Protein 2VTW (pdb70)

Nearest PDB structures (foldseek):
  2vtw-assembly2_C  TM=1.003E+00  e=3.063E-42  Fowl aviadenovirus 1
  7w83-assembly1_A  TM=9.741E-01  e=3.332E-25  Fowl aviadenovirus 4
  7x5t-assembly1_A  TM=8.272E-01  e=8.763E-12  Fowl adenovirus
  2iun-assembly2_F  TM=8.214E-01  e=9.778E-12  Fowl aviadenovirus 1
  6itx-assembly2_D  TM=7.440E-01  e=9.749E-10  Duck adenovirus 1

InterPro domains:
  IPR010537 Avian adenovirus fibre, N-terminal [PF06536] (99-158)
  IPR010537 Avian adenovirus fibre, N-terminal [PF06536] (168-201)
  IPR031822 Fiber protein 1, C-terminal [PF16812] (208-397)
  IPR038486 Fiber protein, C-terminal domain superfamily [G3DSA:2.60.90.30] (206-410)

Sequence (1230 aa):
TSSVAAFTSGTIGLSSPTGNNFVSSSNNPFNGSYFLQQINTMGMLTTSLYVKVDTTTMGTRPTGAVNENARYFTVWVSSFLTQCNPSNIGQGTLEPSNISMTSFEPARNPISPPVFNMNQNIPYYASRFGVLESYRPIFTGSLNTGSIDVRMQVTPVLATNNTTYNLIAFTFQCASAGLFNPTVNGTVAIGPVVHTCPAARAPVTVTSSVAAFTSGTIGLSSPTGNFVSSSNNPFNGSYFLQQINTMGMLTTSLYVKVDTTTMGTRPTGAVNENARYFTVWVSSFLTQCNPSNIGQGTLEPSNISMTSFEPARNPISPPVVFNMNQNIPYYASRFGVLESYRPIFTGSLNTGSIDVRMQVTPVLATNNTTYNLIAFTFQCASAGLFNPTVNGTVAIGPVVHTCPAARAPVTVTSSVAAFTSGTIGLSSPTGNFVSSSNNPFNGSYFLQQINTMGMLTTSLYVKVDTTTMGTRPTGAVNENARYFTVWVSSFLTQCNPSNIGQGTLEPSNISMTSFEPARNPISPPVFNMNQNIPYYASRFGVLESYRPIFTGSLNTGSIDVRMQVTPVLATNNTTYNLIAFTFQCASAGLFNPTVNGTVAIGPVVHTCPAARAPVTVTSSVAAFTSGTIGLSSPTGNFVSSSNNPFNGSYFLQQINTMGMLTTSLYVKVDTTTMGTRPTGAVNENARYFTVWVSSFLTQCNPSNNIGQGTLEPSNISMTSFEPARNPISPPVVFNMNQNIPYYASRFGVLESYRPIFTGSLNTGSIDVRMQVTPVLATNNTTYNLIAFTFQCASAGLFNPTVNGTVAIGPVVHTCPAARAPVTVTSSVAAFTSGTIGLSSSSPTGNFVSSSNNPFNGSYFLQQINTMGMLTTSLYVKVDTTTMGTRPTGAVNENARYFTVWVSSFLTQCNPSNIGQGTLEPSNISMTSFEPARNPISPPVFNMNQNIPYYASRFGVLESYRPIFTGSLNTGSIDVRMQVTPVLATNNTTYNLIAFTFQCASAGLFNPTVNGTVAIGPVVHTCPAARAPVTVTSSVAAFTSGTIGLSSPTGNFVSSSNNPFNGSYFLQQINTMGMLTTSLYVKVDTTTMGTRPTGAVNENARYFTVWVSSFLTQCNPSNIGQGTLEPSNISMTSFEPARNPISPPVFNMNQNIPYYASRFGVLESYRPIFTGSLNTGSIDVRMQVTPVLATNNTTYNLIAFTFQCASAGLFNPTVNGTVAIGPVVHTCPAARAPVTV

Solvent-accessible surface area: 42924 Å² total; per-residue (Å²): 125,40,33,4,0,12,2,42,3,37,37,140,35,8,84,46,44,77,0,60,0,16,0,40,28,59,31,84,9,49,1,7,3,16,0,34,4,14,0,4,31,15,5,0,19,0,1,0,6,2,59,0,42,11,110,69,1,47,122,30,47,102,33,73,115,29,36,90,8,102,70,3,4,0,7,4,2,10,33,24,127,116,3,27,35,1,67,3,28,138,39,96,43,81,44,104,78,1,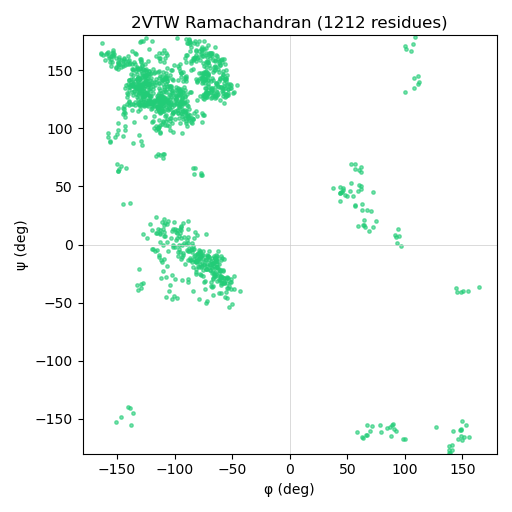16,38,54,0,3,25,3,22,123,6,9,7,76,8,74,76,13,42,60,61,105,136,86,53,33,22,36,1,106,32,1,20,39,21,43,3,57,1,26,61,76,69,84,2,91,0,20,46,2,43,0,10,2,2,6,0,29,0,42,5,106,89,118,67,70,17,21,0,1,0,0,0,0,29,3,67,50,50,5,3,8,34,45,117,33,70,13,16,4,3,3,1,14,0,29,9,28,1,3,6,44,89,48,8,63,57,152,130,41,35,4,0,14,2,42,3,34,50,74,51,4,65,10,5,30,0,55,0,10,0,43,25,55,38,74,10,42,0,4,4,22,0,34,4,12,0,10,32,15,8,0,20,0,1,0,6,1,57,1,42,11,106,29,1,40,133,21,54,101,34,70,116,28,34,92,9,104,81,3,4,0,6,4,2,9,43,25,115,96,2,27,21,1,75,3,26,140,40,80,40,86,44,97,79,3,14,38,57,0,3,29,3,24,141,3,17,8,66,6,74,86,10,40,57,70,91,149,82,50,29,25,38,1,107,28,2,19,39,20,41,4,56,2,27,58,77,65,89,2,89,0,21,51,1,46,0,10,2,3,4,0,23,0,42,0,105,72,111,65,75,28,21,0,1,0,0,0,0,27,3,66,49,46,5,3,10,29,46,112,32,81,14,21,5,4,3,2,9,0,30,9,25,0,3,7,41,90,47,10,56,56,155,123,37,36,5,0,9,2,43,3,34,42,139,38,7,90,39,46,74,0,49,0,10,0,43,23,63,40,72,11,59,0,8,5,16,0,34,4,7,0,14,19,15,7,1,25,0,0,0,6,2,61,0,43,10,112,69,1,46,139,19,55,101,35,82,112,29,34,96,6,100,68,2,2,0,6,4,2,8,38,24,121,111,1,26,23,2,81,3,28,134,42,81,38,94,49,99,80,1,15,38,54,0,3,27,3,21,120,6,14,9,74,7,77,78,9,35,53,62,111,132,86,50,29,28,35,2,106,34,1,19,40,19,44,4,56,0,26,57,84,69,88,3,89,0,22,46,1,44,0,9,2,2,6,0,27,0,45,0,100,80,109,66,72,20,23,0,1,0,0,0,0,28,2,67,53,45,7,3,10,37,43,116,33,73,11,18,4,4,4,1,13,0,32,7,29,1,4,7,41,90,41,10,54,59,154,122,44,36,3,0,12,3,43,3,34,54,69,42,7,87,41,46,84,0,45,0,13,0,42,32,64,31,81,10,58,1,6,6,20,0,31,3,8,0,9,30,14,4,0,23,0,0,0,6,2,58,0,42,11,117,67,2,39,133,23,55,104,34,67,120,26,36,94,8,100,68,2,4,0,8,4,2,11,40,43,124,94,2,22,19,1,86,5,29,172,38,91,42,82,36,104,74,1,15,37,53,0,3,24,3,24,124,4,13,9,71,5,76,76,15,27,56,66,70,143,104,50,33,24,35,2,108,35,1,18,39,18,41,3,56,0,28,61,73,70,83,2,92,0,22,51,2,45,0,9,1,2,4,0,23,0,4,1,98,63,28,39,43,26,24,0,1,0,0,0,0,27,2,69,50,48,7,3,10,37,44,110,27,83,12,19,5,6,3,2,12,0,30,4,29,0,3,7,40,90,44,8,61,57,150,153,34,36,2,0,13,2,43,3,33,54,75,51,4,65,11,4,31,0,54,0,10,0,42,26,58,35,80,11,45,0,6,6,24,0,34,3,13,0,4,16,16,5,0,18,0,0,0,6,2,58,1,46,10,107,29,2,41,137,26,55,99,36,73,107,27,34,96,9,106,80,4,3,0,7,3,3,9,41,26,112,98,1,25,24,1,75,3,26,145,37,82,37,86,45,100,78,1,12,40,56,0,3,26,3,25,133,2,14,6,65,5,76,82,13,38,47,60,112,130,90,50,31,26,36,2,109,30,1,18,39,18,39,3,59,1,30,61,76,68,87,2,89,0,21,49,2,43,0,10,3,2,4,0,20,0,44,0,95,74,98,68,80,26,24,0,2,0,0,0,0,28,4,64,46,47,5,3,8,30,45,111,31,82,12,19,5,5,3,1,14,0,31,8,28,1,4,6,41,89,33,11,58,59,155,138,40,32,4,0,11,2,42,2,34,56,66,45,4,94,44,45,74,0,64,0,23,0,42,31,63,30,93,10,49,1,5,7,22,0,34,4,12,0,5,35,16,5,0,17,0,1,0,8,1,57,0,40,12,117,64,1,42,126,25,50,103,34,66,125,27,30,94,9,99,69,3,4,0,9,4,3,8,37,23,121,99,1,27,35,1,65,2,29,136,40,80,40,91,44,101,77,1,14,39,54,0,2,25,3,23,124,5,13,6,73,6,73,77,16,25,55,67,74,146,105,53,37,23,36,2,107,32,0,20,40,19,41,4,58,1,27,56,73,68,84,2,88,0,20,50,2,45,0,9,3,2,4,0,24,0,4,0,95,64,28,39,39,23,24,0,1,0,0,0,0,29,2,64,52,45,6,3,10,37,42,111,28,78,12,20,5,4,3,1,13,0,30,8,30,0,4,7,41,91,47,9,60,49,154

B-factor: mean 21.28, std 9.48, range [5.05, 76.99]

CATH classification: 2.60.90.30

Radius of gyration: 36.06 Å; Cα contacts (8 Å, |Δi|>4): 3775; chains: 6; bounding box: 101×102×74 Å

Structure (mmCIF, N/CA/C/O backbone):
data_2VTW
#
_entry.id   2VTW
#
_cell.length_a   235.750
_cell.length_b   235.750
_cell.length_c   61.750
_cell.angle_alpha   90.00
_cell.angle_beta   90.00
_cell.angle_gamma   90.00
#
_symmetry.space_group_name_H-M   'P 41 21 2'
#
loop_
_entity.id
_entity.type
_entity.pdbx_description
1 polymer 'FIBER PROTEIN 2'
2 non-polymer 'SULFATE ION'
3 non-polymer GLYCEROL
4 water water
#
loop_
_atom_site.group_PDB
_atom_site.id
_atom_site.type_symbol
_atom_site.label_atom_id
_atom_site.label_alt_id
_atom_site.label_comp_id
_atom_site.label_asym_id
_atom_site.label_entity_id
_atom_site.label_seq_id
_atom_site.pdbx_PDB_ins_code
_atom_site.Cartn_x
_atom_site.Cartn_y
_atom_site.Cartn_z
_atom_site.occupancy
_atom_site.B_iso_or_equiv
_atom_site.auth_seq_id
_atom_site.auth_comp_id
_atom_site.auth_asym_id
_atom_site.auth_atom_id
_atom_site.pdbx_PDB_model_num
ATOM 1 N N . THR A 1 1 ? 4.912 76.262 2.199 1.00 20.00 206 THR A N 1
ATOM 2 C CA . THR A 1 1 ? 5.150 74.941 2.767 1.00 20.00 206 THR A CA 1
ATOM 3 C C . THR A 1 1 ? 6.643 74.644 2.865 1.00 20.00 206 THR A C 1
ATOM 4 O O . THR A 1 1 ? 7.406 74.744 1.889 1.00 37.12 206 THR A O 1
ATOM 8 N N . SER A 1 2 ? 6.757 74.225 3.911 1.00 36.22 207 SER A N 1
ATOM 9 C CA . SER A 1 2 ? 8.084 73.731 4.301 1.00 35.23 207 SER A CA 1
ATOM 10 C C . SER A 1 2 ? 8.609 72.644 3.363 1.00 33.67 207 SER A C 1
ATOM 11 O O . SER A 1 2 ? 7.887 71.713 2.984 1.00 33.24 207 SER A O 1
ATOM 14 N N . SER A 1 3 ? 9.885 72.764 3.011 1.00 32.29 208 SER A N 1
ATOM 15 C CA . SER A 1 3 ? 10.573 71.692 2.305 1.00 31.01 208 SER A CA 1
ATOM 16 C C . SER A 1 3 ? 11.125 70.658 3.281 1.00 29.65 208 SER A C 1
ATOM 17 O O . SER A 1 3 ? 11.739 69.679 2.859 1.00 29.34 208 SER A O 1
ATOM 20 N N . VAL A 1 4 ? 10.893 70.855 4.582 1.00 27.53 209 VAL A N 1
ATOM 21 C CA . VAL A 1 4 ? 11.292 69.886 5.614 1.00 26.61 209 VAL A CA 1
ATOM 22 C C . VAL A 1 4 ? 10.113 69.570 6.550 1.00 25.42 209 VAL A C 1
ATOM 23 O O . VAL A 1 4 ? 9.413 70.485 6.983 1.00 26.18 209 VAL A O 1
ATOM 27 N N . ALA A 1 5 ? 9.876 68.288 6.828 1.00 24.10 210 ALA A N 1
ATOM 28 C CA . ALA A 1 5 ? 8.821 67.827 7.730 1.00 23.55 210 ALA A CA 1
ATOM 29 C C . ALA A 1 5 ? 9.324 66.639 8.563 1.00 23.15 210 ALA A C 1
ATOM 30 O O . ALA A 1 5 ? 10.229 65.940 8.136 1.00 21.85 210 ALA A O 1
ATOM 32 N N . ALA A 1 6 ? 8.719 66.442 9.741 1.00 22.24 211 ALA A N 1
ATOM 33 C CA . ALA A 1 6 ? 9.064 65.395 10.717 1.00 22.20 211 ALA A CA 1
ATOM 34 C C . ALA A 1 6 ? 7.835 64.619 11.166 1.00 22.07 211 ALA A C 1
ATOM 35 O O . ALA A 1 6 ? 6.769 65.214 11.347 1.00 21.92 211 ALA A O 1
ATOM 37 N N . PHE A 1 7 ? 7.984 63.309 11.363 1.00 21.63 212 PHE A N 1
ATOM 38 C CA . PHE A 1 7 ? 6.982 62.454 12.016 1.00 22.11 212 PHE A CA 1
ATOM 39 C C . PHE A 1 7 ? 7.646 61.651 13.171 1.00 22.49 212 PHE A C 1
ATOM 40 O O . PHE A 1 7 ? 8.778 61.156 13.021 1.00 21.91 212 PHE A O 1
ATOM 48 N N . THR A 1 8 ? 6.951 61.543 14.308 1.00 22.65 213 THR A N 1
ATOM 49 C CA . THR A 1 8 ? 7.405 60.796 15.486 1.00 23.16 213 THR A CA 1
ATOM 50 C C . THR A 1 8 ? 6.282 59.894 15.959 1.00 23.97 213 THR A C 1
ATOM 51 O O . THR A 1 8 ? 5.130 60.321 16.058 1.00 23.28 213 THR A O 1
ATOM 55 N N . SER A 1 9 ? 6.612 58.648 16.256 1.00 24.16 214 SER A N 1
ATOM 56 C CA . SER A 1 9 ? 5.638 57.705 16.779 1.00 25.15 214 SER A CA 1
ATOM 57 C C . SER A 1 9 ? 6.326 56.727 17.720 1.00 26.03 214 SER A C 1
ATOM 58 O O . SER A 1 9 ? 7.518 56.478 17.604 1.00 25.18 214 SER A O 1
ATOM 61 N N . GLY A 1 10 ? 5.554 56.164 18.640 1.00 27.63 215 GLY A N 1
ATOM 62 C CA . GLY A 1 10 ? 6.064 55.141 19.571 1.00 27.96 215 GLY A CA 1
ATOM 63 C C . GLY A 1 10 ? 6.358 55.787 20.893 1.00 28.85 215 GLY A C 1
ATOM 64 O O . GLY A 1 10 ? 5.958 56.925 21.104 1.00 28.60 215 GLY A O 1
ATOM 65 N N . THR A 1 11 ? 7.073 55.069 21.768 1.00 29.80 216 THR A N 1
ATOM 66 C CA . THR A 1 11 ? 7.434 55.578 23.111 1.00 30.67 216 THR A CA 1
ATOM 67 C C . THR A 1 11 ? 8.905 55.929 23.236 1.00 31.17 216 THR A C 1
ATOM 68 O O . THR A 1 11 ? 9.781 55.089 23.015 1.00 30.85 216 THR A O 1
ATOM 72 N N . ILE A 1 12 ? 9.142 57.168 23.641 1.00 32.41 217 ILE A N 1
ATOM 73 C CA . ILE A 1 12 ? 10.471 57.720 23.865 1.00 33.35 217 ILE A CA 1
ATOM 74 C C . ILE A 1 12 ? 11.355 56.848 24.768 1.00 33.85 217 ILE A C 1
ATOM 75 O O . ILE A 1 12 ? 12.572 56.832 24.596 1.00 34.41 217 ILE A O 1
ATOM 80 N N . GLY A 1 13 ? 10.735 56.112 25.692 1.00 33.74 218 GLY A N 1
ATOM 81 C CA . GLY A 1 13 ? 11.446 55.177 26.558 1.00 33.80 218 GLY A CA 1
ATOM 82 C C . GLY A 1 13 ? 11.201 53.700 26.296 1.00 33.74 218 GLY A C 1
ATOM 83 O O . GLY A 1 13 ? 11.497 52.871 27.147 1.00 33.69 218 GLY A O 1
ATOM 84 N N . LEU A 1 14 ? 10.657 53.358 25.132 1.00 33.42 219 LEU A N 1
ATOM 85 C CA . LEU A 1 14 ? 10.566 51.965 24.712 1.00 33.66 219 LEU A CA 1
ATOM 86 C C . LEU A 1 14 ? 9.893 51.125 25.793 1.00 34.13 219 LEU A C 1
ATOM 87 O O . LEU A 1 14 ? 10.378 50.060 26.201 1.00 33.54 219 LEU A O 1
ATOM 92 N N . SER A 1 15 ? 8.722 51.624 26.186 1.00 35.13 220 SER A N 1
ATOM 93 C CA . SER A 1 15 ? 7.978 51.171 27.357 1.00 35.35 220 SER A CA 1
ATOM 94 C C . SER A 1 15 ? 6.664 50.443 27.018 1.00 35.91 220 SER A C 1
ATOM 95 O O . SER A 1 15 ? 6.249 49.568 27.782 1.00 36.00 220 SER A O 1
ATOM 98 N N . SER A 1 16 ? 6.034 50.786 25.881 1.00 35.88 221 SER A N 1
ATOM 99 C CA . SER A 1 16 ? 4.712 50.232 25.475 1.00 35.57 221 SER A CA 1
ATOM 100 C C . SER A 1 16 ? 4.790 49.287 24.279 1.00 34.69 221 SER A C 1
ATOM 101 O O . SER A 1 16 ? 4.962 49.736 23.145 1.00 34.75 221 SER A O 1
ATOM 104 N N . PRO A 1 17 ? 4.647 47.979 24.514 1.00 34.29 222 PRO A N 1
ATOM 105 C CA . PRO A 1 17 ? 4.769 47.008 23.422 1.00 34.05 222 PRO A CA 1
ATOM 106 C C . PRO A 1 17 ? 3.549 46.916 22.481 1.00 33.79 222 PRO A C 1
ATOM 107 O O . PRO A 1 17 ? 2.967 45.831 22.306 1.00 33.30 222 PRO A O 1
ATOM 111 N N . THR A 1 18 ? 3.219 48.040 21.838 1.00 33.62 223 THR A N 1
ATOM 112 C CA . THR A 1 18 ? 2.088 48.112 20.885 1.00 33.36 223 THR A CA 1
ATOM 113 C C . THR A 1 18 ? 2.439 47.685 19.445 1.00 33.16 223 THR A C 1
ATOM 114 O O . THR A 1 18 ? 1.552 47.583 18.609 1.00 33.24 223 THR A O 1
ATOM 118 N N . GLY A 1 19 ? 3.723 47.417 19.158 1.00 31.96 224 GLY A N 1
ATOM 119 C CA . GLY A 1 19 ? 4.138 47.004 17.830 1.00 30.95 224 GLY A CA 1
ATOM 120 C C . GLY A 1 19 ? 3.892 45.530 17.597 1.00 30.24 224 GLY A C 1
ATOM 121 O O . GLY A 1 19 ? 4.073 44.726 18.508 1.00 29.54 224 GLY A O 1
ATOM 122 N N . ASN A 1 20 ? 3.451 45.190 16.384 1.00 29.67 225 ASN A N 1
ATOM 123 C CA A ASN A 1 20 ? 3.199 43.806 15.987 0.50 29.96 225 ASN A CA 1
ATOM 124 C CA B ASN A 1 20 ? 3.199 43.803 16.002 0.50 29.90 225 ASN A CA 1
ATOM 125 C C . ASN A 1 20 ? 4.304 43.352 15.050 1.00 30.01 225 ASN A C 1
ATOM 126 O O . ASN A 1 20 ? 4.276 43.656 13.848 1.00 30.27 225 ASN A O 1
ATOM 135 N N . PHE A 1 21 ? 5.280 42.624 15.588 1.00 29.22 226 PHE A N 1
ATOM 136 C CA . PHE A 1 21 ? 6.421 42.182 14.811 1.00 29.12 226 PHE A CA 1
ATOM 137 C C . PHE A 1 21 ? 6.294 40.690 14.587 1.00 29.02 226 PHE A C 1
ATOM 138 O O . PHE A 1 21 ? 5.566 40.012 15.306 1.00 29.42 226 PHE A O 1
ATOM 146 N N . VAL A 1 22 ? 6.989 40.163 13.597 1.00 28.93 227 VAL A N 1
ATOM 147 C CA . VAL A 1 22 ? 6.861 38.756 13.296 1.00 29.35 227 VAL A CA 1
ATOM 148 C C . VAL A 1 22 ? 8.223 38.095 13.097 1.00 30.04 227 VAL A C 1
ATOM 149 O O . VAL A 1 22 ? 9.091 38.658 12.424 1.00 29.79 227 VAL A O 1
ATOM 153 N N . SER A 1 23 ? 8.382 36.900 13.675 1.00 30.24 228 SER A N 1
ATOM 154 C CA . SER A 1 23 ? 9.605 36.115 13.587 1.00 30.97 228 SER A CA 1
ATOM 155 C C . SER A 1 23 ? 9.660 35.362 12.265 1.00 31.51 228 SER A C 1
ATOM 156 O O . SER A 1 23 ? 8.625 35.126 11.637 1.00 31.61 228 SER A O 1
ATOM 159 N N . SER A 1 24 ? 10.853 34.933 11.868 1.00 32.16 229 SER A N 1
ATOM 160 C CA . SER A 1 24 ? 11.024 34.201 10.608 1.00 33.55 229 SER A CA 1
ATOM 161 C C . SER A 1 24 ? 10.291 32.857 10.557 1.00 34.41 229 SER A C 1
ATOM 162 O O . SER A 1 24 ? 10.212 32.230 9.489 1.00 34.34 229 SER A O 1
ATOM 165 N N . SER A 1 25 ? 9.767 32.417 11.705 1.00 35.71 230 SER A N 1
ATOM 166 C CA . SER A 1 25 ? 8.956 31.177 11.784 1.00 36.43 230 SER A CA 1
ATOM 167 C C . SER A 1 25 ? 7.446 31.450 11.795 1.00 36.72 230 SER A C 1
ATOM 168 O O . SER A 1 25 ? 6.652 30.546 12.047 1.00 37.45 230 SER A O 1
ATOM 171 N N . ASN A 1 26 ? 7.085 32.698 11.502 1.00 36.99 231 ASN A N 1
ATOM 172 C CA . ASN A 1 26 ? 5.702 33.167 11.355 1.00 37.16 231 ASN A CA 1
ATOM 173 C C . ASN A 1 26 ? 4.937 33.334 12.659 1.00 37.57 231 ASN A C 1
ATOM 174 O O . ASN A 1 26 ? 3.706 33.412 12.666 1.00 37.97 231 ASN A O 1
ATOM 179 N N . ASN A 1 27 ? 5.666 33.460 13.760 1.00 37.49 232 ASN A N 1
ATOM 180 C CA . ASN A 1 27 ? 5.042 33.730 15.053 1.00 37.12 232 ASN A CA 1
ATOM 181 C C . ASN A 1 27 ? 5.101 35.216 15.311 1.00 36.73 232 ASN A C 1
ATOM 182 O O . ASN A 1 27 ? 6.190 35.789 15.303 1.00 36.31 232 ASN A O 1
ATOM 187 N N . PRO A 1 28 ? 3.934 35.867 15.471 1.00 36.39 233 PRO A N 1
ATOM 188 C CA . PRO A 1 28 ? 3.952 37.264 15.877 1.00 36.11 233 PRO A CA 1
ATOM 189 C C . PRO A 1 28 ? 4.342 37.441 17.324 1.00 35.81 233 PRO A C 1
ATOM 190 O O . PRO A 1 28 ? 4.311 36.485 18.100 1.00 36.48 233 PRO A O 1
ATOM 194 N N . PHE A 1 29 ? 4.683 38.671 17.676 1.00 34.72 234 PHE A N 1
ATOM 195 C CA . PHE A 1 29 ? 5.006 39.015 19.039 1.00 34.29 234 PHE A CA 1
ATOM 196 C C . PHE A 1 29 ? 4.933 40.513 19.140 1.00 33.24 234 PHE A C 1
ATOM 197 O O . PHE A 1 29 ? 4.764 41.198 18.140 1.00 33.20 234 PHE A O 1
ATOM 205 N N . ASN A 1 30 ? 5.061 41.021 20.352 1.00 32.76 235 ASN A N 1
ATOM 206 C CA . ASN A 1 30 ? 4.932 42.435 20.585 1.00 32.58 235 ASN A CA 1
ATOM 207 C C . ASN A 1 30 ? 6.234 43.087 21.090 1.00 32.42 235 ASN A C 1
ATOM 208 O O . ASN A 1 30 ? 6.948 42.524 21.909 1.00 33.22 235 ASN A O 1
ATOM 213 N N . GLY A 1 31 ? 6.517 44.283 20.596 1.00 31.07 236 GLY A N 1
ATOM 214 C CA . GLY A 1 31 ? 7.712 45.019 20.988 1.00 29.79 236 GLY A CA 1
ATOM 215 C C . GLY A 1 31 ? 7.393 46.485 21.035 1.00 28.51 236 GLY A C 1
ATOM 216 O O . GLY A 1 31 ? 6.401 46.909 20.454 1.00 28.41 236 GLY A O 1
ATOM 217 N N . SER A 1 32 ? 8.212 47.250 21.757 1.00 27.19 237 SER A N 1
ATOM 218 C CA . SER A 1 32 ? 8.112 48.702 21.763 1.00 26.68 237 SER A CA 1
ATOM 219 C C . SER A 1 32 ? 9.001 49.270 20.658 1.00 25.71 237 SER A C 1
ATOM 220 O O . SER A 1 32 ? 9.876 48.575 20.136 1.00 25.59 237 SER A O 1
ATOM 223 N N . TYR A 1 33 ? 8.777 50.523 20.300 1.00 24.87 238 TYR A N 1
ATOM 224 C CA . TYR A 1 33 ? 9.566 51.141 19.242 1.00 24.83 238 TYR A CA 1
ATOM 225 C C . TYR A 1 33 ? 9.541 52.637 19.434 1.00 23.72 238 TYR A C 1
ATOM 226 O O . TYR A 1 33 ? 8.638 53.187 20.081 1.00 23.44 238 TYR A O 1
ATOM 235 N N . PHE A 1 34 ? 10.552 53.302 18.889 1.00 22.17 239 PHE A N 1
ATOM 236 C CA . PHE A 1 34 ? 10.499 54.721 18.728 1.00 20.37 239 PHE A CA 1
ATOM 237 C C . PHE A 1 34 ? 10.977 55.048 17.313 1.00 20.47 239 PHE A C 1
ATOM 238 O O . PHE A 1 34 ? 12.094 54.678 16.918 1.00 20.23 239 PHE A O 1
ATOM 246 N N . LEU A 1 35 ? 10.106 55.729 16.567 1.00 19.85 240 LEU A N 1
ATOM 247 C CA . LEU A 1 35 ? 10.261 56.017 15.133 1.00 19.35 240 LEU A CA 1
ATOM 248 C C . LEU A 1 35 ? 10.287 57.523 14.943 1.00 18.88 240 LEU A C 1
ATOM 249 O O . LEU A 1 35 ? 9.363 58.223 15.367 1.00 19.77 240 LEU A O 1
ATOM 254 N N . GLN A 1 36 ? 11.361 58.045 14.361 1.00 18.14 241 GLN A N 1
ATOM 255 C CA . GLN A 1 36 ? 11.493 59.475 14.100 1.00 18.28 241 GLN A CA 1
ATOM 256 C C . GLN A 1 36 ? 11.948 59.596 12.660 1.00 19.40 241 GLN A C 1
ATOM 257 O O . GLN A 1 36 ? 13.030 59.095 12.314 1.00 19.41 241 GLN A O 1
ATOM 263 N N . GLN A 1 37 ? 11.103 60.186 11.814 1.00 18.69 242 GLN A N 1
ATOM 264 C CA . GLN A 1 37 ? 11.399 60.387 10.376 1.00 18.71 242 GLN A CA 1
ATOM 265 C C . GLN A 1 37 ? 11.431 61.865 10.009 1.00 18.66 242 GLN A C 1
ATOM 266 O O . GLN A 1 37 ? 10.720 62.682 10.615 1.00 17.87 242 GLN A O 1
ATOM 272 N N . ILE A 1 38 ? 12.274 62.216 9.042 1.00 18.72 243 ILE A N 1
ATOM 273 C CA . ILE A 1 38 ? 12.265 63.544 8.446 1.00 19.38 243 ILE A CA 1
ATOM 274 C C . ILE A 1 38 ? 12.202 63.395 6.915 1.00 19.34 243 ILE A C 1
ATOM 275 O O . ILE A 1 38 ? 12.735 62.419 6.352 1.00 18.78 243 ILE A O 1
ATOM 280 N N . ASN A 1 39 ? 11.484 64.310 6.264 1.00 18.32 244 ASN A N 1
ATOM 281 C CA . ASN A 1 39 ? 11.465 64.412 4.801 1.00 18.41 244 ASN A CA 1
ATOM 282 C C . ASN A 1 39 ? 12.124 65.736 4.527 1.00 18.86 244 ASN A C 1
ATOM 283 O O . ASN A 1 39 ? 11.631 66.767 4.979 1.00 17.38 244 ASN A O 1
ATOM 288 N N . THR A 1 40 ? 13.275 65.685 3.842 1.00 18.49 245 THR A N 1
ATOM 289 C CA . THR A 1 40 ? 13.981 66.870 3.399 1.00 19.26 245 THR A CA 1
ATOM 290 C C . THR A 1 40 ? 13.914 66.862 1.889 1.00 19.88 245 THR A C 1
ATOM 291 O O . THR A 1 40 ? 14.643 66.118 1.226 1.00 18.77 245 THR A O 1
ATOM 295 N N . MET A 1 41 ? 13.007 67.670 1.357 1.00 20.58 246 MET A N 1
ATOM 296 C CA . MET A 1 41 ? 12.887 67.946 -0.067 1.00 21.37 246 MET A CA 1
ATOM 297 C C . MET A 1 41 ? 12.859 66.681 -0.917 1.00 20.24 246 MET A C 1
ATOM 298 O O . MET A 1 41 ? 13.465 66.615 -2.002 1.00 19.39 246 MET A O 1
ATOM 303 N N . GLY A 1 42 ? 12.120 65.683 -0.426 1.00 19.47 247 GLY A N 1
ATOM 304 C CA . GLY A 1 42 ? 11.923 64.432 -1.157 1.00 19.14 247 GLY A CA 1
ATOM 305 C C . GLY A 1 42 ? 12.856 63.279 -0.827 1.00 18.38 247 GLY A C 1
ATOM 306 O O . GLY A 1 42 ? 12.792 62.259 -1.489 1.00 16.68 247 GLY A O 1
ATOM 307 N N . MET A 1 43 ? 13.692 63.438 0.205 1.00 18.48 248 MET A N 1
ATOM 308 C CA . MET A 1 43 ? 14.551 62.368 0.732 1.00 18.14 248 MET A CA 1
ATOM 309 C C . MET A 1 43 ? 14.117 62.035 2.145 1.00 17.71 248 MET A C 1
ATOM 310 O O . MET A 1 43 ? 14.077 62.909 3.011 1.00 16.96 248 MET A O 1
ATOM 315 N N . LEU A 1 44 ? 13.819 60.763 2.373 1.00 17.60 249 LEU A N 1
ATOM 316 C CA . LEU A 1 44 ? 13.305 60.271 3.628 1.00 17.88 249 LEU A CA 1
ATOM 317 C C . LEU A 1 44 ? 14.405 59.653 4.489 1.00 17.71 249 LEU A C 1
ATOM 318 O O . LEU A 1 44 ? 15.043 58.685 4.084 1.00 17.50 249 LEU A O 1
ATOM 323 N N . THR A 1 45 ? 14.583 60.196 5.689 1.00 18.04 250 THR A N 1
ATOM 324 C CA . THR A 1 45 ? 15.491 59.628 6.703 1.00 18.01 250 THR A CA 1
ATOM 325 C C . THR A 1 45 ? 14.628 59.138 7.861 1.00 17.93 250 THR A C 1
ATOM 326 O O . THR A 1 45 ? 13.838 59.905 8.394 1.00 17.21 250 THR A O 1
ATOM 330 N N . THR A 1 46 ? 14.786 57.862 8.194 1.00 17.18 251 THR A N 1
ATOM 331 C CA . THR A 1 46 ? 14.043 57.160 9.201 1.00 17.76 251 THR A CA 1
ATOM 332 C C . THR A 1 46 ? 14.990 56.674 10.308 1.00 17.56 251 THR A C 1
ATOM 333 O O . THR A 1 46 ? 15.905 55.892 10.044 1.00 18.17 251 THR A O 1
ATOM 337 N N . SER A 1 47 ? 14.765 57.126 11.536 1.00 17.91 252 SER A N 1
ATOM 338 C CA . SER A 1 47 ? 15.469 56.612 12.724 1.00 18.19 252 SER A CA 1
ATOM 339 C C . SER A 1 47 ? 14.517 55.760 13.548 1.00 18.63 252 SER A C 1
ATOM 340 O O . SER A 1 47 ? 13.431 56.214 13.929 1.00 17.92 252 SER A O 1
ATOM 343 N N . LEU A 1 48 ? 14.929 54.522 13.805 1.00 18.59 253 LEU A N 1
ATOM 344 C CA . LEU A 1 48 ? 14.107 53.522 14.472 1.00 18.81 253 LEU A CA 1
ATOM 345 C C . LEU A 1 48 ? 14.825 52.811 15.652 1.00 19.20 253 LEU A C 1
ATOM 346 O O . LEU A 1 48 ? 15.853 52.178 15.450 1.00 19.28 253 LEU A O 1
ATOM 351 N N . TYR A 1 49 ? 14.283 52.907 16.864 1.00 18.92 254 TYR A N 1
ATOM 352 C CA . TYR A 1 49 ? 14.680 52.019 17.962 1.00 19.72 254 TYR A CA 1
ATOM 353 C C . TYR A 1 49 ? 13.625 50.917 18.163 1.00 20.31 254 TYR A C 1
ATOM 354 O O . TYR A 1 49 ? 12.419 51.172 18.026 1.00 19.51 254 TYR A O 1
ATOM 363 N N . VAL A 1 50 ? 14.069 49.702 18.483 1.00 21.48 255 VAL A N 1
ATOM 364 C CA . VAL A 1 50 ? 13.179 48.568 18.792 1.00 22.94 255 VAL A CA 1
ATOM 365 C C . VAL A 1 50 ? 13.627 47.934 20.120 1.00 24.04 255 VAL A C 1
ATOM 366 O O . VAL A 1 50 ? 14.833 47.730 20.341 1.00 23.76 255 VAL A O 1
ATOM 370 N N . LYS A 1 51 ? 12.674 47.626 21.005 1.00 24.88 256 LYS A N 1
ATOM 371 C CA . LYS A 1 51 ? 12.975 46.827 22.230 1.00 25.86 256 LYS A CA 1
ATOM 372 C C . LYS A 1 51 ? 11.950 45.688 22.411 1.00 26.92 256 LYS A C 1
ATOM 373 O O . LYS A 1 51 ? 10.752 45.899 22.238 1.00 27.18 256 LYS A O 1
ATOM 379 N N . VAL A 1 52 ? 12.440 44.477 22.697 1.00 27.86 257 VAL A N 1
ATOM 380 C CA . VAL A 1 52 ? 11.603 43.314 22.943 1.00 28.79 257 VAL A CA 1
ATOM 381 C C . VAL A 1 52 ? 11.916 42.768 24.355 1.00 30.43 257 VAL A C 1
ATOM 382 O O . VAL A 1 52 ? 13.075 42.490 24.673 1.00 31.55 257 VAL A O 1
ATOM 386 N N . ASP A 1 53 ? 10.882 42.671 25.194 1.00 31.35 258 ASP A N 1
ATOM 387 C CA . ASP A 1 53 ? 10.962 42.201 26.594 1.00 31.49 258 ASP A CA 1
ATOM 388 C C . ASP A 1 53 ? 10.229 40.854 26.594 1.00 32.29 258 ASP A C 1
ATOM 389 O O . ASP A 1 53 ? 9.075 40.777 26.160 1.00 32.50 258 ASP A O 1
ATOM 394 N N . THR A 1 54 ? 10.906 39.787 27.011 1.00 33.15 259 THR A N 1
ATOM 395 C CA . THR A 1 54 ? 10.323 38.450 26.977 1.00 33.88 259 THR A CA 1
ATOM 396 C C . THR A 1 54 ? 9.072 38.345 27.862 1.00 34.73 259 THR A C 1
ATOM 397 O O . THR A 1 54 ? 8.204 37.497 27.614 1.00 34.76 259 THR A O 1
ATOM 401 N N . THR A 1 55 ? 8.974 39.217 28.863 1.00 36.15 260 THR A N 1
ATOM 402 C CA . THR A 1 55 ? 7.808 39.238 29.745 1.00 37.54 260 THR A CA 1
ATOM 403 C C . THR A 1 55 ? 6.610 40.024 29.183 1.00 38.88 260 THR A C 1
ATOM 404 O O . THR A 1 55 ? 5.519 39.957 29.758 1.00 39.66 260 THR A O 1
ATOM 408 N N . THR A 1 56 ? 6.786 40.770 28.092 1.00 39.48 261 THR A N 1
ATOM 409 C CA . THR A 1 56 ? 5.649 41.495 27.488 1.00 39.92 261 THR A CA 1
ATOM 410 C C . THR A 1 56 ? 5.453 41.234 25.980 1.00 40.64 261 THR A C 1
ATOM 411 O O . THR A 1 56 ? 4.615 41.862 25.347 1.00 40.28 261 THR A O 1
ATOM 415 N N . MET A 1 57 ? 6.191 40.270 25.423 1.00 41.79 262 MET A N 1
ATOM 416 C CA . MET A 1 57 ? 6.169 40.007 23.979 1.00 42.29 262 MET A CA 1
ATOM 417 C C . MET A 1 57 ? 5.121 38.956 23.582 1.00 43.25 262 MET A C 1
ATOM 418 O O . MET A 1 57 ? 4.775 38.833 22.403 1.00 43.24 262 MET A O 1
ATOM 423 N N . GLY A 1 58 ? 4.631 38.193 24.563 1.00 44.33 263 GLY A N 1
ATOM 424 C CA . GLY A 1 58 ? 3.622 37.175 24.324 1.00 44.87 263 GLY A CA 1
ATOM 425 C C . GLY A 1 58 ? 4.173 35.776 24.187 1.00 45.66 263 GLY A C 1
ATOM 426 O O . GLY A 1 58 ? 5.333 35.527 24.480 1.00 45.52 263 GLY A O 1
ATOM 427 N N . THR A 1 59 ? 3.320 34.876 23.705 1.00 46.83 264 THR A N 1
ATOM 428 C CA . THR A 1 59 ? 3.547 33.432 23.753 1.00 47.58 264 THR A CA 1
ATOM 429 C C . THR A 1 59 ? 4.582 32.966 22.746 1.00 48.24 264 THR A C 1
ATOM 430 O O . THR A 1 59 ? 4.458 33.213 21.539 1.00 48.21 264 THR A O 1
ATOM 434 N N . ARG A 1 60 ? 5.599 32.270 23.240 1.00 48.72 265 ARG A N 1
ATOM 435 C CA . ARG A 1 60 ? 6.595 31.688 22.359 1.00 49.26 265 ARG A CA 1
ATOM 436 C C . ARG A 1 60 ? 6.342 30.196 22.250 1.00 50.07 265 ARG A C 1
ATOM 437 O O . ARG A 1 60 ? 6.708 29.432 23.146 1.00 50.07 265 ARG A O 1
ATOM 445 N N . PRO A 1 61 ? 5.667 29.779 21.164 1.00 51.18 266 PRO A N 1
ATOM 446 C CA . PRO A 1 61 ? 5.551 28.347 20.904 1.00 51.76 266 PRO A CA 1
ATOM 447 C C . PRO A 1 61 ? 6.876 27.616 21.066 1.00 52.33 266 PRO A C 1
ATOM 448 O O . PRO A 1 61 ? 7.914 28.102 20.610 1.00 52.52 266 PRO A O 1
ATOM 452 N N . THR A 1 62 ? 6.820 26.450 21.700 1.00 52.97 267 THR A N 1
ATOM 453 C CA . THR A 1 62 ? 7.948 25.533 21.737 1.00 53.36 267 THR A CA 1
ATOM 454 C C . THR A 1 62 ? 8.081 24.864 20.368 1.00 53.69 267 THR A C 1
ATOM 455 O O . THR A 1 62 ? 7.233 25.063 19.483 1.00 53.66 267 THR A O 1
ATOM 459 N N . GLY A 1 63 ? 9.133 24.059 20.212 1.00 53.87 268 GLY A N 1
ATOM 460 C CA . GLY A 1 63 ? 9.451 23.405 18.946 1.00 54.20 268 GLY A CA 1
ATOM 461 C C . GLY A 1 63 ? 10.732 24.005 18.390 1.00 54.64 268 GLY A C 1
ATOM 462 O O . GLY A 1 63 ? 10.925 25.226 18.444 1.00 54.78 268 GLY A O 1
ATOM 463 N N . ALA A 1 64 ? 11.609 23.150 17.861 1.00 54.78 269 ALA A N 1
ATOM 464 C CA . ALA A 1 64 ? 12.893 23.589 17.317 1.00 54.68 269 ALA A CA 1
ATOM 465 C C . ALA A 1 64 ? 12.713 24.712 16.292 1.00 54.74 269 ALA A C 1
ATOM 466 O O . ALA A 1 64 ? 13.302 25.780 16.427 1.00 54.75 269 ALA A O 1
ATOM 468 N N . VAL A 1 65 ? 11.875 24.479 15.287 1.00 54.77 270 VAL A N 1
ATOM 469 C CA . VAL A 1 65 ? 11.668 25.469 14.217 1.00 54.34 270 VAL A CA 1
ATOM 470 C C . VAL A 1 65 ? 11.206 26.841 14.740 1.00 53.95 270 VAL A C 1
ATOM 471 O O . VAL A 1 65 ? 11.564 27.863 14.158 1.00 54.56 270 VAL A O 1
ATOM 475 N N . ASN A 1 66 ? 10.447 26.869 15.836 1.00 52.95 271 ASN A N 1
ATOM 476 C CA . ASN A 1 66 ? 9.955 28.131 16.404 1.00 52.31 271 ASN A CA 1
ATOM 477 C C . ASN A 1 66 ? 10.938 28.848 17.335 1.00 51.55 271 ASN A C 1
ATOM 478 O O . ASN A 1 66 ? 11.029 30.083 17.318 1.00 51.18 271 ASN A O 1
ATOM 483 N N . GLU A 1 67 ? 11.641 28.063 18.154 1.00 50.50 272 GLU A N 1
ATOM 484 C CA . GLU A 1 67 ? 12.579 28.583 19.159 1.00 49.43 272 GLU A CA 1
ATOM 485 C C . GLU A 1 67 ? 13.909 29.036 18.560 1.00 47.76 272 GLU A C 1
ATOM 486 O O . GLU A 1 67 ? 14.594 29.875 19.137 1.00 48.09 272 GLU A O 1
ATOM 492 N N . ASN A 1 68 ? 14.275 28.459 17.422 1.00 45.73 273 ASN A N 1
ATOM 493 C CA . ASN A 1 68 ? 15.566 28.718 16.784 1.00 44.52 273 ASN A CA 1
ATOM 494 C C . ASN A 1 68 ? 15.538 29.804 15.698 1.00 42.59 273 ASN A C 1
ATOM 495 O O . ASN A 1 68 ? 16.519 29.963 14.968 1.00 42.46 273 ASN A O 1
ATOM 500 N N . ALA A 1 69 ? 14.421 30.525 15.588 1.00 40.49 274 ALA A N 1
ATOM 501 C CA . ALA A 1 69 ? 14.287 31.618 14.625 1.00 38.46 274 ALA A CA 1
ATOM 502 C C . ALA A 1 69 ? 15.220 32.750 15.072 1.00 36.37 274 ALA A C 1
ATOM 503 O O . ALA A 1 69 ? 15.233 33.099 16.249 1.00 35.40 274 ALA A O 1
ATOM 505 N N . ARG A 1 70 ? 16.025 33.275 14.143 1.00 34.44 275 ARG A N 1
ATOM 506 C CA . ARG A 1 70 ? 16.931 34.394 14.437 1.00 33.09 275 ARG A CA 1
ATOM 507 C C . ARG A 1 70 ? 16.488 35.751 13.833 1.00 31.63 275 ARG A C 1
ATOM 508 O O . ARG A 1 70 ? 16.951 36.809 14.288 1.00 31.24 275 ARG A O 1
ATOM 516 N N . TYR A 1 71 ? 15.601 35.727 12.831 1.00 29.66 276 TYR A N 1
ATOM 517 C CA . TYR A 1 71 ? 15.188 36.964 12.129 1.00 28.86 276 TYR A CA 1
ATOM 518 C C . TYR A 1 71 ? 13.829 37.434 12.580 1.00 27.65 276 TYR A C 1
ATOM 519 O O . TYR A 1 71 ? 12.996 36.640 12.973 1.00 27.49 276 TYR A O 1
ATOM 528 N N . PHE A 1 72 ? 13.613 38.741 12.537 1.00 26.91 277 PHE A N 1
ATOM 529 C CA . PHE A 1 72 ? 12.276 39.289 12.689 1.00 25.63 277 PHE A CA 1
ATOM 530 C C . PHE A 1 72 ? 12.118 40.602 11.940 1.00 25.12 277 PHE A C 1
ATOM 531 O O . PHE A 1 72 ? 13.099 41.349 11.755 1.00 24.75 277 PHE A O 1
ATOM 539 N N . THR A 1 73 ? 10.884 40.887 11.519 1.00 23.65 278 THR A N 1
ATOM 540 C CA . THR A 1 73 ? 10.607 42.030 10.642 1.00 22.74 278 THR A CA 1
ATOM 541 C C . THR A 1 73 ? 9.713 43.036 11.329 1.00 22.32 278 THR A C 1
ATOM 542 O O . THR A 1 73 ? 8.743 42.673 12.018 1.00 22.19 278 THR A O 1
ATOM 546 N N . VAL A 1 74 ? 10.063 44.299 11.148 1.00 21.46 279 VAL A N 1
ATOM 547 C CA . VAL A 1 74 ? 9.249 45.433 11.526 1.00 21.01 279 VAL A CA 1
ATOM 548 C C . VAL A 1 74 ? 8.932 46.236 10.233 1.00 21.17 279 VAL A C 1
ATOM 549 O O . VAL A 1 74 ? 9.823 46.515 9.418 1.00 20.13 279 VAL A O 1
ATOM 553 N N . TRP A 1 75 ? 7.651 46.551 10.039 1.00 20.57 280 TRP A N 1
ATOM 554 C CA . TRP A 1 75 ? 7.178 47.372 8.925 1.00 19.99 280 TRP A CA 1
ATOM 555 C C . TRP A 1 75 ? 6.988 48.805 9.359 1.00 19.83 280 TRP A C 1
ATOM 556 O O . TRP A 1 75 ? 6.246 49.064 10.295 1.00 19.78 280 TRP A O 1
ATOM 567 N N . VAL A 1 76 ? 7.672 49.749 8.716 1.00 19.74 281 VAL A N 1
ATOM 568 C CA . VAL A 1 76 ? 7.360 51.173 8.931 1.00 20.23 281 VAL A CA 1
ATOM 569 C C . VAL A 1 76 ? 6.415 51.629 7.821 1.00 20.97 281 VAL A C 1
ATOM 570 O O . VAL A 1 76 ? 6.687 51.404 6.618 1.00 21.15 281 VAL A O 1
ATOM 574 N N . SER A 1 77 ? 5.317 52.267 8.238 1.00 21.39 282 SER A N 1
ATOM 575 C CA . SER A 1 77 ? 4.209 52.615 7.344 1.00 21.25 282 SER A CA 1
ATOM 576 C C . SER A 1 77 ? 3.852 54.052 7.537 1.00 20.99 282 SER A C 1
ATOM 577 O O . SER A 1 77 ? 3.972 54.564 8.641 1.00 19.86 282 SER A O 1
ATOM 580 N N . SER A 1 78 ? 3.508 54.705 6.420 1.00 20.44 283 SER A N 1
ATOM 581 C CA . SER A 1 78 ? 2.894 56.011 6.395 1.00 21.18 283 SER A CA 1
ATOM 582 C C . SER A 1 78 ? 1.347 55.915 6.176 1.00 21.36 283 SER A C 1
ATOM 583 O O . SER A 1 78 ? 0.690 56.936 6.150 1.00 21.21 283 SER A O 1
ATOM 586 N N . PHE A 1 79 ? 0.820 54.702 5.996 1.00 22.18 284 PHE A N 1
ATOM 587 C CA . PHE A 1 79 ? -0.618 54.445 5.773 1.00 23.03 284 PHE A CA 1
ATOM 588 C C . PHE A 1 79 ? -1.152 53.746 7.026 1.00 23.31 284 PHE A C 1
ATOM 589 O O . PHE A 1 79 ? -1.314 52.513 7.059 1.00 22.28 284 PHE A O 1
ATOM 597 N N . LEU A 1 80 ? -1.372 54.537 8.065 1.00 24.11 285 LEU A N 1
ATOM 598 C CA . LEU A 1 80 ? -1.581 53.995 9.395 1.00 25.52 285 LEU A CA 1
ATOM 599 C C . LEU A 1 80 ? -2.920 53.304 9.552 1.00 26.74 285 LEU A C 1
ATOM 600 O O . LEU A 1 80 ? -3.073 52.537 10.492 1.00 26.75 285 LEU A O 1
ATOM 605 N N . THR A 1 81 ? -3.872 53.547 8.641 1.00 27.31 286 THR A N 1
ATOM 606 C CA . THR A 1 81 ? -5.128 52.773 8.632 1.00 28.26 286 THR A CA 1
ATOM 607 C C . THR A 1 81 ? -5.225 51.787 7.468 1.00 28.24 286 THR A C 1
ATOM 608 O O . THR A 1 81 ? -5.551 50.618 7.686 1.00 28.69 286 THR A O 1
ATOM 612 N N . GLN A 1 82 ? -4.879 52.214 6.253 1.00 28.11 287 GLN A N 1
ATOM 613 C CA . GLN A 1 82 ? -5.016 51.346 5.068 1.00 27.91 287 GLN A CA 1
ATOM 614 C C . GLN A 1 82 ? -3.989 50.214 4.938 1.00 27.54 287 GLN A C 1
ATOM 615 O O . GLN A 1 82 ? -4.292 49.163 4.357 1.00 27.04 287 GLN A O 1
ATOM 621 N N . CYS A 1 83 ? -2.761 50.423 5.421 1.00 26.77 288 CYS A N 1
ATOM 622 C CA . CYS A 1 83 ? -1.714 49.381 5.290 1.00 26.70 288 CYS A CA 1
ATOM 623 C C . CYS A 1 83 ? -0.596 49.568 6.340 1.00 26.77 288 CYS A C 1
ATOM 624 O O . CYS A 1 83 ? 0.325 50.355 6.155 1.00 27.00 288 CYS A O 1
ATOM 627 N N . ASN A 1 84 ? -0.719 48.835 7.445 1.00 27.15 289 ASN A N 1
ATOM 628 C CA . ASN A 1 84 ? 0.061 49.044 8.659 1.00 26.71 289 ASN A CA 1
ATOM 629 C C . ASN A 1 84 ? 0.271 47.713 9.399 1.00 26.46 289 ASN A C 1
ATOM 630 O O . ASN A 1 84 ? -0.173 47.554 10.522 1.00 26.72 289 ASN A O 1
ATOM 635 N N . PRO A 1 85 ? 0.975 46.761 8.772 1.00 26.80 290 PRO A N 1
ATOM 636 C CA . PRO A 1 85 ? 1.123 45.392 9.293 1.00 26.92 290 PRO A CA 1
ATOM 637 C C . PRO A 1 85 ? 1.660 45.279 10.727 1.00 27.15 290 PRO A C 1
ATOM 638 O O . PRO A 1 85 ? 1.330 44.311 11.419 1.00 28.33 290 PRO A O 1
ATOM 642 N N . SER A 1 86 ? 2.452 46.267 11.148 1.00 26.59 291 SER A N 1
ATOM 643 C CA . SER A 1 86 ? 3.156 46.278 12.440 1.00 26.42 291 SER A CA 1
ATOM 644 C C . SER A 1 86 ? 2.531 47.215 13.453 1.00 26.44 291 SER A C 1
ATOM 645 O O . SER A 1 86 ? 2.977 47.270 14.579 1.00 26.40 291 SER A O 1
ATOM 648 N N . ASN A 1 87 ? 1.521 47.973 13.039 1.00 27.29 292 ASN A N 1
ATOM 649 C CA . ASN A 1 87 ? 0.691 48.751 13.947 1.00 26.92 292 ASN A CA 1
ATOM 650 C C . ASN A 1 87 ? 1.473 49.925 14.469 1.00 26.84 292 ASN A C 1
ATOM 651 O O . ASN A 1 87 ? 1.445 50.229 15.659 1.00 26.44 292 ASN A O 1
ATOM 656 N N . ILE A 1 88 ? 2.165 50.608 13.556 1.00 26.25 293 ILE A N 1
ATOM 657 C CA . ILE A 1 88 ? 2.727 51.910 13.879 1.00 26.65 293 ILE A CA 1
ATOM 658 C C . ILE A 1 88 ? 1.572 52.802 14.299 1.00 27.23 293 ILE A C 1
ATOM 659 O O . ILE A 1 88 ? 0.593 52.905 13.584 1.00 27.31 293 ILE A O 1
ATOM 664 N N . GLY A 1 89 ? 1.706 53.433 15.465 1.00 28.02 294 GLY A N 1
ATOM 665 C CA . GLY A 1 89 ? 0.683 54.287 16.025 1.00 28.36 294 GLY A CA 1
ATOM 666 C C . GLY A 1 89 ? 0.691 55.688 15.447 1.00 28.98 294 GLY A C 1
ATOM 667 O O . GLY A 1 89 ? 1.672 56.131 14.826 1.00 28.38 294 GLY A O 1
ATOM 668 N N . GLN A 1 90 ? -0.418 56.391 15.662 1.00 29.67 295 GLN A N 1
ATOM 669 C CA . GLN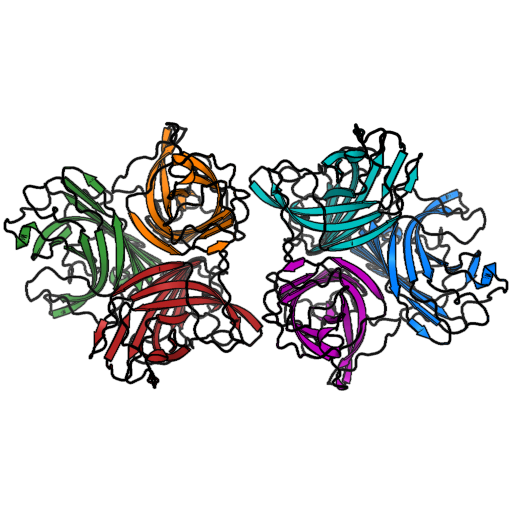 A 1 90 ? -0.565 57.780 15.236 1.00 30.48 295 GLN A CA 1
ATOM 670 C C . GLN A 1 90 ? 0.469 58.489 16.035 1.00 31.02 295 GLN A C 1
ATOM 671 O O . GLN A 1 90 ? 0.806 58.044 17.129 1.00 31.55 295 GLN A O 1
ATOM 677 N N . GLY A 1 91 ? 0.974 59.601 15.538 1.00 31.30 296 GLY A N 1
ATOM 678 C CA . GLY A 1 91 ? 2.097 60.207 16.203 1.00 30.98 296 GLY A CA 1
ATOM 679 C C . GLY A 1 91 ? 1.967 61.690 16.218 1.00 31.41 296 GLY A C 1
ATOM 680 O O . GLY A 1 91 ? 0.882 62.220 16.400 1.00 32.30 296 GLY A O 1
ATOM 681 N N . THR A 1 92 ? 3.077 62.367 15.993 1.00 30.90 297 THR A N 1
ATOM 682 C CA . THR A 1 92 ? 3.141 63.807 16.066 1.00 30.66 297 THR A CA 1
ATOM 683 C C . THR A 1 92 ? 3.781 64.263 14.758 1.00 30.61 297 THR A C 1
ATOM 684 O O . THR A 1 92 ? 4.841 63.739 14.361 1.00 29.04 297 THR A O 1
ATOM 688 N N . LEU A 1 93 ? 3.109 65.199 14.083 1.00 30.16 298 LEU A N 1
ATOM 689 C CA . LEU A 1 93 ? 3.554 65.725 12.795 1.00 30.55 298 LEU A CA 1
ATOM 690 C C . LEU A 1 93 ? 4.056 67.127 13.034 1.00 30.47 298 LEU A C 1
ATOM 691 O O . LEU A 1 93 ? 3.534 67.815 13.901 1.00 30.07 298 LEU A O 1
ATOM 696 N N . GLU A 1 94 ? 5.111 67.517 12.317 1.00 31.39 299 GLU A N 1
ATOM 697 C CA . GLU A 1 94 ? 5.663 68.878 12.348 1.00 32.10 299 GLU A CA 1
ATOM 698 C C . GLU A 1 94 ? 6.100 69.283 10.929 1.00 31.55 299 GLU A C 1
ATOM 699 O O . GLU A 1 94 ? 6.892 68.580 10.324 1.00 31.36 299 GLU A O 1
ATOM 705 N N . PRO A 1 95 ? 5.533 70.373 10.367 1.00 31.10 300 PRO A N 1
ATOM 706 C CA . PRO A 1 95 ? 4.422 71.187 10.899 1.00 30.90 300 PRO A CA 1
ATOM 707 C C . PRO A 1 95 ? 3.197 70.300 11.157 1.00 30.59 300 PRO A C 1
ATOM 708 O O . PRO A 1 95 ? 3.070 69.247 10.544 1.00 29.25 300 PRO A O 1
ATOM 712 N N . SER A 1 96 ? 2.321 70.715 12.073 1.00 30.69 301 SER A N 1
ATOM 713 C CA . SER A 1 96 ? 1.174 69.898 12.481 1.00 30.72 301 SER A CA 1
ATOM 714 C C . SER A 1 96 ? 0.125 69.686 11.386 1.00 30.59 301 SER A C 1
ATOM 715 O O . SER A 1 96 ? -0.619 68.702 11.432 1.00 30.79 301 SER A O 1
ATOM 718 N N . ASN A 1 97 ? 0.078 70.592 10.401 1.00 30.72 302 ASN A N 1
ATOM 719 C CA . ASN A 1 97 ? -0.794 70.432 9.227 1.00 30.65 302 ASN A CA 1
ATOM 720 C C . ASN A 1 97 ? -0.176 69.652 8.053 1.00 30.53 302 ASN A C 1
ATOM 721 O O . ASN A 1 97 ? -0.725 69.659 6.944 1.00 30.57 302 ASN A O 1
ATOM 726 N N . ILE A 1 98 ? 0.946 68.961 8.294 1.00 29.55 303 ILE A N 1
ATOM 727 C CA . ILE A 1 98 ? 1.609 68.212 7.227 1.00 28.43 303 ILE A CA 1
ATOM 728 C C . ILE A 1 98 ? 0.905 66.860 7.027 1.00 27.29 303 ILE A C 1
ATOM 729 O O . ILE A 1 98 ? 0.467 66.221 7.992 1.00 27.09 303 ILE A O 1
ATOM 734 N N . SER A 1 99 ? 0.763 66.461 5.764 1.00 26.36 304 SER A N 1
ATOM 735 C CA . SER A 1 99 ? 0.189 65.181 5.400 1.00 26.11 304 SER A CA 1
ATOM 736 C C . SER A 1 99 ? 1.146 64.023 5.692 1.00 26.14 304 SER A C 1
ATOM 737 O O . SER A 1 99 ? 2.360 64.143 5.472 1.00 26.60 304 SER A O 1
ATOM 740 N N . MET A 1 100 ? 0.583 62.902 6.157 1.00 25.75 305 MET A N 1
ATOM 741 C CA . MET A 1 100 ? 1.332 61.667 6.351 1.00 25.81 305 MET A CA 1
ATOM 742 C C . MET A 1 100 ? 1.918 61.155 5.039 1.00 25.60 305 MET A C 1
ATOM 743 O O . MET A 1 100 ? 2.867 60.363 5.056 1.00 25.32 305 MET A O 1
ATOM 748 N N . THR A 1 101 ? 1.349 61.598 3.911 1.00 24.74 306 THR A N 1
ATOM 749 C CA . THR A 1 101 ? 1.873 61.255 2.591 1.00 23.82 306 THR A CA 1
ATOM 750 C C . THR A 1 101 ? 3.275 61.831 2.382 1.00 23.30 306 THR A C 1
ATOM 751 O O . THR A 1 101 ? 3.988 61.437 1.454 1.00 23.36 306 THR A O 1
ATOM 755 N N . SER A 1 102 ? 3.685 62.746 3.247 1.00 22.54 307 SER A N 1
ATOM 756 C CA . SER A 1 102 ? 5.035 63.266 3.200 1.00 21.81 307 SER A CA 1
ATOM 757 C C . SER A 1 102 ? 6.082 62.218 3.661 1.00 21.21 307 SER A C 1
ATOM 758 O O . SER A 1 102 ? 7.294 62.430 3.473 1.00 21.54 307 SER A O 1
ATOM 761 N N . PHE A 1 103 ? 5.629 61.096 4.222 1.00 20.01 308 PHE A N 1
ATOM 762 C CA . PHE A 1 103 ? 6.532 60.062 4.717 1.00 19.74 308 PHE A CA 1
ATOM 763 C C . PHE A 1 103 ? 6.423 58.736 3.985 1.00 19.76 308 PHE A C 1
ATOM 764 O O . PHE A 1 103 ? 7.031 57.738 4.387 1.00 19.33 308 PHE A O 1
ATOM 772 N N . GLU A 1 104 ? 5.684 58.749 2.875 1.00 19.67 309 GLU A N 1
ATOM 773 C CA . GLU A 1 104 ? 5.604 57.614 1.998 1.00 19.25 309 GLU A CA 1
ATOM 774 C C . GLU A 1 104 ? 6.909 57.526 1.217 1.00 18.70 309 GLU A C 1
ATOM 775 O O . GLU A 1 104 ? 7.319 58.497 0.591 1.00 17.66 309 GLU A O 1
ATOM 781 N N . PRO A 1 105 ? 7.544 56.348 1.241 1.00 17.85 310 PRO A N 1
ATOM 782 C CA . PRO A 1 105 ? 8.741 56.163 0.421 1.00 17.88 310 PRO A CA 1
ATOM 783 C C . PRO A 1 105 ? 8.387 56.003 -1.055 1.00 17.94 310 PRO A C 1
ATOM 784 O O . PRO A 1 105 ? 7.313 55.470 -1.389 1.00 17.45 310 PRO A O 1
ATOM 788 N N . ALA A 1 106 ? 9.270 56.467 -1.936 1.00 17.47 311 ALA A N 1
ATOM 789 C CA . ALA A 1 106 ? 9.072 56.285 -3.370 1.00 16.99 311 ALA A CA 1
ATOM 790 C C . ALA A 1 106 ? 9.011 54.822 -3.735 1.00 16.55 311 ALA A C 1
ATOM 791 O O . ALA A 1 106 ? 9.545 53.963 -3.038 1.00 17.66 311 ALA A O 1
ATOM 793 N N . ARG A 1 107 ? 8.340 54.521 -4.837 1.00 17.23 312 ARG A N 1
ATOM 794 C CA . ARG A 1 107 ? 8.308 53.177 -5.390 1.00 17.53 312 ARG A CA 1
ATOM 795 C C . ARG A 1 107 ? 9.755 52.760 -5.550 1.00 16.20 312 ARG A C 1
ATOM 796 O O . ARG A 1 107 ? 10.561 53.559 -5.998 1.00 15.27 312 ARG A O 1
ATOM 804 N N . ASN A 1 108 ? 10.045 51.522 -5.200 1.00 15.67 313 ASN A N 1
ATOM 805 C CA . ASN A 1 108 ? 11.374 50.941 -5.322 1.00 15.96 313 ASN A CA 1
ATOM 806 C C . ASN A 1 108 ? 11.573 50.337 -6.725 1.00 15.56 313 ASN A C 1
ATOM 807 O O . ASN A 1 108 ? 11.024 49.277 -7.045 1.00 15.67 313 ASN A O 1
ATOM 812 N N . PRO A 1 109 ? 12.377 50.989 -7.558 1.00 15.85 314 PRO A N 1
ATOM 813 C CA . PRO A 1 109 ? 12.509 50.525 -8.933 1.00 16.34 314 PRO A CA 1
ATOM 814 C C . PRO A 1 109 ? 13.288 49.215 -9.164 1.00 16.92 314 PRO A C 1
ATOM 815 O O . PRO A 1 109 ? 13.246 48.672 -10.261 1.00 16.74 314 PRO A O 1
ATOM 819 N N . ILE A 1 110 ? 13.949 48.673 -8.146 1.00 16.57 315 ILE A N 1
ATOM 820 C CA . ILE A 1 110 ? 14.559 47.366 -8.306 1.00 17.16 315 ILE A CA 1
ATOM 821 C C . ILE A 1 110 ? 13.493 46.263 -8.219 1.00 17.75 315 ILE A C 1
ATOM 822 O O . ILE A 1 110 ? 13.769 45.123 -8.563 1.00 17.63 315 ILE A O 1
ATOM 827 N N . SER A 1 111 ? 12.266 46.625 -7.815 1.00 19.02 316 SER A N 1
ATOM 828 C CA . SER A 1 111 ? 11.071 45.733 -7.919 1.00 18.57 316 SER A CA 1
ATOM 829 C C . SER A 1 111 ? 11.220 44.470 -7.105 1.00 18.56 316 SER A C 1
ATOM 830 O O . SER A 1 111 ? 11.210 43.369 -7.651 1.00 18.85 316 SER A O 1
ATOM 833 N N . PRO A 1 112 ? 11.352 44.627 -5.786 1.00 19.10 317 PRO A N 1
ATOM 834 C CA . PRO A 1 112 ? 11.460 43.465 -4.896 1.00 20.33 317 PRO A CA 1
ATOM 835 C C . PRO A 1 112 ? 10.139 42.672 -4.848 1.00 21.30 317 PRO A C 1
ATOM 836 O O . PRO A 1 112 ? 9.126 43.178 -5.296 1.00 21.45 317 PRO A O 1
ATOM 840 N N . PRO A 1 113 ? 10.164 41.432 -4.335 1.00 22.43 318 PRO A N 1
ATOM 841 C CA . PRO A 1 113 ? 8.896 40.677 -4.176 1.00 22.75 318 PRO A CA 1
ATOM 842 C C . PRO A 1 113 ? 7.796 41.394 -3.366 1.00 22.72 318 PRO A C 1
ATOM 843 O O . PRO A 1 113 ? 8.077 42.055 -2.365 1.00 22.38 318 PRO A O 1
ATOM 847 N N . VAL A 1 114 ? 6.558 41.313 -3.853 1.00 23.04 319 VAL A N 1
ATOM 848 C CA . VAL A 1 114 ? 5.421 41.912 -3.157 1.00 23.93 319 VAL A CA 1
ATOM 849 C C . VAL A 1 114 ? 5.194 41.172 -1.843 1.00 24.05 319 VAL A C 1
ATOM 850 O O . VAL A 1 114 ? 5.337 39.944 -1.781 1.00 24.82 319 VAL A O 1
ATOM 854 N N . PHE A 1 115 ? 4.841 41.915 -0.805 1.00 24.75 320 PHE A N 1
ATOM 855 C CA . PHE A 1 115 ? 4.347 41.318 0.431 1.00 26.14 320 PHE A CA 1
ATOM 856 C C . PHE A 1 115 ? 2.815 41.204 0.311 1.00 26.96 320 PHE A C 1
ATOM 857 O O . PHE A 1 115 ? 2.099 42.199 0.399 1.00 26.31 320 PHE A O 1
ATOM 865 N N . ASN A 1 116 ? 2.336 39.985 0.081 1.00 29.01 321 ASN A N 1
ATOM 866 C CA . ASN A 1 116 ? 0.902 39.757 -0.128 1.00 30.36 321 ASN A CA 1
ATOM 867 C C . ASN A 1 116 ? 0.198 39.485 1.194 1.00 31.55 321 ASN A C 1
ATOM 868 O O . ASN A 1 116 ? 0.278 38.388 1.746 1.00 31.90 321 ASN A O 1
ATOM 873 N N . MET A 1 117 ? -0.485 40.505 1.698 1.00 33.15 322 MET A N 1
ATOM 874 C CA . MET A 1 117 ? -1.258 40.390 2.931 1.00 34.97 322 MET A CA 1
ATOM 875 C C . MET A 1 117 ? -2.527 39.524 2.801 1.00 36.54 322 MET A C 1
ATOM 876 O O . MET A 1 117 ? -3.156 39.206 3.808 1.00 36.56 322 MET A O 1
ATOM 881 N N . ASN A 1 118 ? -2.895 39.161 1.571 1.00 38.12 323 ASN A N 1
ATOM 882 C CA . ASN A 1 118 ? -4.051 38.310 1.314 1.00 39.17 323 ASN A CA 1
ATOM 883 C C . ASN A 1 118 ? -3.792 36.826 1.523 1.00 40.38 323 ASN A C 1
ATOM 884 O O . ASN A 1 118 ? -4.727 36.039 1.435 1.00 41.41 323 ASN A O 1
ATOM 889 N N . GLN A 1 119 ? -2.551 36.410 1.749 1.00 41.01 324 GLN A N 1
ATOM 890 C CA . GLN A 1 119 ? -2.301 34.979 1.888 1.00 41.68 324 GLN A CA 1
ATOM 891 C C . GLN A 1 119 ? -1.967 34.612 3.317 1.00 41.57 324 GLN A C 1
ATOM 892 O O . GLN A 1 119 ? -1.570 33.477 3.586 1.00 42.17 324 GLN A O 1
ATOM 898 N N . ASN A 1 120 ? -2.166 35.564 4.230 1.00 41.97 325 ASN A N 1
ATOM 899 C CA . ASN A 1 120 ? -1.921 35.374 5.678 1.00 41.86 325 ASN A CA 1
ATOM 900 C C . ASN A 1 120 ? -0.683 34.495 6.040 1.00 41.40 325 ASN A C 1
ATOM 901 O O . ASN A 1 120 ? -0.775 33.537 6.834 1.00 42.01 325 ASN A O 1
ATOM 906 N N . ILE A 1 121 ? 0.449 34.819 5.411 1.00 39.80 326 ILE A N 1
ATOM 907 C CA . ILE A 1 121 ? 1.787 34.462 5.884 1.00 38.62 326 ILE A CA 1
ATOM 908 C C . ILE A 1 121 ? 2.269 35.796 6.455 1.00 37.27 326 ILE A C 1
ATOM 909 O O . ILE A 1 121 ? 2.497 36.740 5.705 1.00 37.91 326 ILE A O 1
ATOM 914 N N . PRO A 1 122 ? 2.329 35.928 7.792 1.00 35.26 327 PRO A N 1
ATOM 915 C CA . PRO A 1 122 ? 2.585 37.260 8.333 1.00 33.81 327 PRO A CA 1
ATOM 916 C C . PRO A 1 122 ? 4.065 37.704 8.337 1.00 31.92 327 PRO A C 1
ATOM 917 O O . PRO A 1 122 ? 4.324 38.874 8.582 1.00 30.77 327 PRO A O 1
ATOM 921 N N . TYR A 1 123 ? 5.002 36.784 8.090 1.00 30.00 328 TYR A N 1
ATOM 922 C CA . TYR A 1 123 ? 6.424 37.139 7.991 1.00 29.51 328 TYR A CA 1
ATOM 923 C C . TYR A 1 123 ? 6.896 37.404 6.548 1.00 28.25 328 TYR A C 1
ATOM 924 O O . TYR A 1 123 ? 6.776 36.549 5.650 1.00 27.77 328 TYR A O 1
ATOM 933 N N . TYR A 1 124 ? 7.453 38.598 6.356 1.00 26.70 329 TYR A N 1
ATOM 934 C CA . TYR A 1 124 ? 8.155 38.932 5.129 1.00 25.85 329 TYR A CA 1
ATOM 935 C C . TYR A 1 124 ? 9.650 39.188 5.444 1.00 24.64 329 TYR A C 1
ATOM 936 O O . TYR A 1 124 ? 9.963 39.993 6.322 1.00 25.01 329 TYR A O 1
ATOM 945 N N . ALA A 1 125 ? 10.540 38.501 4.720 1.00 24.09 330 ALA A N 1
ATOM 946 C CA . ALA A 1 125 ? 12.005 38.686 4.817 1.00 23.54 330 ALA A CA 1
ATOM 947 C C . ALA A 1 125 ? 12.473 39.822 3.906 1.00 23.03 330 ALA A C 1
ATOM 948 O O . ALA A 1 125 ? 12.514 39.660 2.687 1.00 22.46 330 ALA A O 1
ATOM 950 N N . SER A 1 126 ? 12.794 40.965 4.509 1.00 23.19 331 SER A N 1
ATOM 951 C CA . SER A 1 126 ? 13.524 42.055 3.839 1.00 22.97 331 SER A CA 1
ATOM 952 C C . SER A 1 126 ? 14.853 41.513 3.317 1.00 22.61 331 SER A C 1
ATOM 953 O O . SER A 1 126 ? 15.647 40.983 4.088 1.00 22.22 331 SER A O 1
ATOM 956 N N . ARG A 1 127 ? 15.095 41.618 2.011 1.00 22.61 332 ARG A N 1
ATOM 957 C CA . ARG A 1 127 ? 16.311 41.027 1.412 1.00 23.04 332 ARG A CA 1
ATOM 958 C C . ARG A 1 127 ? 17.169 41.913 0.475 1.00 22.55 332 ARG A C 1
ATOM 959 O O . ARG A 1 127 ? 18.344 41.608 0.256 1.00 20.99 332 ARG A O 1
ATOM 967 N N . PHE A 1 128 ? 16.595 42.981 -0.090 1.00 21.83 333 PHE A N 1
ATOM 968 C CA . PHE A 1 128 ? 17.234 43.694 -1.204 1.00 20.91 333 PHE A CA 1
ATOM 969 C C . PHE A 1 128 ? 17.350 45.164 -0.853 1.00 21.05 333 PHE A C 1
ATOM 970 O O . PHE A 1 128 ? 16.360 45.898 -0.824 1.00 21.81 333 PHE A O 1
ATOM 978 N N . GLY A 1 129 ? 18.583 45.590 -0.613 1.00 19.27 334 GLY A N 1
ATOM 979 C CA . GLY A 1 129 ? 18.864 46.896 -0.081 1.00 17.79 334 GLY A CA 1
ATOM 980 C C . GLY A 1 129 ? 20.088 46.799 0.824 1.00 16.82 334 GLY A C 1
ATOM 981 O O . GLY A 1 129 ? 20.823 45.801 0.799 1.00 15.21 334 GLY A O 1
ATOM 982 N N . VAL A 1 130 ? 20.325 47.849 1.593 1.00 15.69 335 VAL A N 1
ATOM 983 C CA . VAL A 1 130 ? 21.514 47.939 2.410 1.00 15.58 335 VAL A CA 1
ATOM 984 C C . VAL A 1 130 ? 21.363 47.016 3.628 1.00 15.63 335 VAL A C 1
ATOM 985 O O . VAL A 1 130 ? 20.261 46.862 4.153 1.00 14.68 335 VAL A O 1
ATOM 989 N N . LEU A 1 131 ? 22.484 46.445 4.066 1.00 14.93 336 LEU A N 1
ATOM 990 C CA . LEU A 1 131 ? 22.574 45.688 5.318 1.00 15.42 336 LEU A CA 1
ATOM 991 C C . LEU A 1 131 ? 23.491 46.436 6.269 1.00 16.09 336 LEU A C 1
ATOM 992 O O . LEU A 1 131 ? 24.669 46.640 5.944 1.00 16.04 336 LEU A O 1
ATOM 997 N N . GLU A 1 132 ? 22.961 46.880 7.405 1.00 15.19 337 GLU A N 1
ATOM 998 C CA . GLU A 1 132 ? 23.734 47.602 8.403 1.00 15.79 337 GLU A CA 1
ATOM 999 C C . GLU A 1 132 ? 23.962 46.735 9.645 1.00 15.64 337 GLU A C 1
ATOM 1000 O O . GLU A 1 132 ? 23.085 45.987 10.041 1.00 14.86 337 GLU A O 1
ATOM 1006 N N . SER A 1 133 ? 25.124 46.862 10.276 1.00 16.37 338 SER A N 1
ATOM 1007 C CA . SER A 1 133 ? 25.483 46.017 11.422 1.00 16.33 338 SER A CA 1
ATOM 1008 C C . SER A 1 133 ? 25.353 46.764 12.728 1.00 15.94 338 SER A C 1
ATOM 1009 O O . SER A 1 133 ? 25.864 47.852 12.861 1.00 16.02 338 SER A O 1
ATOM 1012 N N . TYR A 1 134 ? 24.632 46.181 13.690 1.00 16.74 339 TYR A N 1
ATOM 1013 C CA . TYR A 1 134 ? 24.461 46.798 15.015 1.00 17.17 339 TYR A CA 1
ATOM 1014 C C . TYR A 1 134 ? 24.807 45.822 16.120 1.00 16.96 339 TYR A C 1
ATOM 1015 O O . TYR A 1 134 ? 24.717 44.605 15.965 1.00 15.70 339 TYR A O 1
ATOM 1024 N N . ARG A 1 135 ? 25.203 46.382 17.242 1.00 17.51 340 ARG A N 1
ATOM 1025 C CA . ARG A 1 135 ? 25.230 45.612 18.466 1.00 18.30 340 ARG A CA 1
ATOM 1026 C C . ARG A 1 135 ? 24.163 46.169 19.401 1.00 17.33 340 ARG A C 1
ATOM 1027 O O . ARG A 1 135 ? 24.197 47.343 19.750 1.00 15.16 340 ARG A O 1
ATOM 1035 N N . PRO A 1 136 ? 23.231 45.306 19.827 1.00 18.64 341 PRO A N 1
ATOM 1036 C CA . PRO A 1 136 ? 22.215 45.719 20.782 1.00 19.83 341 PRO A CA 1
ATOM 1037 C C . PRO A 1 136 ? 22.662 45.578 22.243 1.00 20.97 341 PRO A C 1
ATOM 1038 O O . PRO A 1 136 ? 23.715 44.999 22.531 1.00 20.43 341 PRO A O 1
ATOM 1042 N N . ILE A 1 137 ? 21.807 46.062 23.135 1.00 22.97 342 ILE A N 1
ATOM 1043 C CA . ILE A 1 137 ? 21.979 45.980 24.583 1.00 24.62 342 ILE A CA 1
ATOM 1044 C C . ILE A 1 137 ? 21.036 44.886 25.151 1.00 25.84 342 ILE A C 1
ATOM 1045 O O . ILE A 1 137 ? 19.852 44.827 24.778 1.00 25.13 342 ILE A O 1
ATOM 1050 N N . PHE A 1 138 ? 21.544 44.052 26.060 1.00 26.80 343 PHE A N 1
ATOM 1051 C CA . PHE A 1 138 ? 20.721 43.051 26.743 1.00 27.75 343 PHE A CA 1
ATOM 1052 C C . PHE A 1 138 ? 20.562 43.316 28.228 1.00 28.45 343 PHE A C 1
ATOM 1053 O O . PHE A 1 138 ? 21.338 44.051 28.843 1.00 28.87 343 PHE A O 1
ATOM 1061 N N . THR A 1 139 ? 19.525 42.682 28.777 1.00 29.15 344 THR A N 1
ATOM 1062 C CA . THR A 1 139 ? 19.398 42.379 30.202 1.00 28.85 344 THR A CA 1
ATOM 1063 C C . THR A 1 139 ? 18.930 40.911 30.315 1.00 28.92 344 THR A C 1
ATOM 1064 O O . THR A 1 139 ? 18.494 40.297 29.332 1.00 28.36 344 THR A O 1
ATOM 1068 N N . GLY A 1 140 ? 19.054 40.336 31.507 1.00 28.95 345 GLY A N 1
ATOM 1069 C CA . GLY A 1 140 ? 18.686 38.936 31.726 1.00 28.76 345 GLY A CA 1
ATOM 1070 C C . GLY A 1 140 ? 19.667 37.990 31.066 1.00 29.04 345 GLY A C 1
ATOM 1071 O O . GLY A 1 140 ? 20.812 38.345 30.831 1.00 29.24 345 GLY A O 1
ATOM 1072 N N . SER A 1 141 ? 19.212 36.782 30.768 1.00 29.10 346 SER A N 1
ATOM 1073 C CA . SER A 1 141 ? 20.030 35.790 30.081 1.00 29.21 346 SER A CA 1
ATOM 1074 C C . SER A 1 141 ? 19.934 35.863 28.556 1.00 28.71 346 SER A C 1
ATOM 1075 O O . SER A 1 141 ? 20.639 35.129 27.872 1.00 28.64 346 SER A O 1
ATOM 1078 N N . LEU A 1 142 ? 19.068 36.723 28.020 1.00 28.09 347 LEU A N 1
ATOM 1079 C CA . LEU A 1 142 ? 18.941 36.875 26.546 1.00 28.07 347 LEU A CA 1
ATOM 1080 C C . LEU A 1 142 ? 20.249 37.394 25.961 1.00 27.40 347 LEU A C 1
ATOM 1081 O O . LEU A 1 142 ? 20.792 38.374 26.459 1.00 27.69 347 LEU A O 1
ATOM 1086 N N . ASN A 1 143 ? 20.751 36.697 24.932 1.00 27.36 348 ASN A N 1
ATOM 1087 C CA . ASN A 1 143 ? 21.963 37.091 24.192 1.00 26.86 348 ASN A CA 1
ATOM 1088 C C . ASN A 1 143 ? 21.810 36.737 22.715 1.00 26.11 348 ASN A C 1
ATOM 1089 O O . ASN A 1 143 ? 22.107 35.624 22.276 1.00 26.13 348 ASN A O 1
ATOM 1094 N N . THR A 1 144 ? 21.342 37.713 21.946 1.00 26.09 349 THR A N 1
ATOM 1095 C CA . THR A 1 144 ? 21.185 37.577 20.487 1.00 25.48 349 THR A CA 1
ATOM 1096 C C . THR A 1 144 ? 22.498 37.707 19.702 1.00 24.43 349 THR A C 1
ATOM 1097 O O . THR A 1 144 ? 22.542 37.419 18.494 1.00 23.85 349 THR A O 1
ATOM 1101 N N . GLY A 1 145 ? 23.560 38.145 20.371 1.00 23.46 350 GLY A N 1
ATOM 1102 C CA . GLY A 1 145 ? 24.763 38.592 19.660 1.00 23.03 350 GLY A CA 1
ATOM 1103 C C . GLY A 1 145 ? 24.483 39.907 18.914 1.00 22.31 350 GLY A C 1
ATOM 1104 O O . GLY A 1 145 ? 23.546 40.633 19.239 1.00 21.61 350 GLY A O 1
ATOM 1105 N N . SER A 1 146 ? 25.323 40.223 17.931 1.00 21.54 351 SER A N 1
ATOM 1106 C CA . SER A 1 146 ? 25.083 41.371 17.042 1.00 21.72 351 SER A CA 1
ATOM 1107 C C . SER A 1 146 ? 23.904 41.071 16.098 1.00 21.08 351 SER A C 1
ATOM 1108 O O . SER A 1 146 ? 23.582 39.925 15.832 1.00 20.54 351 SER A O 1
ATOM 1111 N N . ILE A 1 147 ? 23.290 42.138 15.603 1.00 20.87 352 ILE A N 1
ATOM 1112 C CA . ILE A 1 147 ? 22.092 42.071 14.764 1.00 20.37 352 ILE A CA 1
ATOM 1113 C C . ILE A 1 147 ? 22.362 42.949 13.538 1.00 19.80 352 ILE A C 1
ATOM 1114 O O . ILE A 1 147 ? 22.635 44.127 13.666 1.00 19.02 352 ILE A O 1
ATOM 1119 N N . ASP A 1 148 ? 22.325 42.353 12.357 1.00 19.34 353 ASP A N 1
ATOM 1120 C CA . ASP A 1 148 ? 22.344 43.116 11.124 1.00 19.00 353 ASP A CA 1
ATOM 1121 C C . ASP A 1 148 ? 20.900 43.412 10.763 1.00 19.11 353 ASP A C 1
ATOM 1122 O O . ASP A 1 148 ? 20.015 42.577 11.016 1.00 18.30 353 ASP A O 1
ATOM 1127 N N . VAL A 1 149 ? 20.660 44.591 10.189 1.00 18.13 354 VAL A N 1
ATOM 1128 C CA . VAL A 1 149 ? 19.337 44.952 9.698 1.00 17.70 354 VAL A CA 1
ATOM 1129 C C . VAL A 1 149 ? 19.355 45.186 8.180 1.00 17.26 354 VAL A C 1
ATOM 1130 O O . VAL A 1 149 ? 20.093 46.059 7.687 1.00 15.70 354 VAL A O 1
ATOM 1134 N N . ARG A 1 150 ? 18.571 44.390 7.452 1.00 17.60 355 ARG A N 1
ATOM 1135 C CA . ARG A 1 150 ? 18.285 44.630 6.031 1.00 18.05 355 ARG A CA 1
ATOM 1136 C C . ARG A 1 150 ? 17.107 45.590 5.880 1.00 18.52 355 ARG A C 1
ATOM 1137 O O . ARG A 1 150 ? 16.077 45.414 6.510 1.00 18.87 355 ARG A O 1
ATOM 1145 N N . MET A 1 151 ? 17.262 46.618 5.045 1.00 19.21 356 MET A N 1
ATOM 1146 C CA . MET A 1 151 ? 16.226 47.625 4.877 1.00 19.85 356 MET A CA 1
ATOM 1147 C C . MET A 1 151 ? 15.801 47.711 3.393 1.00 19.18 356 MET A C 1
ATOM 1148 O O . MET A 1 151 ? 16.642 47.901 2.500 1.00 18.18 356 MET A O 1
ATOM 1153 N N . GLN A 1 152 ? 14.492 47.535 3.151 1.00 18.50 357 GLN A N 1
ATOM 1154 C CA . GLN A 1 152 ? 13.966 47.357 1.814 1.00 17.94 357 GLN A CA 1
ATOM 1155 C C . GLN A 1 152 ? 12.592 48.020 1.684 1.00 18.21 357 GLN A C 1
ATOM 1156 O O . GLN A 1 152 ? 11.611 47.590 2.313 1.00 17.88 357 GLN A O 1
ATOM 1162 N N . VAL A 1 153 ? 12.524 49.083 0.886 1.00 17.60 358 VAL A N 1
ATOM 1163 C CA . VAL A 1 153 ? 11.216 49.629 0.496 1.00 17.30 358 VAL A CA 1
ATOM 1164 C C . VAL A 1 153 ? 10.518 48.575 -0.387 1.00 17.85 358 VAL A C 1
ATOM 1165 O O . VAL A 1 153 ? 11.093 48.065 -1.350 1.00 17.80 358 VAL A O 1
ATOM 1169 N N . THR A 1 154 ? 9.286 48.242 -0.034 1.00 18.62 359 THR A N 1
ATOM 1170 C CA . THR A 1 154 ? 8.607 47.065 -0.574 1.00 19.21 359 THR A CA 1
ATOM 1171 C C . THR A 1 154 ? 7.145 47.396 -0.882 1.00 19.36 359 THR A C 1
ATOM 1172 O O . THR A 1 154 ? 6.492 48.070 -0.089 1.00 20.37 359 THR A O 1
ATOM 1176 N N . PRO A 1 155 ? 6.633 46.944 -2.029 1.00 19.44 360 PRO A N 1
ATOM 1177 C CA . PRO A 1 155 ? 5.177 47.070 -2.293 1.00 20.06 360 PRO A CA 1
ATOM 1178 C C . PRO A 1 155 ? 4.365 46.043 -1.501 1.00 19.72 360 PRO A C 1
ATOM 1179 O O . PRO A 1 155 ? 4.644 44.866 -1.596 1.00 19.35 360 PRO A O 1
ATOM 1183 N N . VAL A 1 156 ? 3.380 46.498 -0.733 1.00 20.51 361 VAL A N 1
ATOM 1184 C CA . VAL A 1 156 ? 2.573 45.585 0.095 1.00 20.93 361 VAL A CA 1
ATOM 1185 C C . VAL A 1 156 ? 1.138 45.470 -0.471 1.00 21.15 361 VAL A C 1
ATOM 1186 O O . VAL A 1 156 ? 0.441 46.470 -0.576 1.00 19.86 361 VAL A O 1
ATOM 1190 N N . LEU A 1 157 ? 0.729 44.261 -0.860 1.00 21.61 362 LEU A N 1
ATOM 1191 C CA . LEU A 1 157 ? -0.607 44.070 -1.427 1.00 22.88 362 LEU A CA 1
ATOM 1192 C C . LEU A 1 157 ? -1.606 43.884 -0.279 1.00 23.28 362 LEU A C 1
ATOM 1193 O O . LEU A 1 157 ? -1.626 42.844 0.385 1.00 23.52 362 LEU A O 1
ATOM 1198 N N . ALA A 1 158 ? -2.374 44.943 -0.030 1.00 24.12 363 ALA A N 1
ATOM 1199 C CA . ALA A 1 158 ? -3.410 44.968 0.987 1.00 25.04 363 ALA A CA 1
ATOM 1200 C C . ALA A 1 158 ? -4.606 44.090 0.568 1.00 26.27 363 ALA A C 1
ATOM 1201 O O . ALA A 1 158 ? -4.676 43.606 -0.583 1.00 26.89 363 ALA A O 1
ATOM 1203 N N . THR A 1 159 ? -5.553 43.889 1.492 1.00 27.37 364 THR A N 1
ATOM 1204 C CA . THR A 1 159 ? -6.738 43.076 1.191 1.00 27.57 364 THR A CA 1
ATOM 1205 C C . THR A 1 159 ? -7.658 43.732 0.167 1.00 27.69 364 THR A C 1
ATOM 1206 O O . THR A 1 159 ? -8.364 43.025 -0.545 1.00 29.73 364 THR A O 1
ATOM 1210 N N . ASN A 1 160 ? -7.597 45.057 0.055 1.00 27.41 365 ASN A N 1
ATOM 1211 C CA . ASN A 1 160 ? -8.285 45.814 -1.007 1.00 26.61 365 ASN A CA 1
ATOM 1212 C C . ASN A 1 160 ? -7.698 45.701 -2.432 1.00 26.34 365 ASN A C 1
ATOM 1213 O O . ASN A 1 160 ? -8.082 46.469 -3.332 1.00 26.00 365 ASN A O 1
ATOM 1218 N N . ASN A 1 161 ? -6.744 44.782 -2.620 1.00 25.91 366 ASN A N 1
ATOM 1219 C CA . ASN A 1 161 ? -6.109 44.514 -3.920 1.00 25.51 366 ASN A CA 1
ATOM 1220 C C . ASN A 1 161 ? -5.268 45.651 -4.508 1.00 24.35 366 ASN A C 1
ATOM 1221 O O . ASN A 1 161 ? -4.898 45.627 -5.683 1.00 24.82 366 ASN A O 1
ATOM 1226 N N . THR A 1 162 ? -4.943 46.620 -3.673 1.00 23.61 367 THR A N 1
ATOM 1227 C CA . THR A 1 162 ? -4.032 47.678 -4.035 1.00 23.26 367 THR A CA 1
ATOM 1228 C C . THR A 1 162 ? -2.694 47.516 -3.259 1.00 22.58 367 THR A C 1
ATOM 1229 O O . THR A 1 162 ? -2.626 47.025 -2.138 1.00 20.13 367 THR A O 1
ATOM 1233 N N . THR A 1 163 ? -1.633 47.937 -3.922 1.00 22.66 368 THR A N 1
ATOM 1234 C CA . THR A 1 163 ? -0.270 47.847 -3.409 1.00 22.20 368 THR A CA 1
ATOM 1235 C C . THR A 1 163 ? 0.074 49.198 -2.780 1.00 21.19 368 THR A C 1
ATOM 1236 O O . THR A 1 163 ? -0.267 50.241 -3.311 1.00 21.29 368 THR A O 1
ATOM 1240 N N . TYR A 1 164 ? 0.656 49.163 -1.578 1.00 20.87 369 TYR A N 1
ATOM 1241 C CA . TYR A 1 164 ? 1.190 50.345 -0.903 1.00 20.56 369 TYR A CA 1
ATOM 1242 C C . TYR A 1 164 ? 2.706 50.139 -0.619 1.00 19.84 369 TYR A C 1
ATOM 1243 O O . TYR A 1 164 ? 3.150 49.047 -0.246 1.00 18.61 369 TYR A O 1
ATOM 1252 N N . ASN A 1 165 ? 3.478 51.210 -0.766 1.00 19.59 370 ASN A N 1
ATOM 1253 C CA . ASN A 1 165 ? 4.934 51.152 -0.537 1.00 18.89 370 ASN A CA 1
ATOM 1254 C C . ASN A 1 165 ? 5.286 51.493 0.916 1.00 18.05 370 ASN A C 1
ATOM 1255 O O . ASN A 1 165 ? 5.034 52.593 1.394 1.00 19.42 370 ASN A O 1
ATOM 1260 N N . LEU A 1 166 ? 5.833 50.495 1.606 1.00 18.36 371 LEU A N 1
ATOM 1261 C CA . LEU A 1 166 ? 6.293 50.585 2.991 1.00 17.86 371 LEU A CA 1
ATOM 1262 C C . LEU A 1 166 ? 7.785 50.206 3.068 1.00 17.97 371 LEU A C 1
ATOM 1263 O O . LEU A 1 166 ? 8.321 49.656 2.108 1.00 17.34 371 LEU A O 1
ATOM 1268 N N . ILE A 1 167 ? 8.414 50.469 4.221 1.00 17.41 372 ILE A N 1
ATOM 1269 C CA . ILE A 1 167 ? 9.787 50.017 4.501 1.00 17.05 372 ILE A CA 1
ATOM 1270 C C . ILE A 1 167 ? 9.807 48.783 5.425 1.00 16.85 372 ILE A C 1
ATOM 1271 O O . ILE A 1 167 ? 9.360 48.862 6.547 1.00 17.07 372 ILE A O 1
ATOM 1276 N N . ALA A 1 168 ? 10.337 47.665 4.941 1.00 16.67 373 ALA A N 1
ATOM 1277 C CA . ALA A 1 168 ? 10.565 46.477 5.753 1.00 17.79 373 ALA A CA 1
ATOM 1278 C C . ALA A 1 168 ? 11.981 46.529 6.357 1.00 18.35 373 ALA A C 1
ATOM 1279 O O . ALA A 1 168 ? 12.961 46.759 5.631 1.00 19.17 373 ALA A O 1
ATOM 1281 N N . PHE A 1 169 ? 12.057 46.361 7.678 1.00 18.64 374 PHE A N 1
ATOM 1282 C CA . PHE A 1 169 ? 13.316 46.234 8.423 1.00 18.84 374 PHE A CA 1
ATOM 1283 C C . PHE A 1 169 ? 13.372 44.823 8.951 1.00 18.91 374 PHE A C 1
ATOM 1284 O O . PHE A 1 169 ? 12.549 44.465 9.783 1.00 19.48 374 PHE A O 1
ATOM 1292 N N . THR A 1 170 ? 14.301 44.004 8.470 1.00 19.15 375 THR A N 1
ATOM 1293 C CA . THR A 1 170 ? 14.462 42.657 9.018 1.00 19.26 375 THR A CA 1
ATOM 1294 C C . THR A 1 170 ? 15.734 42.594 9.857 1.00 20.10 375 THR A C 1
ATOM 1295 O O . THR A 1 170 ? 16.849 42.819 9.353 1.00 20.34 375 THR A O 1
ATOM 1299 N N . PHE A 1 171 ? 15.533 42.304 11.140 1.00 19.45 376 PHE A N 1
ATOM 1300 C CA . PHE A 1 171 ? 16.595 42.218 12.139 1.00 19.68 376 PHE A CA 1
ATOM 1301 C C . PHE A 1 171 ? 17.117 40.807 12.154 1.00 20.41 376 PHE A C 1
ATOM 1302 O O . PHE A 1 171 ? 16.367 39.876 12.411 1.00 21.29 376 PHE A O 1
ATOM 1310 N N . GLN A 1 172 ? 18.404 40.649 11.868 1.00 20.17 377 GLN A N 1
ATOM 1311 C CA . GLN A 1 172 ? 19.005 39.349 11.704 1.00 20.86 377 GLN A CA 1
ATOM 1312 C C . GLN A 1 172 ? 19.997 39.093 12.849 1.00 22.02 377 GLN A C 1
ATOM 1313 O O . GLN A 1 172 ? 21.154 39.557 12.803 1.00 21.20 377 GLN A O 1
ATOM 1319 N N . CYS A 1 173 ? 19.514 38.380 13.876 1.00 22.53 378 CYS A N 1
ATOM 1320 C CA . CYS A 1 173 ? 20.310 38.043 15.076 1.00 23.74 378 CYS A CA 1
ATOM 1321 C C . CYS A 1 173 ? 21.383 37.012 14.774 1.00 24.36 378 CYS A C 1
ATOM 1322 O O . CYS A 1 173 ? 21.134 36.029 14.051 1.00 24.62 378 CYS A O 1
ATOM 1325 N N . ALA A 1 174 ? 22.575 37.218 15.333 1.00 25.77 379 ALA A N 1
ATOM 1326 C CA . ALA A 1 174 ? 23.687 36.258 15.142 1.00 26.67 379 ALA A CA 1
ATOM 1327 C C . ALA A 1 174 ? 23.409 34.929 15.851 1.00 27.51 379 ALA A C 1
ATOM 1328 O O . ALA A 1 174 ? 23.824 33.868 15.355 1.00 27.31 379 ALA A O 1
ATOM 1330 N N . SER A 1 175 ? 22.698 35.009 16.987 1.00 28.74 380 SER A N 1
ATOM 1331 C CA . SER A 1 175 ? 22.382 33.857 17.855 1.00 29.93 380 SER A CA 1
ATOM 1332 C C . SER A 1 175 ? 20.899 33.731 18.144 1.00 30.57 380 SER A C 1
ATOM 1333 O O . SER A 1 175 ? 20.197 34.734 18.311 1.00 30.44 380 SER A O 1
ATOM 1336 N N . ALA A 1 176 ? 20.449 32.485 18.264 1.00 31.72 381 ALA A N 1
ATOM 1337 C CA . ALA A 1 176 ? 19.068 32.175 18.663 1.00 32.09 381 ALA A CA 1
ATOM 1338 C C . ALA A 1 176 ? 18.846 32.509 20.147 1.00 32.69 381 ALA A C 1
ATOM 1339 O O . ALA A 1 176 ? 19.769 32.431 20.960 1.00 32.99 381 ALA A O 1
ATOM 1341 N N . GLY A 1 177 ? 17.639 32.934 20.499 1.00 32.67 382 GLY A N 1
ATOM 1342 C CA . GLY A 1 177 ? 17.323 33.140 21.906 1.00 32.78 382 GLY A CA 1
ATOM 1343 C C . GLY A 1 177 ? 16.075 33.954 22.210 1.00 33.05 382 GLY A C 1
ATOM 1344 O O . GLY A 1 177 ? 15.366 33.671 23.187 1.00 32.46 382 GLY A O 1
ATOM 1345 N N . LEU A 1 178 ? 15.821 34.977 21.393 1.00 32.86 383 LEU A N 1
ATOM 1346 C CA . LEU A 1 178 ? 14.669 35.852 21.581 1.00 33.20 383 LEU A CA 1
ATOM 1347 C C . LEU A 1 178 ? 13.343 35.083 21.574 1.00 33.65 383 LEU A C 1
ATOM 1348 O O . LEU A 1 178 ? 12.396 35.513 22.216 1.00 33.67 383 LEU A O 1
ATOM 1353 N N . PHE A 1 179 ? 13.299 33.963 20.852 1.00 34.25 384 PHE A N 1
ATOM 1354 C CA . PHE A 1 179 ? 12.064 33.195 20.638 1.00 35.15 384 PHE A CA 1
ATOM 1355 C C . PHE A 1 179 ? 12.057 31.818 21.318 1.00 36.06 384 PHE A C 1
ATOM 1356 O O . PHE A 1 179 ? 11.160 31.012 21.089 1.00 36.16 384 PHE A O 1
ATOM 1364 N N . ASN A 1 180 ? 13.065 31.571 22.153 1.00 37.15 385 ASN A N 1
ATOM 1365 C CA . ASN A 1 180 ? 13.142 30.373 22.975 1.00 37.69 385 ASN A CA 1
ATOM 1366 C C . ASN A 1 180 ? 12.536 30.702 24.341 1.00 38.51 385 ASN A C 1
ATOM 1367 O O . ASN A 1 180 ? 13.059 31.560 25.057 1.00 38.36 385 ASN A O 1
ATOM 1372 N N . PRO A 1 181 ? 11.423 30.016 24.706 1.00 39.37 386 PRO A N 1
ATOM 1373 C CA . PRO A 1 181 ? 10.653 30.366 25.921 1.00 39.38 386 PRO A CA 1
ATOM 1374 C C . PRO A 1 181 ? 11.399 30.167 27.253 1.00 39.60 386 PRO A C 1
ATOM 1375 O O . PRO A 1 181 ? 10.955 30.691 28.287 1.00 40.07 386 PRO A O 1
ATOM 1379 N N . THR A 1 182 ? 12.518 29.450 27.236 1.00 39.66 387 THR A N 1
ATOM 1380 C CA . THR A 1 182 ? 13.311 29.264 28.460 1.00 39.97 387 THR A CA 1
ATOM 1381 C C . THR A 1 182 ? 14.309 30.408 28.688 1.00 40.08 387 THR A C 1
ATOM 1382 O O . THR A 1 182 ? 14.845 30.547 29.791 1.00 40.82 387 THR A O 1
ATOM 1386 N N . VAL A 1 183 ? 14.520 31.243 27.658 1.00 39.66 388 VAL A N 1
ATOM 1387 C CA . VAL A 1 183 ? 15.430 32.400 27.729 1.00 38.72 388 VAL A CA 1
ATOM 1388 C C . VAL A 1 183 ? 14.661 33.665 28.043 1.00 38.08 388 VAL A C 1
ATOM 1389 O O . VAL A 1 183 ? 13.659 33.945 27.407 1.00 38.39 388 VAL A O 1
ATOM 1393 N N . ASN A 1 184 ? 15.142 34.439 29.008 1.00 37.02 389 ASN A N 1
ATOM 1394 C CA . ASN A 1 184 ? 14.423 35.622 29.465 1.00 36.61 389 ASN A CA 1
ATOM 1395 C C . ASN A 1 184 ? 15.284 36.871 29.524 1.00 35.69 389 ASN A C 1
ATOM 1396 O O . ASN A 1 184 ? 16.511 36.790 29.594 1.00 35.17 389 ASN A O 1
ATOM 1401 N N . GLY A 1 185 ? 14.624 38.024 29.524 1.00 34.20 390 GLY A N 1
ATOM 1402 C CA . GLY A 1 185 ? 15.301 39.302 29.589 1.00 33.12 390 GLY A CA 1
ATOM 1403 C C . GLY A 1 185 ? 14.841 40.190 28.458 1.00 32.07 390 GLY A C 1
ATOM 1404 O O . GLY A 1 185 ? 13.756 40.002 27.923 1.00 32.15 390 GLY A O 1
ATOM 1405 N N . THR A 1 186 ? 15.680 41.162 28.103 1.00 31.17 391 THR A N 1
ATOM 1406 C CA . THR A 1 186 ? 15.359 42.177 27.093 1.00 29.73 391 THR A CA 1
ATOM 1407 C C . THR A 1 186 ? 16.517 42.388 26.097 1.00 29.09 391 THR A C 1
ATOM 1408 O O . THR A 1 186 ? 17.678 42.097 26.403 1.00 27.97 391 THR A O 1
ATOM 1412 N N . VAL A 1 187 ? 16.153 42.870 24.901 1.00 27.84 392 VAL A N 1
ATOM 1413 C CA . VAL A 1 187 ? 17.096 43.265 23.851 1.00 26.52 392 VAL A CA 1
ATOM 1414 C C . VAL A 1 187 ? 16.571 44.577 23.285 1.00 25.67 392 VAL A C 1
ATOM 1415 O O . VAL A 1 187 ? 15.375 44.723 23.060 1.00 25.62 392 VAL A O 1
ATOM 1419 N N . ALA A 1 188 ? 17.455 45.557 23.166 1.00 23.98 393 ALA A N 1
ATOM 1420 C CA . ALA A 1 188 ? 17.122 46.878 22.683 1.00 23.54 393 ALA A CA 1
ATOM 1421 C C . ALA A 1 188 ? 18.178 47.280 21.643 1.00 23.09 393 ALA A C 1
ATOM 1422 O O . ALA A 1 188 ? 19.396 47.070 21.843 1.00 22.54 393 ALA A O 1
ATOM 1424 N N . ILE A 1 189 ? 17.704 47.835 20.532 1.00 22.53 394 ILE A N 1
ATOM 1425 C CA . ILE A 1 189 ? 18.540 48.063 19.357 1.00 22.29 394 ILE A CA 1
ATOM 1426 C C . ILE A 1 189 ? 18.224 49.414 18.784 1.00 21.36 394 ILE A C 1
ATOM 1427 O O . ILE A 1 189 ? 17.061 49.823 18.748 1.00 20.53 394 ILE A O 1
ATOM 1432 N N . GLY A 1 190 ? 19.281 50.101 18.349 1.00 21.24 395 GLY A N 1
ATOM 1433 C CA . GLY A 1 190 ? 19.168 51.355 17.616 1.00 20.44 395 GLY A CA 1
ATOM 1434 C C . GLY A 1 190 ? 20.179 52.389 18.056 1.00 19.61 395 GLY A C 1
ATOM 1435 O O . GLY A 1 190 ? 21.008 52.120 18.933 1.00 19.80 395 GLY A O 1
ATOM 1436 N N . PRO A 1 191 ? 20.100 53.594 17.471 1.00 18.10 396 PRO A N 1
ATOM 1437 C CA . PRO A 1 191 ? 19.143 53.949 16.404 1.00 18.23 396 PRO A CA 1
ATOM 1438 C C . PRO A 1 191 ? 19.512 53.302 15.072 1.00 18.26 396 PRO A C 1
ATOM 1439 O O . PRO A 1 191 ? 20.682 53.315 14.677 1.00 19.26 396 PRO A O 1
ATOM 1443 N N . VAL A 1 192 ? 18.533 52.668 14.432 1.00 18.16 397 VAL A N 1
ATOM 1444 C CA . VAL A 1 192 ? 18.719 52.096 13.111 1.00 17.40 397 VAL A CA 1
ATOM 1445 C C . VAL A 1 192 ? 18.288 53.164 12.128 1.00 17.70 397 VAL A C 1
ATOM 1446 O O . VAL A 1 192 ? 17.111 53.541 12.134 1.00 16.24 397 VAL A O 1
ATOM 1450 N N . VAL A 1 193 ? 19.218 53.682 11.312 1.00 17.09 398 VAL A N 1
ATOM 1451 C CA . VAL A 1 193 ? 18.908 54.827 10.461 1.00 16.96 398 VAL A CA 1
ATOM 1452 C C . VAL A 1 193 ? 18.915 54.366 9.017 1.00 17.48 398 VAL A C 1
ATOM 1453 O O . VAL A 1 193 ? 19.857 53.693 8.559 1.00 17.56 398 VAL A O 1
ATOM 1457 N N . HIS A 1 194 ? 17.816 54.672 8.322 1.00 17.04 399 HIS A N 1
ATOM 1458 C CA . HIS A 1 194 ? 17.622 54.318 6.922 1.00 16.15 399 HIS A CA 1
ATOM 1459 C C . HIS A 1 194 ? 17.379 55.574 6.141 1.00 16.69 399 HIS A C 1
ATOM 1460 O O . HIS A 1 194 ? 16.655 56.439 6.604 1.00 15.53 399 HIS A O 1
ATOM 1467 N N . THR A 1 195 ? 17.980 55.679 4.951 1.00 16.65 400 THR A N 1
ATOM 1468 C CA . THR A 1 195 ? 17.685 56.769 4.033 1.00 16.46 400 THR A CA 1
ATOM 1469 C C . THR A 1 195 ? 17.197 56.209 2.689 1.00 16.26 400 THR A C 1
ATOM 1470 O O . THR A 1 195 ? 17.703 55.207 2.165 1.00 15.32 400 THR A O 1
ATOM 1474 N N . CYS A 1 196 ? 16.169 56.855 2.148 1.00 16.12 401 CYS A N 1
ATOM 1475 C CA . CYS A 1 196 ? 15.647 56.492 0.832 1.00 15.86 401 CYS A CA 1
ATOM 1476 C C . CYS A 1 196 ? 14.905 57.687 0.249 1.00 15.53 401 CYS A C 1
ATOM 1477 O O . CYS A 1 196 ? 14.573 58.632 0.978 1.00 13.46 401 CYS A O 1
ATOM 1480 N N . PRO A 1 197 ? 14.715 57.684 -1.081 1.00 15.56 402 PRO A N 1
ATOM 1481 C CA . PRO A 1 197 ? 13.842 58.643 -1.703 1.00 16.33 402 PRO A CA 1
ATOM 1482 C C . PRO A 1 197 ? 12.404 58.515 -1.222 1.00 15.73 402 PRO A C 1
ATOM 1483 O O . PRO A 1 197 ? 11.872 57.421 -1.107 1.00 15.63 402 PRO A O 1
ATOM 1487 N N . ALA A 1 198 ? 11.816 59.669 -0.946 1.00 16.72 403 ALA A N 1
ATOM 1488 C CA . ALA A 1 198 ? 10.402 59.826 -0.653 1.00 17.07 403 ALA A CA 1
ATOM 1489 C C . ALA A 1 198 ? 9.633 59.964 -1.961 1.00 17.25 403 ALA A C 1
ATOM 1490 O O . ALA A 1 198 ? 10.164 60.493 -2.921 1.00 17.73 403 ALA A O 1
ATOM 1492 N N . ALA A 1 199 ? 8.373 59.520 -1.970 1.00 18.47 404 ALA A N 1
ATOM 1493 C CA . ALA A 1 199 ? 7.436 59.725 -3.108 1.00 18.53 404 ALA A CA 1
ATOM 1494 C C . ALA A 1 199 ? 7.296 61.190 -3.490 1.00 18.88 404 ALA A C 1
ATOM 1495 O O . ALA A 1 199 ? 7.148 61.511 -4.653 1.00 19.74 404 ALA A O 1
ATOM 1497 N N . ARG A 1 200 ? 7.377 62.095 -2.532 1.00 19.10 405 ARG A N 1
ATOM 1498 C CA . ARG A 1 200 ? 7.211 63.520 -2.841 1.00 19.73 405 ARG A CA 1
ATOM 1499 C C . ARG A 1 200 ? 7.870 64.386 -1.786 1.00 19.60 405 ARG A C 1
ATOM 1500 O O . ARG A 1 200 ? 8.123 63.912 -0.691 1.00 19.68 405 ARG A O 1
ATOM 1508 N N . ALA A 1 201 ? 8.121 65.657 -2.103 1.00 20.21 406 ALA A N 1
ATOM 1509 C CA . ALA A 1 201 ? 8.497 66.647 -1.103 1.00 21.40 406 ALA A CA 1
ATOM 1510 C C . ALA A 1 201 ? 7.310 66.825 -0.127 1.00 22.10 406 ALA A C 1
ATOM 1511 O O . ALA A 1 201 ? 6.204 66.357 -0.404 1.00 22.34 406 ALA A O 1
ATOM 1513 N N . PRO A 1 202 ? 7.547 67.411 1.052 1.00 23.10 407 PRO A N 1
ATOM 1514 C CA . PRO A 1 202 ? 6.429 67.513 2.013 1.00 24.83 407 PRO A CA 1
ATOM 1515 C C . PRO A 1 202 ? 5.202 68.318 1.493 1.00 25.94 407 PRO A C 1
ATOM 1516 O O . PRO A 1 202 ? 5.385 69.357 0.881 1.00 24.85 407 PRO A O 1
ATOM 1520 N N . VAL A 1 203 ? 3.996 67.789 1.731 1.00 28.06 408 VAL A N 1
ATOM 1521 C CA . VAL A 1 203 ? 2.720 68.456 1.372 1.00 29.73 408 VAL A CA 1
ATOM 1522 C C . VAL A 1 203 ? 1.797 68.569 2.582 1.00 30.52 408 VAL A C 1
ATOM 1523 O O . VAL A 1 203 ? 1.679 67.620 3.377 1.00 30.54 408 VAL A O 1
ATOM 1527 N N . THR A 1 204 ? 1.135 69.720 2.703 1.00 32.51 409 THR A N 1
ATOM 1528 C CA . THR A 1 204 ? 0.105 69.930 3.734 1.00 33.60 409 THR A CA 1
ATOM 1529 C C . THR A 1 204 ? -1.176 69.172 3.417 1.00 34.83 409 THR A C 1
ATOM 1530 O O . THR A 1 204 ? -1.440 68.831 2.258 1.00 34.96 409 THR A O 1
ATOM 1534 N N . VAL A 1 205 ? -1.958 68.900 4.465 1.00 36.01 410 VAL A N 1
ATOM 1535 C CA . VAL A 1 205 ? -3.266 68.259 4.320 1.00 36.68 410 VAL A CA 1
ATOM 1536 C C . VAL A 1 205 ? -4.242 69.246 3.678 1.00 38.01 410 VAL A C 1
ATOM 1537 O O . VAL A 1 205 ? -4.099 70.477 3.849 1.00 38.50 410 VAL A O 1
ATOM 1542 N N . THR B 1 1 ? 35.522 105.501 -7.398 1.00 20.00 206 THR B N 1
ATOM 1543 C CA . THR B 1 1 ? 36.176 104.309 -7.922 1.00 20.00 206 THR B CA 1
ATOM 1544 C C . THR B 1 1 ? 37.436 103.977 -7.127 1.00 20.00 206 THR B C 1
ATOM 1545 O O . THR B 1 1 ? 38.323 104.839 -6.922 1.00 39.88 206 THR B O 1
ATOM 1549 N N . SER B 1 2 ? 37.541 103.018 -6.705 1.00 38.00 207 SER B N 1
ATOM 1550 C CA . SER B 1 2 ? 38.640 102.638 -5.806 1.00 36.23 207 SER B CA 1
ATOM 1551 C C . SER B 1 2 ? 39.979 102.892 -6.508 1.00 34.16 207 SER B C 1
ATOM 1552 O O . SER B 1 2 ? 40.113 102.648 -7.707 1.00 34.03 207 SER B O 1
ATOM 1555 N N . SER B 1 3 ? 40.953 103.415 -5.778 1.00 31.43 208 SER B N 1
ATOM 1556 C CA . SER B 1 3 ? 42.298 103.544 -6.323 1.00 29.92 208 SER B CA 1
ATOM 1557 C C . SER B 1 3 ? 43.145 102.266 -6.099 1.00 27.36 208 SER B C 1
ATOM 1558 O O . SER B 1 3 ? 44.290 102.195 -6.559 1.00 26.40 208 SER B O 1
ATOM 1561 N N . VAL B 1 4 ? 42.567 101.285 -5.405 1.00 25.04 209 VAL B N 1
ATOM 1562 C CA . VAL B 1 4 ? 43.148 99.937 -5.250 1.00 24.18 209 VAL B CA 1
ATOM 1563 C C . VAL B 1 4 ? 42.213 98.883 -5.846 1.00 22.18 209 VAL B C 1
ATOM 1564 O O . VAL B 1 4 ? 41.011 98.890 -5.621 1.00 22.16 209 VAL B O 1
ATOM 1568 N N . ALA B 1 5 ? 42.776 97.971 -6.622 1.00 20.71 210 ALA B N 1
ATOM 1569 C CA . ALA B 1 5 ? 42.029 96.826 -7.165 1.00 19.73 210 ALA B CA 1
ATOM 1570 C C . ALA B 1 5 ? 42.891 95.523 -7.116 1.00 18.47 210 ALA B C 1
ATOM 1571 O O . ALA B 1 5 ? 44.140 95.581 -7.104 1.00 17.40 210 ALA B O 1
ATOM 1573 N N . ALA B 1 6 ? 42.200 94.382 -7.078 1.00 17.91 211 ALA B N 1
ATOM 1574 C CA . ALA B 1 6 ? 42.839 93.049 -7.050 1.00 17.78 211 ALA B CA 1
ATOM 1575 C C . ALA B 1 6 ? 42.298 92.100 -8.134 1.00 17.10 211 ALA B C 1
ATOM 1576 O O . ALA B 1 6 ? 41.135 92.170 -8.554 1.00 16.99 211 ALA B O 1
ATOM 1578 N N . PHE B 1 7 ? 43.185 91.228 -8.609 1.00 16.59 212 PHE B N 1
ATOM 1579 C CA . PHE B 1 7 ? 42.847 90.168 -9.539 1.00 16.20 212 PHE B CA 1
ATOM 1580 C C . PHE B 1 7 ? 43.472 88.869 -9.018 1.00 15.77 212 PHE B C 1
ATOM 1581 O O . PHE B 1 7 ? 44.648 88.857 -8.644 1.00 15.03 212 PHE B O 1
ATOM 1589 N N . THR B 1 8 ? 42.693 87.793 -9.046 1.00 16.13 213 THR B N 1
ATOM 1590 C CA . THR B 1 8 ? 43.156 86.447 -8.619 1.00 16.36 213 THR B CA 1
ATOM 1591 C C . THR B 1 8 ? 42.812 85.425 -9.675 1.00 15.72 213 THR B C 1
ATOM 1592 O O . THR B 1 8 ? 41.684 85.410 -10.154 1.00 15.42 213 THR B O 1
ATOM 1596 N N . SER B 1 9 ? 43.794 84.612 -10.057 1.00 14.80 214 SER B N 1
ATOM 1597 C CA . SER B 1 9 ? 43.586 83.546 -11.021 1.00 14.19 214 SER B CA 1
ATOM 1598 C C . SER B 1 9 ? 44.428 82.300 -10.647 1.00 13.87 214 SER B C 1
ATOM 1599 O O . SER B 1 9 ? 45.417 82.388 -9.925 1.00 13.07 214 SER B O 1
ATOM 1602 N N . GLY B 1 10 ? 43.997 81.148 -11.156 1.00 13.97 215 GLY B N 1
ATOM 1603 C CA . GLY B 1 10 ? 44.619 79.856 -10.861 1.00 13.17 215 GLY B CA 1
ATOM 1604 C C . GLY B 1 10 ? 43.994 79.228 -9.633 1.00 12.88 215 GLY B C 1
ATOM 1605 O O . GLY B 1 10 ? 42.860 79.525 -9.288 1.00 12.62 215 GLY B O 1
ATOM 1606 N N . THR B 1 11 ? 44.738 78.360 -8.953 1.00 12.74 216 THR B N 1
ATOM 1607 C CA . THR B 1 11 ? 44.213 77.639 -7.790 1.00 13.51 216 THR B CA 1
ATOM 1608 C C . THR B 1 11 ? 45.258 77.622 -6.701 1.00 13.63 216 THR B C 1
ATOM 1609 O O . THR B 1 11 ? 46.426 77.400 -6.982 1.00 12.87 216 THR B O 1
ATOM 1613 N N . ILE B 1 12 ? 44.838 77.833 -5.460 1.00 13.69 217 ILE B N 1
ATOM 1614 C CA . ILE B 1 12 ? 45.745 77.775 -4.307 1.00 14.70 217 ILE B CA 1
ATOM 1615 C C . ILE B 1 12 ? 46.281 76.350 -4.123 1.00 14.04 217 ILE B C 1
ATOM 1616 O O . ILE B 1 12 ? 47.373 76.130 -3.599 1.00 15.64 217 ILE B O 1
ATOM 1621 N N . GLY B 1 13 ? 45.542 75.384 -4.627 1.00 13.73 218 GLY B N 1
ATOM 1622 C CA . GLY B 1 13 ? 45.952 73.976 -4.577 1.00 14.55 218 GLY B CA 1
ATOM 1623 C C . GLY B 1 13 ? 47.159 73.600 -5.452 1.00 14.22 218 GLY B C 1
ATOM 1624 O O . GLY B 1 13 ? 47.748 72.562 -5.241 1.00 13.65 218 GLY B O 1
ATOM 1625 N N . LEU B 1 14 ? 47.476 74.430 -6.447 1.00 13.99 219 LEU B N 1
ATOM 1626 C CA . LEU B 1 14 ? 48.533 74.163 -7.398 1.00 14.39 219 LEU B CA 1
ATOM 1627 C C . LEU B 1 14 ? 48.437 72.737 -7.959 1.00 14.66 219 LEU B C 1
ATOM 1628 O O . LEU B 1 14 ? 49.438 72.031 -8.088 1.00 13.97 219 LEU B O 1
ATOM 1633 N N . SER B 1 15 ? 47.216 72.298 -8.276 1.00 16.06 220 SER B N 1
ATOM 1634 C CA . SER B 1 15 ? 47.045 70.957 -8.891 1.00 17.13 220 SER B CA 1
ATOM 1635 C C . SER B 1 15 ? 46.003 70.965 -10.014 1.00 17.11 220 SER B C 1
ATOM 1636 O O . SER B 1 15 ? 45.279 70.019 -10.176 1.00 18.19 220 SER B O 1
ATOM 1639 N N . SER B 1 16 ? 45.955 72.075 -10.768 1.00 16.53 221 SER B N 1
ATOM 1640 C CA . SER B 1 16 ? 45.204 72.227 -12.011 1.00 15.02 221 SER B CA 1
ATOM 1641 C C . SER B 1 16 ? 46.130 72.784 -13.092 1.00 13.86 221 SER B C 1
ATOM 1642 O O . SER B 1 16 ? 46.262 74.002 -13.237 1.00 13.62 221 SER B O 1
ATOM 1645 N N . PRO B 1 17 ? 46.815 71.896 -13.819 1.00 13.61 222 PRO B N 1
ATOM 1646 C CA . PRO B 1 17 ? 47.861 72.361 -14.734 1.00 13.22 222 PRO B CA 1
ATOM 1647 C C . PRO B 1 17 ? 47.355 72.968 -16.073 1.00 13.05 222 PRO B C 1
ATOM 1648 O O . PRO B 1 17 ? 47.700 72.476 -17.177 1.00 11.28 222 PRO B O 1
ATOM 1652 N N . THR B 1 18 ? 46.592 74.059 -15.959 1.00 12.32 223 THR B N 1
ATOM 1653 C CA . THR B 1 18 ? 46.025 74.752 -17.122 1.00 13.45 223 THR B CA 1
ATOM 1654 C C . THR B 1 18 ? 46.982 75.752 -17.799 1.00 13.88 223 THR B C 1
ATOM 1655 O O . THR B 1 18 ? 46.704 76.265 -18.914 1.00 14.74 223 THR B O 1
ATOM 1659 N N . GLY B 1 19 ? 48.080 76.064 -17.124 1.00 14.18 224 GLY B N 1
ATOM 1660 C CA . GLY B 1 19 ? 49.107 76.912 -17.689 1.00 14.29 224 GLY B CA 1
ATOM 1661 C C . GLY B 1 19 ? 49.860 76.251 -18.847 1.00 14.78 224 GLY B C 1
ATOM 1662 O O . GLY B 1 19 ? 50.242 75.074 -18.757 1.00 12.97 224 GLY B O 1
ATOM 1663 N N . ASN B 1 20 ? 50.033 77.013 -19.938 1.00 15.10 225 ASN B N 1
ATOM 1664 C CA . ASN B 1 20 ? 50.841 76.594 -21.088 1.00 14.79 225 ASN B CA 1
ATOM 1665 C C . ASN B 1 20 ? 52.195 77.308 -21.001 1.00 14.53 225 ASN B C 1
ATOM 1666 O O . ASN B 1 20 ? 52.340 78.483 -21.367 1.00 14.96 225 ASN B O 1
ATOM 1671 N N . PHE B 1 21 ? 53.175 76.596 -20.454 1.00 13.19 226 PHE B N 1
ATOM 1672 C CA . PHE B 1 21 ? 54.499 77.124 -20.254 1.00 12.65 226 PHE B CA 1
ATOM 1673 C C . PHE B 1 21 ? 55.369 76.429 -21.288 1.00 12.22 226 PHE B C 1
ATOM 1674 O O . PHE B 1 21 ? 54.935 75.473 -21.919 1.00 10.40 226 PHE B O 1
ATOM 1682 N N . VAL B 1 22 ? 56.559 76.980 -21.514 1.00 12.28 227 VAL B N 1
ATOM 1683 C CA . VAL B 1 22 ? 57.435 76.527 -22.575 1.00 12.36 227 VAL B CA 1
ATOM 1684 C C . VAL B 1 22 ? 58.891 76.545 -22.124 1.00 12.07 227 VAL B C 1
ATOM 1685 O O . VAL B 1 22 ? 59.389 77.549 -21.579 1.00 12.54 227 VAL B O 1
ATOM 1689 N N . SER B 1 23 ? 59.571 75.423 -22.363 1.00 12.06 228 SER B N 1
ATOM 1690 C CA . SER B 1 23 ? 60.974 75.317 -22.057 1.00 12.08 228 SER B CA 1
ATOM 1691 C C . SER B 1 23 ? 61.793 76.035 -23.095 1.00 12.58 228 SER B C 1
ATOM 1692 O O . SER B 1 23 ? 61.319 76.270 -24.195 1.00 13.17 228 SER B O 1
ATOM 1695 N N . SER B 1 24 ? 63.052 76.305 -22.769 1.00 12.60 229 SER B N 1
ATOM 1696 C CA . SER B 1 24 ? 63.978 76.963 -23.688 1.00 13.56 229 SER B CA 1
ATOM 1697 C C . SER B 1 24 ? 64.307 76.147 -24.943 1.00 13.99 229 SER B C 1
ATOM 1698 O O . SER B 1 24 ? 64.891 76.666 -25.905 1.00 14.64 229 SER B O 1
ATOM 1701 N N . SER B 1 25 ? 63.930 74.872 -24.954 1.00 14.17 230 SER B N 1
ATOM 1702 C CA . SER B 1 25 ? 64.002 74.069 -26.174 1.00 14.28 230 SER B CA 1
ATOM 1703 C C . SER B 1 25 ? 62.688 74.072 -26.969 1.00 13.95 230 SER B C 1
ATOM 1704 O O . SER B 1 25 ? 62.505 73.224 -27.843 1.00 12.57 230 SER B O 1
ATOM 1707 N N . ASN B 1 26 ? 61.817 75.055 -26.701 1.00 13.53 231 ASN B N 1
ATOM 1708 C CA . ASN B 1 26 ? 60.552 75.243 -27.440 1.00 14.16 231 ASN B CA 1
ATOM 1709 C C . ASN B 1 26 ? 59.582 74.092 -27.300 1.00 14.35 231 ASN B C 1
ATOM 1710 O O . ASN B 1 26 ? 58.717 73.853 -28.175 1.00 16.12 231 ASN B O 1
ATOM 1715 N N . ASN B 1 27 ? 59.654 73.405 -26.156 1.00 13.83 232 ASN B N 1
ATOM 1716 C CA . ASN B 1 27 ? 58.647 72.376 -25.820 1.00 13.57 232 ASN B CA 1
ATOM 1717 C C . ASN B 1 27 ? 57.623 72.910 -24.827 1.00 13.31 232 ASN B C 1
ATOM 1718 O O . ASN B 1 27 ? 57.974 73.240 -23.697 1.00 12.64 232 ASN B O 1
ATOM 1723 N N . PRO B 1 28 ? 56.362 73.042 -25.263 1.00 13.62 233 PRO B N 1
ATOM 1724 C CA . PRO B 1 28 ? 55.261 73.388 -24.378 1.00 13.53 233 PRO B CA 1
ATOM 1725 C C . PRO B 1 28 ? 54.984 72.306 -23.362 1.00 13.76 233 PRO B C 1
ATOM 1726 O O . PRO B 1 28 ? 55.231 71.123 -23.630 1.00 13.94 233 PRO B O 1
ATOM 1730 N N . PHE B 1 29 ? 54.490 72.713 -22.197 1.00 12.90 234 PHE B N 1
ATOM 1731 C CA . PHE B 1 29 ? 54.131 71.767 -21.151 1.00 12.23 234 PHE B CA 1
ATOM 1732 C C . PHE B 1 29 ? 53.083 72.394 -20.260 1.00 11.86 234 PHE B C 1
ATOM 1733 O O . PHE B 1 29 ? 52.863 73.619 -20.275 1.00 12.98 234 PHE B O 1
ATOM 1741 N N . ASN B 1 30 ? 52.393 71.552 -19.505 1.00 11.67 235 ASN B N 1
ATOM 1742 C CA . ASN B 1 30 ? 51.337 72.016 -18.609 1.00 10.92 235 ASN B CA 1
ATOM 1743 C C . ASN B 1 30 ? 51.848 72.225 -17.191 1.00 10.29 235 ASN B C 1
ATOM 1744 O O . ASN B 1 30 ? 52.481 71.326 -16.585 1.00 8.18 235 ASN B O 1
ATOM 1749 N N . GLY B 1 31 ? 51.488 73.391 -16.634 1.00 9.81 236 GLY B N 1
ATOM 1750 C CA . GLY B 1 31 ? 51.858 73.742 -15.259 1.00 10.19 236 GLY B CA 1
ATOM 1751 C C . GLY B 1 31 ? 50.747 74.424 -14.494 1.00 10.36 236 GLY B C 1
ATOM 1752 O O . GLY B 1 31 ? 49.813 74.997 -15.077 1.00 10.04 236 GLY B O 1
ATOM 1753 N N . SER B 1 32 ? 50.824 74.322 -13.173 1.00 10.84 237 SER B N 1
ATOM 1754 C CA . SER B 1 32 ? 49.847 74.946 -12.300 1.00 10.77 237 SER B CA 1
ATOM 1755 C C . SER B 1 32 ? 50.402 76.277 -11.820 1.00 11.42 237 SER B C 1
ATOM 1756 O O . SER B 1 32 ? 51.631 76.488 -11.761 1.00 10.20 237 SER B O 1
ATOM 1759 N N . TYR B 1 33 ? 49.485 77.187 -11.493 1.00 11.51 238 TYR B N 1
ATOM 1760 C CA . TYR B 1 33 ? 49.875 78.500 -11.013 1.00 11.13 238 TYR B CA 1
ATOM 1761 C C . TYR B 1 33 ? 48.809 79.096 -10.066 1.00 10.34 238 TYR B C 1
ATOM 1762 O O . TYR B 1 33 ? 47.666 78.689 -10.039 1.00 10.75 238 TYR B O 1
ATOM 1771 N N . PHE B 1 34 ? 49.236 80.073 -9.289 1.00 10.50 239 PHE B N 1
ATOM 1772 C CA . PHE B 1 34 ? 48.310 80.889 -8.518 1.00 10.57 239 PHE B CA 1
ATOM 1773 C C . PHE B 1 34 ? 48.841 82.283 -8.614 1.00 9.85 239 PHE B C 1
ATOM 1774 O O . PHE B 1 34 ? 49.965 82.556 -8.249 1.00 9.60 239 PHE B O 1
ATOM 1782 N N . LEU B 1 35 ? 47.974 83.157 -9.121 1.00 10.93 240 LEU B N 1
ATOM 1783 C CA . LEU B 1 35 ? 48.310 84.519 -9.534 1.00 10.58 240 LEU B CA 1
ATOM 1784 C C . LEU B 1 35 ? 47.470 85.453 -8.696 1.00 10.85 240 LEU B C 1
ATOM 1785 O O . LEU B 1 35 ? 46.234 85.386 -8.714 1.00 11.50 240 LEU B O 1
ATOM 1790 N N . GLN B 1 36 ? 48.143 86.293 -7.924 1.00 11.44 241 GLN B N 1
ATOM 1791 C CA . GLN B 1 36 ? 47.466 87.358 -7.183 1.00 12.13 241 GLN B CA 1
ATOM 1792 C C . GLN B 1 36 ? 48.093 88.722 -7.515 1.00 12.35 241 GLN B C 1
ATOM 1793 O O . GLN B 1 36 ? 49.283 88.943 -7.302 1.00 11.99 241 GLN B O 1
ATOM 1799 N N . GLN B 1 37 ? 47.280 89.638 -8.054 1.00 12.67 242 GLN B N 1
ATOM 1800 C CA . GLN B 1 37 ? 47.770 90.965 -8.395 1.00 13.33 242 GLN B CA 1
ATOM 1801 C C . GLN B 1 37 ? 46.956 92.052 -7.733 1.00 13.62 242 GLN B C 1
ATOM 1802 O O . GLN B 1 37 ? 45.787 91.893 -7.522 1.00 13.23 242 GLN B O 1
ATOM 1808 N N . ILE B 1 38 ? 47.608 93.177 -7.440 1.00 15.23 243 ILE B N 1
ATOM 1809 C CA . ILE B 1 38 ? 46.946 94.358 -6.939 1.00 15.73 243 ILE B CA 1
ATOM 1810 C C . ILE B 1 38 ? 47.458 95.539 -7.777 1.00 16.03 243 ILE B C 1
ATOM 1811 O O . ILE B 1 38 ? 48.619 95.567 -8.187 1.00 15.32 243 ILE B O 1
ATOM 1816 N N . ASN B 1 39 ? 46.554 96.461 -8.095 1.00 16.46 244 ASN B N 1
ATOM 1817 C CA . ASN B 1 39 ? 46.912 97.761 -8.680 1.00 17.13 244 ASN B CA 1
ATOM 1818 C C . ASN B 1 39 ? 46.660 98.787 -7.591 1.00 17.17 244 ASN B C 1
ATOM 1819 O O . ASN B 1 39 ? 45.538 98.933 -7.146 1.00 15.90 244 ASN B O 1
ATOM 1824 N N . THR B 1 40 ? 47.729 99.425 -7.132 1.00 18.64 245 THR B N 1
ATOM 1825 C CA . THR B 1 40 ? 47.645 100.548 -6.198 1.00 20.15 245 THR B CA 1
ATOM 1826 C C . THR B 1 40 ? 48.001 101.837 -6.943 1.00 20.24 245 THR B C 1
ATOM 1827 O O . THR B 1 40 ? 49.169 102.081 -7.211 1.00 19.50 245 THR B O 1
ATOM 1831 N N . MET B 1 41 ? 46.976 102.615 -7.278 1.00 22.03 246 MET B N 1
ATOM 1832 C CA . MET B 1 41 ? 47.110 103.919 -7.956 1.00 22.93 246 MET B CA 1
ATOM 1833 C C . MET B 1 41 ? 48.116 103.930 -9.117 1.00 22.39 246 MET B C 1
ATOM 1834 O O . MET B 1 41 ? 48.938 104.854 -9.253 1.00 23.02 246 MET B O 1
ATOM 1839 N N . GLY B 1 42 ? 48.054 102.891 -9.952 1.00 21.92 247 GLY B N 1
ATOM 1840 C CA . GLY B 1 42 ? 48.953 102.767 -11.117 1.00 21.10 247 GLY B CA 1
ATOM 1841 C C . GLY B 1 42 ? 50.268 102.023 -10.943 1.00 20.50 247 GLY B C 1
ATOM 1842 O O . GLY B 1 42 ? 51.122 102.048 -11.852 1.00 20.01 247 GLY B O 1
ATOM 1843 N N . MET B 1 43 ? 50.456 101.381 -9.790 1.00 19.58 248 MET B N 1
ATOM 1844 C CA . MET B 1 43 ? 51.606 100.512 -9.573 1.00 19.40 248 MET B CA 1
ATOM 1845 C C . MET B 1 43 ? 51.105 99.061 -9.472 1.00 18.64 248 MET B C 1
ATOM 1846 O O . MET B 1 43 ? 50.196 98.766 -8.693 1.00 16.46 248 MET B O 1
ATOM 1851 N N . LEU B 1 44 ? 51.694 98.167 -10.270 1.00 18.38 249 LEU B N 1
ATOM 1852 C CA . LEU B 1 44 ? 51.227 96.771 -10.325 1.00 17.42 249 LEU B CA 1
ATOM 1853 C C . LEU B 1 44 ? 52.161 95.855 -9.538 1.00 16.29 249 LEU B C 1
ATOM 1854 O O . LEU B 1 44 ? 53.370 95.794 -9.771 1.00 15.13 249 LEU B O 1
ATOM 1859 N N . THR B 1 45 ? 51.583 95.179 -8.559 1.00 16.37 250 THR B N 1
ATOM 1860 C CA . THR B 1 45 ? 52.307 94.197 -7.790 1.00 15.75 250 THR B CA 1
ATOM 1861 C C . THR B 1 45 ? 51.697 92.841 -8.144 1.00 14.99 250 THR B C 1
ATOM 1862 O O . THR B 1 45 ? 50.491 92.648 -8.060 1.00 15.54 250 THR B O 1
ATOM 1866 N N . THR B 1 46 ? 52.553 91.922 -8.557 1.00 13.76 251 THR B N 1
ATOM 1867 C CA . THR B 1 46 ? 52.131 90.567 -8.985 1.00 13.81 251 THR B CA 1
ATOM 1868 C C . THR B 1 46 ? 52.817 89.542 -8.110 1.00 12.67 251 THR B C 1
ATOM 1869 O O . THR B 1 46 ? 54.036 89.538 -8.045 1.00 13.01 251 THR B O 1
ATOM 1873 N N . SER B 1 47 ? 52.025 88.693 -7.453 1.00 12.53 252 SER B N 1
ATOM 1874 C CA . SER B 1 47 ? 52.499 87.520 -6.721 1.00 12.36 252 SER B CA 1
ATOM 1875 C C . SER B 1 47 ? 52.158 86.249 -7.516 1.00 11.74 252 SER B C 1
ATOM 1876 O O . SER B 1 47 ? 50.983 86.005 -7.824 1.00 11.18 252 SER B O 1
ATOM 1879 N N . LEU B 1 48 ? 53.181 85.468 -7.852 1.00 11.42 253 LEU B N 1
ATOM 1880 C CA . LEU B 1 48 ? 53.016 84.258 -8.666 1.00 11.16 253 LEU B CA 1
ATOM 1881 C C . LEU B 1 48 ? 53.635 83.011 -8.020 1.00 10.71 253 LEU B C 1
ATOM 1882 O O . LEU B 1 48 ? 54.805 82.997 -7.637 1.00 10.97 253 LEU B O 1
ATOM 1887 N N . TYR B 1 49 ? 52.821 81.975 -7.871 1.00 10.45 254 TYR B N 1
ATOM 1888 C CA . TYR B 1 49 ? 53.302 80.654 -7.561 1.00 10.55 254 TYR B CA 1
ATOM 1889 C C . TYR B 1 49 ? 53.176 79.799 -8.802 1.00 10.38 254 TYR B C 1
ATOM 1890 O O . TYR B 1 49 ? 52.206 79.904 -9.539 1.00 9.22 254 TYR B O 1
ATOM 1899 N N . VAL B 1 50 ? 54.178 78.967 -9.022 1.00 11.10 255 VAL B N 1
ATOM 1900 C CA . VAL B 1 50 ? 54.177 77.991 -10.132 1.00 11.36 255 VAL B CA 1
ATOM 1901 C C . VAL B 1 50 ? 54.503 76.632 -9.552 1.00 11.12 255 VAL B C 1
ATOM 1902 O O . VAL B 1 50 ? 55.358 76.519 -8.658 1.00 10.93 255 VAL B O 1
ATOM 1906 N N . LYS B 1 51 ? 53.797 75.606 -10.034 1.00 10.83 256 LYS B N 1
ATOM 1907 C CA . LYS B 1 51 ? 54.109 74.221 -9.681 1.00 10.65 256 LYS B CA 1
ATOM 1908 C C . LYS B 1 51 ? 54.052 73.354 -10.947 1.00 10.87 256 LYS B C 1
ATOM 1909 O O . LYS B 1 51 ? 53.134 73.514 -11.755 1.00 9.69 256 LYS B O 1
ATOM 1915 N N . VAL B 1 52 ? 55.036 72.459 -11.106 1.00 10.43 257 VAL B N 1
ATOM 1916 C CA . VAL B 1 52 ? 55.049 71.524 -12.238 1.00 10.73 257 VAL B CA 1
ATOM 1917 C C . VAL B 1 52 ? 55.160 70.100 -11.656 1.00 10.95 257 VAL B C 1
ATOM 1918 O O . VAL B 1 52 ? 55.998 69.828 -10.772 1.00 10.67 257 VAL B O 1
ATOM 1922 N N . ASP B 1 53 ? 54.271 69.227 -12.127 1.00 11.12 258 ASP B N 1
ATOM 1923 C CA . ASP B 1 53 ? 54.222 67.808 -11.771 1.00 11.06 258 ASP B CA 1
ATOM 1924 C C . ASP B 1 53 ? 54.557 67.014 -13.027 1.00 11.15 258 ASP B C 1
ATOM 1925 O O . ASP B 1 53 ? 53.812 67.044 -14.011 1.00 9.43 258 ASP B O 1
ATOM 1930 N N . THR B 1 54 ? 55.628 66.225 -12.967 1.00 11.46 259 THR B N 1
ATOM 1931 C CA . THR B 1 54 ? 56.068 65.506 -14.171 1.00 11.15 259 THR B CA 1
ATOM 1932 C C . THR B 1 54 ? 54.988 64.613 -14.751 1.00 11.59 259 THR B C 1
ATOM 1933 O O . THR B 1 54 ? 54.956 64.385 -15.960 1.00 12.31 259 THR B O 1
ATOM 1937 N N . THR B 1 55 ? 54.087 64.123 -13.896 1.00 12.42 260 THR B N 1
ATOM 1938 C CA . THR B 1 55 ? 53.072 63.190 -14.327 1.00 12.64 260 THR B CA 1
ATOM 1939 C C . THR B 1 55 ? 51.902 63.859 -15.029 1.00 13.34 260 THR B C 1
ATOM 1940 O O . THR B 1 55 ? 51.102 63.153 -15.665 1.00 14.33 260 THR B O 1
ATOM 1944 N N . THR B 1 56 ? 51.785 65.188 -14.924 1.00 12.85 261 THR B N 1
ATOM 1945 C CA . THR B 1 56 ? 50.701 65.892 -15.604 1.00 12.22 261 THR B CA 1
ATOM 1946 C C . THR B 1 56 ? 51.154 66.916 -16.618 1.00 12.10 261 THR B C 1
ATOM 1947 O O . THR B 1 56 ? 50.303 67.484 -17.289 1.00 10.79 261 THR B O 1
ATOM 1951 N N . MET B 1 57 ? 52.474 67.134 -16.733 1.00 11.14 262 MET B N 1
ATOM 1952 C CA . MET B 1 57 ? 53.041 68.215 -17.540 1.00 10.48 262 MET B CA 1
ATOM 1953 C C . MET B 1 57 ? 53.002 67.914 -19.043 1.00 10.50 262 MET B C 1
ATOM 1954 O O . MET B 1 57 ? 53.130 68.834 -19.900 1.00 9.80 262 MET B O 1
ATOM 1959 N N . GLY B 1 58 ? 52.786 66.642 -19.353 1.00 9.92 263 GLY B N 1
ATOM 1960 C CA . GLY B 1 58 ? 52.882 66.157 -20.712 1.00 10.34 263 GLY B CA 1
ATOM 1961 C C . GLY B 1 58 ? 54.161 65.460 -21.079 1.00 10.42 263 GLY B C 1
ATOM 1962 O O . GLY B 1 58 ? 55.187 65.452 -20.335 1.00 10.50 263 GLY B O 1
ATOM 1963 N N . THR B 1 59 ? 54.118 64.865 -22.266 1.00 11.80 264 THR B N 1
ATOM 1964 C CA . THR B 1 59 ? 55.217 64.052 -22.740 1.00 11.65 264 THR B CA 1
ATOM 1965 C C . THR B 1 59 ? 56.418 64.950 -22.854 1.00 12.54 264 THR B C 1
ATOM 1966 O O . THR B 1 59 ? 56.307 66.094 -23.315 1.00 13.70 264 THR B O 1
ATOM 1970 N N . ARG B 1 60 ? 57.558 64.449 -22.386 1.00 12.71 265 ARG B N 1
ATOM 1971 C CA . ARG B 1 60 ? 58.817 65.135 -22.515 1.00 12.67 265 ARG B CA 1
ATOM 1972 C C . ARG B 1 60 ? 59.682 64.397 -23.540 1.00 13.90 265 ARG B C 1
ATOM 1973 O O . ARG B 1 60 ? 60.143 63.297 -23.257 1.00 13.37 265 ARG B O 1
ATOM 1981 N N . PRO B 1 61 ? 59.917 65.003 -24.733 1.00 14.94 266 PRO B N 1
ATOM 1982 C CA . PRO B 1 61 ? 60.727 64.245 -25.735 1.00 15.33 266 PRO B CA 1
ATOM 1983 C C . PRO B 1 61 ? 62.149 63.982 -25.314 1.00 16.35 266 PRO B C 1
ATOM 1984 O O . PRO B 1 61 ? 62.732 64.710 -24.472 1.00 14.88 266 PRO B O 1
ATOM 1988 N N . THR B 1 62 ? 62.744 62.961 -25.922 1.00 16.58 267 THR B N 1
ATOM 1989 C CA . THR B 1 62 ? 64.128 62.639 -25.628 1.00 17.80 267 THR B CA 1
ATOM 1990 C C . THR B 1 62 ? 65.107 63.462 -26.506 1.00 17.94 267 THR B C 1
ATOM 1991 O O . THR B 1 62 ? 64.688 64.158 -27.432 1.00 17.75 267 THR B O 1
ATOM 1995 N N . GLY B 1 63 ? 66.395 63.348 -26.197 1.00 17.83 268 GLY B N 1
ATOM 1996 C CA . GLY B 1 63 ? 67.456 64.075 -26.915 1.00 18.86 268 GLY B CA 1
ATOM 1997 C C . GLY B 1 63 ? 68.085 65.107 -25.996 1.00 18.74 268 GLY B C 1
ATOM 1998 O O . GLY B 1 63 ? 67.380 65.747 -25.211 1.00 18.36 268 GLY B O 1
ATOM 1999 N N . ALA B 1 64 ? 69.405 65.241 -26.086 1.00 19.00 269 ALA B N 1
ATOM 2000 C CA . ALA B 1 64 ? 70.162 66.136 -25.229 1.00 19.85 269 ALA B CA 1
ATOM 2001 C C . ALA B 1 64 ? 69.630 67.554 -25.322 1.00 20.66 269 ALA B C 1
ATOM 2002 O O . ALA B 1 64 ? 69.481 68.222 -24.295 1.00 21.88 269 ALA B O 1
ATOM 2004 N N . VAL B 1 65 ? 69.285 68.001 -26.525 1.00 20.26 270 VAL B N 1
ATOM 2005 C CA . VAL B 1 65 ? 68.810 69.360 -26.652 1.00 20.82 270 VAL B CA 1
ATOM 2006 C C . VAL B 1 65 ? 67.519 69.582 -25.843 1.00 20.42 270 VAL B C 1
ATOM 2007 O O . VAL B 1 65 ? 67.391 70.614 -25.154 1.00 20.98 270 VAL B O 1
ATOM 2011 N N . ASN B 1 66 ? 66.609 68.609 -25.889 1.00 18.92 271 ASN B N 1
ATOM 2012 C CA . ASN B 1 66 ? 65.339 68.700 -25.152 1.00 18.95 271 ASN B CA 1
ATOM 2013 C C . ASN B 1 66 ? 65.469 68.544 -23.624 1.00 18.31 271 ASN B C 1
ATOM 2014 O O . ASN B 1 66 ? 64.961 69.356 -22.869 1.00 17.62 271 ASN B O 1
ATOM 2019 N N . GLU B 1 67 ? 66.191 67.512 -23.208 1.00 18.63 272 GLU B N 1
ATOM 2020 C CA . GLU B 1 67 ? 66.273 67.068 -21.825 1.00 19.67 272 GLU B CA 1
ATOM 2021 C C . GLU B 1 67 ? 67.179 67.893 -20.955 1.00 19.40 272 GLU B C 1
ATOM 2022 O O . GLU B 1 67 ? 67.023 67.888 -19.731 1.00 20.41 272 GLU B O 1
ATOM 2028 N N . ASN B 1 68 ? 68.165 68.545 -21.561 1.00 18.93 273 ASN B N 1
ATOM 2029 C CA . ASN B 1 68 ? 69.138 69.361 -20.823 1.00 19.04 273 ASN B CA 1
ATOM 2030 C C . ASN B 1 68 ? 68.666 70.802 -20.567 1.00 17.75 273 ASN B C 1
ATOM 2031 O O . ASN B 1 68 ? 69.340 71.541 -19.868 1.00 17.42 273 ASN B O 1
ATOM 2036 N N . ALA B 1 69 ? 67.505 71.177 -21.120 1.00 17.20 274 ALA B N 1
ATOM 2037 C CA . ALA B 1 69 ? 66.883 72.523 -20.901 1.00 16.66 274 ALA B CA 1
ATOM 2038 C C . ALA B 1 69 ? 66.732 72.825 -19.413 1.00 16.11 274 ALA B C 1
ATOM 2039 O O . ALA B 1 69 ? 66.236 71.985 -18.667 1.00 14.51 274 ALA B O 1
ATOM 2041 N N . ARG B 1 70 ? 67.194 74.014 -19.001 1.00 15.37 275 ARG B N 1
ATOM 2042 C CA . ARG B 1 70 ? 67.064 74.463 -17.618 1.00 15.23 275 ARG B CA 1
ATOM 2043 C C . ARG B 1 70 ? 66.171 75.649 -17.408 1.00 13.95 275 ARG B C 1
ATOM 2044 O O . ARG B 1 70 ? 65.939 76.033 -16.271 1.00 13.58 275 ARG B O 1
ATOM 2052 N N . TYR B 1 71 ? 65.737 76.290 -18.482 1.00 13.76 276 TYR B N 1
ATOM 2053 C CA . TYR B 1 71 ? 64.971 77.521 -18.383 1.00 12.89 276 TYR B CA 1
ATOM 2054 C C . TYR B 1 71 ? 63.553 77.249 -18.921 1.00 13.05 276 TYR B C 1
ATOM 2055 O O . TYR B 1 71 ? 63.343 76.385 -19.798 1.00 14.66 276 TYR B O 1
ATOM 2064 N N . PHE B 1 72 ? 62.567 77.951 -18.372 1.00 11.50 277 PHE B N 1
ATOM 2065 C CA . PHE B 1 72 ? 61.212 77.963 -18.918 1.00 11.50 277 PHE B CA 1
ATOM 2066 C C . PHE B 1 72 ? 60.510 79.295 -18.656 1.00 10.93 277 PHE B C 1
ATOM 2067 O O . PHE B 1 72 ? 60.838 79.981 -17.714 1.00 9.71 277 PHE B O 1
ATOM 2075 N N . THR B 1 73 ? 59.516 79.615 -19.483 1.00 10.65 278 THR B N 1
ATOM 2076 C CA . THR B 1 73 ? 58.856 80.902 -19.430 1.00 11.36 278 THR B CA 1
ATOM 2077 C C . THR B 1 73 ? 57.393 80.761 -19.161 1.00 11.70 278 THR B C 1
ATOM 2078 O O . THR B 1 73 ? 56.730 79.868 -19.717 1.00 12.98 278 THR B O 1
ATOM 2082 N N . VAL B 1 74 ? 56.915 81.648 -18.286 1.00 11.67 279 VAL B N 1
ATOM 2083 C CA . VAL B 1 74 ? 55.515 81.839 -17.974 1.00 11.37 279 VAL B CA 1
ATOM 2084 C C . VAL B 1 74 ? 55.146 83.279 -18.289 1.00 11.99 279 VAL B C 1
ATOM 2085 O O . VAL B 1 74 ? 55.865 84.210 -17.866 1.00 12.14 279 VAL B O 1
ATOM 2089 N N . TRP B 1 75 ? 54.038 83.454 -19.005 1.00 12.25 280 TRP B N 1
ATOM 2090 C CA . TRP B 1 75 ? 53.501 84.766 -19.414 1.00 12.52 280 TRP B CA 1
ATOM 2091 C C . TRP B 1 75 ? 52.274 85.113 -18.587 1.00 12.88 280 TRP B C 1
ATOM 2092 O O . TRP B 1 75 ? 51.287 84.382 -18.598 1.00 13.43 280 TRP B O 1
ATOM 2103 N N . VAL B 1 76 ? 52.326 86.248 -17.898 1.00 12.30 281 VAL B N 1
ATOM 2104 C CA . VAL B 1 76 ? 51.179 86.784 -17.202 1.00 12.14 281 VAL B CA 1
ATOM 2105 C C . VAL B 1 76 ? 50.545 87.850 -18.089 1.00 12.45 281 VAL B C 1
ATOM 2106 O O . VAL B 1 76 ? 51.217 88.805 -18.544 1.00 12.87 281 VAL B O 1
ATOM 2110 N N . SER B 1 77 ? 49.256 87.675 -18.315 1.00 13.20 282 SER B N 1
ATOM 2111 C CA . SER B 1 77 ? 48.475 88.486 -19.267 1.00 14.39 282 SER B CA 1
ATOM 2112 C C . SER B 1 77 ? 47.235 89.083 -18.611 1.00 14.42 282 SER B C 1
ATOM 2113 O O . SER B 1 77 ? 46.638 88.454 -17.749 1.00 14.39 282 SER B O 1
ATOM 2116 N N . SER B 1 78 ? 46.885 90.311 -19.011 1.00 15.84 283 SER B N 1
ATOM 2117 C CA . SER B 1 78 ? 45.584 90.940 -18.667 1.00 15.94 283 SER B CA 1
ATOM 2118 C C . SER B 1 78 ? 44.620 90.864 -19.842 1.00 16.44 283 SER B C 1
ATOM 2119 O O . SER B 1 78 ? 43.482 91.272 -19.722 1.00 17.25 283 SER B O 1
ATOM 2122 N N . PHE B 1 79 ? 45.060 90.279 -20.958 1.00 16.60 284 PHE B N 1
ATOM 2123 C CA . PHE B 1 79 ? 44.264 90.209 -22.187 1.00 16.92 284 PHE B CA 1
ATOM 2124 C C . PHE B 1 79 ? 43.861 88.750 -22.385 1.00 17.22 284 PHE B C 1
ATOM 2125 O O . PHE B 1 79 ? 44.419 88.053 -23.227 1.00 18.25 284 PHE B O 1
ATOM 2133 N N . LEU B 1 80 ? 42.912 88.283 -21.596 1.00 17.72 285 LEU B N 1
ATOM 2134 C CA . LEU B 1 80 ? 42.714 86.856 -21.435 1.00 18.15 285 LEU B CA 1
ATOM 2135 C C . LEU B 1 80 ? 42.247 86.123 -22.702 1.00 18.33 285 LEU B C 1
ATOM 2136 O O . LEU B 1 80 ? 42.462 84.916 -22.828 1.00 17.00 285 LEU B O 1
ATOM 2141 N N . THR B 1 81 ? 41.589 86.833 -23.614 1.00 19.00 286 THR B N 1
ATOM 2142 C CA . THR B 1 81 ? 41.136 86.215 -24.859 1.00 19.36 286 THR B CA 1
ATOM 2143 C C . THR B 1 81 ? 42.008 86.589 -26.061 1.00 19.74 286 THR B C 1
ATOM 2144 O O . THR B 1 81 ? 42.237 85.728 -26.909 1.00 21.15 286 THR B O 1
ATOM 2148 N N . GLN B 1 82 ? 42.540 87.818 -26.117 1.00 19.12 287 GLN B N 1
ATOM 2149 C CA . GLN B 1 82 ? 43.290 88.296 -27.310 1.00 19.04 287 GLN B CA 1
ATOM 2150 C C . GLN B 1 82 ? 44.790 88.027 -27.364 1.00 18.37 287 GLN B C 1
ATOM 2151 O O . GLN B 1 82 ? 45.366 87.934 -28.456 1.00 17.16 287 GLN B O 1
ATOM 2157 N N . CYS B 1 83 ? 45.433 87.962 -26.197 1.00 16.76 288 CYS B N 1
ATOM 2158 C CA . CYS B 1 83 ? 46.874 87.726 -26.135 1.00 16.11 288 CYS B CA 1
ATOM 2159 C C . CYS B 1 83 ? 47.228 87.123 -24.775 1.00 15.18 288 CYS B C 1
ATOM 2160 O O . CYS B 1 83 ? 47.505 87.840 -23.801 1.00 14.34 288 CYS B O 1
ATOM 2163 N N . ASN B 1 84 ? 47.178 85.795 -24.741 1.00 14.18 289 ASN B N 1
ATOM 2164 C CA . ASN B 1 84 ? 47.304 85.020 -23.517 1.00 13.56 289 ASN B CA 1
ATOM 2165 C C . ASN B 1 84 ? 48.112 83.715 -23.760 1.00 12.69 289 ASN B C 1
ATOM 2166 O O . ASN B 1 84 ? 47.566 82.621 -23.675 1.00 12.60 289 ASN B O 1
ATOM 2171 N N . PRO B 1 85 ? 49.402 83.845 -24.088 1.00 12.63 290 PRO B N 1
ATOM 2172 C CA . PRO B 1 85 ? 50.290 82.719 -24.441 1.00 13.46 290 PRO B CA 1
ATOM 2173 C C . PRO B 1 85 ? 50.287 81.555 -23.430 1.00 13.94 290 PRO B C 1
ATOM 2174 O O . PRO B 1 85 ? 50.321 80.410 -23.838 1.00 14.01 290 PRO B O 1
ATOM 2178 N N . SER B 1 86 ? 50.222 81.860 -22.126 1.00 13.42 291 SER B N 1
ATOM 2179 C CA . SER B 1 86 ? 50.305 80.846 -21.077 1.00 12.97 291 SER B CA 1
ATOM 2180 C C . SER B 1 86 ? 48.940 80.402 -20.536 1.00 13.52 291 SER B C 1
ATOM 2181 O O . SER B 1 86 ? 48.861 79.606 -19.617 1.00 12.00 291 SER B O 1
ATOM 2184 N N . ASN B 1 87 ? 47.861 80.880 -21.147 1.00 14.24 292 ASN B N 1
ATOM 2185 C CA . ASN B 1 87 ? 46.515 80.449 -20.771 1.00 14.60 292 ASN B CA 1
ATOM 2186 C C . ASN B 1 87 ? 46.165 80.794 -19.303 1.00 15.14 292 ASN B C 1
ATOM 2187 O O . ASN B 1 87 ? 45.662 79.958 -18.543 1.00 16.14 292 ASN B O 1
ATOM 2192 N N . ILE B 1 88 ? 46.438 82.031 -18.901 1.00 15.40 293 ILE B N 1
ATOM 2193 C CA . ILE B 1 88 ? 45.961 82.520 -17.597 1.00 15.15 293 ILE B CA 1
ATOM 2194 C C . ILE B 1 88 ? 44.430 82.491 -17.648 1.00 15.56 293 ILE B C 1
ATOM 2195 O O . ILE B 1 88 ? 43.822 82.960 -18.622 1.00 15.46 293 ILE B O 1
ATOM 2200 N N . GLY B 1 89 ? 43.801 81.888 -16.644 1.00 15.47 294 GLY B N 1
ATOM 2201 C CA . GLY B 1 89 ? 42.355 81.715 -16.652 1.00 16.25 294 GLY B CA 1
ATOM 2202 C C . GLY B 1 89 ? 41.572 82.916 -16.172 1.00 16.86 294 GLY B C 1
ATOM 2203 O O . GLY B 1 89 ? 42.102 83.787 -15.481 1.00 16.59 294 GLY B O 1
ATOM 2204 N N . GLN B 1 90 ? 40.293 82.965 -16.520 1.00 18.43 295 GLN B N 1
ATOM 2205 C CA . GLN B 1 90 ? 39.408 83.956 -15.922 1.00 20.27 295 GLN B CA 1
ATOM 2206 C C . GLN B 1 90 ? 39.505 83.757 -14.422 1.00 20.95 295 GLN B C 1
ATOM 2207 O O . GLN B 1 90 ? 39.597 82.624 -13.938 1.00 20.90 295 GLN B O 1
ATOM 2213 N N . GLY B 1 91 ? 39.482 84.842 -13.668 1.00 20.92 296 GLY B N 1
ATOM 2214 C CA . GLY B 1 91 ? 39.599 84.716 -12.215 1.00 20.87 296 GLY B CA 1
ATOM 2215 C C . GLY B 1 91 ? 38.621 85.597 -11.473 1.00 21.22 296 GLY B C 1
ATOM 2216 O O . GLY B 1 91 ? 37.514 85.803 -11.934 1.00 20.25 296 GLY B O 1
ATOM 2217 N N . THR B 1 92 ? 39.043 86.117 -10.327 1.00 21.21 297 THR B N 1
ATOM 2218 C CA . THR B 1 92 ? 38.209 86.959 -9.491 1.00 22.05 297 THR B CA 1
ATOM 2219 C C . THR B 1 92 ? 38.722 88.387 -9.438 1.00 22.13 297 THR B C 1
ATOM 2220 O O . THR B 1 92 ? 39.918 88.635 -9.235 1.00 21.55 297 THR B O 1
ATOM 2224 N N . LEU B 1 93 ? 37.797 89.329 -9.620 1.00 22.39 298 LEU B N 1
ATOM 2225 C CA . LEU B 1 93 ? 38.123 90.751 -9.623 1.00 22.96 298 LEU B CA 1
ATOM 2226 C C . LEU B 1 93 ? 37.542 91.410 -8.387 1.00 23.00 298 LEU B C 1
ATOM 2227 O O . LEU B 1 93 ? 36.422 91.093 -7.988 1.00 21.74 298 LEU B O 1
ATOM 2232 N N . GLU B 1 94 ? 38.304 92.345 -7.816 1.00 24.14 299 GLU B N 1
ATOM 2233 C CA . GLU B 1 94 ? 37.847 93.138 -6.664 1.00 25.37 299 GLU B CA 1
ATOM 2234 C C . GLU B 1 94 ? 38.269 94.595 -6.783 1.00 25.25 299 GLU B C 1
ATOM 2235 O O . GLU B 1 94 ? 39.443 94.870 -6.961 1.00 24.93 299 GLU B O 1
ATOM 2241 N N . PRO B 1 95 ? 37.302 95.539 -6.727 1.00 26.11 300 PRO B N 1
ATOM 2242 C CA . PRO B 1 95 ? 35.850 95.338 -6.717 1.00 26.00 300 PRO B CA 1
ATOM 2243 C C . PRO B 1 95 ? 35.410 94.563 -7.935 1.00 25.72 300 PRO B C 1
ATOM 2244 O O . PRO B 1 95 ? 36.140 94.507 -8.929 1.00 25.52 300 PRO B O 1
ATOM 2248 N N . SER B 1 96 ? 34.231 93.956 -7.861 1.00 25.88 301 SER B N 1
ATOM 2249 C CA . SER B 1 96 ? 33.788 93.061 -8.917 1.00 26.74 301 SER B CA 1
ATOM 2250 C C . SER B 1 96 ? 33.502 93.738 -10.264 1.00 26.89 301 SER B C 1
ATOM 2251 O O . SER B 1 96 ? 33.430 93.050 -11.273 1.00 26.66 301 SER B O 1
ATOM 2254 N N . ASN B 1 97 ? 33.365 95.072 -10.286 1.00 27.14 302 ASN B N 1
ATOM 2255 C CA . ASN B 1 97 ? 33.113 95.793 -11.541 1.00 27.19 302 ASN B CA 1
ATOM 2256 C C . ASN B 1 97 ? 34.351 96.480 -12.092 1.00 27.12 302 ASN B C 1
ATOM 2257 O O . ASN B 1 97 ? 34.266 97.302 -13.020 1.00 27.69 302 ASN B O 1
ATOM 2262 N N . ILE B 1 98 ? 35.504 96.141 -11.525 1.00 26.17 303 ILE B N 1
ATOM 2263 C CA . ILE B 1 98 ? 36.751 96.633 -12.025 1.00 25.54 303 ILE B CA 1
ATOM 2264 C C . ILE B 1 98 ? 37.075 95.930 -13.353 1.00 24.73 303 ILE B C 1
ATOM 2265 O O . ILE B 1 98 ? 36.681 94.778 -13.581 1.00 24.84 303 ILE B O 1
ATOM 2270 N N . SER B 1 99 ? 37.771 96.647 -14.220 1.00 23.36 304 SER B N 1
ATOM 2271 C CA . SER B 1 99 ? 38.138 96.160 -15.530 1.00 23.13 304 SER B CA 1
ATOM 2272 C C . SER B 1 99 ? 39.485 95.480 -15.502 1.00 22.26 304 SER B C 1
ATOM 2273 O O . SER B 1 99 ? 40.413 95.947 -14.824 1.00 23.59 304 SER B O 1
ATOM 2276 N N . MET B 1 100 ? 39.620 94.426 -16.301 1.00 21.34 305 MET B N 1
ATOM 2277 C CA . MET B 1 100 ? 40.908 93.744 -16.475 1.00 21.05 305 MET B CA 1
ATOM 2278 C C . MET B 1 100 ? 41.999 94.654 -16.966 1.00 19.75 305 MET B C 1
ATOM 2279 O O . MET B 1 100 ? 43.186 94.367 -16.788 1.00 19.13 305 MET B O 1
ATOM 2284 N N . THR B 1 101 ? 41.620 95.761 -17.615 1.00 19.77 306 THR B N 1
ATOM 2285 C CA . THR B 1 101 ? 42.604 96.703 -18.123 1.00 19.49 306 THR B CA 1
ATOM 2286 C C . THR B 1 101 ? 43.335 97.395 -16.964 1.00 18.43 306 THR B C 1
ATOM 2287 O O . THR B 1 101 ? 44.406 97.957 -17.158 1.00 19.67 306 THR B O 1
ATOM 2291 N N . SER B 1 102 ? 42.776 97.326 -15.761 1.00 18.17 307 SER B N 1
ATOM 2292 C CA . SER B 1 102 ? 43.462 97.752 -14.530 1.00 18.31 307 SER B CA 1
ATOM 2293 C C . SER B 1 102 ? 44.706 96.953 -14.188 1.00 18.53 307 SER B C 1
ATOM 2294 O O . SER B 1 102 ? 45.461 97.393 -13.318 1.00 19.80 307 SER B O 1
ATOM 2297 N N . PHE B 1 103 ? 44.912 95.794 -14.835 1.00 18.22 308 PHE B N 1
ATOM 2298 C CA . PHE B 1 103 ? 46.102 94.937 -14.598 1.00 17.83 308 PHE B CA 1
ATOM 2299 C C . PHE B 1 103 ? 47.067 94.845 -15.770 1.00 17.13 308 PHE B C 1
ATOM 2300 O O . PHE B 1 103 ? 48.001 94.064 -15.758 1.00 16.66 308 PHE B O 1
ATOM 2308 N N . GLU B 1 104 ? 46.850 95.685 -16.779 1.00 18.43 309 GLU B N 1
ATOM 2309 C CA . GLU B 1 104 ? 47.776 95.806 -17.906 1.00 18.01 309 GLU B CA 1
ATOM 2310 C C . GLU B 1 104 ? 49.014 96.541 -17.451 1.00 17.60 309 GLU B C 1
ATOM 2311 O O . GLU B 1 104 ? 48.898 97.589 -16.836 1.00 18.06 309 GLU B O 1
ATOM 2317 N N . PRO B 1 105 ? 50.208 95.978 -17.706 1.00 16.89 310 PRO B N 1
ATOM 2318 C CA . PRO B 1 105 ? 51.399 96.726 -17.346 1.00 17.36 310 PRO B CA 1
ATOM 2319 C C . PRO B 1 105 ? 51.632 97.878 -18.331 1.00 17.40 310 PRO B C 1
ATOM 2320 O O . PRO B 1 105 ? 51.206 97.796 -19.487 1.00 17.99 310 PRO B O 1
ATOM 2324 N N . ALA B 1 106 ? 52.305 98.926 -17.877 1.00 18.08 311 ALA B N 1
ATOM 2325 C CA . ALA B 1 106 ? 52.663 100.038 -18.766 1.00 18.20 311 ALA B CA 1
ATOM 2326 C C . ALA B 1 106 ? 53.665 99.535 -19.784 1.00 19.16 311 ALA B C 1
ATOM 2327 O O . ALA B 1 106 ? 54.487 98.652 -19.487 1.00 18.72 311 ALA B O 1
ATOM 2329 N N . ARG B 1 107 ? 53.614 100.110 -20.983 1.00 19.86 312 ARG B N 1
ATOM 2330 C CA . ARG B 1 107 ? 54.632 99.869 -21.969 1.00 20.15 312 ARG B CA 1
ATOM 2331 C C . ARG B 1 107 ? 56.018 100.034 -21.342 1.00 19.42 312 ARG B C 1
ATOM 2332 O O . ARG B 1 107 ? 56.301 101.026 -20.666 1.00 20.11 312 ARG B O 1
ATOM 2340 N N . ASN B 1 108 ? 56.896 99.067 -21.574 1.00 18.69 313 ASN B N 1
ATOM 2341 C CA . ASN B 1 108 ? 58.261 99.123 -21.058 1.00 18.89 313 ASN B CA 1
ATOM 2342 C C . ASN B 1 108 ? 59.122 100.104 -21.898 1.00 19.20 313 ASN B C 1
ATOM 2343 O O . ASN B 1 108 ? 59.426 99.845 -23.094 1.00 19.10 313 ASN B O 1
ATOM 2348 N N . PRO B 1 109 ? 59.545 101.219 -21.287 1.00 19.19 314 PRO B N 1
ATOM 2349 C CA . PRO B 1 109 ? 60.278 102.209 -22.073 1.00 19.18 314 PRO B CA 1
ATOM 2350 C C . PRO B 1 109 ? 61.704 101.806 -22.452 1.00 19.58 314 PRO B C 1
ATOM 2351 O O . PRO B 1 109 ? 62.288 102.44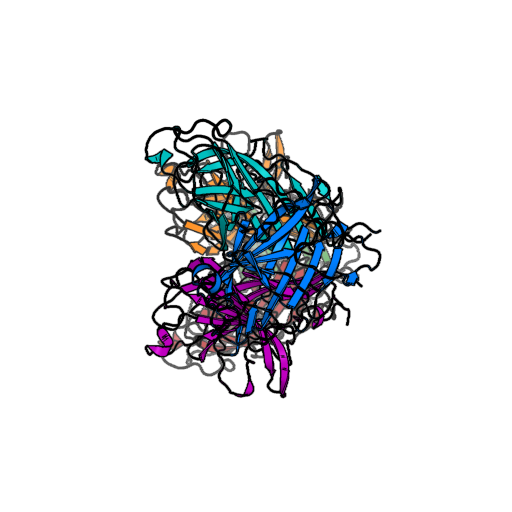0 -23.315 1.00 20.07 314 PRO B O 1
ATOM 2355 N N . ILE B 1 110 ? 62.276 100.755 -21.856 1.00 19.08 315 ILE B N 1
ATOM 2356 C CA . ILE B 1 110 ? 63.598 100.330 -22.265 1.00 18.67 315 ILE B CA 1
ATOM 2357 C C . ILE B 1 110 ? 63.515 99.530 -23.602 1.00 19.34 315 ILE B C 1
ATOM 2358 O O . ILE B 1 110 ? 64.555 99.210 -24.188 1.00 18.83 315 ILE B O 1
ATOM 2363 N N . SER B 1 111 ? 62.289 99.226 -24.058 1.00 19.04 316 SER B N 1
ATOM 2364 C CA . SER B 1 111 ? 62.012 98.644 -25.393 1.00 20.43 316 SER B CA 1
ATOM 2365 C C . SER B 1 111 ? 62.756 97.324 -25.668 1.00 20.14 316 SER B C 1
ATOM 2366 O O . SER B 1 111 ? 63.624 97.268 -26.536 1.00 20.50 316 SER B O 1
ATOM 2369 N N . PRO B 1 112 ? 62.368 96.235 -24.961 1.00 19.98 317 PRO B N 1
ATOM 2370 C CA . PRO B 1 112 ? 63.048 94.937 -25.174 1.00 18.76 317 PRO B CA 1
ATOM 2371 C C . PRO B 1 112 ? 62.472 94.264 -26.394 1.00 17.53 317 PRO B C 1
ATOM 2372 O O . PRO B 1 112 ? 61.439 94.709 -26.885 1.00 16.38 317 PRO B O 1
ATOM 2376 N N . PRO B 1 113 ? 63.123 93.207 -26.894 1.00 17.09 318 PRO B N 1
ATOM 2377 C CA . PRO B 1 113 ? 62.584 92.540 -28.090 1.00 17.11 318 PRO B CA 1
ATOM 2378 C C . PRO B 1 113 ? 61.139 92.057 -27.993 1.00 16.73 318 PRO B C 1
ATOM 2379 O O . PRO B 1 113 ? 60.695 91.516 -26.965 1.00 16.73 318 PRO B O 1
ATOM 2383 N N . VAL B 1 114 ? 60.412 92.225 -29.085 1.00 16.04 319 VAL B N 1
ATOM 2384 C CA A VAL B 1 114 ? 59.035 91.748 -29.143 0.50 16.10 319 VAL B CA 1
ATOM 2385 C CA B VAL B 1 114 ? 59.039 91.757 -29.190 0.50 15.88 319 VAL B CA 1
ATOM 2386 C C . VAL B 1 114 ? 58.972 90.226 -29.140 1.00 15.79 319 VAL B C 1
ATOM 2387 O O . VAL B 1 114 ? 59.851 89.534 -29.695 1.00 15.73 319 VAL B O 1
ATOM 2394 N N . PHE B 1 115 ? 57.936 89.704 -28.481 1.00 15.44 320 PHE B N 1
ATOM 2395 C CA . PHE B 1 115 ? 57.674 88.281 -28.505 1.00 14.59 320 PHE B CA 1
ATOM 2396 C C . PHE B 1 115 ? 56.665 88.094 -29.614 1.00 13.91 320 PHE B C 1
ATOM 2397 O O . PHE B 1 115 ? 55.518 88.458 -29.472 1.00 13.39 320 PHE B O 1
ATOM 2405 N N . ASN B 1 116 ? 57.145 87.569 -30.745 1.00 14.04 321 ASN B N 1
ATOM 2406 C CA . ASN B 1 116 ? 56.316 87.266 -31.892 1.00 14.31 321 ASN B CA 1
ATOM 2407 C C . ASN B 1 116 ? 55.643 85.894 -31.728 1.00 14.00 321 ASN B C 1
ATOM 2408 O O . ASN B 1 116 ? 56.317 84.842 -31.693 1.00 14.76 321 ASN B O 1
ATOM 2413 N N . MET B 1 117 ? 54.328 85.902 -31.597 1.00 13.71 322 MET B N 1
ATOM 2414 C CA . MET B 1 117 ? 53.563 84.660 -31.450 1.00 14.80 322 MET B CA 1
ATOM 2415 C C . MET B 1 117 ? 53.219 83.978 -32.782 1.00 15.49 322 MET B C 1
ATOM 2416 O O . MET B 1 117 ? 52.582 82.916 -32.780 1.00 15.64 322 MET B O 1
ATOM 2421 N N . ASN B 1 118 ? 53.622 84.590 -33.902 1.00 15.55 323 ASN B N 1
ATOM 2422 C CA . ASN B 1 118 ? 53.279 84.062 -35.224 1.00 16.10 323 ASN B CA 1
ATOM 2423 C C . ASN B 1 118 ? 54.444 83.451 -36.027 1.00 16.30 323 ASN B C 1
ATOM 2424 O O . ASN B 1 118 ? 54.341 83.360 -37.245 1.00 17.12 323 ASN B O 1
ATOM 2429 N N . GLN B 1 119 ? 55.523 83.041 -35.358 1.00 16.22 324 GLN B N 1
ATOM 2430 C CA . GLN B 1 119 ? 56.713 82.524 -36.035 1.00 16.49 324 GLN B CA 1
ATOM 2431 C C . GLN B 1 119 ? 57.096 81.105 -35.626 1.00 16.06 324 GLN B C 1
ATOM 2432 O O . GLN B 1 119 ? 58.210 80.686 -35.895 1.00 15.62 324 GLN B O 1
ATOM 2438 N N . ASN B 1 120 ? 56.171 80.359 -35.020 1.00 15.63 325 ASN B N 1
ATOM 2439 C CA . ASN B 1 120 ? 56.428 78.955 -34.605 1.00 15.66 325 ASN B CA 1
ATOM 2440 C C . ASN B 1 120 ? 57.623 78.768 -33.656 1.00 15.23 325 ASN B C 1
ATOM 2441 O O . ASN B 1 120 ? 58.328 77.743 -33.705 1.00 14.84 325 ASN B O 1
ATOM 2446 N N . ILE B 1 121 ? 57.835 79.763 -32.801 1.00 13.71 326 ILE B N 1
ATOM 2447 C CA . ILE B 1 121 ? 58.878 79.737 -31.790 1.00 13.66 326 ILE B CA 1
ATOM 2448 C C . ILE B 1 121 ? 58.173 80.087 -30.469 1.00 13.38 326 ILE B C 1
ATOM 2449 O O . ILE B 1 121 ? 58.064 81.254 -30.110 1.00 13.77 326 ILE B O 1
ATOM 2454 N N . PRO B 1 122 ? 57.601 79.083 -29.808 1.00 13.10 327 PRO B N 1
ATOM 2455 C CA . PRO B 1 122 ? 56.802 79.375 -28.593 1.00 12.72 327 PRO B CA 1
ATOM 2456 C C . PRO B 1 122 ? 57.582 79.907 -27.364 1.00 11.75 327 PRO B C 1
ATOM 2457 O O . PRO B 1 122 ? 56.995 80.543 -26.519 1.00 11.04 327 PRO B O 1
ATOM 2461 N N . TYR B 1 123 ? 58.885 79.688 -27.305 1.00 12.06 328 TYR B N 1
ATOM 2462 C CA . TYR B 1 123 ? 59.723 80.125 -26.174 1.00 12.54 328 TYR B CA 1
ATOM 2463 C C . TYR B 1 123 ? 60.314 81.495 -26.391 1.00 12.86 328 TYR B C 1
ATOM 2464 O O . TYR B 1 123 ? 60.853 81.791 -27.468 1.00 12.44 328 TYR B O 1
ATOM 2473 N N . TYR B 1 124 ? 60.237 82.309 -25.336 1.00 13.26 329 TYR B N 1
ATOM 2474 C CA . TYR B 1 124 ? 60.835 83.642 -25.294 1.00 13.30 329 TYR B CA 1
ATOM 2475 C C . TYR B 1 124 ? 61.618 83.721 -23.995 1.00 13.02 329 TYR B C 1
ATOM 2476 O O . TYR B 1 124 ? 61.068 83.408 -22.933 1.00 13.30 329 TYR B O 1
ATOM 2485 N N . ALA B 1 125 ? 62.868 84.149 -24.074 1.00 12.64 330 ALA B N 1
ATOM 2486 C CA . ALA B 1 125 ? 63.729 84.305 -22.910 1.00 13.92 330 ALA B CA 1
ATOM 2487 C C . ALA B 1 125 ? 63.609 85.719 -22.334 1.00 14.90 330 ALA B C 1
ATOM 2488 O O . ALA B 1 125 ? 63.970 86.695 -22.984 1.00 14.96 330 ALA B O 1
ATOM 2490 N N . SER B 1 126 ? 63.081 85.814 -21.122 1.00 15.59 331 SER B N 1
ATOM 2491 C CA . SER B 1 126 ? 63.044 87.060 -20.379 1.00 16.40 331 SER B CA 1
ATOM 2492 C C . SER B 1 126 ? 64.466 87.429 -19.992 1.00 17.01 331 SER B C 1
ATOM 2493 O O . SER B 1 126 ? 65.175 86.602 -19.441 1.00 18.04 331 SER B O 1
ATOM 2496 N N . ARG B 1 127 ? 64.894 88.652 -20.334 1.00 17.01 332 ARG B N 1
ATOM 2497 C CA . ARG B 1 127 ? 66.294 89.063 -20.173 1.00 17.56 332 ARG B CA 1
ATOM 2498 C C . ARG B 1 127 ? 66.537 90.377 -19.440 1.00 17.36 332 ARG B C 1
ATOM 2499 O O . ARG B 1 127 ? 67.565 90.518 -18.794 1.00 18.18 332 ARG B O 1
ATOM 2507 N N . PHE B 1 128 ? 65.641 91.344 -19.597 1.00 16.99 333 PHE B N 1
ATOM 2508 C CA . PHE B 1 128 ? 65.914 92.744 -19.240 1.00 16.87 333 PHE B CA 1
ATOM 2509 C C . PHE B 1 128 ? 64.941 93.216 -18.169 1.00 16.62 333 PHE B C 1
ATOM 2510 O O . PHE B 1 128 ? 63.768 93.478 -18.430 1.00 18.41 333 PHE B O 1
ATOM 2518 N N . GLY B 1 129 ? 65.450 93.333 -16.965 1.00 16.00 334 GLY B N 1
ATOM 2519 C CA . GLY B 1 129 ? 64.644 93.585 -15.785 1.00 15.81 334 GLY B CA 1
ATOM 2520 C C . GLY B 1 129 ? 65.346 92.975 -14.602 1.00 15.16 334 GLY B C 1
ATOM 2521 O O . GLY B 1 129 ? 66.513 92.625 -14.691 1.00 15.02 334 GLY B O 1
ATOM 2522 N N . VAL B 1 130 ? 64.619 92.838 -13.491 1.00 16.22 335 VAL B N 1
ATOM 2523 C CA . VAL B 1 130 ? 65.197 92.374 -12.243 1.00 15.69 335 VAL B CA 1
ATOM 2524 C C . VAL B 1 130 ? 65.391 90.853 -12.317 1.00 15.73 335 VAL B C 1
ATOM 2525 O O . VAL B 1 130 ? 64.627 90.141 -12.988 1.00 15.91 335 VAL B O 1
ATOM 2529 N N . LEU B 1 131 ? 66.428 90.374 -11.647 1.00 14.68 336 LEU B N 1
ATOM 2530 C CA . LEU B 1 131 ? 66.616 88.932 -11.415 1.00 15.30 336 LEU B CA 1
ATOM 2531 C C . LEU B 1 131 ? 66.475 88.632 -9.917 1.00 15.23 336 LEU B C 1
ATOM 2532 O O . LEU B 1 131 ? 67.273 89.109 -9.119 1.00 14.90 336 LEU B O 1
ATOM 2537 N N . GLU B 1 132 ? 65.449 87.853 -9.550 1.00 15.61 337 GLU B N 1
ATOM 2538 C CA . GLU B 1 132 ? 65.261 87.434 -8.152 1.00 15.36 337 GLU B CA 1
ATOM 2539 C C . GLU B 1 132 ? 65.600 85.964 -7.967 1.00 14.47 337 GLU B C 1
ATOM 2540 O O . GLU B 1 132 ? 65.310 85.134 -8.837 1.00 14.24 337 GLU B O 1
ATOM 2546 N N . SER B 1 133 ? 66.191 85.652 -6.817 1.00 13.63 338 SER B N 1
ATOM 2547 C CA . SER B 1 133 ? 66.666 84.308 -6.511 1.00 14.74 338 SER B CA 1
ATOM 2548 C C . SER B 1 133 ? 65.716 83.559 -5.570 1.00 14.13 338 SER B C 1
ATOM 2549 O O . SER B 1 133 ? 65.339 84.087 -4.528 1.00 12.89 338 SER B O 1
ATOM 2552 N N . TYR B 1 134 ? 65.388 82.313 -5.912 1.00 14.19 339 TYR B N 1
ATOM 2553 C CA . TYR B 1 134 ? 64.476 81.487 -5.109 1.00 13.93 339 TYR B CA 1
ATOM 2554 C C . TYR B 1 134 ? 65.055 80.108 -4.887 1.00 14.36 339 TYR B C 1
ATOM 2555 O O . TYR B 1 134 ? 65.817 79.598 -5.725 1.00 14.96 339 TYR B O 1
ATOM 2564 N N . ARG B 1 135 ? 64.696 79.500 -3.768 1.00 13.96 340 ARG B N 1
ATOM 2565 C CA . ARG B 1 135 ? 64.892 78.072 -3.621 1.00 13.92 340 ARG B CA 1
ATOM 2566 C C . ARG B 1 135 ? 63.513 77.458 -3.660 1.00 12.32 340 ARG B C 1
ATOM 2567 O O . ARG B 1 135 ? 62.672 77.787 -2.825 1.00 11.92 340 ARG B O 1
ATOM 2575 N N . PRO B 1 136 ? 63.273 76.529 -4.615 1.00 12.86 341 PRO B N 1
ATOM 2576 C CA . PRO B 1 136 ? 61.985 75.891 -4.707 1.00 13.17 341 PRO B CA 1
ATOM 2577 C C . PRO B 1 136 ? 61.922 74.646 -3.843 1.00 12.76 341 PRO B C 1
ATOM 2578 O O . PRO B 1 136 ? 62.929 74.257 -3.283 1.00 12.02 341 PRO B O 1
ATOM 2582 N N . ILE B 1 137 ? 60.743 74.033 -3.737 1.00 13.64 342 ILE B N 1
ATOM 2583 C CA . ILE B 1 137 ? 60.576 72.768 -3.032 1.00 14.35 342 ILE B CA 1
ATOM 2584 C C . ILE B 1 137 ? 60.276 71.646 -4.026 1.00 14.06 342 ILE B C 1
ATOM 2585 O O . ILE B 1 137 ? 59.441 71.792 -4.930 1.00 11.76 342 ILE B O 1
ATOM 2590 N N . PHE B 1 138 ? 60.897 70.488 -3.799 1.00 16.31 343 PHE B N 1
ATOM 2591 C CA . PHE B 1 138 ? 60.615 69.302 -4.622 1.00 17.38 343 PHE B CA 1
ATOM 2592 C C . PHE B 1 138 ? 59.988 68.138 -3.887 1.00 20.08 343 PHE B C 1
ATOM 2593 O O . PHE B 1 138 ? 59.994 68.059 -2.626 1.00 19.86 343 PHE B O 1
ATOM 2601 N N . THR B 1 139 ? 59.418 67.248 -4.717 1.00 21.41 344 THR B N 1
ATOM 2602 C CA . THR B 1 139 ? 59.142 65.865 -4.361 1.00 21.67 344 THR B CA 1
ATOM 2603 C C . THR B 1 139 ? 59.725 64.972 -5.483 1.00 21.73 344 THR B C 1
ATOM 2604 O O . THR B 1 139 ? 59.998 65.432 -6.605 1.00 21.22 344 THR B O 1
ATOM 2608 N N . GLY B 1 140 ? 59.981 63.711 -5.149 1.00 21.48 345 GLY B N 1
ATOM 2609 C CA . GLY B 1 140 ? 60.535 62.749 -6.096 1.00 20.75 345 GLY B CA 1
ATOM 2610 C C . GLY B 1 140 ? 62.015 62.895 -6.279 1.00 20.54 345 GLY B C 1
ATOM 2611 O O . GLY B 1 140 ? 62.673 63.499 -5.435 1.00 22.03 345 GLY B O 1
ATOM 2612 N N . SER B 1 141 ? 62.541 62.352 -7.375 1.00 20.03 346 SER B N 1
ATOM 2613 C CA . SER B 1 141 ? 63.979 62.488 -7.728 1.00 20.36 346 SER B CA 1
ATOM 2614 C C . SER B 1 141 ? 64.332 63.827 -8.416 1.00 19.48 346 SER B C 1
ATOM 2615 O O . SER B 1 141 ? 65.513 64.211 -8.515 1.00 20.35 346 SER B O 1
ATOM 2618 N N . LEU B 1 142 ? 63.314 64.548 -8.858 1.00 17.65 347 LEU B N 1
ATOM 2619 C CA . LEU B 1 142 ? 63.492 65.852 -9.475 1.00 16.78 347 LEU B CA 1
ATOM 2620 C C . LEU B 1 142 ? 64.243 66.797 -8.556 1.00 16.43 347 LEU B C 1
ATOM 2621 O O . LEU B 1 142 ? 63.876 66.957 -7.405 1.00 17.16 347 LEU B O 1
ATOM 2626 N N . ASN B 1 143 ? 65.284 67.430 -9.076 1.00 16.29 348 ASN B N 1
ATOM 2627 C CA . ASN B 1 143 ? 66.068 68.386 -8.307 1.00 15.63 348 ASN B CA 1
ATOM 2628 C C . ASN B 1 143 ? 66.624 69.440 -9.276 1.00 15.12 348 ASN B C 1
ATOM 2629 O O . ASN B 1 143 ? 67.588 69.214 -9.971 1.00 14.77 348 ASN B O 1
ATOM 2634 N N . THR B 1 144 ? 65.952 70.581 -9.334 1.00 14.92 349 THR B N 1
ATOM 2635 C CA . THR B 1 144 ? 66.320 71.695 -10.219 1.00 14.03 349 THR B CA 1
ATOM 2636 C C . THR B 1 144 ? 67.404 72.616 -9.618 1.00 13.20 349 THR B C 1
ATOM 2637 O O . THR B 1 144 ? 67.868 73.526 -10.276 1.00 11.77 349 THR B O 1
ATOM 2641 N N . GLY B 1 145 ? 67.802 72.353 -8.379 1.00 13.96 350 GLY B N 1
ATOM 2642 C CA . GLY B 1 145 ? 68.563 73.286 -7.574 1.00 14.18 350 GLY B CA 1
ATOM 2643 C C . GLY B 1 145 ? 67.790 74.593 -7.404 1.00 14.40 350 GLY B C 1
ATOM 2644 O O . GLY B 1 145 ? 66.573 74.648 -7.604 1.00 15.00 350 GLY B O 1
ATOM 2645 N N . SER B 1 146 ? 68.492 75.656 -7.032 1.00 14.41 351 SER B N 1
ATOM 264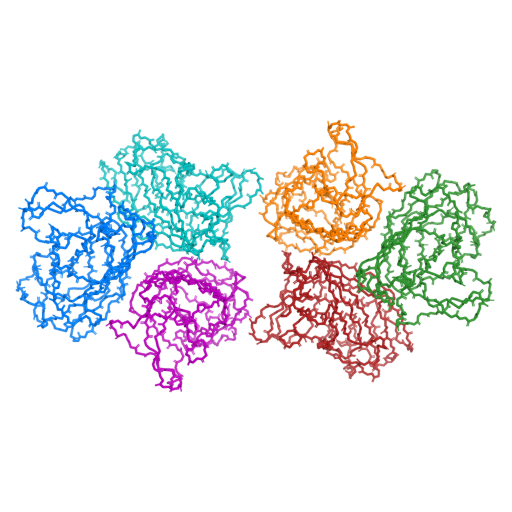6 C CA . SER B 1 146 ? 67.834 76.939 -6.852 1.00 14.53 351 SER B CA 1
ATOM 2647 C C . SER B 1 146 ? 67.397 77.489 -8.223 1.00 14.10 351 SER B C 1
ATOM 2648 O O . SER B 1 146 ? 67.944 77.104 -9.295 1.00 13.24 351 SER B O 1
ATOM 2651 N N . ILE B 1 147 ? 66.370 78.330 -8.206 1.00 13.38 352 ILE B N 1
ATOM 2652 C CA . ILE B 1 147 ? 65.814 78.910 -9.441 1.00 13.55 352 ILE B CA 1
ATOM 2653 C C . ILE B 1 147 ? 65.814 80.437 -9.354 1.00 14.48 352 ILE B C 1
ATOM 2654 O O . ILE B 1 147 ? 65.269 81.008 -8.413 1.00 14.85 352 ILE B O 1
ATOM 2659 N N . ASP B 1 148 ? 66.450 81.092 -10.322 1.00 14.72 353 ASP B N 1
ATOM 2660 C CA . ASP B 1 148 ? 66.386 82.542 -10.455 1.00 14.67 353 ASP B CA 1
ATOM 2661 C C . ASP B 1 148 ? 65.309 82.892 -11.441 1.00 14.28 353 ASP B C 1
ATOM 2662 O O . ASP B 1 148 ? 65.083 82.157 -12.387 1.00 14.64 353 ASP B O 1
ATOM 2667 N N . VAL B 1 149 ? 64.673 84.046 -11.260 1.00 12.54 354 VAL B N 1
ATOM 2668 C CA . VAL B 1 149 ? 63.581 84.416 -12.136 1.00 12.79 354 VAL B CA 1
ATOM 2669 C C . VAL B 1 149 ? 63.836 85.826 -12.660 1.00 13.34 354 VAL B C 1
ATOM 2670 O O . VAL B 1 149 ? 64.021 86.763 -11.881 1.00 12.48 354 VAL B O 1
ATOM 2674 N N . ARG B 1 150 ? 63.844 85.948 -13.985 1.00 13.70 355 ARG B N 1
ATOM 2675 C CA . ARG B 1 150 ? 63.931 87.225 -14.666 1.00 13.78 355 ARG B CA 1
ATOM 2676 C C . ARG B 1 150 ? 62.534 87.656 -15.048 1.00 13.92 355 ARG B C 1
ATOM 2677 O O . ARG B 1 150 ? 61.779 86.879 -15.615 1.00 13.83 355 ARG B O 1
ATOM 2685 N N . MET B 1 151 ? 62.220 88.927 -14.801 1.00 14.17 356 MET B N 1
ATOM 2686 C CA . MET B 1 151 ? 60.906 89.460 -15.021 1.00 14.81 356 MET B CA 1
ATOM 2687 C C . MET B 1 151 ? 61.028 90.679 -15.919 1.00 14.67 356 MET B C 1
ATOM 2688 O O . MET B 1 151 ? 61.824 91.579 -15.623 1.00 13.54 356 MET B O 1
ATOM 2693 N N . GLN B 1 152 ? 60.246 90.695 -17.000 1.00 13.89 357 GLN B N 1
ATOM 2694 C CA . GLN B 1 152 ? 60.346 91.721 -18.033 1.00 14.29 357 GLN B CA 1
ATOM 2695 C C . GLN B 1 152 ? 58.996 91.986 -18.684 1.00 14.09 357 GLN B C 1
ATOM 2696 O O . GLN B 1 152 ? 58.426 91.107 -19.302 1.00 13.95 357 GLN B O 1
ATOM 2702 N N . VAL B 1 153 ? 58.494 93.209 -18.554 1.00 13.83 358 VAL B N 1
ATOM 2703 C CA . VAL B 1 153 ? 57.341 93.651 -19.334 1.00 13.89 358 VAL B CA 1
ATOM 2704 C C . VAL B 1 153 ? 57.814 93.722 -20.791 1.00 13.90 358 VAL B C 1
ATOM 2705 O O . VAL B 1 153 ? 58.895 94.216 -21.079 1.00 14.09 358 VAL B O 1
ATOM 2709 N N . THR B 1 154 ? 57.012 93.154 -21.686 1.00 14.89 359 THR B N 1
ATOM 2710 C CA . THR B 1 154 ? 57.435 92.856 -23.051 1.00 14.83 359 THR B CA 1
ATOM 2711 C C . THR B 1 154 ? 56.284 93.104 -24.014 1.00 14.80 359 THR B C 1
ATOM 2712 O O . THR B 1 154 ? 55.151 92.728 -23.731 1.00 15.17 359 THR B O 1
ATOM 2716 N N . PRO B 1 155 ? 56.562 93.773 -25.146 1.00 14.73 360 PRO B N 1
ATOM 2717 C CA . PRO B 1 155 ? 55.556 93.786 -26.193 1.00 14.77 360 PRO B CA 1
ATOM 2718 C C . PRO B 1 155 ? 55.411 92.414 -26.869 1.00 13.75 360 PRO B C 1
ATOM 2719 O O . PRO B 1 155 ? 56.394 91.740 -27.146 1.00 13.23 360 PRO B O 1
ATOM 2723 N N . VAL B 1 156 ? 54.172 92.009 -27.087 1.00 14.00 361 VAL B N 1
ATOM 2724 C CA . VAL B 1 156 ? 53.864 90.719 -27.675 1.00 13.84 361 VAL B CA 1
ATOM 2725 C C . VAL B 1 156 ? 53.022 90.928 -28.944 1.00 14.65 361 VAL B C 1
ATOM 2726 O O . VAL B 1 156 ? 51.992 91.582 -28.899 1.00 14.63 361 VAL B O 1
ATOM 2730 N N . LEU B 1 157 ? 53.489 90.388 -30.071 1.00 14.11 362 LEU B N 1
ATOM 2731 C CA . LEU B 1 157 ? 52.708 90.418 -31.308 1.00 13.82 362 LEU B CA 1
ATOM 2732 C C . LEU B 1 157 ? 51.832 89.185 -31.335 1.00 13.91 362 LEU B C 1
ATOM 2733 O O . LEU B 1 157 ? 52.320 88.038 -31.516 1.00 12.48 362 LEU B O 1
ATOM 2738 N N . ALA B 1 158 ? 50.537 89.436 -31.155 1.00 13.56 363 ALA B N 1
ATOM 2739 C CA . ALA B 1 158 ? 49.537 88.417 -30.980 1.00 13.99 363 ALA B CA 1
ATOM 2740 C C . ALA B 1 158 ? 49.146 87.849 -32.341 1.00 14.62 363 ALA B C 1
ATOM 2741 O O . ALA B 1 158 ? 49.543 88.372 -33.400 1.00 14.48 363 ALA B O 1
ATOM 2743 N N . THR B 1 159 ? 48.351 86.793 -32.306 1.00 14.50 364 THR B N 1
ATOM 2744 C CA . THR B 1 159 ? 47.954 86.100 -33.509 1.00 15.79 364 THR B CA 1
ATOM 2745 C C . THR B 1 159 ? 46.949 86.896 -34.354 1.00 15.76 364 THR B C 1
ATOM 2746 O O . THR B 1 159 ? 46.670 86.507 -35.482 1.00 15.59 364 THR B O 1
ATOM 2750 N N . ASN B 1 160 ? 46.409 87.986 -33.804 1.00 17.04 365 ASN B N 1
ATOM 2751 C CA . ASN B 1 160 ? 45.619 88.966 -34.561 1.00 16.41 365 ASN B CA 1
ATOM 2752 C C . ASN B 1 160 ? 46.486 90.111 -35.109 1.00 16.42 365 ASN B C 1
ATOM 2753 O O . ASN B 1 160 ? 45.982 91.046 -35.717 1.00 16.27 365 ASN B O 1
ATOM 2758 N N . ASN B 1 161 ? 47.801 90.001 -34.945 1.00 16.68 366 ASN B N 1
ATOM 2759 C CA . ASN B 1 161 ? 48.759 91.030 -35.355 1.00 16.82 366 ASN B CA 1
ATOM 2760 C C . ASN B 1 161 ? 48.624 92.359 -34.593 1.00 17.11 366 ASN B C 1
ATOM 2761 O O . ASN B 1 161 ? 49.176 93.396 -35.004 1.00 16.80 366 ASN B O 1
ATOM 2766 N N . THR B 1 162 ? 47.939 92.325 -33.463 1.00 17.09 367 THR B N 1
ATOM 2767 C CA . THR B 1 162 ? 47.942 93.485 -32.547 1.00 17.49 367 THR B CA 1
ATOM 2768 C C . THR B 1 162 ? 49.025 93.249 -31.510 1.00 17.18 367 THR B C 1
ATOM 2769 O O . THR B 1 162 ? 49.310 92.095 -31.180 1.00 16.51 367 THR B O 1
ATOM 2773 N N . THR B 1 163 ? 49.646 94.339 -31.045 1.00 15.75 368 THR B N 1
ATOM 2774 C CA . THR B 1 163 ? 50.733 94.244 -30.092 1.00 16.62 368 THR B CA 1
ATOM 2775 C C . THR B 1 163 ? 50.199 94.591 -28.706 1.00 16.55 368 THR B C 1
ATOM 2776 O O . THR B 1 163 ? 49.472 95.571 -28.565 1.00 17.30 368 THR B O 1
ATOM 2780 N N . TYR B 1 164 ? 50.535 93.771 -27.711 1.00 15.84 369 TYR B N 1
ATOM 2781 C CA . TYR B 1 164 ? 50.050 93.939 -26.337 1.00 15.49 369 TYR B CA 1
ATOM 2782 C C . TYR B 1 164 ? 51.215 93.893 -25.372 1.00 15.61 369 TYR B C 1
ATOM 2783 O O . TYR B 1 164 ? 52.213 93.240 -25.632 1.00 16.38 369 TYR B O 1
ATOM 2792 N N . ASN B 1 165 ? 51.093 94.561 -24.236 1.00 15.52 370 ASN B N 1
ATOM 2793 C CA . ASN B 1 165 ? 52.132 94.486 -23.232 1.00 15.41 370 ASN B CA 1
ATOM 2794 C C . ASN B 1 165 ? 51.738 93.459 -22.151 1.00 15.43 370 ASN B C 1
ATOM 2795 O O . ASN B 1 165 ? 50.637 93.553 -21.584 1.00 13.47 370 ASN B O 1
ATOM 2800 N N . LEU B 1 166 ? 52.638 92.479 -21.930 1.00 14.25 371 LEU B N 1
ATOM 2801 C CA . LEU B 1 166 ? 52.469 91.373 -20.959 1.00 13.66 371 LEU B CA 1
ATOM 2802 C C . LEU B 1 166 ? 53.717 91.288 -20.108 1.00 13.87 371 LEU B C 1
ATOM 2803 O O . LEU B 1 166 ? 54.681 92.012 -20.373 1.00 15.71 371 LEU B O 1
ATOM 2808 N N . ILE B 1 167 ? 53.729 90.434 -19.081 1.00 13.69 372 ILE B N 1
ATOM 2809 C CA . ILE B 1 167 ? 54.912 90.238 -18.254 1.00 13.09 372 ILE B CA 1
ATOM 2810 C C . ILE B 1 167 ? 55.475 88.848 -18.490 1.00 12.86 372 ILE B C 1
ATOM 2811 O O . ILE B 1 167 ? 54.780 87.907 -18.381 1.00 13.35 372 ILE B O 1
ATOM 2816 N N . ALA B 1 168 ? 56.746 88.744 -18.820 1.00 14.04 373 ALA B N 1
ATOM 2817 C CA . ALA B 1 168 ? 57.403 87.459 -18.997 1.00 13.65 373 ALA B CA 1
ATOM 2818 C C . ALA B 1 168 ? 58.228 87.163 -17.765 1.00 13.53 373 ALA B C 1
ATOM 2819 O O . ALA B 1 168 ? 58.971 88.016 -17.288 1.00 13.78 373 ALA B O 1
ATOM 2821 N N . PHE B 1 169 ? 58.047 85.956 -17.242 1.00 13.13 374 PHE B N 1
ATOM 2822 C CA . PHE B 1 169 ? 58.835 85.430 -16.143 1.00 12.97 374 PHE B CA 1
ATOM 2823 C C . PHE B 1 169 ? 59.580 84.254 -16.696 1.00 12.47 374 PHE B C 1
ATOM 2824 O O . PHE B 1 169 ? 58.953 83.269 -17.069 1.00 12.32 374 PHE B O 1
ATOM 2832 N N . THR B 1 170 ? 60.900 84.338 -16.755 1.00 12.07 375 THR B N 1
ATOM 2833 C CA . THR B 1 170 ? 61.684 83.173 -17.117 1.00 12.13 375 THR B CA 1
ATOM 2834 C C . THR B 1 170 ? 62.358 82.648 -15.858 1.00 12.03 375 THR B C 1
ATOM 2835 O O . THR B 1 170 ? 63.092 83.342 -15.183 1.00 11.19 375 THR B O 1
ATOM 2839 N N . PHE B 1 171 ? 62.054 81.392 -15.599 1.00 11.81 376 PHE B N 1
ATOM 2840 C CA . PHE B 1 171 ? 62.568 80.611 -14.510 1.00 11.80 376 PHE B CA 1
ATOM 2841 C C . PHE B 1 171 ? 63.832 79.878 -14.928 1.00 11.82 376 PHE B C 1
ATOM 2842 O O . PHE B 1 171 ? 63.806 79.109 -15.887 1.00 12.19 376 PHE B O 1
ATOM 2850 N N . GLN B 1 172 ? 64.923 80.110 -14.211 1.00 12.61 377 GLN B N 1
ATOM 2851 C CA . GLN B 1 172 ? 66.229 79.628 -14.584 1.00 12.82 377 GLN B CA 1
ATOM 2852 C C . GLN B 1 172 ? 66.801 78.682 -13.545 1.00 13.54 377 GLN B C 1
ATOM 2853 O O . GLN B 1 172 ? 67.322 79.122 -12.535 1.00 13.44 377 GLN B O 1
ATOM 2859 N N . CYS B 1 173 ? 66.711 77.379 -13.801 1.00 14.00 378 CYS B N 1
ATOM 2860 C CA . CYS B 1 173 ? 67.134 76.347 -12.852 1.00 13.89 378 CYS B CA 1
ATOM 2861 C C . CYS B 1 173 ? 68.649 76.127 -12.827 1.00 14.40 378 CYS B C 1
ATOM 2862 O O . CYS B 1 173 ? 69.277 76.205 -13.863 1.00 13.09 378 CYS B O 1
ATOM 2865 N N . ALA B 1 174 ? 69.217 75.764 -11.673 1.00 14.62 379 ALA B N 1
ATOM 2866 C CA . ALA B 1 174 ? 70.679 75.482 -11.601 1.00 14.53 379 ALA B CA 1
ATOM 2867 C C . ALA B 1 174 ? 71.038 74.138 -12.241 1.00 14.39 379 ALA B C 1
ATOM 2868 O O . ALA B 1 174 ? 72.146 73.980 -12.782 1.00 15.78 379 ALA B O 1
ATOM 2870 N N . SER B 1 175 ? 70.119 73.179 -12.156 1.00 13.91 380 SER B N 1
ATOM 2871 C CA . SER B 1 175 ? 70.313 71.832 -12.679 1.00 14.66 380 SER B CA 1
ATOM 2872 C C . SER B 1 175 ? 69.208 71.481 -13.677 1.00 14.43 380 SER B C 1
ATOM 2873 O O . SER B 1 175 ? 68.047 71.896 -13.500 1.00 14.25 380 SER B O 1
ATOM 2876 N N . ALA B 1 176 ? 69.580 70.720 -14.714 1.00 14.06 381 ALA B N 1
ATOM 2877 C CA . ALA B 1 176 ? 68.614 70.036 -15.600 1.00 13.66 381 ALA B CA 1
ATOM 2878 C C . ALA B 1 176 ? 67.891 68.928 -14.849 1.00 12.96 381 ALA B C 1
ATOM 2879 O O . ALA B 1 176 ? 68.319 68.496 -13.775 1.00 12.58 381 ALA B O 1
ATOM 2881 N N . GLY B 1 177 ? 66.789 68.480 -15.428 1.00 13.16 382 GLY B N 1
ATOM 2882 C CA . GLY B 1 177 ? 65.973 67.413 -14.850 1.00 12.71 382 GLY B CA 1
ATOM 2883 C C . GLY B 1 177 ? 64.511 67.549 -15.166 1.00 12.48 382 GLY B C 1
ATOM 2884 O O . GLY B 1 177 ? 63.824 66.551 -15.425 1.00 12.02 382 GLY B O 1
ATOM 2885 N N . LEU B 1 178 ? 64.013 68.785 -15.104 1.00 12.68 383 LEU B N 1
ATOM 2886 C CA . LEU B 1 178 ? 62.590 69.044 -15.303 1.00 12.57 383 LEU B CA 1
ATOM 2887 C C . LEU B 1 178 ? 62.078 68.581 -16.650 1.00 11.91 383 LEU B C 1
ATOM 2888 O O . LEU B 1 178 ? 60.902 68.224 -16.766 1.00 13.07 383 LEU B O 1
ATOM 2893 N N . PHE B 1 179 ? 62.916 68.650 -17.681 1.00 12.65 384 PHE B N 1
ATOM 2894 C CA . PHE B 1 179 ? 62.507 68.281 -19.037 1.00 11.75 384 PHE B CA 1
ATOM 2895 C C . PHE B 1 179 ? 63.118 66.977 -19.507 1.00 12.62 384 PHE B C 1
ATOM 2896 O O . PHE B 1 179 ? 63.077 66.664 -20.702 1.00 12.03 384 PHE B O 1
ATOM 2904 N N . ASN B 1 180 ? 63.599 66.181 -18.536 1.00 12.71 385 ASN B N 1
ATOM 2905 C CA . ASN B 1 180 ? 64.070 64.833 -18.761 1.00 11.99 385 ASN B CA 1
ATOM 2906 C C . ASN B 1 180 ? 62.982 63.779 -18.440 1.00 12.20 385 ASN B C 1
ATOM 2907 O O . ASN B 1 180 ? 62.647 63.580 -17.277 1.00 11.16 385 ASN B O 1
ATOM 2912 N N . PRO B 1 181 ? 62.519 63.016 -19.455 1.00 11.87 386 PRO B N 1
ATOM 2913 C CA . PRO B 1 181 ? 61.463 62.026 -19.205 1.00 12.45 386 PRO B CA 1
ATOM 2914 C C . PRO B 1 181 ? 61.778 60.928 -18.177 1.00 12.60 386 PRO B C 1
ATOM 2915 O O . PRO B 1 181 ? 60.848 60.230 -17.750 1.00 13.83 386 PRO B O 1
ATOM 2919 N N . THR B 1 182 ? 63.037 60.767 -17.783 1.00 12.70 387 THR B N 1
ATOM 2920 C CA . THR B 1 182 ? 63.399 59.746 -16.799 1.00 12.83 387 THR B CA 1
ATOM 2921 C C . THR B 1 182 ? 63.487 60.314 -15.386 1.00 12.57 387 THR B C 1
ATOM 2922 O O . THR B 1 182 ? 63.805 59.576 -14.445 1.00 13.88 387 THR B O 1
ATOM 2926 N N . VAL B 1 183 ? 63.234 61.618 -15.235 1.00 12.86 388 VAL B N 1
ATOM 2927 C CA . VAL B 1 183 ? 63.357 62.313 -13.934 1.00 12.29 388 VAL B CA 1
ATOM 2928 C C . VAL B 1 183 ? 61.967 62.715 -13.494 1.00 12.47 388 VAL B C 1
ATOM 2929 O O . VAL B 1 183 ? 61.305 63.478 -14.187 1.00 12.59 388 VAL B O 1
ATOM 2933 N N . ASN B 1 184 ? 61.517 62.175 -12.363 1.00 11.85 389 ASN B N 1
ATOM 2934 C CA . ASN B 1 184 ? 60.146 62.332 -11.924 1.00 12.11 389 ASN B CA 1
ATOM 2935 C C . ASN B 1 184 ? 60.010 63.084 -10.610 1.00 11.51 389 ASN B C 1
ATOM 2936 O O . ASN B 1 184 ? 60.863 62.994 -9.728 1.00 11.75 389 ASN B O 1
ATOM 2941 N N . GLY B 1 185 ? 58.910 63.805 -10.493 1.00 10.48 390 GLY B N 1
ATOM 2942 C CA . GLY B 1 185 ? 58.514 64.412 -9.225 1.00 10.73 390 GLY B CA 1
ATOM 2943 C C . GLY B 1 185 ? 57.738 65.699 -9.444 1.00 9.99 390 GLY B C 1
ATOM 2944 O O . GLY B 1 185 ? 57.094 65.870 -10.469 1.00 9.68 390 GLY B O 1
ATOM 2945 N N . THR B 1 186 ? 57.824 66.603 -8.481 1.00 10.14 391 THR B N 1
ATOM 2946 C CA . THR B 1 186 ? 57.186 67.902 -8.561 1.00 10.50 391 THR B CA 1
ATOM 2947 C C . THR B 1 186 ? 58.146 69.019 -8.165 1.00 11.06 391 THR B C 1
ATOM 2948 O O . THR B 1 186 ? 59.083 68.809 -7.392 1.00 10.57 391 THR B O 1
ATOM 2952 N N . VAL B 1 187 ? 57.917 70.205 -8.704 1.00 10.76 392 VAL B N 1
ATOM 2953 C CA . VAL B 1 187 ? 58.661 71.388 -8.239 1.00 10.97 392 VAL B CA 1
ATOM 2954 C C . VAL B 1 187 ? 57.680 72.553 -8.062 1.00 10.70 392 VAL B C 1
ATOM 2955 O O . VAL B 1 187 ? 56.844 72.802 -8.933 1.00 10.58 392 VAL B O 1
ATOM 2959 N N . ALA B 1 188 ? 57.769 73.224 -6.913 1.00 10.85 393 ALA B N 1
ATOM 2960 C CA . ALA B 1 188 ? 56.865 74.329 -6.580 1.00 11.46 393 ALA B CA 1
ATOM 2961 C C . ALA B 1 188 ? 57.720 75.520 -6.150 1.00 12.07 393 ALA B C 1
ATOM 2962 O O . ALA B 1 188 ? 58.702 75.384 -5.385 1.00 12.24 393 ALA B O 1
ATOM 2964 N N . ILE B 1 189 ? 57.367 76.676 -6.676 1.00 11.77 394 ILE B N 1
ATOM 2965 C CA . ILE B 1 189 ? 58.180 77.868 -6.484 1.00 12.48 394 ILE B CA 1
ATOM 2966 C C . ILE B 1 189 ? 57.301 79.072 -6.153 1.00 12.23 394 ILE B C 1
ATOM 2967 O O . ILE B 1 189 ? 56.235 79.264 -6.747 1.00 11.77 394 ILE B O 1
ATOM 2972 N N . GLY B 1 190 ? 57.787 79.877 -5.211 1.00 11.77 395 GLY B N 1
ATOM 2973 C CA . GLY B 1 190 ? 57.199 81.152 -4.915 1.00 11.39 395 GLY B CA 1
ATOM 2974 C C . GLY B 1 190 ? 57.119 81.448 -3.422 1.00 11.40 395 GLY B C 1
ATOM 2975 O O . GLY B 1 190 ? 57.619 80.689 -2.585 1.00 11.26 395 GLY B O 1
ATOM 2976 N N . PRO B 1 191 ? 56.457 82.552 -3.083 1.00 10.27 396 PRO B N 1
ATOM 2977 C CA . PRO B 1 191 ? 55.793 83.487 -4.002 1.00 11.45 396 PRO B CA 1
ATOM 2978 C C . PRO B 1 191 ? 56.837 84.339 -4.735 1.00 11.89 396 PRO B C 1
ATOM 2979 O O . PRO B 1 191 ? 57.780 84.825 -4.107 1.00 12.48 396 PRO B O 1
ATOM 2983 N N . VAL B 1 192 ? 56.714 84.398 -6.058 1.00 12.55 397 VAL B N 1
ATOM 2984 C CA . VAL B 1 192 ? 57.581 85.196 -6.931 1.00 12.34 397 VAL B CA 1
ATOM 2985 C C . VAL B 1 192 ? 56.860 86.539 -7.041 1.00 12.42 397 VAL B C 1
ATOM 2986 O O . VAL B 1 192 ? 55.752 86.605 -7.542 1.00 13.31 397 VAL B O 1
ATOM 2990 N N . VAL B 1 193 ? 57.454 87.594 -6.509 1.00 12.86 398 VAL B N 1
ATOM 2991 C CA . VAL B 1 193 ? 56.763 88.885 -6.463 1.00 14.02 398 VAL B CA 1
ATOM 2992 C C . VAL B 1 193 ? 57.483 89.903 -7.344 1.00 13.92 398 VAL B C 1
ATOM 2993 O O . VAL B 1 193 ? 58.690 90.074 -7.285 1.00 16.24 398 VAL B O 1
ATOM 2997 N N . HIS B 1 194 ? 56.703 90.527 -8.200 1.00 14.80 399 HIS B N 1
ATOM 2998 C CA . HIS B 1 194 ? 57.167 91.508 -9.187 1.00 15.13 399 HIS B CA 1
ATOM 2999 C C . HIS B 1 194 ? 56.374 92.794 -9.037 1.00 14.79 399 HIS B C 1
ATOM 3000 O O . HIS B 1 194 ? 55.162 92.760 -8.855 1.00 15.30 399 HIS B O 1
ATOM 3007 N N . THR B 1 195 ? 57.078 93.919 -9.093 1.00 14.84 400 THR B N 1
ATOM 3008 C CA . THR B 1 195 ? 56.444 95.235 -9.181 1.00 15.54 400 THR B CA 1
ATOM 3009 C C . THR B 1 195 ? 56.861 96.027 -10.437 1.00 14.82 400 THR B C 1
ATOM 3010 O O . THR B 1 195 ? 58.034 96.081 -10.806 1.00 15.33 400 THR B O 1
ATOM 3014 N N . CYS B 1 196 ? 55.882 96.620 -11.091 1.00 15.49 401 CYS B N 1
ATOM 3015 C CA . CYS B 1 196 ? 56.151 97.445 -12.276 1.00 16.21 401 CYS B CA 1
ATOM 3016 C C . CYS B 1 196 ? 55.029 98.443 -12.422 1.00 16.70 401 CYS B C 1
ATOM 3017 O O . CYS B 1 196 ? 53.967 98.291 -11.812 1.00 17.02 401 CYS B O 1
ATOM 3020 N N . PRO B 1 197 ? 55.272 99.536 -13.160 1.00 17.88 402 PRO B N 1
ATOM 3021 C CA . PRO B 1 197 ? 54.147 100.449 -13.387 1.00 17.56 402 PRO B CA 1
ATOM 3022 C C . PRO B 1 197 ? 52.991 99.837 -14.191 1.00 17.88 402 PRO B C 1
ATOM 3023 O O . PRO B 1 197 ? 53.211 99.136 -15.176 1.00 18.43 402 PRO B O 1
ATOM 3027 N N . ALA B 1 198 ? 51.765 100.135 -13.771 1.00 17.56 403 ALA B N 1
ATOM 3028 C CA . ALA B 1 198 ? 50.595 99.758 -14.502 1.00 18.33 403 ALA B CA 1
ATOM 3029 C C . ALA B 1 198 ? 50.388 100.793 -15.615 1.00 19.31 403 ALA B C 1
ATOM 3030 O O . ALA B 1 198 ? 50.913 101.921 -15.530 1.00 19.49 403 ALA B O 1
ATOM 3032 N N . ALA B 1 199 ? 49.654 100.390 -16.659 1.00 20.24 404 ALA B N 1
ATOM 3033 C CA . ALA B 1 199 ? 49.191 101.302 -17.737 1.00 20.69 404 ALA B CA 1
ATOM 3034 C C . ALA B 1 199 ? 48.316 102.434 -17.186 1.00 21.68 404 ALA B C 1
ATOM 3035 O O . ALA B 1 199 ? 48.335 103.548 -17.708 1.00 22.82 404 ALA B O 1
ATOM 3037 N N . ARG B 1 200 ? 47.522 102.138 -16.162 1.00 21.95 405 ARG B N 1
ATOM 3038 C CA . ARG B 1 200 ? 46.552 103.107 -15.624 1.00 21.90 405 ARG B CA 1
ATOM 3039 C C . ARG B 1 200 ? 46.253 102.808 -14.152 1.00 22.10 405 ARG B C 1
ATOM 3040 O O . ARG B 1 200 ? 46.538 101.711 -13.690 1.00 20.52 405 ARG B O 1
ATOM 3048 N N . ALA B 1 201 ? 45.648 103.772 -13.439 1.00 22.36 406 ALA B N 1
ATOM 3049 C CA . ALA B 1 201 ? 45.076 103.512 -12.119 1.00 22.76 406 ALA B CA 1
ATOM 3050 C C . ALA B 1 201 ? 43.838 102.689 -12.378 1.00 23.06 406 ALA B C 1
ATOM 3051 O O . ALA B 1 201 ? 43.369 102.664 -13.492 1.00 22.16 406 ALA B O 1
ATOM 3053 N N . PRO B 1 202 ? 43.310 101.988 -11.358 1.00 24.46 407 PRO B N 1
ATOM 3054 C CA . PRO B 1 202 ? 42.134 101.124 -11.591 1.00 25.07 407 PRO B CA 1
ATOM 3055 C C . PRO B 1 202 ? 40.942 101.866 -12.194 1.00 26.41 407 PRO B C 1
ATOM 3056 O O . PRO B 1 202 ? 40.680 103.028 -11.826 1.00 26.37 407 PRO B O 1
ATOM 3060 N N . VAL B 1 203 ? 40.240 101.190 -13.096 1.00 27.32 408 VAL B N 1
ATOM 3061 C CA . VAL B 1 203 ? 39.041 101.716 -13.754 1.00 28.46 408 VAL B CA 1
ATOM 3062 C C . VAL B 1 203 ? 37.978 100.649 -13.710 1.00 29.30 408 VAL B C 1
ATOM 3063 O O . VAL B 1 203 ? 38.289 99.460 -13.749 1.00 29.27 408 VAL B O 1
ATOM 3067 N N . THR B 1 204 ? 36.719 101.068 -13.656 1.00 30.94 409 THR B N 1
ATOM 3068 C CA . THR B 1 204 ? 35.596 100.146 -13.742 1.00 32.04 409 THR B CA 1
ATOM 3069 C C . THR B 1 204 ? 35.235 99.897 -15.208 1.00 33.60 409 THR B C 1
ATOM 3070 O O . THR B 1 204 ? 35.714 100.613 -16.113 1.00 34.02 409 THR B O 1
ATOM 3074 N N . VAL B 1 205 ? 34.420 98.869 -15.444 1.00 34.88 410 VAL B N 1
ATOM 3075 C CA . VAL B 1 205 ? 33.810 98.640 -16.759 1.00 35.55 410 VAL B CA 1
ATOM 3076 C C . VAL B 1 205 ? 32.628 99.621 -16.926 1.00 37.09 410 VAL B C 1
ATOM 3077 O O . VAL B 1 205 ? 31.748 99.744 -16.034 1.00 37.42 410 VAL B O 1
ATOM 3082 N N . THR C 1 1 ? 41.575 112.470 4.075 1.00 20.00 206 THR C N 1
ATOM 3083 C CA . THR C 1 1 ? 42.550 112.412 2.994 1.00 20.00 206 THR C CA 1
ATOM 3084 C C . THR C 1 1 ? 42.745 110.980 2.503 1.00 20.00 206 THR C C 1
ATOM 3085 O O . THR C 1 1 ? 42.346 109.993 3.122 1.00 40.29 206 THR C O 1
ATOM 3089 N N . SER C 1 2 ? 43.181 110.877 1.439 1.00 39.06 207 SER C N 1
ATOM 3090 C CA . SER C 1 2 ? 43.526 109.599 0.815 1.00 37.92 207 SER C CA 1
ATOM 3091 C C . SER C 1 2 ? 44.681 108.930 1.575 1.00 36.74 207 SER C C 1
ATOM 3092 O O . SER C 1 2 ? 45.673 109.588 1.938 1.00 36.67 207 SER C O 1
ATOM 3095 N N . SER C 1 3 ? 44.553 107.628 1.812 1.00 34.98 208 SER C N 1
ATOM 3096 C CA . SER C 1 3 ? 45.632 106.862 2.426 1.00 33.89 208 SER C CA 1
ATOM 3097 C C . SER C 1 3 ? 46.632 106.364 1.369 1.00 32.29 208 SER C C 1
ATOM 3098 O O . SER C 1 3 ? 47.650 105.787 1.714 1.00 31.67 208 SER C O 1
ATOM 3101 N N . VAL C 1 4 ? 46.336 106.630 0.095 1.00 30.59 209 VAL C N 1
ATOM 3102 C CA . VAL C 1 4 ? 47.208 106.333 -1.033 1.00 29.63 209 VAL C CA 1
ATOM 3103 C C . VAL C 1 4 ? 47.480 107.609 -1.870 1.00 28.64 209 VAL C C 1
ATOM 3104 O O . VAL C 1 4 ? 46.591 108.409 -2.081 1.00 27.94 209 VAL C O 1
ATOM 3108 N N . ALA C 1 5 ? 48.716 107.776 -2.343 1.00 27.55 210 ALA C N 1
ATOM 3109 C CA . ALA C 1 5 ? 49.111 108.939 -3.141 1.00 27.13 210 ALA C CA 1
ATOM 3110 C C . ALA C 1 5 ? 50.197 108.534 -4.123 1.00 25.93 210 ALA C C 1
ATOM 3111 O O . ALA C 1 5 ? 50.893 107.570 -3.868 1.00 25.17 210 ALA C O 1
ATOM 3113 N N . ALA C 1 6 ? 50.352 109.287 -5.216 1.00 25.23 211 ALA C N 1
ATOM 3114 C CA . ALA C 1 6 ? 51.335 109.001 -6.266 1.00 25.40 211 ALA C CA 1
ATOM 3115 C C . ALA C 1 6 ? 52.069 110.257 -6.783 1.00 25.23 211 ALA C C 1
ATOM 3116 O O . ALA C 1 6 ? 51.488 111.346 -6.824 1.00 25.93 211 ALA C O 1
ATOM 3118 N N . PHE C 1 7 ? 53.341 110.097 -7.156 1.00 24.12 212 PHE C N 1
ATOM 3119 C CA . PHE C 1 7 ? 54.182 111.157 -7.717 1.00 25.05 212 PHE C CA 1
ATOM 3120 C C . PHE C 1 7 ? 54.853 110.585 -8.958 1.00 25.06 212 PHE C C 1
ATOM 3121 O O . PHE C 1 7 ? 55.389 109.475 -8.915 1.00 24.44 212 PHE C O 1
ATOM 3129 N N . THR C 1 8 ? 54.848 111.342 -10.048 1.00 25.04 213 THR C N 1
ATOM 3130 C CA . THR C 1 8 ? 55.482 110.908 -11.290 1.00 25.49 213 THR C CA 1
ATOM 3131 C C . THR C 1 8 ? 56.364 112.054 -11.761 1.00 26.03 213 THR C C 1
ATOM 3132 O O . THR C 1 8 ? 55.921 113.183 -11.750 1.00 26.51 213 THR C O 1
ATOM 3136 N N . SER C 1 9 ? 57.597 111.766 -12.156 1.00 26.42 214 SER C N 1
ATOM 3137 C CA . SER C 1 9 ? 58.507 112.778 -12.672 1.00 27.19 214 SER C CA 1
ATOM 3138 C C . SER C 1 9 ? 59.351 112.172 -13.787 1.00 27.76 214 SER C C 1
ATOM 3139 O O . SER C 1 9 ? 59.479 110.945 -13.894 1.00 26.98 214 SER C O 1
ATOM 3142 N N . GLY C 1 10 ? 59.924 113.055 -14.601 1.00 27.99 215 GLY C N 1
ATOM 3143 C CA . GLY C 1 10 ? 60.777 112.688 -15.723 1.00 28.65 215 GLY C CA 1
ATOM 3144 C C . GLY C 1 10 ? 59.957 112.466 -16.971 1.00 29.01 215 GLY C C 1
ATOM 3145 O O . GLY C 1 10 ? 58.785 112.849 -17.027 1.00 28.86 215 GLY C O 1
ATOM 3146 N N . THR C 1 11 ? 60.567 111.828 -17.967 1.00 29.81 216 THR C N 1
ATOM 3147 C CA . THR C 1 11 ? 59.874 111.558 -19.235 1.00 30.95 216 THR C CA 1
ATOM 3148 C C . THR C 1 11 ? 59.523 110.085 -19.477 1.00 31.92 216 THR C C 1
ATOM 3149 O O . THR C 1 11 ? 60.397 109.197 -19.427 1.00 31.89 216 THR C O 1
ATOM 3153 N N . ILE C 1 12 ? 58.242 109.851 -19.774 1.00 33.30 217 ILE C N 1
ATOM 3154 C CA . ILE C 1 12 ? 57.701 108.516 -20.011 1.00 34.34 217 ILE C CA 1
ATOM 3155 C C . ILE C 1 12 ? 58.558 107.685 -20.998 1.00 35.22 217 ILE C C 1
ATOM 3156 O O . ILE C 1 12 ? 58.588 106.457 -20.883 1.00 35.56 217 ILE C O 1
ATOM 3161 N N . GLY C 1 13 ? 59.279 108.360 -21.912 1.00 35.16 218 GLY C N 1
ATOM 3162 C CA . GLY C 1 13 ? 60.102 107.721 -22.933 1.00 35.27 218 GLY C CA 1
ATOM 3163 C C . GLY C 1 13 ? 61.598 107.974 -22.841 1.00 35.75 218 GLY C C 1
ATOM 3164 O O . GLY C 1 13 ? 62.326 107.859 -23.836 1.00 35.59 218 GLY C O 1
ATOM 3165 N N . LEU C 1 14 ? 62.086 108.305 -21.651 1.00 35.78 219 LEU C N 1
ATOM 3166 C CA . LEU C 1 14 ? 63.535 108.400 -21.425 1.00 35.95 219 LEU C CA 1
ATOM 3167 C C . LEU C 1 14 ? 64.262 109.191 -22.533 1.00 36.11 219 LEU C C 1
ATOM 3168 O O . LEU C 1 14 ? 65.320 108.787 -23.036 1.00 35.22 219 LEU C O 1
ATOM 3173 N N . SER C 1 15 ? 63.694 110.366 -22.831 1.00 36.94 220 SER C N 1
ATOM 3174 C CA . SER C 1 15 ? 64.035 111.199 -24.013 1.00 37.54 220 SER C CA 1
ATOM 3175 C C . SER C 1 15 ? 64.806 112.525 -23.761 1.00 38.24 220 SER C C 1
ATOM 3176 O O . SER C 1 15 ? 65.338 113.134 -24.708 1.00 38.26 220 SER C O 1
ATOM 3179 N N . SER C 1 16 ? 64.877 112.954 -22.500 1.00 38.96 221 SER C N 1
ATOM 3180 C CA . SER C 1 16 ? 65.315 114.308 -22.135 1.00 38.90 221 SER C CA 1
ATOM 3181 C C . SER C 1 16 ? 66.297 114.282 -20.947 1.00 38.79 221 SER C C 1
ATOM 3182 O O . SER C 1 16 ? 65.886 114.073 -19.803 1.00 38.90 221 SER C O 1
ATOM 3185 N N . PRO C 1 17 ? 67.596 114.506 -21.206 1.00 38.66 222 PRO C N 1
ATOM 3186 C CA . PRO C 1 17 ? 68.603 114.180 -20.199 1.00 38.43 222 PRO C CA 1
ATOM 3187 C C . PRO C 1 17 ? 68.800 115.273 -19.132 1.00 38.23 222 PRO C C 1
ATOM 3188 O O . PRO C 1 17 ? 69.910 115.788 -18.929 1.00 38.19 222 PRO C O 1
ATOM 3192 N N . THR C 1 18 ? 67.716 115.555 -18.413 1.00 38.02 223 THR C N 1
ATOM 3193 C CA . THR C 1 18 ? 67.670 116.612 -17.405 1.00 37.48 223 THR C CA 1
ATOM 3194 C C . THR C 1 18 ? 68.247 116.164 -16.027 1.00 37.18 223 THR C C 1
ATOM 3195 O O . THR C 1 18 ? 68.540 116.994 -15.149 1.00 37.09 223 THR C O 1
ATOM 3199 N N . GLY C 1 19 ? 68.424 114.861 -15.835 1.00 36.04 224 GLY C N 1
ATOM 3200 C CA . GLY C 1 19 ? 68.945 114.365 -14.568 1.00 35.40 224 GLY C CA 1
ATOM 3201 C C . GLY C 1 19 ? 70.436 114.590 -14.442 1.00 34.64 224 GLY C C 1
ATOM 3202 O O . GLY C 1 19 ? 71.182 114.455 -15.409 1.00 34.45 224 GLY C O 1
ATOM 3203 N N . ASN C 1 20 ? 70.873 114.936 -13.238 1.00 34.22 225 ASN C N 1
ATOM 3204 C CA . ASN C 1 20 ? 72.290 115.152 -12.959 1.00 33.74 225 ASN C CA 1
ATOM 3205 C C . ASN C 1 20 ? 72.830 114.000 -12.134 1.00 32.83 225 ASN C C 1
ATOM 3206 O O . ASN C 1 20 ? 72.604 113.944 -10.940 1.00 32.30 225 ASN C O 1
ATOM 3211 N N . PHE C 1 21 ? 73.551 113.087 -12.771 1.00 32.22 226 PHE C N 1
ATOM 3212 C CA . PHE C 1 21 ? 74.076 111.915 -12.081 1.00 32.25 226 PHE C CA 1
ATOM 3213 C C . PHE C 1 21 ? 75.592 112.000 -12.043 1.00 32.22 226 PHE C C 1
ATOM 3214 O O . PHE C 1 21 ? 76.183 112.777 -12.785 1.00 32.74 226 PHE C O 1
ATOM 3222 N N . VAL C 1 22 ? 76.224 111.189 -11.199 1.00 31.67 227 VAL C N 1
ATOM 3223 C CA . VAL C 1 22 ? 77.649 111.302 -10.960 1.00 31.60 227 VAL C CA 1
ATOM 3224 C C . VAL C 1 22 ? 78.313 109.939 -10.895 1.00 32.26 227 VAL C C 1
ATOM 3225 O O . VAL C 1 22 ? 77.798 109.031 -10.248 1.00 31.28 227 VAL C O 1
ATOM 3229 N N . SER C 1 23 ? 79.480 109.822 -11.525 1.00 33.06 228 SER C N 1
ATOM 3230 C CA . SER C 1 23 ? 80.213 108.567 -11.604 1.00 33.54 228 SER C CA 1
ATOM 3231 C C . SER C 1 23 ? 81.059 108.418 -10.363 1.00 34.10 228 SER C C 1
ATOM 3232 O O . SER C 1 23 ? 81.212 109.369 -9.614 1.00 34.50 228 SER C O 1
ATOM 3235 N N . SER C 1 24 ? 81.645 107.238 -10.167 1.00 34.89 229 SER C N 1
ATOM 3236 C CA . SER C 1 24 ? 82.436 106.960 -8.964 1.00 35.46 229 SER C CA 1
ATOM 3237 C C . SER C 1 24 ? 83.819 107.635 -9.006 1.00 36.19 229 SER C C 1
ATOM 3238 O O . SER C 1 24 ? 84.553 107.638 -8.004 1.00 35.93 229 SER C O 1
ATOM 3241 N N . SER C 1 25 ? 84.152 108.184 -10.179 1.00 37.01 230 SER C N 1
ATOM 3242 C CA . SER C 1 25 ? 85.300 109.085 -10.368 1.00 37.61 230 SER C CA 1
ATOM 3243 C C . SER C 1 25 ? 84.914 110.582 -10.276 1.00 38.32 230 SER C C 1
ATOM 3244 O O . SER C 1 25 ? 85.686 111.456 -10.671 1.00 38.68 230 SER C O 1
ATOM 3247 N N . ASN C 1 26 ? 83.723 110.872 -9.753 1.00 38.49 231 ASN C N 1
ATOM 3248 C CA . ASN C 1 26 ? 83.304 112.247 -9.410 1.00 38.67 231 ASN C CA 1
ATOM 3249 C C . ASN C 1 26 ? 82.996 113.180 -10.580 1.00 39.27 231 ASN C C 1
ATOM 3250 O O . ASN C 1 26 ? 82.870 114.399 -10.387 1.00 39.85 231 ASN C O 1
ATOM 3255 N N . ASN C 1 27 ? 82.824 112.620 -11.774 1.00 38.98 232 ASN C N 1
ATOM 3256 C CA . ASN C 1 27 ? 82.411 113.411 -12.927 1.00 38.95 232 ASN C CA 1
ATOM 3257 C C . ASN C 1 27 ? 80.895 113.346 -13.067 1.00 38.68 232 ASN C C 1
ATOM 3258 O O . ASN C 1 27 ? 80.344 112.251 -13.192 1.00 39.12 232 ASN C O 1
ATOM 3263 N N . PRO C 1 28 ? 80.210 114.503 -13.019 1.00 38.38 233 PRO C N 1
ATOM 3264 C CA . PRO C 1 28 ? 78.784 114.497 -13.319 1.00 37.82 233 PRO C CA 1
ATOM 3265 C C . PRO C 1 28 ? 78.540 114.189 -14.781 1.00 37.67 233 PRO C C 1
ATOM 3266 O O . PRO C 1 28 ? 79.487 114.228 -15.571 1.00 38.04 233 PRO C O 1
ATOM 3270 N N . PHE C 1 29 ? 77.295 113.853 -15.116 1.00 36.48 234 PHE C N 1
ATOM 3271 C CA . PHE C 1 29 ? 76.881 113.609 -16.501 1.00 35.82 234 PHE C CA 1
ATOM 3272 C C . PHE C 1 29 ? 75.370 113.646 -16.533 1.00 34.73 234 PHE C C 1
ATOM 3273 O O . PHE C 1 29 ? 74.723 113.599 -15.483 1.00 34.21 234 PHE C O 1
ATOM 3281 N N . ASN C 1 30 ? 74.806 113.761 -17.725 1.00 33.76 235 ASN C N 1
ATOM 3282 C CA . ASN C 1 30 ? 73.374 113.957 -17.869 1.00 33.79 235 ASN C CA 1
ATOM 3283 C C . ASN C 1 30 ? 72.695 112.656 -18.322 1.00 33.46 235 ASN C C 1
ATOM 3284 O O . ASN C 1 30 ? 73.192 111.977 -19.237 1.00 34.42 235 ASN C O 1
ATOM 3289 N N . GLY C 1 31 ? 71.580 112.315 -17.669 1.00 31.87 236 GLY C N 1
ATOM 3290 C CA . GLY C 1 31 ? 70.831 111.108 -17.970 1.00 30.64 236 GLY C CA 1
ATOM 3291 C C . GLY C 1 31 ? 69.346 111.376 -17.987 1.00 29.82 236 GLY C C 1
ATOM 3292 O O . GLY C 1 31 ? 68.871 112.321 -17.362 1.00 29.03 236 GLY C O 1
ATOM 3293 N N . SER C 1 32 ? 68.591 110.557 -18.720 1.00 29.11 237 SER C N 1
ATOM 3294 C CA . SER C 1 32 ? 67.130 110.661 -18.673 1.00 28.27 237 SER C CA 1
ATOM 3295 C C . SER C 1 32 ? 66.605 109.716 -17.575 1.00 26.99 237 SER C C 1
ATOM 3296 O O . SER C 1 32 ? 67.308 108.794 -17.141 1.00 26.87 237 SER C O 1
ATOM 3299 N N . TYR C 1 33 ? 65.390 109.959 -17.115 1.00 25.82 238 TYR C N 1
ATOM 3300 C CA . TYR C 1 33 ? 64.832 109.156 -16.033 1.00 25.69 238 TYR C CA 1
ATOM 3301 C C . TYR C 1 33 ? 63.304 109.177 -16.085 1.00 24.83 238 TYR C C 1
ATOM 3302 O O . TYR C 1 33 ? 62.701 110.105 -16.631 1.00 23.15 238 TYR C O 1
ATOM 3311 N N . PHE C 1 34 ? 62.683 108.124 -15.552 1.00 23.86 239 PHE C N 1
ATOM 3312 C CA . PHE C 1 34 ? 61.248 108.133 -15.318 1.00 23.41 239 PHE C CA 1
ATOM 3313 C C . PHE C 1 34 ? 60.987 107.538 -13.916 1.00 23.71 239 PHE C C 1
ATOM 3314 O O . PHE C 1 34 ? 61.390 106.405 -13.624 1.00 23.38 239 PHE C O 1
ATOM 3322 N N . LEU C 1 35 ? 60.358 108.355 -13.067 1.00 22.51 240 LEU C N 1
ATOM 3323 C CA . LEU C 1 35 ? 60.215 108.119 -11.642 1.00 21.92 240 LEU C CA 1
ATOM 3324 C C . LEU C 1 35 ? 58.739 108.048 -11.357 1.00 21.50 240 LEU C C 1
ATOM 3325 O O . LEU C 1 35 ? 58.012 108.972 -11.683 1.00 20.14 240 LEU C O 1
ATOM 3330 N N . GLN C 1 36 ? 58.293 106.912 -10.815 1.00 21.09 241 GLN C N 1
ATOM 3331 C CA . GLN C 1 36 ? 56.921 106.774 -10.331 1.00 21.15 241 GLN C CA 1
ATOM 3332 C C . GLN C 1 36 ? 56.951 106.239 -8.890 1.00 22.14 241 GLN C C 1
ATOM 3333 O O . GLN C 1 36 ? 57.614 105.234 -8.607 1.00 21.88 241 GLN C O 1
ATOM 3339 N N . GLN C 1 37 ? 56.265 106.944 -7.993 1.00 22.07 242 GLN C N 1
ATOM 3340 C CA . GLN C 1 37 ? 56.258 106.623 -6.576 1.00 21.75 242 GLN C CA 1
ATOM 3341 C C . GLN C 1 37 ? 54.833 106.555 -6.115 1.00 21.19 242 GLN C C 1
ATOM 3342 O O . GLN C 1 37 ? 53.988 107.253 -6.647 1.00 21.01 242 GLN C O 1
ATOM 3348 N N . ILE C 1 38 ? 54.587 105.706 -5.119 1.00 21.21 243 ILE C N 1
ATOM 3349 C CA . ILE C 1 38 ? 53.326 105.580 -4.429 1.00 21.03 243 ILE C CA 1
ATOM 3350 C C . ILE C 1 38 ? 53.642 105.622 -2.945 1.00 21.20 243 ILE C C 1
ATOM 3351 O O . ILE C 1 38 ? 54.665 105.054 -2.508 1.00 20.54 243 ILE C O 1
ATOM 3356 N N . ASN C 1 39 ? 52.761 106.260 -2.177 1.00 21.19 244 ASN C N 1
ATOM 3357 C CA . ASN C 1 39 ? 52.733 106.126 -0.731 1.00 21.30 244 ASN C CA 1
ATOM 3358 C C . ASN C 1 39 ? 51.458 105.393 -0.403 1.00 21.16 244 ASN C C 1
ATOM 3359 O O . ASN C 1 39 ? 50.399 105.821 -0.789 1.00 22.01 244 ASN C O 1
ATOM 3364 N N . THR C 1 40 ? 51.572 104.234 0.241 1.00 20.86 245 THR C N 1
ATOM 3365 C CA . THR C 1 40 ? 50.410 103.491 0.714 1.00 21.04 245 THR C CA 1
ATOM 3366 C C . THR C 1 40 ? 50.477 103.480 2.233 1.00 21.23 245 THR C C 1
ATOM 3367 O O . THR C 1 40 ? 51.237 102.710 2.835 1.00 20.43 245 THR C O 1
ATOM 3371 N N . MET C 1 41 ? 49.702 104.367 2.841 1.00 21.43 246 MET C N 1
ATOM 3372 C CA . MET C 1 41 ? 49.555 104.433 4.271 1.00 21.54 246 MET C CA 1
ATOM 3373 C C . MET C 1 41 ? 50.903 104.359 4.991 1.00 20.79 246 MET C C 1
ATOM 3374 O O . MET C 1 41 ? 51.053 103.632 5.961 1.00 20.77 246 MET C O 1
ATOM 3379 N N . GLY C 1 42 ? 51.882 105.141 4.528 1.00 19.25 247 GLY C N 1
ATOM 3380 C CA . GLY C 1 42 ? 53.165 105.193 5.182 1.00 19.41 247 GLY C CA 1
ATOM 3381 C C . GLY C 1 42 ? 54.279 104.325 4.638 1.00 18.76 247 GLY C C 1
ATOM 3382 O O . GLY C 1 42 ? 55.397 104.368 5.136 1.00 19.40 247 GLY C O 1
ATOM 3383 N N . MET C 1 43 ? 54.007 103.543 3.606 1.00 18.84 248 MET C N 1
ATOM 3384 C CA . MET C 1 43 ? 55.049 102.763 2.939 1.00 18.50 248 MET C CA 1
ATOM 3385 C C . MET C 1 43 ? 55.261 103.321 1.529 1.00 17.91 248 MET C C 1
ATOM 3386 O O . MET C 1 43 ? 54.299 103.460 0.775 1.00 17.35 248 MET C O 1
ATOM 3391 N N . LEU C 1 44 ? 56.521 103.582 1.179 1.00 17.94 249 LEU C N 1
ATOM 3392 C CA . LEU C 1 44 ? 56.912 104.209 -0.069 1.00 18.25 249 LEU C CA 1
ATOM 3393 C C . LEU C 1 44 ? 57.473 103.185 -1.071 1.00 18.25 249 LEU C C 1
ATOM 3394 O O . LEU C 1 44 ? 58.473 102.503 -0.795 1.00 17.60 249 LEU C O 1
ATOM 3399 N N . THR C 1 45 ? 56.837 103.095 -2.229 1.00 18.00 250 THR C N 1
ATOM 3400 C CA . THR C 1 45 ? 57.343 102.291 -3.322 1.00 18.62 250 THR C CA 1
ATOM 3401 C C . THR C 1 45 ? 57.826 103.210 -4.430 1.00 17.79 250 THR C C 1
ATOM 3402 O O . THR C 1 45 ? 57.076 104.053 -4.876 1.00 18.30 250 THR C O 1
ATOM 3406 N N . THR C 1 46 ? 59.070 103.015 -4.863 1.00 18.11 251 THR C N 1
ATOM 3407 C CA . THR C 1 46 ? 59.716 103.836 -5.887 1.00 18.75 251 THR C CA 1
ATOM 3408 C C . THR C 1 46 ? 60.124 102.952 -7.070 1.00 19.27 251 THR C C 1
ATOM 3409 O O . THR C 1 46 ? 60.980 102.058 -6.922 1.00 19.48 251 THR C O 1
ATOM 3413 N N . SER C 1 47 ? 59.528 103.224 -8.227 1.00 18.86 252 SER C N 1
ATOM 3414 C CA . SER C 1 47 ? 59.902 102.607 -9.515 1.00 19.49 252 SER C CA 1
ATOM 3415 C C . SER C 1 47 ? 60.708 103.621 -10.352 1.00 19.97 252 SER C C 1
ATOM 3416 O O . SER C 1 47 ? 60.196 104.679 -10.698 1.00 21.00 252 SER C O 1
ATOM 3419 N N . LEU C 1 48 ? 61.967 103.304 -10.638 1.00 20.24 253 LEU C N 1
ATOM 3420 C CA . LEU C 1 48 ? 62.853 104.177 -11.381 1.00 20.85 253 LEU C CA 1
ATOM 3421 C C . LEU C 1 48 ? 63.449 103.504 -12.634 1.00 21.75 253 LEU C C 1
ATOM 3422 O O . LEU C 1 48 ? 64.010 102.392 -12.566 1.00 21.94 253 LEU C O 1
ATOM 3427 N N . TYR C 1 49 ? 63.338 104.192 -13.773 1.00 21.87 254 TYR C N 1
ATOM 3428 C CA . TYR C 1 49 ? 64.106 103.840 -14.967 1.00 22.49 254 TYR C CA 1
ATOM 3429 C C . TYR C 1 49 ? 65.146 104.926 -15.207 1.00 23.43 254 TYR C C 1
ATOM 3430 O O . TYR C 1 49 ? 64.852 106.108 -15.041 1.00 22.78 254 TYR C O 1
ATOM 3439 N N . VAL C 1 50 ? 66.341 104.518 -15.634 1.00 24.74 255 VAL C N 1
ATOM 3440 C CA . VAL C 1 50 ? 67.414 105.452 -15.996 1.00 25.51 255 VAL C CA 1
ATOM 3441 C C . VAL C 1 50 ? 67.906 105.106 -17.411 1.00 26.51 255 VAL C C 1
ATOM 3442 O O . VAL C 1 50 ? 68.091 103.924 -17.738 1.00 26.17 255 VAL C O 1
ATOM 3446 N N . LYS C 1 51 ? 68.080 106.125 -18.253 1.00 27.28 256 LYS C N 1
ATOM 3447 C CA . LYS C 1 51 ? 68.720 105.947 -19.564 1.00 28.56 256 LYS C CA 1
ATOM 3448 C C . LYS C 1 51 ? 69.891 106.939 -19.738 1.00 29.72 256 LYS C C 1
ATOM 3449 O O . LYS C 1 51 ? 69.795 108.106 -19.373 1.00 29.49 256 LYS C O 1
ATOM 3455 N N . VAL C 1 52 ? 71.005 106.437 -20.259 1.00 31.12 257 VAL C N 1
ATOM 3456 C CA . VAL C 1 52 ? 72.164 107.278 -20.542 1.00 32.41 257 VAL C CA 1
ATOM 3457 C C . VAL C 1 52 ? 72.563 107.077 -22.008 1.00 34.00 257 VAL C C 1
ATOM 3458 O O . VAL C 1 52 ? 72.873 105.950 -22.431 1.00 33.60 257 VAL C O 1
ATOM 3462 N N . ASP C 1 53 ? 72.550 108.181 -22.763 1.00 35.59 258 ASP C N 1
ATOM 3463 C CA . ASP C 1 53 ? 72.994 108.221 -24.165 1.00 36.07 258 ASP C CA 1
ATOM 3464 C C . ASP C 1 53 ? 74.349 108.924 -24.235 1.00 36.99 258 ASP C C 1
ATOM 3465 O O . ASP C 1 53 ? 74.438 110.088 -23.862 1.00 37.23 258 ASP C O 1
ATOM 3470 N N . THR C 1 54 ? 75.391 108.244 -24.721 1.00 38.09 259 THR C N 1
ATOM 3471 C CA . THR C 1 54 ? 76.730 108.836 -24.761 1.00 39.38 259 THR C CA 1
ATOM 3472 C C . THR C 1 54 ? 76.827 110.104 -25.626 1.00 40.33 259 THR C C 1
ATOM 3473 O O . THR C 1 54 ? 77.750 110.893 -25.440 1.00 40.68 259 THR C O 1
ATOM 3477 N N . THR C 1 55 ? 75.899 110.285 -26.560 1.00 41.19 260 THR C N 1
ATOM 3478 C CA . THR C 1 55 ? 75.894 111.485 -27.386 1.00 42.17 260 THR C CA 1
ATOM 3479 C C . THR C 1 55 ? 75.244 112.687 -26.691 1.00 43.16 260 THR C C 1
ATOM 3480 O O . THR C 1 55 ? 75.514 113.827 -27.092 1.00 43.97 260 THR C O 1
ATOM 3484 N N . THR C 1 56 ? 74.406 112.450 -25.670 1.00 43.71 261 THR C N 1
ATOM 3485 C CA . THR C 1 56 ? 73.740 113.539 -24.920 1.00 43.84 261 THR C CA 1
ATOM 3486 C C . THR C 1 56 ? 74.140 113.664 -23.431 1.00 44.21 261 THR C C 1
ATOM 3487 O O . THR C 1 56 ? 73.516 114.432 -22.686 1.00 44.05 261 THR C O 1
ATOM 3491 N N . MET C 1 57 ? 75.170 112.932 -23.000 1.00 44.70 262 MET C N 1
ATOM 3492 C CA . MET C 1 57 ? 75.522 112.847 -21.574 1.00 45.28 262 MET C CA 1
ATOM 3493 C C . MET C 1 57 ? 76.589 113.852 -21.094 1.00 46.54 262 MET C C 1
ATOM 3494 O O . MET C 1 57 ? 76.819 113.988 -19.886 1.00 46.23 262 MET C O 1
ATOM 3499 N N . GLY C 1 58 ? 77.238 114.543 -22.034 1.00 48.17 263 GLY C N 1
ATOM 3500 C CA . GLY C 1 58 ? 78.337 115.448 -21.723 1.00 49.30 263 GLY C CA 1
ATOM 3501 C C . GLY C 1 58 ? 79.673 114.801 -22.012 1.00 50.54 263 GLY C C 1
ATOM 3502 O O . GLY C 1 58 ? 79.752 113.591 -22.247 1.00 50.48 263 GLY C O 1
ATOM 3503 N N . THR C 1 59 ? 80.728 115.613 -21.997 1.00 52.32 264 THR C N 1
ATOM 3504 C CA . THR C 1 59 ? 82.069 115.122 -22.316 1.00 53.21 264 THR C CA 1
ATOM 3505 C C . THR C 1 59 ? 82.593 114.317 -21.138 1.00 53.90 264 THR C C 1
ATOM 3506 O O . THR C 1 59 ? 82.392 114.678 -19.968 1.00 54.17 264 THR C O 1
ATOM 3510 N N . ARG C 1 60 ? 83.253 113.217 -21.483 1.00 54.57 265 ARG C N 1
ATOM 3511 C CA . ARG C 1 60 ? 83.827 112.302 -20.528 1.00 54.98 265 ARG C CA 1
ATOM 3512 C C . ARG C 1 60 ? 85.330 112.527 -20.560 1.00 55.53 265 ARG C C 1
ATOM 3513 O O . ARG C 1 60 ? 85.960 112.295 -21.591 1.00 55.85 265 ARG C O 1
ATOM 3521 N N . PRO C 1 61 ? 85.913 112.992 -19.445 1.00 56.17 266 PRO C N 1
ATOM 3522 C CA . PRO C 1 61 ? 87.363 113.178 -19.413 1.00 56.57 266 PRO C CA 1
ATOM 3523 C C . PRO C 1 61 ? 88.139 111.880 -19.617 1.00 57.07 266 PRO C C 1
ATOM 3524 O O . PRO C 1 61 ? 87.614 110.797 -19.349 1.00 57.36 266 PRO C O 1
ATOM 3528 N N . THR C 1 62 ? 89.379 112.001 -20.092 1.00 57.45 267 THR C N 1
ATOM 3529 C CA . THR C 1 62 ? 90.256 110.843 -20.326 1.00 57.84 267 THR C CA 1
ATOM 3530 C C . THR C 1 62 ? 91.025 110.491 -19.057 1.00 57.85 267 THR C C 1
ATOM 3531 O O . THR C 1 62 ? 90.913 111.175 -18.039 1.00 57.68 267 THR C O 1
ATOM 3535 N N . GLY C 1 63 ? 91.802 109.414 -19.127 1.00 58.23 268 GLY C N 1
ATOM 3536 C CA . GLY C 1 63 ? 92.600 108.955 -17.992 1.00 58.44 268 GLY C CA 1
ATOM 3537 C C . GLY C 1 63 ? 92.029 107.687 -17.381 1.00 58.63 268 GLY C C 1
ATOM 3538 O O . GLY C 1 63 ? 90.807 107.520 -17.312 1.00 58.57 268 GLY C O 1
ATOM 3539 N N . ALA C 1 64 ? 92.925 106.805 -16.933 1.00 58.83 269 ALA C N 1
ATOM 3540 C CA . ALA C 1 64 ? 92.565 105.503 -16.356 1.00 58.78 269 ALA C CA 1
ATOM 3541 C C . ALA C 1 64 ? 91.494 105.626 -15.260 1.00 58.92 269 ALA C C 1
ATOM 3542 O O . ALA C 1 64 ? 90.468 104.928 -15.290 1.00 58.94 269 ALA C O 1
ATOM 3544 N N . VAL C 1 65 ? 91.739 106.514 -14.298 1.00 58.57 270 VAL C N 1
ATOM 3545 C CA . VAL C 1 65 ? 90.822 106.696 -13.174 1.00 58.10 270 VAL C CA 1
ATOM 3546 C C . VAL C 1 65 ? 89.397 107.039 -13.674 1.00 57.73 270 VAL C C 1
ATOM 3547 O O . VAL C 1 65 ? 88.417 106.434 -13.217 1.00 58.05 270 VAL C O 1
ATOM 3551 N N . ASN C 1 66 ? 89.289 107.956 -14.639 1.00 56.82 271 ASN C N 1
ATOM 3552 C CA . ASN C 1 66 ? 87.982 108.449 -15.099 1.00 56.03 271 ASN C CA 1
ATOM 3553 C C . ASN C 1 66 ? 87.258 107.499 -16.051 1.00 55.15 271 ASN C C 1
ATOM 3554 O O . ASN C 1 66 ? 86.064 107.245 -15.890 1.00 55.16 271 ASN C O 1
ATOM 3559 N N . GLU C 1 67 ? 87.985 106.987 -17.042 1.00 54.05 272 GLU C N 1
ATOM 3560 C CA . GLU C 1 67 ? 87.419 106.096 -18.076 1.00 53.14 272 GLU C CA 1
ATOM 3561 C C . GLU C 1 67 ? 86.938 104.747 -17.554 1.00 51.52 272 GLU C C 1
ATOM 3562 O O . GLU C 1 67 ? 86.076 104.121 -18.166 1.00 51.46 272 GLU C O 1
ATOM 3568 N N . ASN C 1 68 ? 87.537 104.300 -16.453 1.00 49.77 273 ASN C N 1
ATOM 3569 C CA . ASN C 1 68 ? 87.288 102.976 -15.899 1.00 48.51 273 ASN C CA 1
ATOM 3570 C C . ASN C 1 68 ? 86.274 102.929 -14.725 1.00 46.80 273 ASN C C 1
ATOM 3571 O O . ASN C 1 68 ? 86.117 101.881 -14.086 1.00 46.86 273 ASN C O 1
ATOM 3576 N N . ALA C 1 69 ? 85.585 104.046 -14.471 1.00 44.45 274 ALA C N 1
ATOM 3577 C CA . ALA C 1 69 ? 84.523 104.111 -13.457 1.00 42.55 274 ALA C CA 1
ATOM 3578 C C . ALA C 1 69 ? 83.379 103.175 -13.861 1.00 40.72 274 ALA C C 1
ATOM 3579 O O . ALA C 1 69 ? 82.941 103.214 -15.007 1.00 40.37 274 ALA C O 1
ATOM 3581 N N . ARG C 1 70 ? 82.924 102.336 -12.925 1.00 38.43 275 ARG C N 1
ATOM 3582 C CA . ARG C 1 70 ? 81.823 101.382 -13.170 1.00 36.87 275 ARG C CA 1
ATOM 3583 C C . ARG C 1 70 ? 80.526 101.733 -12.422 1.00 34.81 275 ARG C C 1
ATOM 3584 O O . ARG C 1 70 ? 79.450 101.304 -12.826 1.00 34.41 275 ARG C O 1
ATOM 3592 N N . TYR C 1 71 ? 80.621 102.503 -11.338 1.00 33.04 276 TYR C N 1
ATOM 3593 C CA . TYR C 1 71 ? 79.445 102.881 -10.534 1.00 31.48 276 TYR C CA 1
ATOM 3594 C C . TYR C 1 71 ? 79.032 104.303 -10.832 1.00 30.36 276 TYR C C 1
ATOM 3595 O O . TYR C 1 71 ? 79.869 105.131 -11.145 1.00 30.89 276 TYR C O 1
ATOM 3604 N N . PHE C 1 72 ? 77.743 104.583 -10.706 1.00 29.01 277 PHE C N 1
ATOM 3605 C CA . PHE C 1 72 ? 77.237 105.942 -10.662 1.00 28.35 277 PHE C CA 1
ATOM 3606 C C . PHE C 1 72 ? 75.979 105.997 -9.807 1.00 27.48 277 PHE C C 1
ATOM 3607 O O . PHE C 1 72 ? 75.295 104.986 -9.639 1.00 26.26 277 PHE C O 1
ATOM 3615 N N . THR C 1 73 ? 75.708 107.178 -9.245 1.00 26.85 278 THR C N 1
ATOM 3616 C CA . THR C 1 73 ? 74.618 107.390 -8.272 1.00 26.15 278 THR C CA 1
ATOM 3617 C C . THR C 1 73 ? 73.569 108.328 -8.812 1.00 25.16 278 THR C C 1
ATOM 3618 O O . THR C 1 73 ? 73.878 109.277 -9.507 1.00 25.41 278 THR C O 1
ATOM 3622 N N . VAL C 1 74 ? 72.316 108.021 -8.492 1.00 24.62 279 VAL C N 1
ATOM 3623 C CA . VAL C 1 74 ? 71.153 108.828 -8.805 1.00 24.01 279 VAL C CA 1
ATOM 3624 C C . VAL C 1 74 ? 70.412 109.047 -7.496 1.00 24.79 279 VAL C C 1
ATOM 3625 O O . VAL C 1 74 ? 70.116 108.067 -6.760 1.00 23.38 279 VAL C O 1
ATOM 3629 N N . TRP C 1 75 ? 70.110 110.320 -7.203 1.00 24.03 280 TRP C N 1
ATOM 3630 C CA . TRP C 1 75 ? 69.449 110.691 -5.971 1.00 23.53 280 TRP C CA 1
ATOM 3631 C C . TRP C 1 75 ? 67.981 110.921 -6.275 1.00 23.58 280 TRP C C 1
ATOM 3632 O O . TRP C 1 75 ? 67.656 111.770 -7.098 1.00 23.82 280 TRP C O 1
ATOM 3643 N N . VAL C 1 76 ? 67.089 110.159 -5.634 1.00 23.19 281 VAL C N 1
ATOM 3644 C CA . VAL C 1 76 ? 65.659 110.476 -5.678 1.00 23.24 281 VAL C CA 1
ATOM 3645 C C . VAL C 1 76 ? 65.320 111.378 -4.495 1.00 24.12 281 VAL C C 1
ATOM 3646 O O . VAL C 1 76 ? 65.696 111.078 -3.360 1.00 24.34 281 VAL C O 1
ATOM 3650 N N . SER C 1 77 ? 64.585 112.465 -4.763 1.00 24.94 282 SER C N 1
ATOM 3651 C CA . SER C 1 77 ? 64.331 113.523 -3.774 1.00 24.74 282 SER C CA 1
ATOM 3652 C C . SER C 1 77 ? 62.870 113.939 -3.762 1.00 24.55 282 SER C C 1
ATOM 3653 O O . SER C 1 77 ? 62.222 113.974 -4.797 1.00 24.76 282 SER C O 1
ATOM 3656 N N . SER C 1 78 ? 62.351 114.189 -2.566 1.00 24.42 283 SER C N 1
ATOM 3657 C CA . SER C 1 78 ? 61.061 114.827 -2.368 1.00 24.79 283 SER C CA 1
ATOM 3658 C C . SER C 1 78 ? 61.235 116.340 -2.119 1.00 24.64 283 SER C C 1
ATOM 3659 O O . SER C 1 78 ? 60.264 117.061 -2.009 1.00 24.22 283 SER C O 1
ATOM 3662 N N . PHE C 1 79 ? 62.477 116.793 -1.993 1.00 25.76 284 PHE C N 1
ATOM 3663 C CA . PHE C 1 79 ? 62.771 118.193 -1.663 1.00 26.76 284 PHE C CA 1
ATOM 3664 C C . PHE C 1 79 ? 63.368 118.874 -2.912 1.00 27.21 284 PHE C C 1
ATOM 3665 O O . PHE C 1 79 ? 64.586 119.046 -3.046 1.00 27.08 284 PHE C O 1
ATOM 3673 N N . LEU C 1 80 ? 62.485 119.209 -3.841 1.00 28.29 285 LEU C N 1
ATOM 3674 C CA . LEU C 1 80 ? 62.897 119.501 -5.222 1.00 29.72 285 LEU C CA 1
ATOM 3675 C C . LEU C 1 80 ? 63.651 120.849 -5.397 1.00 30.38 285 LEU C C 1
ATOM 3676 O O . LEU C 1 80 ? 64.395 121.034 -6.364 1.00 30.26 285 LEU C O 1
ATOM 3681 N N . THR C 1 81 ? 63.480 121.778 -4.460 1.00 31.76 286 THR C N 1
ATOM 3682 C CA . THR C 1 81 ? 64.288 123.017 -4.461 1.00 32.28 286 THR C CA 1
ATOM 3683 C C . THR C 1 81 ? 65.421 122.968 -3.400 1.00 32.25 286 THR C C 1
ATOM 3684 O O . THR C 1 81 ? 66.580 123.226 -3.713 1.00 32.30 286 THR C O 1
ATOM 3688 N N . GLN C 1 82 ? 65.104 122.555 -2.175 1.00 32.47 287 GLN C N 1
ATOM 3689 C CA . GLN C 1 82 ? 66.056 122.631 -1.045 1.00 32.34 287 GLN C CA 1
ATOM 3690 C C . GLN C 1 82 ? 67.196 121.603 -1.067 1.00 32.03 287 GLN C C 1
ATOM 3691 O O . GLN C 1 82 ? 68.352 121.938 -0.739 1.00 31.68 287 GLN C O 1
ATOM 3697 N N . CYS C 1 83 ? 66.900 120.364 -1.483 1.00 30.49 288 CYS C N 1
ATOM 3698 C CA . CYS C 1 83 ? 67.915 119.307 -1.499 1.00 30.06 288 CYS C CA 1
ATOM 3699 C C . CYS C 1 83 ? 67.627 118.294 -2.631 1.00 29.39 288 CYS C C 1
ATOM 3700 O O . CYS C 1 83 ? 66.851 117.362 -2.443 1.00 29.21 288 CYS C O 1
ATOM 3703 N N . ASN C 1 84 ? 68.259 118.493 -3.783 1.00 28.95 289 ASN C N 1
ATOM 3704 C CA . ASN C 1 84 ? 67.929 117.761 -5.018 1.00 28.68 289 ASN C CA 1
ATOM 3705 C C . ASN C 1 84 ? 69.186 117.599 -5.855 1.00 28.18 289 ASN C C 1
ATOM 3706 O O . ASN C 1 84 ? 69.276 118.147 -6.944 1.00 27.48 289 ASN C O 1
ATOM 3711 N N . PRO C 1 85 ? 70.171 116.837 -5.345 1.00 28.27 290 PRO C N 1
ATOM 3712 C CA . PRO C 1 85 ? 71.457 116.688 -6.042 1.00 28.79 290 PRO C CA 1
ATOM 3713 C C . PRO C 1 85 ? 71.386 116.206 -7.500 1.00 29.40 290 PRO C C 1
ATOM 3714 O O . PRO C 1 85 ? 72.283 116.523 -8.286 1.00 30.96 290 PRO C O 1
ATOM 3718 N N . SER C 1 86 ? 70.364 115.429 -7.852 1.00 29.45 291 SER C N 1
ATOM 3719 C CA . SER C 1 86 ? 70.275 114.838 -9.189 1.00 29.20 291 SER C CA 1
ATOM 3720 C C . SER C 1 86 ? 69.274 115.555 -10.089 1.00 29.69 291 SER C C 1
ATOM 3721 O O . SER C 1 86 ? 69.029 115.123 -11.206 1.00 29.86 291 SER C O 1
ATOM 3724 N N . ASN C 1 87 ? 68.712 116.658 -9.601 1.00 30.20 292 ASN C N 1
ATOM 3725 C CA . ASN C 1 87 ? 67.822 117.506 -10.389 1.00 30.43 292 ASN C CA 1
ATOM 3726 C C . ASN C 1 87 ? 66.603 116.732 -10.853 1.00 30.95 292 ASN C C 1
ATOM 3727 O O . ASN C 1 87 ? 66.261 116.737 -12.036 1.00 31.04 292 ASN C O 1
ATOM 3732 N N . ILE C 1 88 ? 65.937 116.073 -9.912 1.00 31.30 293 ILE C N 1
ATOM 3733 C CA . ILE C 1 88 ? 64.624 115.522 -10.188 1.00 31.75 293 ILE C CA 1
ATOM 3734 C C . ILE C 1 88 ? 63.687 116.715 -10.395 1.00 32.49 293 ILE C C 1
ATOM 3735 O O . ILE C 1 88 ? 63.700 117.674 -9.612 1.00 32.44 293 ILE C O 1
ATOM 3740 N N . GLY C 1 89 ? 62.874 116.636 -11.445 1.00 32.74 294 GLY C N 1
ATOM 3741 C CA . GLY C 1 89 ? 62.030 117.733 -11.861 1.00 33.42 294 GLY C CA 1
ATOM 3742 C C . GLY C 1 89 ? 60.686 117.714 -11.199 1.00 34.08 294 GLY C C 1
ATOM 3743 O O . GLY C 1 89 ? 60.270 116.698 -10.657 1.00 33.88 294 GLY C O 1
ATOM 3744 N N . GLN C 1 90 ? 59.984 118.846 -11.253 1.00 35.03 295 GLN C N 1
ATOM 3745 C CA . GLN C 1 90 ? 58.617 118.904 -10.743 1.00 35.58 295 GLN C CA 1
ATOM 3746 C C . GLN C 1 90 ? 57.842 117.899 -11.591 1.00 35.77 295 GLN C C 1
ATOM 3747 O O . GLN C 1 90 ? 58.255 117.569 -12.702 1.00 36.16 295 GLN C O 1
ATOM 3753 N N . GLY C 1 91 ? 56.726 117.406 -11.088 1.00 35.89 296 GLY C N 1
ATOM 3754 C CA . GLY C 1 91 ? 56.003 116.369 -11.803 1.00 35.62 296 GLY C CA 1
ATOM 3755 C C . GLY C 1 91 ? 54.537 116.450 -11.492 1.00 35.74 296 GLY C C 1
ATOM 3756 O O . GLY C 1 91 ? 54.037 117.523 -11.169 1.00 36.47 296 GLY C O 1
ATOM 3757 N N . THR C 1 92 ? 53.847 115.316 -11.588 1.00 35.06 297 THR C N 1
ATOM 3758 C CA . THR C 1 92 ? 52.415 115.263 -11.345 1.00 34.84 297 THR C CA 1
ATOM 3759 C C . THR C 1 92 ? 52.132 114.561 -10.020 1.00 34.87 297 THR C C 1
ATOM 3760 O O . THR C 1 92 ? 52.761 113.556 -9.698 1.00 34.76 297 THR C O 1
ATOM 3764 N N . LEU C 1 93 ? 51.195 115.112 -9.253 1.00 34.49 298 LEU C N 1
ATOM 3765 C CA . LEU C 1 93 ? 50.813 114.571 -7.961 1.00 34.59 298 LEU C CA 1
ATOM 3766 C C . LEU C 1 93 ? 49.390 114.082 -8.087 1.00 34.46 298 LEU C C 1
ATOM 3767 O O . LEU C 1 93 ? 48.604 114.696 -8.797 1.00 33.62 298 LEU C O 1
ATOM 3772 N N . GLU C 1 94 ? 49.068 112.965 -7.432 1.00 34.85 299 GLU C N 1
ATOM 3773 C CA . GLU C 1 94 ? 47.680 112.450 -7.366 1.00 35.49 299 GLU C CA 1
ATOM 3774 C C . GLU C 1 94 ? 47.374 111.923 -5.953 1.00 35.22 299 GLU C C 1
ATOM 3775 O O . GLU C 1 94 ? 48.087 111.041 -5.458 1.00 34.40 299 GLU C O 1
ATOM 3781 N N . PRO C 1 95 ? 46.354 112.499 -5.278 1.00 34.84 300 PRO C N 1
ATOM 3782 C CA . PRO C 1 95 ? 45.588 113.677 -5.725 1.00 34.68 300 PRO C CA 1
ATOM 3783 C C . PRO C 1 95 ? 46.449 114.944 -5.927 1.00 34.51 300 PRO C C 1
ATOM 3784 O O . PRO C 1 95 ? 47.563 115.049 -5.391 1.00 33.90 300 PRO C O 1
ATOM 3788 N N . SER C 1 96 ? 45.937 115.881 -6.727 1.00 34.10 301 SER C N 1
ATOM 3789 C CA . SER C 1 96 ? 46.661 117.112 -7.079 1.00 34.22 301 SER C CA 1
ATOM 3790 C C . SER C 1 96 ? 47.028 117.967 -5.865 1.00 33.54 301 SER C C 1
ATOM 3791 O O . SER C 1 96 ? 48.064 118.624 -5.859 1.00 33.16 301 SER C O 1
ATOM 3794 N N . ASN C 1 97 ? 46.183 117.948 -4.842 1.00 33.50 302 ASN C N 1
ATOM 3795 C CA . ASN C 1 97 ? 46.440 118.730 -3.623 1.00 33.90 302 ASN C CA 1
ATOM 3796 C C . ASN C 1 97 ? 47.272 118.009 -2.552 1.00 33.96 302 ASN C C 1
ATOM 3797 O O . ASN C 1 97 ? 47.244 118.400 -1.386 1.00 34.56 302 ASN C O 1
ATOM 3802 N N . ILE C 1 98 ? 48.019 116.971 -2.932 1.00 33.65 303 ILE C N 1
ATOM 3803 C CA . ILE C 1 98 ? 48.777 116.199 -1.957 1.00 32.63 303 ILE C CA 1
ATOM 3804 C C . ILE C 1 98 ? 50.149 116.857 -1.849 1.00 32.03 303 ILE C C 1
ATOM 3805 O O . ILE C 1 98 ? 50.717 117.332 -2.850 1.00 31.83 303 ILE C O 1
ATOM 3810 N N . SER C 1 99 ? 50.662 116.920 -0.624 1.00 31.03 304 SER C N 1
ATOM 3811 C CA . SER C 1 99 ? 51.966 117.508 -0.374 1.00 30.96 304 SER C CA 1
ATOM 3812 C C . SER C 1 99 ? 53.091 116.578 -0.852 1.00 30.49 304 SER C C 1
ATOM 3813 O O . SER C 1 99 ? 53.004 115.360 -0.712 1.00 31.10 304 SER C O 1
ATOM 3816 N N . MET C 1 100 ? 54.150 117.168 -1.392 1.00 29.70 305 MET C N 1
ATOM 3817 C CA . MET C 1 100 ? 55.361 116.438 -1.713 1.00 29.36 305 MET C CA 1
ATOM 3818 C C . MET C 1 100 ? 56.031 115.748 -0.501 1.00 28.84 305 MET C C 1
ATOM 3819 O O . MET C 1 100 ? 56.828 114.811 -0.672 1.00 27.93 305 MET C O 1
ATOM 3824 N N . THR C 1 101 ? 55.742 116.234 0.703 1.00 27.87 306 THR C N 1
ATOM 3825 C CA . THR C 1 101 ? 56.251 115.617 1.930 1.00 28.03 306 THR C CA 1
ATOM 3826 C C . THR C 1 101 ? 55.710 114.188 2.111 1.00 27.49 306 THR C C 1
ATOM 3827 O O . THR C 1 101 ? 56.249 113.410 2.904 1.00 27.44 306 THR C O 1
ATOM 3831 N N . SER C 1 102 ? 54.647 113.867 1.372 1.00 26.69 307 SER C N 1
ATOM 3832 C CA . SER C 1 102 ? 54.107 112.516 1.291 1.00 26.26 307 SER C CA 1
ATOM 3833 C C . SER C 1 102 ? 55.053 111.467 0.672 1.00 25.35 307 SER C C 1
ATOM 3834 O O . SER C 1 102 ? 54.766 110.269 0.757 1.00 25.33 307 SER C O 1
ATOM 3837 N N . PHE C 1 103 ? 56.160 111.903 0.066 1.00 24.35 308 PHE C N 1
ATOM 3838 C CA . PHE C 1 103 ? 57.117 111.011 -0.615 1.00 24.31 308 PHE C CA 1
ATOM 3839 C C . PHE C 1 103 ? 58.497 111.069 -0.030 1.00 23.91 308 PHE C C 1
ATOM 3840 O O . PHE C 1 103 ? 59.466 110.547 -0.608 1.00 23.93 308 PHE C O 1
ATOM 3848 N N . GLU C 1 104 ? 58.570 111.693 1.141 1.00 23.53 309 GLU C N 1
ATOM 3849 C CA . GLU C 1 104 ? 59.773 111.731 1.937 1.00 23.15 309 GLU C CA 1
ATOM 3850 C C . GLU C 1 104 ? 59.932 110.335 2.554 1.00 21.93 309 GLU C C 1
ATOM 3851 O O . GLU C 1 104 ? 58.994 109.824 3.157 1.00 21.22 309 GLU C O 1
ATOM 3857 N N . PRO C 1 105 ? 61.109 109.725 2.391 1.00 21.74 310 PRO C N 1
ATOM 3858 C CA . PRO C 1 105 ? 61.388 108.484 3.125 1.00 21.54 310 PRO C CA 1
ATOM 3859 C C . PRO C 1 105 ? 61.574 108.796 4.614 1.00 21.26 310 PRO C C 1
ATOM 3860 O O . PRO C 1 105 ? 62.054 109.872 4.951 1.00 20.31 310 PRO C O 1
ATOM 3864 N N . ALA C 1 106 ? 61.176 107.865 5.480 1.00 21.02 311 ALA C N 1
ATOM 3865 C CA . ALA C 1 106 ? 61.421 107.964 6.917 1.00 20.96 311 ALA C CA 1
ATOM 3866 C C . ALA C 1 106 ? 62.908 108.013 7.142 1.00 21.10 311 ALA C C 1
ATOM 3867 O O . ALA C 1 106 ? 63.674 107.493 6.325 1.00 21.82 311 ALA C O 1
ATOM 3869 N N . ARG C 1 107 ? 63.327 108.614 8.253 1.00 20.42 312 ARG C N 1
ATOM 3870 C CA . ARG C 1 107 ? 64.704 108.508 8.690 1.00 20.52 312 ARG C CA 1
ATOM 3871 C C . ARG C 1 107 ? 65.151 107.027 8.733 1.00 19.72 312 ARG C C 1
ATOM 3872 O O . ARG C 1 107 ? 64.420 106.150 9.190 1.00 18.28 312 ARG C O 1
ATOM 3880 N N . ASN C 1 108 ? 66.358 106.789 8.248 1.00 18.72 313 ASN C N 1
ATOM 3881 C CA . ASN C 1 108 ? 66.925 105.483 8.209 1.00 19.07 313 ASN C CA 1
ATOM 3882 C C . ASN C 1 108 ? 67.570 105.203 9.577 1.00 18.54 313 ASN C C 1
ATOM 3883 O O . ASN C 1 108 ? 68.642 105.716 9.875 1.00 17.48 313 ASN C O 1
ATOM 3888 N N . PRO C 1 109 ? 66.946 104.316 10.371 1.00 19.30 314 PRO C N 1
ATOM 3889 C CA . PRO C 1 109 ? 67.427 104.017 11.712 1.00 20.01 314 PRO C CA 1
ATOM 3890 C C . PRO C 1 109 ? 68.792 103.405 11.778 1.00 21.08 314 PRO C C 1
ATOM 3891 O O . PRO C 1 109 ? 69.407 103.436 12.842 1.00 21.26 314 PRO C O 1
ATOM 3895 N N . ILE C 1 110 ? 69.299 102.828 10.689 1.00 21.72 315 ILE C N 1
ATOM 3896 C CA . ILE C 1 110 ? 70.646 102.288 10.769 1.00 22.03 315 ILE C CA 1
ATOM 3897 C C . ILE C 1 110 ? 71.705 103.392 10.647 1.00 22.93 315 ILE C C 1
ATOM 3898 O O . ILE C 1 110 ? 72.886 103.113 10.782 1.00 22.80 315 ILE C O 1
ATOM 3903 N N . SER C 1 111 ? 71.283 104.639 10.391 1.00 23.96 316 SER C N 1
ATOM 3904 C CA . SER C 1 111 ? 72.173 105.819 10.479 1.00 23.59 316 SER C CA 1
ATOM 3905 C C . SER C 1 111 ? 73.420 105.730 9.604 1.00 23.40 316 SER C C 1
ATOM 3906 O O . SER C 1 111 ? 74.540 105.728 10.108 1.00 23.08 316 SER C O 1
ATOM 3909 N N . PRO C 1 112 ? 73.235 105.698 8.278 1.00 23.43 317 PRO C N 1
ATOM 3910 C CA . PRO C 1 112 ? 74.376 105.676 7.389 1.00 24.36 317 PRO C CA 1
ATOM 3911 C C . PRO C 1 112 ? 75.088 107.060 7.347 1.00 25.20 317 PRO C C 1
ATOM 3912 O O . PRO C 1 112 ? 74.543 108.046 7.843 1.00 24.94 317 PRO C O 1
ATOM 3916 N N . PRO C 1 113 ? 76.282 107.1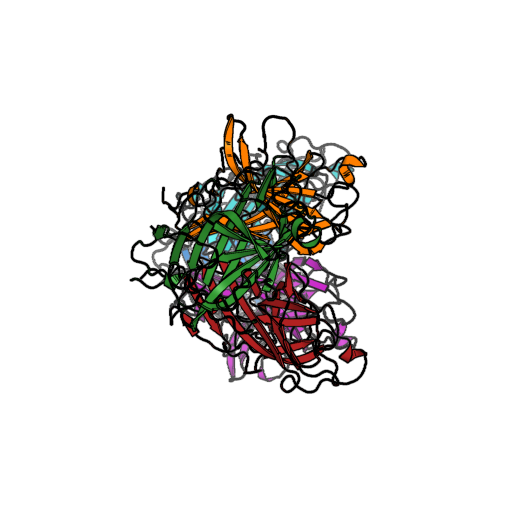23 6.748 1.00 25.88 318 PRO C N 1
ATOM 3917 C CA . PRO C 1 113 ? 77.018 108.380 6.695 1.00 26.12 318 PRO C CA 1
ATOM 3918 C C . PRO C 1 113 ? 76.260 109.452 5.929 1.00 26.45 318 PRO C C 1
ATOM 3919 O O . PRO C 1 113 ? 75.659 109.158 4.882 1.00 25.52 318 PRO C O 1
ATOM 3923 N N . VAL C 1 114 ? 76.311 110.701 6.413 1.00 27.10 319 VAL C N 1
ATOM 3924 C CA . VAL C 1 114 ? 75.560 111.760 5.749 1.00 26.69 319 VAL C CA 1
ATOM 3925 C C . VAL C 1 114 ? 76.304 112.085 4.451 1.00 26.69 319 VAL C C 1
ATOM 3926 O O . VAL C 1 114 ? 77.524 111.901 4.361 1.00 25.56 319 VAL C O 1
ATOM 3930 N N . PHE C 1 115 ? 75.539 112.473 3.437 1.00 26.96 320 PHE C N 1
ATOM 3931 C CA . PHE C 1 115 ? 76.088 113.001 2.203 1.00 28.01 320 PHE C CA 1
ATOM 3932 C C . PHE C 1 115 ? 76.128 114.530 2.360 1.00 28.25 320 PHE C C 1
ATOM 3933 O O . PHE C 1 115 ? 75.102 115.186 2.380 1.00 28.57 320 PHE C O 1
ATOM 3941 N N . ASN C 1 116 ? 77.328 115.065 2.507 1.00 29.96 321 ASN C N 1
ATOM 3942 C CA . ASN C 1 116 ? 77.511 116.487 2.723 1.00 30.77 321 ASN C CA 1
ATOM 3943 C C . ASN C 1 116 ? 77.664 117.195 1.393 1.00 31.53 321 ASN C C 1
ATOM 3944 O O . ASN C 1 116 ? 78.711 117.099 0.753 1.00 31.98 321 ASN C O 1
ATOM 3949 N N . MET C 1 117 ? 76.622 117.912 0.991 1.00 32.59 322 MET C N 1
ATOM 3950 C CA . MET C 1 117 ? 76.682 118.736 -0.212 1.00 34.49 322 MET C CA 1
ATOM 3951 C C . MET C 1 117 ? 77.584 119.997 -0.095 1.00 36.21 322 MET C C 1
ATOM 3952 O O . MET C 1 117 ? 77.807 120.698 -1.090 1.00 37.06 322 MET C O 1
ATOM 3957 N N . ASN C 1 118 ? 78.116 120.266 1.099 1.00 37.92 323 ASN C N 1
ATOM 3958 C CA . ASN C 1 118 ? 79.061 121.376 1.304 1.00 38.85 323 ASN C CA 1
ATOM 3959 C C . ASN C 1 118 ? 80.521 121.084 0.978 1.00 39.98 323 ASN C C 1
ATOM 3960 O O . ASN C 1 118 ? 81.301 122.016 0.803 1.00 40.25 323 ASN C O 1
ATOM 3965 N N . GLN C 1 119 ? 80.928 119.823 0.916 1.00 41.04 324 GLN C N 1
ATOM 3966 C CA . GLN C 1 119 ? 82.340 119.566 0.637 1.00 41.81 324 GLN C CA 1
ATOM 3967 C C . GLN C 1 119 ? 82.654 119.474 -0.866 1.00 41.94 324 GLN C C 1
ATOM 3968 O O . GLN C 1 119 ? 83.781 119.205 -1.254 1.00 42.17 324 GLN C O 1
ATOM 3974 N N . ASN C 1 120 ? 81.662 119.772 -1.695 1.00 42.46 325 ASN C N 1
ATOM 3975 C CA . ASN C 1 120 ? 81.784 119.722 -3.161 1.00 42.92 325 ASN C CA 1
ATOM 3976 C C . ASN C 1 120 ? 82.523 118.497 -3.751 1.00 42.59 325 ASN C C 1
ATOM 3977 O O . ASN C 1 120 ? 83.274 118.620 -4.724 1.00 43.07 325 ASN C O 1
ATOM 3982 N N . ILE C 1 121 ? 82.299 117.330 -3.135 1.00 41.46 326 ILE C N 1
ATOM 3983 C CA . ILE C 1 121 ? 82.543 116.034 -3.765 1.00 40.59 326 ILE C CA 1
ATOM 3984 C C . ILE C 1 121 ? 81.128 115.539 -4.132 1.00 39.22 326 ILE C C 1
ATOM 3985 O O . ILE C 1 121 ? 80.311 115.269 -3.245 1.00 38.98 326 ILE C O 1
ATOM 3990 N N . PRO C 1 122 ? 80.795 115.521 -5.436 1.00 37.50 327 PRO C N 1
ATOM 3991 C CA . PRO C 1 122 ? 79.413 115.254 -5.851 1.00 36.55 327 PRO C CA 1
ATOM 3992 C C . PRO C 1 122 ? 78.967 113.776 -5.871 1.00 35.20 327 PRO C C 1
ATOM 3993 O O . PRO C 1 122 ? 77.765 113.531 -6.010 1.00 34.84 327 PRO C O 1
ATOM 3997 N N . TYR C 1 123 ? 79.912 112.831 -5.763 1.00 33.61 328 TYR C N 1
ATOM 3998 C CA . TYR C 1 123 ? 79.610 111.388 -5.767 1.00 32.89 328 TYR C CA 1
ATOM 3999 C C . TYR C 1 123 ? 79.546 110.825 -4.361 1.00 31.79 328 TYR C C 1
ATOM 4000 O O . TYR C 1 123 ? 80.446 111.045 -3.538 1.00 31.87 328 TYR C O 1
ATOM 4009 N N . TYR C 1 124 ? 78.484 110.067 -4.118 1.00 30.15 329 TYR C N 1
ATOM 4010 C CA . TYR C 1 124 ? 78.280 109.362 -2.858 1.00 28.51 329 TYR C CA 1
ATOM 4011 C C . TYR C 1 124 ? 77.897 107.922 -3.223 1.00 27.14 329 TYR C C 1
ATOM 4012 O O . TYR C 1 124 ? 76.973 107.708 -3.993 1.00 26.44 329 TYR C O 1
ATOM 4021 N N . ALA C 1 125 ? 78.639 106.964 -2.681 1.00 26.03 330 ALA C N 1
ATOM 4022 C CA . ALA C 1 125 ? 78.401 105.542 -2.906 1.00 25.70 330 ALA C CA 1
ATOM 4023 C C . ALA C 1 125 ? 77.374 105.017 -1.899 1.00 24.95 330 ALA C C 1
ATOM 4024 O O . ALA C 1 125 ? 77.641 104.969 -0.703 1.00 24.96 330 ALA C O 1
ATOM 4026 N N . SER C 1 126 ? 76.193 104.663 -2.402 1.00 24.90 331 SER C N 1
ATOM 4027 C CA . SER C 1 126 ? 75.197 103.874 -1.649 1.00 24.54 331 SER C CA 1
ATOM 4028 C C . SER C 1 126 ? 75.793 102.523 -1.211 1.00 24.38 331 SER C C 1
ATOM 4029 O O . SER C 1 126 ? 76.421 101.809 -2.005 1.00 24.07 331 SER C O 1
ATOM 4032 N N . ARG C 1 127 ? 75.647 102.200 0.068 1.00 23.97 332 ARG C N 1
ATOM 4033 C CA . ARG C 1 127 ? 76.361 101.075 0.661 1.00 24.12 332 ARG C CA 1
ATOM 4034 C C . ARG C 1 127 ? 75.490 100.117 1.487 1.00 23.26 332 ARG C C 1
ATOM 4035 O O . ARG C 1 127 ? 75.699 98.908 1.445 1.00 22.67 332 ARG C O 1
ATOM 4043 N N . PHE C 1 128 ? 74.546 100.663 2.241 1.00 22.34 333 PHE C N 1
ATOM 4044 C CA . PHE C 1 128 ? 73.858 99.925 3.295 1.00 22.10 333 PHE C CA 1
ATOM 4045 C C . PHE C 1 128 ? 72.373 99.840 2.998 1.00 22.05 333 PHE C C 1
ATOM 4046 O O . PHE C 1 128 ? 71.650 100.827 3.070 1.00 22.46 333 PHE C O 1
ATOM 4054 N N . GLY C 1 129 ? 71.926 98.630 2.674 1.00 21.00 334 GLY C N 1
ATOM 4055 C CA . GLY C 1 129 ? 70.586 98.379 2.182 1.00 20.45 334 GLY C CA 1
ATOM 4056 C C . GLY C 1 129 ? 70.596 97.189 1.236 1.00 19.99 334 GLY C C 1
ATOM 4057 O O . GLY C 1 129 ? 71.597 96.470 1.131 1.00 19.46 334 GLY C O 1
ATOM 4058 N N . VAL C 1 130 ? 69.485 97.010 0.536 1.00 19.84 335 VAL C N 1
ATOM 4059 C CA . VAL C 1 130 ? 69.319 95.925 -0.406 1.00 19.58 335 VAL C CA 1
ATOM 4060 C C . VAL C 1 130 ? 70.186 96.144 -1.639 1.00 19.55 335 VAL C C 1
ATOM 4061 O O . VAL C 1 130 ? 70.371 97.282 -2.057 1.00 19.44 335 VAL C O 1
ATOM 4065 N N . LEU C 1 131 ? 70.704 95.048 -2.210 1.00 19.63 336 LEU C N 1
ATOM 4066 C CA . LEU C 1 131 ? 71.345 95.036 -3.545 1.00 19.80 336 LEU C CA 1
ATOM 4067 C C . LEU C 1 131 ? 70.467 94.236 -4.527 1.00 19.90 336 LEU C C 1
ATOM 4068 O O . LEU C 1 131 ? 70.287 93.067 -4.312 1.00 19.17 336 LEU C O 1
ATOM 4073 N N . GLU C 1 132 ? 69.891 94.871 -5.548 1.00 20.12 337 GLU C N 1
ATOM 4074 C CA . GLU C 1 132 ? 69.054 94.157 -6.533 1.00 21.08 337 GLU C CA 1
ATOM 4075 C C . GLU C 1 132 ? 69.795 94.042 -7.856 1.00 21.13 337 GLU C C 1
ATOM 4076 O O . GLU C 1 132 ? 70.532 94.949 -8.230 1.00 20.79 337 GLU C O 1
ATOM 4082 N N . SER C 1 133 ? 69.600 92.923 -8.556 1.00 21.47 338 SER C N 1
ATOM 4083 C CA . SER C 1 133 ? 70.379 92.602 -9.751 1.00 21.10 338 SER C CA 1
ATOM 4084 C C . SER C 1 133 ? 69.531 92.848 -11.000 1.00 20.66 338 SER C C 1
ATOM 4085 O O . SER C 1 133 ? 68.460 92.291 -11.115 1.00 19.47 338 SER C O 1
ATOM 4088 N N . TYR C 1 134 ? 70.021 93.666 -11.939 1.00 21.21 339 TYR C N 1
ATOM 4089 C CA . TYR C 1 134 ? 69.329 93.917 -13.219 1.00 21.79 339 TYR C CA 1
ATOM 4090 C C . TYR C 1 134 ? 70.219 93.637 -14.420 1.00 21.95 339 TYR C C 1
ATOM 4091 O O . TYR C 1 134 ? 71.445 93.647 -14.327 1.00 21.93 339 TYR C O 1
ATOM 4100 N N . ARG C 1 135 ? 69.585 93.346 -15.543 1.00 21.64 340 ARG C N 1
ATOM 4101 C CA . ARG C 1 135 ? 70.276 93.374 -16.823 1.00 22.07 340 ARG C CA 1
ATOM 4102 C C . ARG C 1 135 ? 69.669 94.521 -17.620 1.00 21.64 340 ARG C C 1
ATOM 4103 O O . ARG C 1 135 ? 68.448 94.553 -17.841 1.00 21.26 340 ARG C O 1
ATOM 4111 N N . PRO C 1 136 ? 70.515 95.488 -18.031 1.00 21.91 341 PRO C N 1
ATOM 4112 C CA . PRO C 1 136 ? 70.017 96.598 -18.813 1.00 23.00 341 PRO C CA 1
ATOM 4113 C C . PRO C 1 136 ? 70.044 96.250 -20.293 1.00 24.15 341 PRO C C 1
ATOM 4114 O O . PRO C 1 136 ? 70.593 95.194 -20.699 1.00 23.56 341 PRO C O 1
ATOM 4118 N N . ILE C 1 137 ? 69.475 97.141 -21.088 1.00 24.83 342 ILE C N 1
ATOM 4119 C CA . ILE C 1 137 ? 69.451 96.986 -22.537 1.00 26.89 342 ILE C CA 1
ATOM 4120 C C . ILE C 1 137 ? 70.372 98.054 -23.195 1.00 28.03 342 ILE C C 1
ATOM 4121 O O . ILE C 1 137 ? 70.514 99.186 -22.694 1.00 27.75 342 ILE C O 1
ATOM 4126 N N . PHE C 1 138 ? 71.022 97.655 -24.287 1.00 29.91 343 PHE C N 1
ATOM 4127 C CA . PHE C 1 138 ? 72.042 98.468 -24.972 1.00 31.53 343 PHE C CA 1
ATOM 4128 C C . PHE C 1 138 ? 71.676 98.732 -26.430 1.00 32.81 343 PHE C C 1
ATOM 4129 O O . PHE C 1 138 ? 70.993 97.912 -27.068 1.00 32.99 343 PHE C O 1
ATOM 4137 N N . THR C 1 139 ? 72.117 99.894 -26.929 1.00 34.04 344 THR C N 1
ATOM 4138 C CA . THR C 1 139 ? 72.246 100.166 -28.375 1.00 34.42 344 THR C CA 1
ATOM 4139 C C . THR C 1 139 ? 73.673 100.702 -28.585 1.00 35.00 344 THR C C 1
ATOM 4140 O O . THR C 1 139 ? 74.324 101.116 -27.629 1.00 34.88 344 THR C O 1
ATOM 4144 N N . GLY C 1 140 ? 74.186 100.627 -29.813 1.00 36.01 345 GLY C N 1
ATOM 4145 C CA . GLY C 1 140 ? 75.570 101.034 -30.083 1.00 36.31 345 GLY C CA 1
ATOM 4146 C C . GLY C 1 140 ? 76.569 99.978 -29.654 1.00 36.95 345 GLY C C 1
ATOM 4147 O O . GLY C 1 140 ? 76.234 98.793 -29.572 1.00 37.79 345 GLY C O 1
ATOM 4148 N N . SER C 1 141 ? 77.802 100.392 -29.373 1.00 37.42 346 SER C N 1
ATOM 4149 C CA . SER C 1 141 ? 78.847 99.449 -28.959 1.00 37.64 346 SER C CA 1
ATOM 4150 C C . SER C 1 141 ? 78.925 99.326 -27.427 1.00 37.96 346 SER C C 1
ATOM 4151 O O . SER C 1 141 ? 79.617 98.434 -26.906 1.00 38.56 346 SER C O 1
ATOM 4154 N N . LEU C 1 142 ? 78.203 100.206 -26.723 1.00 37.33 347 LEU C N 1
ATOM 4155 C CA . LEU C 1 142 ? 78.201 100.249 -25.244 1.00 36.96 347 LEU C CA 1
ATOM 4156 C C . LEU C 1 142 ? 77.798 98.907 -24.622 1.00 36.27 347 LEU C C 1
ATOM 4157 O O . LEU C 1 142 ? 76.766 98.375 -24.985 1.00 36.18 347 LEU C O 1
ATOM 4162 N N . ASN C 1 143 ? 78.627 98.385 -23.706 1.00 35.65 348 ASN C N 1
ATOM 4163 C CA . ASN C 1 143 ? 78.317 97.170 -22.942 1.00 34.84 348 ASN C CA 1
ATOM 4164 C C . ASN C 1 143 ? 78.790 97.184 -21.476 1.00 33.89 348 ASN C C 1
ATOM 4165 O O . ASN C 1 143 ? 79.970 96.957 -21.178 1.00 33.74 348 ASN C O 1
ATOM 4170 N N . THR C 1 144 ? 77.833 97.424 -20.573 1.00 33.02 349 THR C N 1
ATOM 4171 C CA . THR C 1 144 ? 78.079 97.551 -19.131 1.00 31.76 349 THR C CA 1
ATOM 4172 C C . THR C 1 144 ? 78.063 96.203 -18.396 1.00 31.14 349 THR C C 1
ATOM 4173 O O . THR C 1 144 ? 78.485 96.124 -17.219 1.00 31.24 349 THR C O 1
ATOM 4177 N N . GLY C 1 145 ? 77.598 95.155 -19.082 1.00 29.16 350 GLY C N 1
ATOM 4178 C CA . GLY C 1 145 ? 77.181 93.931 -18.420 1.00 28.40 350 GLY C CA 1
ATOM 4179 C C . GLY C 1 145 ? 75.933 94.156 -17.569 1.00 27.43 350 GLY C C 1
ATOM 4180 O O . GLY C 1 145 ? 75.222 95.162 -17.706 1.00 26.91 350 GLY C O 1
ATOM 4181 N N . SER C 1 146 ? 75.662 93.221 -16.671 1.00 26.03 351 SER C N 1
ATOM 4182 C CA . SER C 1 146 ? 74.567 93.405 -15.715 1.00 25.12 351 SER C CA 1
ATOM 4183 C C . SER C 1 146 ? 74.922 94.507 -14.716 1.00 23.86 351 SER C C 1
ATOM 4184 O O . SER C 1 146 ? 76.086 94.739 -14.433 1.00 22.95 351 SER C O 1
ATOM 4187 N N . ILE C 1 147 ? 73.905 95.177 -14.195 1.00 22.69 352 ILE C N 1
ATOM 4188 C CA . ILE C 1 147 ? 74.083 96.243 -13.222 1.00 22.44 352 ILE C CA 1
ATOM 4189 C C . ILE C 1 147 ? 73.341 95.884 -11.929 1.00 21.78 352 ILE C C 1
ATOM 4190 O O . ILE C 1 147 ? 72.134 95.618 -11.965 1.00 21.80 352 ILE C O 1
ATOM 4195 N N . ASP C 1 148 ? 74.073 95.833 -10.819 1.00 20.87 353 ASP C N 1
ATOM 4196 C CA . ASP C 1 148 ? 73.472 95.697 -9.489 1.00 21.04 353 ASP C CA 1
ATOM 4197 C C . ASP C 1 148 ? 73.221 97.088 -8.958 1.00 20.43 353 ASP C C 1
ATOM 4198 O O . ASP C 1 148 ? 74.041 97.991 -9.176 1.00 22.10 353 ASP C O 1
ATOM 4203 N N . VAL C 1 149 ? 72.119 97.268 -8.248 1.00 19.85 354 VAL C N 1
ATOM 4204 C CA . VAL C 1 149 ? 71.748 98.579 -7.703 1.00 19.87 354 VAL C CA 1
ATOM 4205 C C . VAL C 1 149 ? 71.608 98.473 -6.187 1.00 20.07 354 VAL C C 1
ATOM 4206 O O . VAL C 1 149 ? 70.821 97.669 -5.694 1.00 18.85 354 VAL C O 1
ATOM 4210 N N . ARG C 1 150 ? 72.388 99.271 -5.465 1.00 20.36 355 ARG C N 1
ATOM 4211 C CA . ARG C 1 150 ? 72.276 99.409 -4.012 1.00 20.86 355 ARG C CA 1
ATOM 4212 C C . ARG C 1 150 ? 71.399 100.598 -3.673 1.00 21.22 355 ARG C C 1
ATOM 4213 O O . ARG C 1 150 ? 71.563 101.670 -4.221 1.00 22.43 355 ARG C O 1
ATOM 4221 N N . MET C 1 151 ? 70.474 100.410 -2.758 1.00 21.60 356 MET C N 1
ATOM 4222 C CA . MET C 1 151 ? 69.458 101.407 -2.473 1.00 21.83 356 MET C CA 1
ATOM 4223 C C . MET C 1 151 ? 69.484 101.731 -0.975 1.00 21.67 356 MET C C 1
ATOM 4224 O O . MET C 1 151 ? 69.354 100.829 -0.129 1.00 21.31 356 MET C O 1
ATOM 4229 N N . GLN C 1 152 ? 69.693 103.012 -0.649 1.00 21.10 357 GLN C N 1
ATOM 4230 C CA . GLN C 1 152 ? 69.958 103.448 0.732 1.00 20.55 357 GLN C CA 1
ATOM 4231 C C . GLN C 1 152 ? 69.316 104.794 1.013 1.00 20.35 357 GLN C C 1
ATOM 4232 O O . GLN C 1 152 ? 69.644 105.802 0.372 1.00 20.43 357 GLN C O 1
ATOM 4238 N N . VAL C 1 153 ? 68.366 104.813 1.944 1.00 20.41 358 VAL C N 1
ATOM 4239 C CA . VAL C 1 153 ? 67.850 106.078 2.453 1.00 20.39 358 VAL C CA 1
ATOM 4240 C C . VAL C 1 153 ? 68.969 106.683 3.300 1.00 20.14 358 VAL C C 1
ATOM 4241 O O . VAL C 1 153 ? 69.597 105.994 4.115 1.00 19.80 358 VAL C O 1
ATOM 4245 N N . THR C 1 154 ? 69.253 107.960 3.030 1.00 20.89 359 THR C N 1
ATOM 4246 C CA . THR C 1 154 ? 70.446 108.645 3.523 1.00 20.87 359 THR C CA 1
ATOM 4247 C C . THR C 1 154 ? 70.060 110.079 3.949 1.00 20.78 359 THR C C 1
ATOM 4248 O O . THR C 1 154 ? 69.227 110.697 3.299 1.00 20.46 359 THR C O 1
ATOM 4252 N N . PRO C 1 155 ? 70.651 110.586 5.048 1.00 21.34 360 PRO C N 1
ATOM 4253 C CA . PRO C 1 155 ? 70.567 112.022 5.377 1.00 21.84 360 PRO C CA 1
ATOM 4254 C C . PRO C 1 155 ? 71.579 112.807 4.558 1.00 21.60 360 PRO C C 1
ATOM 4255 O O . PRO C 1 155 ? 72.773 112.507 4.580 1.00 22.40 360 PRO C O 1
ATOM 4259 N N . VAL C 1 156 ? 71.096 113.791 3.824 1.00 21.73 361 VAL C N 1
ATOM 4260 C CA . VAL C 1 156 ? 71.942 114.614 2.976 1.00 21.92 361 VAL C CA 1
ATOM 4261 C C . VAL C 1 156 ? 71.994 116.039 3.572 1.00 21.43 361 VAL C C 1
ATOM 4262 O O . VAL C 1 156 ? 70.958 116.716 3.708 1.00 19.14 361 VAL C O 1
ATOM 4266 N N . LEU C 1 157 ? 73.185 116.448 3.995 1.00 21.80 362 LEU C N 1
ATOM 4267 C CA . LEU C 1 157 ? 73.334 117.811 4.529 1.00 22.79 362 LEU C CA 1
ATOM 4268 C C . LEU C 1 157 ? 73.334 118.781 3.349 1.00 23.16 362 LEU C C 1
ATOM 4269 O O . LEU C 1 157 ? 74.293 118.854 2.605 1.00 23.81 362 LEU C O 1
ATOM 4274 N N . ALA C 1 158 ? 72.222 119.484 3.176 1.00 24.60 363 ALA C N 1
ATOM 4275 C CA . ALA C 1 158 ? 72.089 120.506 2.145 1.00 25.99 363 ALA C CA 1
ATOM 4276 C C . ALA C 1 158 ? 73.050 121.689 2.402 1.00 27.40 363 ALA C C 1
ATOM 4277 O O . ALA C 1 158 ? 73.679 121.791 3.475 1.00 26.92 363 ALA C O 1
ATOM 4279 N N . THR C 1 159 ? 73.154 122.578 1.402 1.00 28.83 364 THR C N 1
ATOM 4280 C CA . THR C 1 159 ? 74.003 123.790 1.495 1.00 28.70 364 THR C CA 1
ATOM 4281 C C . THR C 1 159 ? 73.421 124.801 2.493 1.00 28.96 364 THR C C 1
ATOM 4282 O O . THR C 1 159 ? 74.138 125.699 2.968 1.00 30.20 364 THR C O 1
ATOM 4286 N N . ASN C 1 160 ? 72.137 124.637 2.822 1.00 27.90 365 ASN C N 1
ATOM 4287 C CA . ASN C 1 160 ? 71.484 125.395 3.882 1.00 26.81 365 ASN C CA 1
ATOM 4288 C C . ASN C 1 160 ? 71.735 124.888 5.335 1.00 26.29 365 ASN C C 1
ATOM 4289 O O . ASN C 1 160 ? 71.097 125.356 6.286 1.00 26.51 365 ASN C O 1
ATOM 4294 N N . ASN C 1 161 ? 72.650 123.920 5.469 1.00 25.19 366 ASN C N 1
ATOM 4295 C CA . ASN C 1 161 ? 73.061 123.271 6.739 1.00 24.42 366 ASN C CA 1
ATOM 4296 C C . ASN C 1 161 ? 72.038 122.464 7.518 1.00 23.07 366 ASN C C 1
ATOM 4297 O O . ASN C 1 161 ? 72.246 122.156 8.685 1.00 22.96 366 ASN C O 1
ATOM 4302 N N . THR C 1 162 ? 70.956 122.114 6.850 1.00 22.73 367 THR C N 1
ATOM 4303 C CA . THR C 1 162 ? 69.963 121.182 7.360 1.00 22.44 367 THR C CA 1
ATOM 4304 C C . THR C 1 162 ? 70.101 119.828 6.604 1.00 22.62 367 THR C C 1
ATOM 4305 O O . THR C 1 162 ? 70.510 119.770 5.436 1.00 22.25 367 THR C O 1
ATOM 4309 N N . THR C 1 163 ? 69.719 118.754 7.293 1.00 22.34 368 THR C N 1
ATOM 4310 C CA . THR C 1 163 ? 69.752 117.389 6.781 1.00 21.54 368 THR C CA 1
ATOM 4311 C C . THR C 1 163 ? 68.371 117.012 6.221 1.00 21.20 368 THR C C 1
ATOM 4312 O O . THR C 1 163 ? 67.320 117.287 6.845 1.00 20.86 368 THR C O 1
ATOM 4316 N N . TYR C 1 164 ? 68.385 116.427 5.012 1.00 21.20 369 TYR C N 1
ATOM 4317 C CA . TYR C 1 164 ? 67.183 115.932 4.322 1.00 20.94 369 TYR C CA 1
ATOM 4318 C C . TYR C 1 164 ? 67.342 114.427 3.992 1.00 20.20 369 TYR C C 1
ATOM 4319 O O . TYR C 1 164 ? 68.424 113.972 3.571 1.00 19.83 369 TYR C O 1
ATOM 4328 N N . ASN C 1 165 ? 66.282 113.669 4.219 1.00 19.57 370 ASN C N 1
ATOM 4329 C CA . ASN C 1 165 ? 66.318 112.198 4.011 1.00 19.66 370 ASN C CA 1
ATOM 4330 C C . ASN C 1 165 ? 65.913 111.927 2.576 1.00 18.99 370 ASN C C 1
ATOM 4331 O O . ASN C 1 165 ? 64.792 112.202 2.199 1.00 18.82 370 ASN C O 1
ATOM 4336 N N . LEU C 1 166 ? 66.871 111.460 1.780 1.00 19.91 371 LEU C N 1
ATOM 4337 C CA . LEU C 1 166 ? 66.686 111.138 0.357 1.00 20.63 371 LEU C CA 1
ATOM 4338 C C . LEU C 1 166 ? 67.004 109.645 0.138 1.00 20.75 371 LEU C C 1
ATOM 4339 O O . LEU C 1 166 ? 67.474 108.977 1.062 1.00 21.27 371 LEU C O 1
ATOM 4344 N N . ILE C 1 167 ? 66.786 109.143 -1.079 1.00 20.71 372 ILE C N 1
ATOM 4345 C CA . ILE C 1 167 ? 67.161 107.753 -1.453 1.00 20.62 372 ILE C CA 1
ATOM 4346 C C . ILE C 1 167 ? 68.288 107.755 -2.472 1.00 20.50 372 ILE C C 1
ATOM 4347 O O . ILE C 1 167 ? 68.140 108.279 -3.562 1.00 20.61 372 ILE C O 1
ATOM 4352 N N . ALA C 1 168 ? 69.418 107.160 -2.113 1.00 21.05 373 ALA C N 1
ATOM 4353 C CA . ALA C 1 168 ? 70.523 107.032 -3.007 1.00 21.64 373 ALA C CA 1
ATOM 4354 C C . ALA C 1 168 ? 70.445 105.672 -3.718 1.00 22.45 373 ALA C C 1
ATOM 4355 O O . ALA C 1 168 ? 70.366 104.636 -3.056 1.00 23.48 373 ALA C O 1
ATOM 4357 N N . PHE C 1 169 ? 70.461 105.690 -5.053 1.00 22.28 374 PHE C N 1
ATOM 4358 C CA . PHE C 1 169 ? 70.590 104.489 -5.879 1.00 22.20 374 PHE C CA 1
ATOM 4359 C C . PHE C 1 169 ? 71.949 104.518 -6.527 1.00 22.28 374 PHE C C 1
ATOM 4360 O O . PHE C 1 169 ? 72.206 105.407 -7.324 1.00 22.24 374 PHE C O 1
ATOM 4368 N N . THR C 1 170 ? 72.829 103.573 -6.194 1.00 22.70 375 THR C N 1
ATOM 4369 C CA . THR C 1 170 ? 74.107 103.407 -6.906 1.00 22.55 375 THR C CA 1
ATOM 4370 C C . THR C 1 170 ? 74.094 102.196 -7.832 1.00 23.28 375 THR C C 1
ATOM 4371 O O . THR C 1 170 ? 74.009 101.049 -7.386 1.00 23.49 375 THR C O 1
ATOM 4375 N N . PHE C 1 171 ? 74.254 102.481 -9.119 1.00 23.10 376 PHE C N 1
ATOM 4376 C CA . PHE C 1 171 ? 74.226 101.510 -10.186 1.00 22.78 376 PHE C CA 1
ATOM 4377 C C . PHE C 1 171 ? 75.636 100.990 -10.355 1.00 23.58 376 PHE C C 1
ATOM 4378 O O . PHE C 1 171 ? 76.529 101.779 -10.625 1.00 23.84 376 PHE C O 1
ATOM 4386 N N . GLN C 1 172 ? 75.844 99.682 -10.169 1.00 23.55 377 GLN C N 1
ATOM 4387 C CA . GLN C 1 172 ? 77.180 99.081 -10.149 1.00 24.09 377 GLN C CA 1
ATOM 4388 C C . GLN C 1 172 ? 77.365 98.174 -11.369 1.00 24.85 377 GLN C C 1
ATOM 4389 O O . GLN C 1 172 ? 76.964 97.015 -11.348 1.00 24.95 377 GLN C O 1
ATOM 4395 N N . CYS C 1 173 ? 77.974 98.708 -12.433 1.00 25.95 378 CYS C N 1
ATOM 4396 C CA . CYS C 1 173 ? 78.125 97.990 -13.713 1.00 26.95 378 CYS C CA 1
ATOM 4397 C C . CYS C 1 173 ? 79.174 96.914 -13.591 1.00 27.58 378 CYS C C 1
ATOM 4398 O O . CYS C 1 173 ? 80.187 97.130 -12.932 1.00 26.53 378 CYS C O 1
ATOM 4401 N N . ALA C 1 174 ? 78.943 95.764 -14.234 1.00 28.74 379 ALA C N 1
ATOM 4402 C CA . ALA C 1 174 ? 79.927 94.651 -14.201 1.00 30.50 379 ALA C CA 1
ATOM 4403 C C . ALA C 1 174 ? 81.217 94.978 -14.960 1.00 31.56 379 ALA C C 1
ATOM 4404 O O . ALA C 1 174 ? 82.315 94.550 -14.560 1.00 32.04 379 ALA C O 1
ATOM 4406 N N . SER C 1 175 ? 81.051 95.713 -16.056 1.00 33.13 380 SER C N 1
ATOM 4407 C CA . SER C 1 175 ? 82.116 96.087 -16.972 1.00 34.36 380 SER C CA 1
ATOM 4408 C C . SER C 1 175 ? 82.146 97.597 -17.171 1.00 35.20 380 SER C C 1
ATOM 4409 O O . SER C 1 175 ? 81.087 98.230 -17.317 1.00 34.67 380 SER C O 1
ATOM 4412 N N . ALA C 1 176 ? 83.363 98.159 -17.230 1.00 36.62 381 ALA C N 1
ATOM 4413 C CA . ALA C 1 176 ? 83.558 99.580 -17.599 1.00 37.17 381 ALA C CA 1
ATOM 4414 C C . ALA C 1 176 ? 83.230 99.804 -19.076 1.00 38.13 381 ALA C C 1
ATOM 4415 O O . ALA C 1 176 ? 83.199 98.848 -19.874 1.00 38.35 381 ALA C O 1
ATOM 4417 N N . GLY C 1 177 ? 82.977 101.062 -19.434 1.00 38.81 382 GLY C N 1
ATOM 4418 C CA . GLY C 1 177 ? 82.571 101.403 -20.790 1.00 39.24 382 GLY C CA 1
ATOM 4419 C C . GLY C 1 177 ? 81.766 102.682 -20.881 1.00 39.83 382 GLY C C 1
ATOM 4420 O O . GLY C 1 177 ? 81.935 103.468 -21.819 1.00 39.89 382 GLY C O 1
ATOM 4421 N N . LEU C 1 178 ? 80.874 102.890 -19.917 1.00 40.43 383 LEU C N 1
ATOM 4422 C CA . LEU C 1 178 ? 79.993 104.062 -19.916 1.00 40.80 383 LEU C CA 1
ATOM 4423 C C . LEU C 1 178 ? 80.753 105.393 -19.850 1.00 41.42 383 LEU C C 1
ATOM 4424 O O . LEU C 1 178 ? 80.269 106.408 -20.355 1.00 41.37 383 LEU C O 1
ATOM 4429 N N . PHE C 1 179 ? 81.911 105.392 -19.198 1.00 41.91 384 PHE C N 1
ATOM 4430 C CA . PHE C 1 179 ? 82.670 106.632 -19.002 1.00 43.10 384 PHE C CA 1
ATOM 4431 C C . PHE C 1 179 ? 83.980 106.676 -19.810 1.00 44.01 384 PHE C C 1
ATOM 4432 O O . PHE C 1 179 ? 84.874 107.475 -19.523 1.00 44.66 384 PHE C O 1
ATOM 4440 N N . ASN C 1 180 ? 84.042 105.832 -20.843 1.00 45.34 385 ASN C N 1
ATOM 4441 C CA . ASN C 1 180 ? 85.125 105.816 -21.823 1.00 45.57 385 ASN C CA 1
ATOM 4442 C C . ASN C 1 180 ? 84.648 106.504 -23.108 1.00 46.04 385 ASN C C 1
ATOM 4443 O O . ASN C 1 180 ? 83.759 105.987 -23.783 1.00 46.16 385 ASN C O 1
ATOM 4448 N N . PRO C 1 181 ? 85.228 107.681 -23.446 1.00 46.49 386 PRO C N 1
ATOM 4449 C CA . PRO C 1 181 ? 84.726 108.496 -24.582 1.00 46.22 386 PRO C CA 1
ATOM 4450 C C . PRO C 1 181 ? 84.846 107.860 -25.980 1.00 45.98 386 PRO C C 1
ATOM 4451 O O . PRO C 1 181 ? 84.138 108.271 -26.904 1.00 45.86 386 PRO C O 1
ATOM 4455 N N . THR C 1 182 ? 85.708 106.864 -26.135 1.00 45.82 387 THR C N 1
ATOM 4456 C CA . THR C 1 182 ? 85.764 106.100 -27.388 1.00 45.85 387 THR C CA 1
ATOM 4457 C C . THR C 1 182 ? 84.586 105.103 -27.553 1.00 45.63 387 THR C C 1
ATOM 4458 O O . THR C 1 182 ? 84.273 104.693 -28.680 1.00 45.70 387 THR C O 1
ATOM 4462 N N . VAL C 1 183 ? 83.945 104.710 -26.444 1.00 45.21 388 VAL C N 1
ATOM 4463 C CA . VAL C 1 183 ? 82.739 103.849 -26.486 1.00 44.54 388 VAL C CA 1
ATOM 4464 C C . VAL C 1 183 ? 81.457 104.691 -26.647 1.00 44.00 388 VAL C C 1
ATOM 4465 O O . VAL C 1 183 ? 81.262 105.662 -25.931 1.00 43.75 388 VAL C O 1
ATOM 4469 N N . ASN C 1 184 ? 80.591 104.308 -27.584 1.00 43.49 389 ASN C N 1
ATOM 4470 C CA . ASN C 1 184 ? 79.342 105.025 -27.836 1.00 43.06 389 ASN C CA 1
ATOM 4471 C C . ASN C 1 184 ? 78.141 104.088 -27.848 1.00 42.36 389 ASN C C 1
ATOM 4472 O O . ASN C 1 184 ? 78.271 102.894 -28.097 1.00 42.77 389 ASN C O 1
ATOM 4477 N N . GLY C 1 185 ? 76.970 104.652 -27.587 1.00 40.97 390 GLY C N 1
ATOM 4478 C CA . GLY C 1 185 ? 75.729 103.899 -27.554 1.00 39.72 390 GLY C CA 1
ATOM 4479 C C . GLY C 1 185 ? 74.796 104.372 -26.442 1.00 38.54 390 GLY C C 1
ATOM 4480 O O . GLY C 1 185 ? 74.915 105.496 -25.937 1.00 38.25 390 GLY C O 1
ATOM 4481 N N . THR C 1 186 ? 73.851 103.511 -26.076 1.00 36.80 391 THR C N 1
ATOM 4482 C CA . THR C 1 186 ? 72.936 103.791 -24.972 1.00 35.44 391 THR C CA 1
ATOM 4483 C C . THR C 1 186 ? 72.836 102.583 -24.028 1.00 34.11 391 THR C C 1
ATOM 4484 O O . THR C 1 186 ? 73.034 101.432 -24.443 1.00 33.57 391 THR C O 1
ATOM 4488 N N . VAL C 1 187 ? 72.548 102.884 -22.759 1.00 32.26 392 VAL C N 1
ATOM 4489 C CA . VAL C 1 187 ? 72.182 101.877 -21.755 1.00 30.82 392 VAL C CA 1
ATOM 4490 C C . VAL C 1 187 ? 70.868 102.329 -21.113 1.00 29.24 392 VAL C C 1
ATOM 4491 O O . VAL C 1 187 ? 70.723 103.481 -20.737 1.00 28.49 392 VAL C O 1
ATOM 4495 N N . ALA C 1 188 ? 69.892 101.424 -21.056 1.00 28.06 393 ALA C N 1
ATOM 4496 C CA . ALA C 1 188 ? 68.595 101.679 -20.416 1.00 27.10 393 ALA C CA 1
ATOM 4497 C C . ALA C 1 188 ? 68.346 100.593 -19.353 1.00 26.37 393 ALA C C 1
ATOM 4498 O O . ALA C 1 188 ? 68.483 99.404 -19.635 1.00 25.45 393 ALA C O 1
ATOM 4500 N N . ILE C 1 189 ? 67.981 101.013 -18.139 1.00 25.57 394 ILE C N 1
ATOM 4501 C CA . ILE C 1 189 ? 67.811 100.095 -17.024 1.00 24.85 394 ILE C CA 1
ATOM 4502 C C . ILE C 1 189 ? 66.504 100.367 -16.344 1.00 24.41 394 ILE C C 1
ATOM 4503 O O . ILE C 1 189 ? 66.142 101.526 -16.169 1.00 23.63 394 ILE C O 1
ATOM 4508 N N . GLY C 1 190 ? 65.795 99.291 -15.979 1.00 23.42 395 GLY C N 1
ATOM 4509 C CA . GLY C 1 190 ? 64.613 99.384 -15.128 1.00 23.15 395 GLY C CA 1
ATOM 4510 C C . GLY C 1 190 ? 63.498 98.443 -15.529 1.00 21.97 395 GLY C C 1
ATOM 4511 O O . GLY C 1 190 ? 63.643 97.696 -16.486 1.00 22.22 395 GLY C O 1
ATOM 4512 N N . PRO C 1 191 ? 62.359 98.514 -14.829 1.00 21.27 396 PRO C N 1
ATOM 4513 C CA . PRO C 1 191 ? 62.145 99.377 -13.662 1.00 20.65 396 PRO C CA 1
ATOM 4514 C C . PRO C 1 191 ? 62.877 98.871 -12.424 1.00 20.04 396 PRO C C 1
ATOM 4515 O O . PRO C 1 191 ? 62.877 97.673 -12.168 1.00 20.27 396 PRO C O 1
ATOM 4519 N N . VAL C 1 192 ? 63.542 99.780 -11.724 1.00 19.54 397 VAL C N 1
ATOM 4520 C CA . VAL C 1 192 ? 64.246 99.498 -10.483 1.00 19.62 397 VAL C CA 1
ATOM 4521 C C . VAL C 1 192 ? 63.275 99.891 -9.396 1.00 20.12 397 VAL C C 1
ATOM 4522 O O . VAL C 1 192 ? 62.925 101.069 -9.285 1.00 19.90 397 VAL C O 1
ATOM 4526 N N . VAL C 1 193 ? 62.793 98.902 -8.638 1.00 19.74 398 VAL C N 1
ATOM 4527 C CA . VAL C 1 193 ? 61.755 99.120 -7.627 1.00 19.29 398 VAL C CA 1
ATOM 4528 C C . VAL C 1 193 ? 62.357 99.025 -6.195 1.00 19.46 398 VAL C C 1
ATOM 4529 O O . VAL C 1 193 ? 63.022 98.036 -5.832 1.00 20.40 398 VAL C O 1
ATOM 4533 N N . HIS C 1 194 ? 62.184 100.090 -5.418 1.00 18.62 399 HIS C N 1
ATOM 4534 C CA . HIS C 1 194 ? 62.637 100.136 -4.030 1.00 18.25 399 HIS C CA 1
ATOM 4535 C C . HIS C 1 194 ? 61.431 100.359 -3.132 1.00 18.48 399 HIS C C 1
ATOM 4536 O O . HIS C 1 194 ? 60.519 101.102 -3.506 1.00 17.17 399 HIS C O 1
ATOM 4543 N N . THR C 1 195 ? 61.395 99.665 -1.976 1.00 17.84 400 THR C N 1
ATOM 4544 C CA . THR C 1 195 ? 60.339 99.899 -0.978 1.00 17.45 400 THR C CA 1
ATOM 4545 C C . THR C 1 195 ? 61.034 100.234 0.331 1.00 16.68 400 THR C C 1
ATOM 4546 O O . THR C 1 195 ? 62.065 99.679 0.650 1.00 15.56 400 THR C O 1
ATOM 4550 N N . CYS C 1 196 ? 60.480 101.204 1.039 1.00 16.78 401 CYS C N 1
ATOM 4551 C CA . CYS C 1 196 ? 60.991 101.626 2.350 1.00 16.47 401 CYS C CA 1
ATOM 4552 C C . CYS C 1 196 ? 59.874 102.369 3.060 1.00 16.00 401 CYS C C 1
ATOM 4553 O O . CYS C 1 196 ? 58.895 102.804 2.420 1.00 14.96 401 CYS C O 1
ATOM 4556 N N . PRO C 1 197 ? 59.968 102.460 4.398 1.00 16.20 402 PRO C N 1
ATOM 4557 C CA . PRO C 1 197 ? 58.906 103.191 5.078 1.00 16.59 402 PRO C CA 1
ATOM 4558 C C . PRO C 1 197 ? 58.971 104.698 4.742 1.00 16.81 402 PRO C C 1
ATOM 4559 O O . PRO C 1 197 ? 60.052 105.279 4.643 1.00 16.28 402 PRO C O 1
ATOM 4563 N N . ALA C 1 198 ? 57.807 105.296 4.570 1.00 18.03 403 ALA C N 1
ATOM 4564 C CA . ALA C 1 198 ? 57.671 106.745 4.378 1.00 18.57 403 ALA C CA 1
ATOM 4565 C C . ALA C 1 198 ? 57.691 107.466 5.730 1.00 19.16 403 ALA C C 1
ATOM 4566 O O . ALA C 1 198 ? 57.395 106.869 6.767 1.00 18.43 403 ALA C O 1
ATOM 4568 N N . ALA C 1 199 ? 57.971 108.769 5.683 1.00 19.68 404 ALA C N 1
ATOM 4569 C CA . ALA C 1 199 ? 57.924 109.624 6.875 1.00 20.59 404 ALA C CA 1
ATOM 4570 C C . ALA C 1 199 ? 56.538 109.716 7.464 1.00 20.62 404 ALA C C 1
ATOM 4571 O O . ALA C 1 199 ? 56.412 109.791 8.664 1.00 21.61 404 ALA C O 1
ATOM 4573 N N . ARG C 1 200 ? 55.505 109.625 6.636 1.00 21.26 405 ARG C N 1
ATOM 4574 C CA . ARG C 1 200 ? 54.117 109.760 7.090 1.00 22.03 405 ARG C CA 1
ATOM 4575 C C . ARG C 1 200 ? 53.163 109.130 6.079 1.00 22.10 405 ARG C C 1
ATOM 4576 O O . ARG C 1 200 ? 53.545 108.871 4.939 1.00 22.89 405 ARG C O 1
ATOM 4584 N N . ALA C 1 201 ? 51.931 108.879 6.491 1.00 23.34 406 ALA C N 1
ATOM 4585 C CA . ALA C 1 201 ? 50.855 108.595 5.549 1.00 24.63 406 ALA C CA 1
ATOM 4586 C C . ALA C 1 201 ? 50.652 109.841 4.673 1.00 26.01 406 ALA C C 1
ATOM 4587 O O . ALA C 1 201 ? 51.142 110.930 5.002 1.00 26.61 406 ALA C O 1
ATOM 4589 N N . PRO C 1 202 ? 49.986 109.696 3.521 1.00 27.53 407 PRO C N 1
ATOM 4590 C CA . PRO C 1 202 ? 49.819 110.897 2.683 1.00 28.92 407 PRO C CA 1
ATOM 4591 C C . PRO C 1 202 ? 49.110 112.078 3.392 1.00 29.87 407 PRO C C 1
ATOM 4592 O O . PRO C 1 202 ? 48.196 111.867 4.188 1.00 29.10 407 PRO C O 1
ATOM 4596 N N . VAL C 1 203 ? 49.576 113.291 3.092 1.00 31.59 408 VAL C N 1
ATOM 4597 C CA . VAL C 1 203 ? 49.060 114.543 3.681 1.00 33.18 408 VAL C CA 1
ATOM 4598 C C . VAL C 1 203 ? 48.758 115.568 2.560 1.00 34.25 408 VAL C C 1
ATOM 4599 O O . VAL C 1 203 ? 49.549 115.730 1.621 1.00 33.72 408 VAL C O 1
ATOM 4603 N N . THR C 1 204 ? 47.615 116.252 2.658 1.00 36.09 409 THR C N 1
ATOM 4604 C CA . THR C 1 204 ? 47.295 117.344 1.707 1.00 37.66 409 THR C CA 1
ATOM 4605 C C . THR C 1 204 ? 48.104 118.602 2.007 1.00 38.90 409 THR C C 1
ATOM 4606 O O . THR C 1 204 ? 48.673 118.753 3.098 1.00 39.96 409 THR C O 1
ATOM 4610 N N . VAL C 1 205 ? 48.167 119.497 1.026 1.00 40.61 410 VAL C N 1
ATOM 4611 C CA . VAL C 1 205 ? 48.853 120.786 1.198 1.00 41.18 410 VAL C CA 1
ATOM 4612 C C . VAL C 1 205 ? 48.046 121.709 2.138 1.00 42.54 410 VAL C C 1
ATOM 4613 O O . VAL C 1 205 ? 46.877 121.461 2.517 1.00 42.77 410 VAL C O 1
ATOM 4618 N N . THR D 1 1 ? 34.924 99.427 5.292 1.00 20.00 206 THR D N 1
ATOM 4619 C CA . THR D 1 1 ? 36.258 99.166 5.817 1.00 20.00 206 THR D CA 1
ATOM 4620 C C . THR D 1 1 ? 37.333 99.541 4.802 1.00 20.00 206 THR D C 1
ATOM 4621 O O . THR D 1 1 ? 37.130 99.336 3.591 1.00 38.40 206 THR D O 1
ATOM 4625 N N . SER D 1 2 ? 38.101 100.078 5.233 1.00 36.35 207 SER D N 1
ATOM 4626 C CA . SER D 1 2 ? 39.316 100.404 4.467 1.00 34.98 207 SER D CA 1
ATOM 4627 C C . SER D 1 2 ? 39.926 99.161 3.814 1.00 33.52 207 SER D C 1
ATOM 4628 O O . SER D 1 2 ? 40.010 98.093 4.434 1.00 32.85 207 SER D O 1
ATOM 4631 N N . SER D 1 3 ? 40.359 99.319 2.570 1.00 31.17 208 SER D N 1
ATOM 4632 C CA . SER D 1 3 ? 41.061 98.256 1.873 1.00 30.23 208 SER D CA 1
ATOM 4633 C C . SER D 1 3 ? 42.577 98.292 2.120 1.00 28.61 208 SER D C 1
ATOM 4634 O O . SER D 1 3 ? 43.297 97.476 1.576 1.00 28.54 208 SER D O 1
ATOM 4637 N N . VAL D 1 4 ? 43.052 99.239 2.928 1.00 26.04 209 VAL D N 1
ATOM 4638 C CA . VAL D 1 4 ? 44.463 99.351 3.293 1.00 24.74 209 VAL D CA 1
ATOM 4639 C C . VAL D 1 4 ? 44.568 99.503 4.819 1.00 23.21 209 VAL D C 1
ATOM 4640 O O . VAL D 1 4 ? 43.754 100.197 5.409 1.00 22.81 209 VAL D O 1
ATOM 4644 N N . ALA D 1 5 ? 45.548 98.836 5.442 1.00 21.39 210 ALA D N 1
ATOM 4645 C CA . ALA D 1 5 ? 45.733 98.848 6.908 1.00 20.56 210 ALA D CA 1
ATOM 4646 C C . ALA D 1 5 ? 47.217 98.753 7.200 1.00 19.51 210 ALA D C 1
ATOM 4647 O O . ALA D 1 5 ? 47.953 98.244 6.368 1.00 19.16 210 ALA D O 1
ATOM 4649 N N . ALA D 1 6 ? 47.660 99.283 8.342 1.00 18.44 211 ALA D N 1
ATOM 4650 C CA . ALA D 1 6 ? 49.069 99.283 8.741 1.00 18.17 211 ALA D CA 1
ATOM 4651 C C . ALA D 1 6 ? 49.268 98.772 10.177 1.00 17.74 211 ALA D C 1
ATOM 4652 O O . ALA D 1 6 ? 48.362 98.873 11.014 1.00 16.88 211 ALA D O 1
ATOM 4654 N N . PHE D 1 7 ? 50.443 98.175 10.421 1.00 17.41 212 PHE D N 1
ATOM 4655 C CA . PHE D 1 7 ? 50.866 97.722 11.745 1.00 17.22 212 PHE D CA 1
ATOM 4656 C C . PHE D 1 7 ? 52.324 98.125 11.934 1.00 17.06 212 PHE D C 1
ATOM 4657 O O . PHE D 1 7 ? 53.145 97.967 11.021 1.00 15.84 212 PHE D O 1
ATOM 4665 N N . THR D 1 8 ? 52.627 98.640 13.130 1.00 16.24 213 THR D N 1
ATOM 4666 C CA . THR D 1 8 ? 53.957 99.050 13.508 1.00 17.26 213 THR D CA 1
ATOM 4667 C C . THR D 1 8 ? 54.269 98.471 14.878 1.00 17.29 213 THR D C 1
ATOM 4668 O O . THR D 1 8 ? 53.444 98.569 15.767 1.00 17.53 213 THR D O 1
ATOM 4672 N N . SER D 1 9 ? 55.444 97.855 15.019 1.00 17.90 214 SER D N 1
ATOM 4673 C CA . SER D 1 9 ? 55.922 97.326 16.293 1.00 17.60 214 SER D CA 1
ATOM 4674 C C . SER D 1 9 ? 57.416 97.471 16.424 1.00 17.35 214 SER D C 1
ATOM 4675 O O . SER D 1 9 ? 58.144 97.539 15.446 1.00 16.50 214 SER D O 1
ATOM 4678 N N . GLY D 1 10 ? 57.872 97.509 17.665 1.00 18.06 215 GLY D N 1
ATOM 4679 C CA . GLY D 1 10 ? 59.263 97.718 17.982 1.00 19.13 215 GLY D CA 1
ATOM 4680 C C . GLY D 1 10 ? 59.520 99.198 18.153 1.00 20.35 215 GLY D C 1
ATOM 4681 O O . GLY D 1 10 ? 58.595 99.961 18.373 1.00 21.06 215 GLY D O 1
ATOM 4682 N N . THR D 1 11 ? 60.780 99.606 18.019 1.00 21.83 216 THR D N 1
ATOM 4683 C CA . THR D 1 11 ? 61.169 101.013 18.145 1.00 22.74 216 THR D CA 1
ATOM 4684 C C . THR D 1 11 ? 62.093 101.477 17.000 1.00 22.58 216 THR D C 1
ATOM 4685 O O . THR D 1 11 ? 62.972 100.734 16.563 1.00 21.26 216 THR D O 1
ATOM 4689 N N . ILE D 1 12 ? 61.924 102.718 16.534 1.00 24.12 217 ILE D N 1
ATOM 4690 C CA . ILE D 1 12 ? 62.822 103.294 15.499 1.00 24.64 217 ILE D CA 1
ATOM 4691 C C . ILE D 1 12 ? 64.255 103.479 16.006 1.00 24.92 217 ILE D C 1
ATOM 4692 O O . ILE D 1 12 ? 65.208 103.621 15.236 1.00 26.82 217 ILE D O 1
ATOM 4697 N N . GLY D 1 13 ? 64.433 103.476 17.305 1.00 24.45 218 GLY D N 1
ATOM 4698 C CA . GLY D 1 13 ? 65.749 103.653 17.876 1.00 24.39 218 GLY D CA 1
ATOM 4699 C C . GLY D 1 13 ? 66.591 102.388 17.848 1.00 24.23 218 GLY D C 1
ATOM 4700 O O . GLY D 1 13 ? 67.814 102.469 17.954 1.00 24.12 218 GLY D O 1
ATOM 4701 N N . LEU D 1 14 ? 65.951 101.231 17.674 1.00 23.43 219 LEU D N 1
ATOM 4702 C CA . LEU D 1 14 ? 66.666 99.936 17.618 1.00 23.54 219 LEU D CA 1
ATOM 4703 C C . LEU D 1 14 ? 67.507 99.775 18.878 1.00 24.05 219 LEU D C 1
ATOM 4704 O O . LEU D 1 14 ? 68.642 99.283 18.858 1.00 23.48 219 LEU D O 1
ATOM 4709 N N . SER D 1 15 ? 66.884 100.158 19.989 1.00 24.94 220 SER D N 1
ATOM 4710 C CA . SER D 1 15 ? 67.561 100.354 21.262 1.00 25.57 220 SER D CA 1
ATOM 4711 C C . SER D 1 15 ? 66.958 99.523 22.398 1.00 25.40 220 SER D C 1
ATOM 4712 O O . SER D 1 15 ? 67.337 99.688 23.555 1.00 26.56 220 SER D O 1
ATOM 4715 N N . SER D 1 16 ? 66.006 98.661 22.079 1.00 24.71 221 SER D N 1
ATOM 4716 C CA . SER D 1 16 ? 65.240 97.921 23.081 1.00 24.17 221 SER D CA 1
ATOM 4717 C C . SER D 1 16 ? 65.194 96.423 22.731 1.00 22.94 221 SER D C 1
ATOM 4718 O O . SER D 1 16 ? 64.321 95.991 21.950 1.00 22.25 221 SER D O 1
ATOM 4721 N N . PRO D 1 17 ? 66.128 95.625 23.304 1.00 21.78 222 PRO D N 1
ATOM 4722 C CA . PRO D 1 17 ? 66.383 94.272 22.788 1.00 21.37 222 PRO D CA 1
ATOM 4723 C C . PRO D 1 17 ? 65.422 93.231 23.343 1.00 20.15 222 PRO D C 1
ATOM 4724 O O . PRO D 1 17 ? 65.820 92.327 24.049 1.00 21.05 222 PRO D O 1
ATOM 4728 N N . THR D 1 18 ? 64.161 93.385 22.974 1.00 19.26 223 THR D N 1
ATOM 4729 C CA . THR D 1 18 ? 63.050 92.585 23.452 1.00 19.27 223 THR D CA 1
ATOM 4730 C C . THR D 1 18 ? 62.717 91.388 22.511 1.00 18.26 223 THR D C 1
ATOM 4731 O O . THR D 1 18 ? 61.934 90.522 22.867 1.00 17.29 223 THR D O 1
ATOM 4735 N N . GLY D 1 19 ? 63.270 91.381 21.306 1.00 17.80 224 GLY D N 1
ATOM 4736 C CA . GLY D 1 19 ? 63.053 90.273 20.365 1.00 17.04 224 GLY D CA 1
ATOM 4737 C C . GLY D 1 19 ? 63.845 89.056 20.810 1.00 16.73 224 GLY D C 1
ATOM 4738 O O . GLY D 1 19 ? 64.989 89.199 21.239 1.00 16.97 224 GLY D O 1
ATOM 4739 N N . ASN D 1 20 ? 63.247 87.869 20.712 1.00 15.88 225 ASN D N 1
ATOM 4740 C CA . ASN D 1 20 ? 63.950 86.602 21.008 1.00 15.85 225 ASN D CA 1
ATOM 4741 C C . ASN D 1 20 ? 64.328 85.928 19.688 1.00 15.16 225 ASN D C 1
ATOM 4742 O O . ASN D 1 20 ? 63.464 85.406 18.999 1.00 15.25 225 ASN D O 1
ATOM 4747 N N . PHE D 1 21 ? 65.607 85.994 19.325 1.00 14.40 226 PHE D N 1
ATOM 4748 C CA . PHE D 1 21 ? 66.103 85.405 18.091 1.00 14.30 226 PHE D CA 1
ATOM 4749 C C . PHE D 1 21 ? 66.973 84.182 18.452 1.00 13.94 226 PHE D C 1
ATOM 4750 O O . PHE D 1 21 ? 67.325 84.019 19.615 1.00 13.26 226 PHE D O 1
ATOM 4758 N N . VAL D 1 22 ? 67.310 83.342 17.473 1.00 12.85 227 VAL D N 1
ATOM 4759 C CA . VAL D 1 22 ? 67.993 82.072 17.755 1.00 13.33 227 VAL D CA 1
ATOM 4760 C C . VAL D 1 22 ? 69.019 81.841 16.694 1.00 13.01 227 VAL D C 1
ATOM 4761 O O . VAL D 1 22 ? 68.721 81.949 15.508 1.00 12.92 227 VAL D O 1
ATOM 4765 N N . SER D 1 23 ? 70.245 81.541 17.111 1.00 13.44 228 SER D N 1
ATOM 4766 C CA . SER D 1 23 ? 71.285 81.174 16.161 1.00 13.56 228 SER D CA 1
ATOM 4767 C C . SER D 1 23 ? 71.110 79.745 15.646 1.00 13.58 228 SER D C 1
ATOM 4768 O O . SER D 1 23 ? 70.372 78.922 16.232 1.00 13.73 228 SER D O 1
ATOM 4771 N N . SER D 1 24 ? 71.812 79.451 14.559 1.00 13.27 229 SER D N 1
ATOM 4772 C CA . SER D 1 24 ? 71.816 78.101 13.979 1.00 14.33 229 SER D CA 1
ATOM 4773 C C . SER D 1 24 ? 72.460 77.025 14.853 1.00 14.51 229 SER D C 1
ATOM 4774 O O . SER D 1 24 ? 72.335 75.847 14.542 1.00 15.54 229 SER D O 1
ATOM 4777 N N . SER D 1 25 ? 73.119 77.414 15.941 1.00 14.42 230 SER D N 1
ATOM 4778 C CA . SER D 1 25 ? 73.571 76.463 16.967 1.00 14.81 230 SER D CA 1
ATOM 4779 C C . SER D 1 25 ? 72.601 76.301 18.145 1.00 14.20 230 SER D C 1
ATOM 4780 O O . SER D 1 25 ? 72.994 75.784 19.214 1.00 14.35 230 SER D O 1
ATOM 4783 N N . ASN D 1 26 ? 71.355 76.761 17.957 1.00 14.03 231 ASN D N 1
ATOM 4784 C CA . ASN D 1 26 ? 70.256 76.607 18.916 1.00 14.58 231 ASN D CA 1
ATOM 4785 C C . ASN D 1 26 ? 70.382 77.441 20.200 1.00 14.59 231 ASN D C 1
ATOM 4786 O O . ASN D 1 26 ? 69.863 77.084 21.236 1.00 14.67 231 ASN D O 1
ATOM 4791 N N . ASN D 1 27 ? 71.059 78.572 20.077 1.00 14.45 232 ASN D N 1
ATOM 4792 C CA . ASN D 1 27 ? 71.266 79.498 21.166 1.00 15.26 232 ASN D CA 1
ATOM 4793 C C . ASN D 1 27 ? 70.411 80.734 20.982 1.00 15.41 232 ASN D C 1
ATOM 4794 O O . ASN D 1 27 ? 70.618 81.509 20.039 1.00 15.86 232 ASN D O 1
ATOM 4799 N N . PRO D 1 28 ? 69.480 80.960 21.912 1.00 16.88 233 PRO D N 1
ATOM 4800 C CA . PRO D 1 28 ? 68.670 82.167 21.856 1.00 16.95 233 PRO D CA 1
ATOM 4801 C C . PRO D 1 28 ? 69.486 83.393 22.229 1.00 17.05 233 PRO D C 1
ATOM 4802 O O . PRO D 1 28 ? 70.497 83.289 22.922 1.00 17.11 233 PRO D O 1
ATOM 4806 N N . PHE D 1 29 ? 69.039 84.542 21.771 1.00 17.17 234 PHE D N 1
ATOM 4807 C CA . PHE D 1 29 ? 69.641 85.812 22.112 1.00 17.33 234 PHE D CA 1
ATOM 4808 C C . PHE D 1 29 ? 68.622 86.918 21.870 1.00 17.66 234 PHE D C 1
ATOM 4809 O O . PHE D 1 29 ? 67.579 86.718 21.230 1.00 16.58 234 PHE D O 1
ATOM 4817 N N . ASN D 1 30 ? 68.920 88.081 22.426 1.00 17.90 235 ASN D N 1
ATOM 4818 C CA . ASN D 1 30 ? 68.048 89.214 22.329 1.00 17.97 235 ASN D CA 1
ATOM 4819 C C . ASN D 1 30 ? 68.526 90.233 21.326 1.00 17.04 235 ASN D C 1
ATOM 4820 O O . ASN D 1 30 ? 69.712 90.575 21.259 1.00 17.30 235 ASN D O 1
ATOM 4825 N N . GLY D 1 31 ? 67.570 90.718 20.550 1.00 16.26 236 GLY D N 1
ATOM 4826 C CA . GLY D 1 31 ? 67.827 91.747 19.569 1.00 15.86 236 GLY D CA 1
ATOM 4827 C C . GLY D 1 31 ? 66.708 92.747 19.517 1.00 14.84 236 GLY D C 1
ATOM 4828 O O . GLY D 1 31 ? 65.623 92.481 19.993 1.00 14.32 236 GLY D O 1
ATOM 4829 N N . SER D 1 32 ? 67.011 93.902 18.934 1.00 15.18 237 SER D N 1
ATOM 4830 C CA . SER D 1 32 ? 66.042 94.974 18.688 1.00 15.37 237 SER D CA 1
ATOM 4831 C C . SER D 1 32 ? 65.504 94.888 17.247 1.00 15.17 237 SER D C 1
ATOM 4832 O O . SER D 1 32 ? 66.200 94.443 16.339 1.00 13.75 237 SER D O 1
ATOM 4835 N N . TYR D 1 33 ? 64.284 95.356 17.047 1.00 14.08 238 TYR D N 1
ATOM 4836 C CA . TYR D 1 33 ? 63.693 95.327 15.731 1.00 14.62 238 TYR D CA 1
ATOM 4837 C C . TYR D 1 33 ? 62.758 96.515 15.594 1.00 14.16 238 TYR D C 1
ATOM 4838 O O . TYR D 1 33 ? 62.286 97.070 16.588 1.00 12.81 238 TYR D O 1
ATOM 4847 N N . PHE D 1 34 ? 62.448 96.839 14.339 1.00 14.36 239 PHE D N 1
ATOM 4848 C CA . PHE D 1 34 ? 61.351 97.751 14.009 1.00 14.26 239 PHE D CA 1
ATOM 4849 C C . PHE D 1 34 ? 60.585 97.204 12.809 1.00 13.52 239 PHE D C 1
ATOM 4850 O O . PHE D 1 34 ? 61.152 97.072 11.734 1.00 13.48 239 PHE D O 1
ATOM 4858 N N . LEU D 1 35 ? 59.296 96.967 13.005 1.00 13.18 240 LEU D N 1
ATOM 4859 C CA . LEU D 1 35 ? 58.444 96.251 12.079 1.00 13.10 240 LEU D CA 1
ATOM 4860 C C . LEU D 1 35 ? 57.350 97.171 11.613 1.00 13.63 240 LEU D C 1
ATOM 4861 O O . LEU D 1 35 ? 56.605 97.745 12.433 1.00 12.10 240 LEU D O 1
ATOM 4866 N N . GLN D 1 36 ? 57.256 97.335 10.293 1.00 13.86 241 GLN D N 1
ATOM 4867 C CA . GLN D 1 36 ? 56.216 98.135 9.710 1.00 13.94 241 GLN D CA 1
ATOM 4868 C C . GLN D 1 36 ? 55.567 97.325 8.600 1.00 13.90 241 GLN D C 1
ATOM 4869 O O . GLN D 1 36 ? 56.211 96.965 7.609 1.00 13.59 241 GLN D O 1
ATOM 4875 N N . GLN D 1 37 ? 54.297 97.011 8.767 1.00 13.45 242 GLN D N 1
ATOM 4876 C CA . GLN D 1 37 ? 53.603 96.211 7.768 1.00 14.03 242 GLN D CA 1
ATOM 4877 C C . GLN D 1 37 ? 52.404 96.929 7.217 1.00 14.74 242 GLN D C 1
ATOM 4878 O O . GLN D 1 37 ? 51.731 97.683 7.940 1.00 15.08 242 GLN D O 1
ATOM 4884 N N . ILE D 1 38 ? 52.140 96.671 5.940 1.00 15.43 243 ILE D N 1
ATOM 4885 C CA . ILE D 1 38 ? 50.911 97.107 5.272 1.00 15.84 243 ILE D CA 1
ATOM 4886 C C . ILE D 1 38 ? 50.135 95.936 4.615 1.00 15.18 243 ILE D C 1
ATOM 4887 O O . ILE D 1 38 ? 50.731 95.031 4.031 1.00 14.23 243 ILE D O 1
ATOM 4892 N N . ASN D 1 39 ? 48.806 95.975 4.686 1.00 14.53 244 ASN D N 1
ATOM 4893 C CA . ASN D 1 39 ? 47.960 95.082 3.913 1.00 14.91 244 ASN D CA 1
ATOM 4894 C C . ASN D 1 39 ? 47.220 95.931 2.907 1.00 15.26 244 ASN D C 1
ATOM 4895 O O . ASN D 1 39 ? 46.427 96.758 3.293 1.00 15.22 244 ASN D O 1
ATOM 4900 N N . THR D 1 40 ? 47.495 95.756 1.617 1.00 16.58 245 THR D N 1
ATOM 4901 C CA . THR D 1 40 ? 46.732 96.412 0.554 1.00 16.68 245 THR D CA 1
ATOM 4902 C C . THR D 1 40 ? 45.926 95.360 -0.158 1.00 17.42 245 THR D C 1
ATOM 4903 O O . THR D 1 40 ? 46.478 94.571 -0.914 1.00 16.67 245 THR D O 1
ATOM 4907 N N . MET D 1 41 ? 44.625 95.353 0.114 1.00 18.15 246 MET D N 1
ATOM 4908 C CA . MET D 1 41 ? 43.654 94.479 -0.500 1.00 19.45 246 MET D CA 1
ATOM 4909 C C . MET D 1 41 ? 44.135 93.026 -0.619 1.00 18.66 246 MET D C 1
ATOM 4910 O O . MET D 1 41 ? 43.970 92.398 -1.671 1.00 18.92 246 MET D O 1
ATOM 4915 N N . GLY D 1 42 ? 44.738 92.521 0.467 1.00 17.12 247 GLY D N 1
ATOM 4916 C CA . GLY D 1 42 ? 45.113 91.134 0.571 1.00 16.32 247 GLY D CA 1
ATOM 4917 C C . GLY D 1 42 ? 46.529 90.821 0.160 1.00 14.93 247 GLY D C 1
ATOM 4918 O O . GLY D 1 42 ? 46.879 89.642 0.018 1.00 14.92 247 GLY D O 1
ATOM 4919 N N . MET D 1 43 ? 47.348 91.856 0.007 1.00 14.11 248 MET D N 1
ATOM 4920 C CA . MET D 1 43 ? 48.762 91.702 -0.232 1.00 13.88 248 MET D CA 1
ATOM 4921 C C . MET D 1 43 ? 49.530 92.268 0.951 1.00 14.52 248 MET D C 1
ATOM 4922 O O . MET D 1 43 ? 49.377 93.470 1.299 1.00 12.71 248 MET D O 1
ATOM 4927 N N . LEU D 1 44 ? 50.381 91.420 1.551 1.00 12.97 249 LEU D N 1
ATOM 4928 C CA . LEU D 1 44 ? 51.110 91.786 2.754 1.00 12.67 249 LEU D CA 1
ATOM 4929 C C . LEU D 1 44 ? 52.499 92.281 2.429 1.00 12.98 249 LEU D C 1
ATOM 4930 O O . LEU D 1 44 ? 53.302 91.538 1.864 1.00 13.78 249 LEU D O 1
ATOM 4935 N N . THR D 1 45 ? 52.795 93.539 2.773 1.00 12.43 250 THR D N 1
ATOM 4936 C CA . THR D 1 45 ? 54.137 94.092 2.671 1.00 13.35 250 THR D CA 1
ATOM 4937 C C . THR D 1 45 ? 54.710 94.314 4.063 1.00 13.36 250 THR D C 1
ATOM 4938 O O . THR D 1 45 ? 54.059 94.915 4.916 1.00 14.44 250 THR D O 1
ATOM 4942 N N . THR D 1 46 ? 55.934 93.841 4.273 1.00 12.50 251 THR D N 1
ATOM 4943 C CA . THR D 1 46 ? 56.567 93.810 5.578 1.00 12.77 251 THR D CA 1
ATOM 4944 C C . THR D 1 46 ? 57.892 94.481 5.421 1.00 13.07 251 THR D C 1
ATOM 4945 O O . THR D 1 46 ? 58.701 94.059 4.600 1.00 14.17 251 THR D O 1
ATOM 4949 N N . SER D 1 47 ? 58.123 95.516 6.215 1.00 12.43 252 SER D N 1
ATOM 4950 C CA . SER D 1 47 ? 59.439 96.167 6.347 1.00 12.39 252 SER D CA 1
ATOM 4951 C C . SER D 1 47 ? 60.000 95.886 7.744 1.00 12.54 252 SER D C 1
ATOM 4952 O O . SER D 1 47 ? 59.333 96.124 8.737 1.00 12.40 252 SER D O 1
ATOM 4955 N N . LEU D 1 48 ? 61.211 95.333 7.810 1.00 12.85 253 LEU D N 1
ATOM 4956 C CA . LEU D 1 48 ? 61.820 94.929 9.044 1.00 12.36 253 LEU D CA 1
ATOM 4957 C C . LEU D 1 48 ? 63.261 95.423 9.159 1.00 12.48 253 LEU D C 1
ATOM 4958 O O . LEU D 1 48 ? 64.081 95.182 8.280 1.00 13.09 253 LEU D O 1
ATOM 4963 N N . TYR D 1 49 ? 63.576 96.072 10.270 1.00 12.89 254 TYR D N 1
ATOM 4964 C CA . TYR D 1 49 ? 64.953 96.330 10.671 1.00 13.40 254 TYR D CA 1
ATOM 4965 C C . TYR D 1 49 ? 65.291 95.464 11.872 1.00 13.71 254 TYR D C 1
ATOM 4966 O O . TYR D 1 49 ? 64.459 95.251 12.713 1.00 14.17 254 TYR D O 1
ATOM 4975 N N . VAL D 1 50 ? 66.516 94.962 11.921 1.00 14.29 255 VAL D N 1
ATOM 4976 C CA . VAL D 1 50 ? 67.015 94.217 13.074 1.00 14.80 255 VAL D CA 1
ATOM 4977 C C . VAL D 1 50 ? 68.365 94.799 13.509 1.00 15.57 255 VAL D C 1
ATOM 4978 O O . VAL D 1 50 ? 69.189 95.200 12.677 1.00 15.78 255 VAL D O 1
ATOM 4982 N N . LYS D 1 51 ? 68.541 94.936 14.814 1.00 16.74 256 LYS D N 1
ATOM 4983 C CA . LYS D 1 51 ? 69.821 95.312 15.369 1.00 17.10 256 LYS D CA 1
ATOM 4984 C C . LYS D 1 51 ? 70.216 94.371 16.497 1.00 17.45 256 LYS D C 1
ATOM 4985 O O . LYS D 1 51 ? 69.388 94.032 17.322 1.00 18.04 256 LYS D O 1
ATOM 4991 N N . VAL D 1 52 ? 71.475 93.927 16.503 1.00 17.93 257 VAL D N 1
ATOM 4992 C CA . VAL D 1 52 ? 72.013 93.091 17.585 1.00 18.21 257 VAL D CA 1
ATOM 4993 C C . VAL D 1 52 ? 73.251 93.809 18.114 1.00 18.93 257 VAL D C 1
ATOM 4994 O O . VAL D 1 52 ? 74.071 94.270 17.337 1.00 19.03 257 VAL D O 1
ATOM 4998 N N . ASP D 1 53 ? 73.304 93.947 19.443 1.00 20.31 258 ASP D N 1
ATOM 4999 C CA . ASP D 1 53 ? 74.363 94.593 20.191 1.00 19.90 258 ASP D CA 1
ATOM 5000 C C . ASP D 1 53 ? 74.919 93.550 21.151 1.00 19.81 258 ASP D C 1
ATOM 5001 O O . ASP D 1 53 ? 74.196 93.010 21.958 1.00 18.69 258 ASP D O 1
ATOM 5006 N N . THR D 1 54 ? 76.217 93.284 21.085 1.00 20.73 259 THR D N 1
ATOM 5007 C CA . THR D 1 54 ? 76.790 92.195 21.857 1.00 21.36 259 THR D CA 1
ATOM 5008 C C . THR D 1 54 ? 76.673 92.425 23.366 1.00 22.11 259 THR D C 1
ATOM 5009 O O . THR D 1 54 ? 76.648 91.469 24.125 1.00 21.90 259 THR D O 1
ATOM 5013 N N . THR D 1 55 ? 76.593 93.688 23.789 1.00 22.50 260 THR D N 1
ATOM 5014 C CA . THR D 1 55 ? 76.525 94.013 25.207 1.00 22.69 260 THR D CA 1
ATOM 5015 C C . THR D 1 55 ? 75.138 93.752 25.769 1.00 22.70 260 THR D C 1
ATOM 5016 O O . THR D 1 55 ? 74.987 93.602 26.975 1.00 22.54 260 THR D O 1
ATOM 5020 N N . THR D 1 56 ? 74.116 93.667 24.908 1.00 23.02 261 THR D N 1
ATOM 5021 C CA . THR D 1 56 ? 72.724 93.405 25.371 1.00 22.21 261 THR D CA 1
ATOM 5022 C C . THR D 1 56 ? 72.071 92.085 24.889 1.00 21.43 261 THR D C 1
ATOM 5023 O O . THR D 1 56 ? 70.961 91.777 25.297 1.00 20.92 261 THR D O 1
ATOM 5027 N N . MET D 1 57 ? 72.753 91.355 24.022 1.00 20.78 262 MET D N 1
ATOM 5028 C CA . MET D 1 57 ? 72.206 90.184 23.377 1.00 21.44 262 MET D CA 1
ATOM 5029 C C . MET D 1 57 ? 72.155 88.945 24.278 1.00 21.62 262 MET D C 1
ATOM 5030 O O . MET D 1 57 ? 71.408 88.001 24.012 1.00 22.62 262 MET D O 1
ATOM 5035 N N . GLY D 1 58 ? 72.931 88.954 25.360 1.00 22.34 263 GLY D N 1
ATOM 5036 C CA . GLY D 1 58 ? 72.971 87.842 26.291 1.00 22.03 263 GLY D CA 1
ATOM 5037 C C . GLY D 1 58 ? 74.253 87.069 26.154 1.00 23.01 263 GLY D C 1
ATOM 5038 O O . GLY D 1 58 ? 75.069 87.330 25.258 1.00 21.52 263 GLY D O 1
ATOM 5039 N N . THR D 1 59 ? 74.437 86.129 27.082 1.00 24.90 264 THR D N 1
ATOM 5040 C CA . THR D 1 59 ? 75.669 85.383 27.185 1.00 25.91 264 THR D CA 1
ATOM 5041 C C . THR D 1 59 ? 75.772 84.494 25.964 1.00 25.61 264 THR D C 1
ATOM 5042 O O . THR D 1 59 ? 74.792 83.872 25.556 1.00 25.82 264 THR D O 1
ATOM 5046 N N . ARG D 1 60 ? 76.958 84.484 25.373 1.00 25.00 265 ARG D N 1
ATOM 5047 C CA . ARG D 1 60 ? 77.242 83.679 24.213 1.00 24.28 265 ARG D CA 1
ATOM 5048 C C . ARG D 1 60 ? 78.134 82.530 24.673 1.00 24.25 265 ARG D C 1
ATOM 5049 O O . ARG D 1 60 ? 79.291 82.747 24.986 1.00 25.00 265 ARG D O 1
ATOM 5057 N N . PRO D 1 61 ? 77.594 81.299 24.726 1.00 23.73 266 PRO D N 1
ATOM 5058 C CA . PRO D 1 61 ? 78.426 80.176 25.193 1.00 23.91 266 PRO D CA 1
ATOM 5059 C C . PRO D 1 61 ? 79.708 79.977 24.366 1.00 23.73 266 PRO D C 1
ATOM 5060 O O . PRO D 1 61 ? 79.720 80.231 23.163 1.00 23.51 266 PRO D O 1
ATOM 5064 N N . THR D 1 62 ? 80.780 79.548 25.028 1.00 23.33 267 THR D N 1
ATOM 5065 C CA . THR D 1 62 ? 82.052 79.358 24.346 1.00 23.86 267 THR D CA 1
ATOM 5066 C C . THR D 1 62 ? 82.043 78.030 23.572 1.00 23.63 267 THR D C 1
ATOM 5067 O O . THR D 1 62 ? 81.097 77.251 23.680 1.00 24.66 267 THR D O 1
ATOM 5071 N N . GLY D 1 63 ? 83.100 77.770 22.816 1.00 23.08 268 GLY D N 1
ATOM 5072 C CA . GLY D 1 63 ? 83.219 76.545 22.010 1.00 22.92 268 GLY D CA 1
ATOM 5073 C C . GLY D 1 63 ? 82.866 76.802 20.547 1.00 22.32 268 GLY D C 1
ATOM 5074 O O . GLY D 1 63 ? 81.855 77.431 20.268 1.00 22.08 268 GLY D O 1
ATOM 5075 N N . ALA D 1 64 ? 83.717 76.339 19.620 1.00 22.41 269 ALA D N 1
ATOM 5076 C CA . ALA D 1 64 ? 83.433 76.352 18.156 1.00 22.00 269 ALA D CA 1
ATOM 5077 C C . ALA D 1 64 ? 81.996 75.924 17.773 1.00 21.44 269 ALA D C 1
ATOM 5078 O O . ALA D 1 64 ? 81.383 76.477 16.863 1.00 21.86 269 ALA D O 1
ATOM 5080 N N . VAL D 1 65 ? 81.468 74.918 18.450 1.00 21.22 270 VAL D N 1
ATOM 5081 C CA . VAL D 1 65 ? 80.110 74.446 18.183 1.00 21.02 270 VAL D CA 1
ATOM 5082 C C . VAL D 1 65 ? 79.037 75.574 18.289 1.00 21.40 270 VAL D C 1
ATOM 5083 O O . VAL D 1 65 ? 78.010 75.547 17.585 1.00 21.89 270 VAL D O 1
ATOM 5087 N N . ASN D 1 66 ? 79.302 76.562 19.146 1.00 20.61 271 ASN D N 1
ATOM 5088 C CA . ASN D 1 66 ? 78.428 77.719 19.345 1.00 20.74 271 ASN D CA 1
ATOM 5089 C C . ASN D 1 66 ? 78.930 78.941 18.606 1.00 20.18 271 ASN D C 1
ATOM 5090 O O . ASN D 1 66 ? 78.154 79.654 17.950 1.00 19.90 271 ASN D O 1
ATOM 5095 N N . GLU D 1 67 ? 80.230 79.168 18.716 1.00 19.76 272 GLU D N 1
ATOM 5096 C CA . GLU D 1 67 ? 80.857 80.400 18.219 1.00 21.03 272 GLU D CA 1
ATOM 5097 C C . GLU D 1 67 ? 80.845 80.568 16.722 1.00 20.55 272 GLU D C 1
ATOM 5098 O O . GLU D 1 67 ? 80.845 81.694 16.247 1.00 20.98 272 GLU D O 1
ATOM 5104 N N . ASN D 1 68 ? 80.868 79.456 15.986 1.00 21.00 273 ASN D N 1
ATOM 5105 C CA . ASN D 1 68 ? 80.965 79.495 14.520 1.00 21.37 273 ASN D CA 1
ATOM 5106 C C . ASN D 1 68 ? 79.640 79.713 13.752 1.00 20.43 273 ASN D C 1
ATOM 5107 O O . ASN D 1 68 ? 79.649 79.850 12.524 1.00 20.59 273 ASN D O 1
ATOM 5112 N N . ALA D 1 69 ? 78.514 79.765 14.457 1.00 18.94 274 ALA D N 1
ATOM 5113 C CA . ALA D 1 69 ? 77.215 80.031 13.809 1.00 18.54 274 ALA D CA 1
ATOM 5114 C C . ALA D 1 69 ? 77.248 81.312 12.979 1.00 17.55 274 ALA D C 1
ATOM 5115 O O . ALA D 1 69 ? 77.737 82.331 13.451 1.00 16.69 274 ALA D O 1
ATOM 5117 N N . ARG D 1 70 ? 76.732 81.254 11.753 1.00 16.49 275 ARG D N 1
ATOM 5118 C CA . ARG D 1 70 ? 76.541 82.438 10.925 1.00 17.40 275 ARG D CA 1
ATOM 5119 C C . ARG D 1 70 ? 75.082 82.799 10.624 1.00 16.93 275 ARG D C 1
ATOM 5120 O O . ARG D 1 70 ? 74.826 83.858 10.030 1.00 17.17 275 ARG D O 1
ATOM 5128 N N . TYR D 1 71 ? 74.152 81.895 10.944 1.00 16.18 276 TYR D N 1
ATOM 5129 C CA . TYR D 1 71 ? 72.739 82.103 10.672 1.00 15.71 276 TYR D CA 1
ATOM 5130 C C . TYR D 1 71 ? 71.952 82.382 11.957 1.00 15.41 276 TYR D C 1
ATOM 5131 O O . TYR D 1 71 ? 72.282 81.845 13.040 1.00 15.31 276 TYR D O 1
ATOM 5140 N N . PHE D 1 72 ? 70.903 83.213 11.832 1.00 14.44 277 PHE D N 1
ATOM 5141 C CA . PHE D 1 72 ? 69.925 83.364 12.882 1.00 13.93 277 PHE D CA 1
ATOM 5142 C C . PHE D 1 72 ? 68.542 83.686 12.306 1.00 13.42 277 PHE D C 1
ATOM 5143 O O . PHE D 1 72 ? 68.424 84.243 11.213 1.00 11.23 277 PHE D O 1
ATOM 5151 N N . THR D 1 73 ? 67.508 83.274 13.037 1.00 12.45 278 THR D N 1
ATOM 5152 C CA . THR D 1 73 ? 66.135 83.402 12.582 1.00 12.92 278 THR D CA 1
ATOM 5153 C C . THR D 1 73 ? 65.345 84.379 13.438 1.00 12.54 278 THR D C 1
ATOM 5154 O O . THR D 1 73 ? 65.476 84.418 14.660 1.00 12.01 278 THR D O 1
ATOM 5158 N N . VAL D 1 74 ? 64.543 85.171 12.749 1.00 13.53 279 VAL D N 1
ATOM 5159 C CA . VAL D 1 74 ? 63.572 86.063 13.354 1.00 12.96 279 VAL D CA 1
ATOM 5160 C C . VAL D 1 74 ? 62.205 85.677 12.782 1.00 12.90 279 VAL D C 1
ATOM 5161 O O . VAL D 1 74 ? 62.015 85.597 11.539 1.00 12.02 279 VAL D O 1
ATOM 5165 N N . TRP D 1 75 ? 61.248 85.452 13.674 1.00 12.19 280 TRP D N 1
ATOM 5166 C CA . TRP D 1 75 ? 59.878 85.155 13.275 1.00 12.09 280 TRP D CA 1
ATOM 5167 C C . TRP D 1 75 ? 58.970 86.380 13.388 1.00 11.95 280 TRP D C 1
ATOM 5168 O O . TRP D 1 75 ? 58.885 86.988 14.461 1.00 11.80 280 TRP D O 1
ATOM 5179 N N . VAL D 1 76 ? 58.265 86.720 12.305 1.00 12.00 281 VAL D N 1
ATOM 5180 C CA . VAL D 1 76 ? 57.222 87.737 12.349 1.00 11.15 281 VAL D CA 1
ATOM 5181 C C . VAL D 1 76 ? 55.866 87.073 12.446 1.00 10.95 281 VAL D C 1
ATOM 5182 O O . VAL D 1 76 ? 55.491 86.234 11.622 1.00 10.60 281 VAL D O 1
ATOM 5186 N N . SER D 1 77 ? 55.124 87.463 13.484 1.00 11.03 282 SER D N 1
ATOM 5187 C CA . SER D 1 77 ? 53.861 86.905 13.815 1.00 11.66 282 SER D CA 1
ATOM 5188 C C . SER D 1 77 ? 52.787 87.969 13.924 1.00 11.71 282 SER D C 1
ATOM 5189 O O . SER D 1 77 ? 53.048 89.115 14.342 1.00 12.07 282 SER D O 1
ATOM 5192 N N . SER D 1 78 ? 51.560 87.554 13.607 1.00 12.62 283 SER D N 1
ATOM 5193 C CA . SER D 1 78 ? 50.350 88.358 13.819 1.00 12.34 283 SER D CA 1
ATOM 5194 C C . SER D 1 78 ? 49.544 87.798 14.999 1.00 12.55 283 SER D C 1
ATOM 5195 O O . SER D 1 78 ? 48.458 88.305 15.301 1.00 11.29 283 SER D O 1
ATOM 5198 N N . PHE D 1 79 ? 50.081 86.746 15.630 1.00 12.60 284 PHE D N 1
ATOM 5199 C CA . PHE D 1 79 ? 49.400 86.011 16.710 1.00 12.55 284 PHE D CA 1
ATOM 5200 C C . PHE D 1 79 ? 50.197 86.229 17.981 1.00 13.10 284 PHE D C 1
ATOM 5201 O O . PHE D 1 79 ? 50.967 85.359 18.430 1.00 12.74 284 PHE D O 1
ATOM 5209 N N . LEU D 1 80 ? 50.017 87.407 18.571 1.00 12.43 285 LEU D N 1
ATOM 5210 C CA . LEU D 1 80 ? 51.019 87.912 19.504 1.00 13.28 285 LEU D CA 1
ATOM 5211 C C . LEU D 1 80 ? 51.016 87.176 20.839 1.00 13.30 285 LEU D C 1
ATOM 5212 O O . LEU D 1 80 ? 52.035 87.181 21.541 1.00 14.61 285 LEU D O 1
ATOM 5217 N N . THR D 1 81 ? 49.914 86.514 21.178 1.00 13.65 286 THR D N 1
ATOM 5218 C CA . THR D 1 81 ? 49.856 85.724 22.409 1.00 14.04 286 THR D CA 1
ATOM 5219 C C . THR D 1 81 ? 49.868 84.200 22.155 1.00 14.68 286 THR D C 1
ATOM 5220 O O . THR D 1 81 ? 50.365 83.430 22.992 1.00 15.98 286 THR D O 1
ATOM 5224 N N . GLN D 1 82 ? 49.368 83.757 21.011 1.00 14.02 287 GLN D N 1
ATOM 5225 C CA . GLN D 1 82 ? 49.180 82.327 20.770 1.00 14.97 287 GLN D CA 1
ATOM 5226 C C . GLN D 1 82 ? 50.335 81.628 20.059 1.00 14.71 287 GLN D C 1
ATOM 5227 O O . GLN D 1 82 ? 50.577 80.421 20.295 1.00 14.99 287 GLN D O 1
ATOM 5233 N N . CYS D 1 83 ? 51.049 82.364 19.211 1.00 13.72 288 CYS D N 1
ATOM 5234 C CA . CYS D 1 83 ? 52.145 81.795 18.431 1.00 13.30 288 CYS D CA 1
ATOM 5235 C C . CYS D 1 83 ? 53.092 82.901 18.005 1.00 12.59 288 CYS D C 1
ATOM 5236 O O . CYS D 1 83 ? 52.873 83.546 16.974 1.00 12.10 288 CYS D O 1
ATOM 5239 N N . ASN D 1 84 ? 54.121 83.129 18.819 1.00 12.24 289 ASN D N 1
ATOM 5240 C CA . ASN D 1 84 ? 54.992 84.303 18.694 1.00 12.16 289 ASN D CA 1
ATOM 5241 C C . ASN D 1 84 ? 56.407 83.952 19.193 1.00 11.80 289 ASN D C 1
ATOM 5242 O O . ASN D 1 84 ? 56.878 84.433 20.214 1.00 12.71 289 ASN D O 1
ATOM 5247 N N . PRO D 1 85 ? 57.108 83.111 18.438 1.00 11.53 290 PRO D N 1
ATOM 5248 C CA . PRO D 1 85 ? 58.430 82.617 18.815 1.00 11.37 290 PRO D CA 1
ATOM 5249 C C . PRO D 1 85 ? 59.453 83.723 19.144 1.00 11.02 290 PRO D C 1
ATOM 5250 O O . PRO D 1 85 ? 60.300 83.544 20.021 1.00 11.14 290 PRO D O 1
ATOM 5254 N N . SER D 1 86 ? 59.421 84.847 18.420 1.00 10.41 291 SER D N 1
ATOM 5255 C CA . SER D 1 86 ? 60.398 85.915 18.669 1.00 11.18 291 SER D CA 1
ATOM 5256 C C . SER D 1 86 ? 59.856 87.073 19.523 1.00 11.70 291 SER D C 1
ATOM 5257 O O . SER D 1 86 ? 60.500 88.102 19.627 1.00 11.20 291 SER D O 1
ATOM 5260 N N . ASN D 1 87 ? 58.708 86.875 20.157 1.00 12.65 292 ASN D N 1
ATOM 5261 C CA A ASN D 1 87 ? 58.202 87.883 21.085 0.50 12.44 292 ASN D CA 1
ATOM 5262 C CA B ASN D 1 87 ? 57.979 87.880 21.001 0.50 13.04 292 ASN D CA 1
ATOM 5263 C C . ASN D 1 87 ? 58.022 89.287 20.448 1.00 13.35 292 ASN D C 1
ATOM 5264 O O . ASN D 1 87 ? 58.428 90.259 21.055 1.00 14.49 292 ASN D O 1
ATOM 5273 N N . ILE D 1 88 ? 57.464 89.366 19.243 1.00 13.96 293 ILE D N 1
ATOM 5274 C CA . ILE D 1 88 ? 57.063 90.631 18.628 1.00 14.08 293 ILE D CA 1
ATOM 5275 C C . ILE D 1 88 ? 56.051 91.320 19.576 1.00 14.67 293 ILE D C 1
ATOM 5276 O O . ILE D 1 88 ? 55.121 90.697 20.078 1.00 13.57 293 ILE D O 1
ATOM 5281 N N . GLY D 1 89 ? 56.253 92.613 19.829 1.00 15.37 294 GLY D N 1
ATOM 5282 C CA . GLY D 1 89 ? 55.395 93.334 20.739 1.00 16.14 294 GLY D CA 1
ATOM 5283 C C . GLY D 1 89 ? 54.111 93.865 20.138 1.00 18.04 294 GLY D C 1
ATOM 5284 O O . GLY D 1 89 ? 53.967 94.079 18.915 1.00 17.82 294 GLY D O 1
ATOM 5285 N N . GLN D 1 90 ? 53.175 94.114 21.027 1.00 20.07 295 GLN D N 1
ATOM 5286 C CA . GLN D 1 90 ? 51.960 94.843 20.694 1.00 22.67 295 GLN D CA 1
ATOM 5287 C C . GLN D 1 90 ? 52.399 96.161 20.097 1.00 22.50 295 GLN D C 1
ATOM 5288 O O . GLN D 1 90 ? 53.471 96.674 20.425 1.00 22.76 295 GLN D O 1
ATOM 5294 N N . GLY D 1 91 ? 51.600 96.713 19.202 1.00 23.32 296 GLY D N 1
ATOM 5295 C CA . GLY D 1 91 ? 52.018 97.914 18.508 1.00 24.25 296 GLY D CA 1
ATOM 5296 C C . GLY D 1 91 ? 50.860 98.824 18.194 1.00 25.26 296 GLY D C 1
ATOM 5297 O O . GLY D 1 91 ? 49.894 98.882 18.946 1.00 25.82 296 GLY D O 1
ATOM 5298 N N . THR D 1 92 ? 50.973 99.535 17.080 1.00 25.37 297 THR D N 1
ATOM 5299 C CA . THR D 1 92 ? 50.001 100.508 16.650 1.00 25.97 297 THR D CA 1
ATOM 5300 C C . THR D 1 92 ? 49.316 100.003 15.374 1.00 26.31 297 THR D C 1
ATOM 5301 O O . THR D 1 92 ? 49.989 99.685 14.401 1.00 26.37 297 THR D O 1
ATOM 5305 N N . LEU D 1 93 ? 47.991 99.929 15.402 1.00 25.80 298 LEU D N 1
ATOM 5306 C CA . LEU D 1 93 ? 47.181 99.580 14.247 1.00 26.36 298 LEU D CA 1
ATOM 5307 C C . LEU D 1 93 ? 46.561 100.849 13.609 1.00 26.70 298 LEU D C 1
ATOM 5308 O O . LEU D 1 93 ? 46.186 101.773 14.317 1.00 26.36 298 LEU D O 1
ATOM 5313 N N . GLU D 1 94 ? 46.493 100.875 12.273 1.00 27.32 299 GLU D N 1
ATOM 5314 C CA . GLU D 1 94 ? 45.876 101.947 11.477 1.00 27.93 299 GLU D CA 1
ATOM 5315 C C . GLU D 1 94 ? 45.007 101.321 10.407 1.00 28.30 299 GLU D C 1
ATOM 5316 O O . GLU D 1 94 ? 45.521 100.539 9.598 1.00 27.93 299 GLU D O 1
ATOM 5322 N N . PRO D 1 95 ? 43.692 101.616 10.397 1.00 28.31 300 PRO D N 1
ATOM 5323 C CA . PRO D 1 95 ? 42.931 102.301 11.444 1.00 28.17 300 PRO D CA 1
ATOM 5324 C C . PRO D 1 95 ? 42.984 101.596 12.784 1.00 28.26 300 PRO D C 1
ATOM 5325 O O . PRO D 1 95 ? 43.255 100.380 12.859 1.00 27.84 300 PRO D O 1
ATOM 5329 N N . SER D 1 96 ? 42.691 102.353 13.835 1.00 27.86 301 SER D N 1
ATOM 5330 C CA . SER D 1 96 ? 42.850 101.886 15.211 1.00 27.51 301 SER D CA 1
ATOM 5331 C C . SER D 1 96 ? 41.987 100.658 15.528 1.00 27.10 301 SER D C 1
ATOM 5332 O O . SER D 1 96 ? 42.341 99.857 16.398 1.00 27.52 301 SER D O 1
ATOM 5335 N N . ASN D 1 97 ? 40.860 100.519 14.831 1.00 26.37 302 ASN D N 1
ATOM 5336 C CA . ASN D 1 97 ? 39.956 99.390 15.032 1.00 26.08 302 ASN D CA 1
ATOM 5337 C C . ASN D 1 97 ? 40.162 98.205 14.061 1.00 25.17 302 ASN D C 1
ATOM 5338 O O . ASN D 1 97 ? 39.315 97.304 13.992 1.00 23.98 302 ASN D O 1
ATOM 5343 N N . ILE D 1 98 ? 41.281 98.199 13.331 1.00 24.12 303 ILE D N 1
ATOM 5344 C CA . ILE D 1 98 ? 41.576 97.112 12.388 1.00 23.83 303 ILE D CA 1
ATOM 5345 C C . ILE D 1 98 ? 42.037 95.868 13.189 1.00 23.08 303 ILE D C 1
ATOM 5346 O O . ILE D 1 98 ? 42.724 95.993 14.198 1.00 23.53 303 ILE D O 1
ATOM 5351 N N . SER D 1 99 ? 41.581 94.686 12.781 1.00 22.31 304 SER D N 1
ATOM 5352 C CA . SER D 1 99 ? 42.009 93.405 13.395 1.00 21.45 304 SER D CA 1
ATOM 5353 C C . SER D 1 99 ? 43.471 93.035 13.044 1.00 20.78 304 SER D C 1
ATOM 5354 O O . SER D 1 99 ? 43.943 93.256 11.920 1.00 19.08 304 SER D O 1
ATOM 5357 N N . MET D 1 100 ? 44.186 92.483 14.023 1.00 20.12 305 MET D N 1
ATOM 5358 C CA . MET D 1 100 ? 45.508 91.950 13.789 1.00 19.26 305 MET D CA 1
ATOM 5359 C C . MET D 1 100 ? 45.485 90.847 12.745 1.00 18.51 305 MET D C 1
ATOM 5360 O O . MET D 1 100 ? 46.489 90.639 12.076 1.00 17.45 305 MET D O 1
ATOM 5365 N N . THR D 1 101 ? 44.348 90.157 12.607 1.00 18.28 306 THR D N 1
ATOM 5366 C CA . THR D 1 101 ? 44.194 89.145 11.572 1.00 18.26 306 THR D CA 1
ATOM 5367 C C . THR D 1 101 ? 44.357 89.665 10.141 1.00 18.58 306 THR D C 1
ATOM 5368 O O . THR D 1 101 ? 44.429 88.871 9.211 1.00 18.45 306 THR D O 1
ATOM 5372 N N . SER D 1 102 ? 44.421 90.992 9.981 1.00 17.90 307 SER D N 1
ATOM 5373 C CA . SER D 1 102 ? 44.712 91.641 8.711 1.00 17.59 307 SER D CA 1
ATOM 5374 C C . SER D 1 102 ? 46.184 91.564 8.341 1.00 17.16 307 SER D C 1
ATOM 5375 O O . SER D 1 102 ? 46.535 91.948 7.226 1.00 17.43 307 SER D O 1
ATOM 5378 N N . PHE D 1 103 ? 47.041 91.104 9.267 1.00 15.78 308 PHE D N 1
ATOM 5379 C CA . PHE D 1 103 ? 48.462 90.943 8.972 1.00 15.82 308 PHE D CA 1
ATOM 5380 C C . PHE D 1 103 ? 48.961 89.505 8.978 1.00 14.46 308 PHE D C 1
ATOM 5381 O O . PHE D 1 103 ? 50.158 89.246 8.942 1.00 13.68 308 PHE D O 1
ATOM 5389 N N . GLU D 1 104 ? 48.010 88.602 8.970 1.00 14.28 309 GLU D N 1
ATOM 5390 C CA . GLU D 1 104 ? 48.258 87.206 8.848 1.00 14.65 309 GLU D CA 1
ATOM 5391 C C . GLU D 1 104 ? 48.558 86.878 7.390 1.00 13.67 309 GLU D C 1
ATOM 5392 O O . GLU D 1 104 ? 47.770 87.232 6.510 1.00 13.51 309 GLU D O 1
ATOM 5398 N N . PRO D 1 105 ? 49.693 86.193 7.145 1.00 12.77 310 PRO D N 1
ATOM 5399 C CA . PRO D 1 105 ? 50.006 85.743 5.788 1.00 12.37 310 PRO D CA 1
ATOM 5400 C C . PRO D 1 105 ? 49.160 84.534 5.407 1.00 11.60 310 PRO D C 1
ATOM 5401 O O . PRO D 1 105 ? 48.860 83.675 6.257 1.00 11.18 310 PRO D O 1
ATOM 5405 N N . ALA D 1 106 ? 48.749 84.472 4.147 1.00 11.07 311 ALA D N 1
ATOM 5406 C CA . ALA D 1 106 ? 48.057 83.306 3.625 1.00 11.69 311 ALA D CA 1
ATOM 5407 C C . ALA D 1 106 ? 48.926 82.056 3.796 1.00 11.89 311 ALA D C 1
ATOM 5408 O O . ALA D 1 106 ? 50.151 82.116 3.748 1.00 11.47 311 ALA D O 1
ATOM 5410 N N . ARG D 1 107 ? 48.290 80.919 3.980 1.00 13.23 312 ARG D N 1
ATOM 5411 C CA . ARG D 1 107 ? 49.018 79.660 4.005 1.00 13.70 312 ARG D CA 1
ATOM 5412 C C . ARG D 1 107 ? 49.864 79.549 2.710 1.00 12.40 312 ARG D C 1
ATOM 5413 O O . ARG D 1 107 ? 49.419 79.872 1.621 1.00 12.26 312 ARG D O 1
ATOM 5421 N N . ASN D 1 108 ? 51.118 79.170 2.883 1.00 12.08 313 ASN D N 1
ATOM 5422 C CA . ASN D 1 108 ? 52.057 78.983 1.795 1.00 11.46 313 ASN D CA 1
ATOM 5423 C C . ASN D 1 108 ? 51.739 77.654 1.043 1.00 10.97 313 ASN D C 1
ATOM 5424 O O . ASN D 1 108 ? 51.948 76.562 1.559 1.00 10.80 313 ASN D O 1
ATOM 5429 N N . PRO D 1 109 ? 51.272 77.758 -0.195 1.00 11.59 314 PRO D N 1
ATOM 5430 C CA . PRO D 1 109 ? 50.858 76.609 -0.947 1.00 12.34 314 PRO D CA 1
ATOM 5431 C C . PRO D 1 109 ? 52.005 75.713 -1.377 1.00 12.70 314 PRO D C 1
ATOM 5432 O O . PRO D 1 109 ? 51.737 74.619 -1.779 1.00 13.86 314 PRO D O 1
ATOM 5436 N N . ILE D 1 110 ? 53.263 76.135 -1.291 1.00 13.02 315 ILE D N 1
ATOM 5437 C CA . ILE D 1 110 ? 54.365 75.213 -1.630 1.00 13.41 315 ILE D CA 1
ATOM 5438 C C . ILE D 1 110 ? 54.662 74.239 -0.479 1.00 13.97 315 ILE D C 1
ATOM 5439 O O . ILE D 1 110 ? 55.433 73.297 -0.648 1.00 14.11 315 ILE D O 1
ATOM 5444 N N . SER D 1 111 ? 54.090 74.513 0.694 1.00 14.99 316 SER D N 1
ATOM 5445 C CA . SER D 1 111 ? 54.064 73.586 1.848 1.00 15.11 316 SER D CA 1
ATOM 5446 C C . SER D 1 111 ? 55.438 73.241 2.378 1.00 15.34 316 SER D C 1
ATOM 5447 O O . SER D 1 111 ? 55.858 72.102 2.314 1.00 14.44 316 SER D O 1
ATOM 5450 N N . PRO D 1 112 ? 56.129 74.234 2.943 1.00 14.86 317 PRO D N 1
ATOM 5451 C CA . PRO D 1 112 ? 57.451 73.988 3.479 1.00 14.53 317 PRO D CA 1
ATOM 5452 C C . PRO D 1 112 ? 57.330 73.271 4.853 1.00 13.92 317 PRO D C 1
ATOM 5453 O O . PRO D 1 112 ? 56.239 73.213 5.394 1.00 13.27 317 PRO D O 1
ATOM 5457 N N . PRO D 1 113 ? 58.438 72.745 5.394 1.00 13.73 318 PRO D N 1
ATOM 5458 C CA . PRO D 1 113 ? 58.378 72.010 6.643 1.00 13.88 318 PRO D CA 1
ATOM 5459 C C . PRO D 1 113 ? 57.817 72.807 7.817 1.00 13.56 318 PRO D C 1
ATOM 5460 O O . PRO D 1 113 ? 58.195 73.953 7.997 1.00 14.14 318 PRO D O 1
ATOM 5464 N N . VAL D 1 114 ? 56.920 72.195 8.585 1.00 13.87 319 VAL D N 1
ATOM 5465 C CA A VAL D 1 114 ? 56.365 72.883 9.752 0.50 13.74 319 VAL D CA 1
ATOM 5466 C CA B VAL D 1 114 ? 56.358 72.814 9.789 0.50 13.77 319 VAL D CA 1
ATOM 5467 C C . VAL D 1 114 ? 57.451 73.064 10.833 1.00 14.02 319 VAL D C 1
ATOM 5468 O O . VAL D 1 114 ? 58.411 72.300 10.925 1.00 13.40 319 VAL D O 1
ATOM 5475 N N . PHE D 1 115 ? 57.317 74.137 11.603 1.00 14.01 320 PHE D N 1
ATOM 5476 C CA . PHE D 1 115 ? 58.139 74.358 12.767 1.00 13.80 320 PHE D CA 1
ATOM 5477 C C . PHE D 1 115 ? 57.272 73.972 13.940 1.00 13.41 320 PHE D C 1
ATOM 5478 O O . PHE D 1 115 ? 56.256 74.640 14.207 1.00 12.10 320 PHE D O 1
ATOM 5486 N N . ASN D 1 116 ? 57.646 72.898 14.624 1.00 12.81 321 ASN D N 1
ATOM 5487 C CA . ASN D 1 116 ? 56.888 72.399 15.746 1.00 13.94 321 ASN D CA 1
ATOM 5488 C C . ASN D 1 116 ? 57.443 72.978 17.037 1.00 14.44 321 ASN D C 1
ATOM 5489 O O . ASN D 1 116 ? 58.548 72.667 17.453 1.00 14.56 321 ASN D O 1
ATOM 5494 N N . MET D 1 117 ? 56.685 73.848 17.676 1.00 14.99 322 MET D N 1
ATOM 5495 C CA . MET D 1 117 ? 57.189 74.487 18.889 1.00 15.50 322 MET D CA 1
ATOM 5496 C C . MET D 1 117 ? 57.100 73.575 20.102 1.00 16.48 322 MET D C 1
ATOM 5497 O O . MET D 1 117 ? 57.545 73.949 21.154 1.00 16.63 322 MET D O 1
ATOM 5502 N N . ASN D 1 118 ? 56.499 72.393 19.961 1.00 16.86 323 ASN D N 1
ATOM 5503 C CA . ASN D 1 118 ? 56.365 71.462 21.075 1.00 17.50 323 ASN D CA 1
ATOM 5504 C C . ASN D 1 118 ? 57.586 70.582 21.246 1.00 18.78 323 ASN D C 1
ATOM 5505 O O . ASN D 1 118 ? 57.751 69.906 22.263 1.00 20.54 323 ASN D O 1
ATOM 5510 N N . GLN D 1 119 ? 58.442 70.584 20.258 1.00 18.41 324 GLN D N 1
ATOM 5511 C CA . GLN D 1 119 ? 59.691 69.892 20.424 1.00 19.37 324 GLN D CA 1
ATOM 5512 C C . GLN D 1 119 ? 60.722 70.962 20.805 1.00 19.15 324 GLN D C 1
ATOM 5513 O O . GLN D 1 119 ? 60.394 72.150 20.935 1.00 20.31 324 GLN D O 1
ATOM 5519 N N . ASN D 1 120 ? 61.941 70.544 21.055 1.00 18.26 325 ASN D N 1
ATOM 5520 C CA . ASN D 1 120 ? 62.830 71.338 21.868 1.00 17.36 325 ASN D CA 1
ATOM 5521 C C . ASN D 1 120 ? 63.980 72.003 21.107 1.00 16.49 325 ASN D C 1
ATOM 5522 O O . ASN D 1 120 ? 64.856 72.576 21.712 1.00 15.47 325 ASN D O 1
ATOM 5527 N N . ILE D 1 121 ? 63.951 71.913 19.780 1.00 16.00 326 ILE D N 1
ATOM 5528 C CA . ILE D 1 121 ? 64.930 72.554 18.900 1.00 15.45 326 ILE D CA 1
ATOM 5529 C C . ILE D 1 121 ? 64.385 73.942 18.534 1.00 14.70 326 ILE D C 1
ATOM 5530 O O . ILE D 1 121 ? 63.415 74.036 17.800 1.00 14.87 326 ILE D O 1
ATOM 5535 N N . PRO D 1 122 ? 64.996 75.025 19.062 1.00 13.84 327 PRO D N 1
ATOM 5536 C CA . PRO D 1 122 ? 64.469 76.375 18.825 1.00 13.10 327 PRO D CA 1
ATOM 5537 C C . PRO D 1 122 ? 64.815 77.062 17.516 1.00 12.78 327 PRO D C 1
ATOM 5538 O O . PRO D 1 122 ? 64.157 78.049 17.149 1.00 13.19 327 PRO D O 1
ATOM 5542 N N . TYR D 1 123 ? 65.809 76.558 16.792 1.00 12.03 328 TYR D N 1
ATOM 5543 C CA . TYR D 1 123 ? 66.225 77.166 15.551 1.00 11.65 328 TYR D CA 1
ATOM 5544 C C . TYR D 1 123 ? 65.520 76.476 14.404 1.00 11.28 328 TYR D C 1
ATOM 5545 O O . TYR D 1 123 ? 65.596 75.250 14.257 1.00 11.12 328 TYR D O 1
ATOM 5554 N N . TYR D 1 124 ? 64.908 77.290 13.543 1.00 10.90 329 TYR D N 1
ATOM 5555 C CA . TYR D 1 124 ? 64.330 76.848 12.292 1.00 11.37 329 TYR D CA 1
ATOM 5556 C C . TYR D 1 124 ? 64.994 77.615 11.179 1.00 12.11 329 TYR D C 1
ATOM 5557 O O . TYR D 1 124 ? 65.075 78.833 11.223 1.00 12.16 329 TYR D O 1
ATOM 5566 N N . ALA D 1 125 ? 65.498 76.898 10.189 1.00 12.16 330 ALA D N 1
ATOM 5567 C CA . ALA D 1 125 ? 66.095 77.522 8.996 1.00 12.39 330 ALA D CA 1
ATOM 5568 C C . ALA D 1 125 ? 65.059 77.817 7.919 1.00 12.63 330 ALA D C 1
ATOM 5569 O O . ALA D 1 125 ? 64.460 76.924 7.332 1.00 14.50 330 ALA D O 1
ATOM 5571 N N . SER D 1 126 ? 64.873 79.080 7.617 1.00 12.54 331 SER D N 1
ATOM 5572 C CA . SER D 1 126 ? 64.096 79.441 6.466 1.00 13.09 331 SER D CA 1
ATOM 5573 C C . SER D 1 126 ? 64.888 79.070 5.191 1.00 12.78 331 SER D C 1
ATOM 5574 O O . SER D 1 126 ? 66.076 79.371 5.077 1.00 13.85 331 SER D O 1
ATOM 5577 N N . ARG D 1 127 ? 64.235 78.383 4.262 1.00 13.84 332 ARG D N 1
ATOM 5578 C CA . ARG D 1 127 ? 64.888 77.808 3.080 1.00 14.03 332 ARG D CA 1
ATOM 5579 C C . ARG D 1 127 ? 64.185 78.070 1.751 1.00 13.19 332 ARG D C 1
ATOM 5580 O O . ARG D 1 127 ? 64.844 78.202 0.733 1.00 12.85 332 ARG D O 1
ATOM 5588 N N . PHE D 1 128 ? 62.854 78.111 1.746 1.00 13.77 333 PHE D N 1
ATOM 5589 C CA . PHE D 1 128 ? 62.068 78.044 0.512 1.00 13.34 333 PHE D CA 1
ATOM 5590 C C . PHE D 1 128 ? 61.278 79.314 0.278 1.00 13.96 333 PHE D C 1
ATOM 5591 O O . PHE D 1 128 ? 60.185 79.520 0.841 1.00 15.00 333 PHE D O 1
ATOM 5599 N N . GLY D 1 129 ? 61.809 80.131 -0.613 1.00 13.72 334 GLY D N 1
ATOM 5600 C CA . GLY D 1 129 ? 61.306 81.464 -0.884 1.00 12.89 334 GLY D CA 1
ATOM 5601 C C . GLY D 1 129 ? 62.441 82.285 -1.449 1.00 13.39 334 GLY D C 1
ATOM 5602 O O . GLY D 1 129 ? 63.485 81.747 -1.847 1.00 13.73 334 GLY D O 1
ATOM 5603 N N . VAL D 1 130 ? 62.235 83.602 -1.467 1.00 13.36 335 VAL D N 1
ATOM 5604 C CA . VAL D 1 130 ? 63.189 84.553 -2.042 1.00 12.28 335 VAL D CA 1
ATOM 5605 C C . VAL D 1 130 ? 64.378 84.707 -1.106 1.00 11.28 335 VAL D C 1
ATOM 5606 O O . VAL D 1 130 ? 64.235 84.597 0.136 1.00 10.48 335 VAL D O 1
ATOM 5610 N N . LEU D 1 131 ? 65.539 84.925 -1.713 1.00 11.31 336 LEU D N 1
ATOM 5611 C CA . LEU D 1 131 ? 66.765 85.294 -1.022 1.00 12.73 336 LEU D CA 1
ATOM 5612 C C . LEU D 1 131 ? 67.161 86.694 -1.466 1.00 13.17 336 LEU D C 1
ATOM 5613 O O . LEU D 1 131 ? 67.387 86.961 -2.665 1.00 12.90 336 LEU D O 1
ATOM 5618 N N . GLU D 1 132 ? 67.196 87.612 -0.511 1.00 14.67 337 GLU D N 1
ATOM 5619 C CA . GLU D 1 132 ? 67.547 89.008 -0.797 1.00 15.47 337 GLU D CA 1
ATOM 5620 C C . GLU D 1 132 ? 68.879 89.333 -0.147 1.00 15.94 337 GLU D C 1
ATOM 5621 O O . GLU D 1 132 ? 69.163 88.831 0.947 1.00 16.67 337 GLU D O 1
ATOM 5627 N N . SER D 1 133 ? 69.675 90.180 -0.800 1.00 15.56 338 SER D N 1
ATOM 5628 C CA . SER D 1 133 ? 71.044 90.480 -0.336 1.00 16.30 338 SER D CA 1
ATOM 5629 C C . SER D 1 133 ? 71.142 91.897 0.262 1.00 15.51 338 SER D C 1
ATOM 5630 O O . SER D 1 133 ? 70.640 92.857 -0.344 1.00 14.45 338 SER D O 1
ATOM 5633 N N . TYR D 1 134 ? 71.744 91.988 1.449 1.00 14.85 339 TYR D N 1
ATOM 5634 C CA . TYR D 1 134 ? 71.914 93.240 2.181 1.00 16.23 339 TYR D CA 1
ATOM 5635 C C . TYR D 1 134 ? 73.330 93.388 2.673 1.00 17.21 339 TYR D C 1
ATOM 5636 O O . TYR D 1 134 ? 73.987 92.408 3.031 1.00 17.69 339 TYR D O 1
ATOM 5645 N N . ARG D 1 135 ? 73.772 94.639 2.707 1.00 19.20 340 ARG D N 1
ATOM 5646 C CA . ARG D 1 135 ? 74.922 95.049 3.478 1.00 19.76 340 ARG D CA 1
ATOM 5647 C C . ARG D 1 135 ? 74.435 95.787 4.730 1.00 19.35 340 ARG D C 1
ATOM 5648 O O . ARG D 1 135 ? 73.770 96.815 4.628 1.00 19.76 340 ARG D O 1
ATOM 5656 N N . PRO D 1 136 ? 74.781 95.266 5.921 1.00 19.86 341 PRO D N 1
ATOM 5657 C CA . PRO D 1 136 ? 74.428 95.915 7.168 1.00 20.80 341 PRO D CA 1
ATOM 5658 C C . PRO D 1 136 ? 75.534 96.896 7.590 1.00 21.12 341 PRO D C 1
ATOM 5659 O O . PRO D 1 136 ? 76.604 96.909 6.973 1.00 20.48 341 PRO D O 1
ATOM 5663 N N . ILE D 1 137 ? 75.293 97.612 8.687 1.00 23.19 342 ILE D N 1
ATOM 5664 C CA . ILE D 1 137 ? 76.254 98.517 9.303 1.00 24.51 342 ILE D CA 1
ATOM 5665 C C . ILE D 1 137 ? 76.741 97.945 10.617 1.00 25.37 342 ILE D C 1
ATOM 5666 O O . ILE D 1 137 ? 75.929 97.496 11.411 1.00 25.08 342 ILE D O 1
ATOM 5671 N N . PHE D 1 138 ? 78.056 98.016 10.846 1.00 26.87 343 PHE D N 1
ATOM 5672 C CA . PHE D 1 138 ? 78.686 97.606 12.113 1.00 28.06 343 PHE D CA 1
ATOM 5673 C C . PHE D 1 138 ? 79.268 98.757 12.890 1.00 29.72 343 PHE D C 1
ATOM 5674 O O . PHE D 1 138 ? 79.536 99.844 12.341 1.00 30.77 343 PHE D O 1
ATOM 5682 N N . THR D 1 139 ? 79.458 98.482 14.177 1.00 30.15 344 THR D N 1
ATOM 5683 C CA . THR D 1 139 ? 80.300 99.253 15.044 1.00 30.84 344 THR D CA 1
ATOM 5684 C C . THR D 1 139 ? 81.156 98.252 15.822 1.00 30.97 344 THR D C 1
ATOM 5685 O O . THR D 1 139 ? 80.870 97.032 15.840 1.00 30.71 344 THR D O 1
ATOM 5689 N N . GLY D 1 140 ? 82.226 98.745 16.445 1.00 30.69 345 GLY D N 1
ATOM 5690 C CA . GLY D 1 140 ? 83.136 97.852 17.197 1.00 30.98 345 GLY D CA 1
ATOM 5691 C C . GLY D 1 140 ? 83.874 96.891 16.294 1.00 30.83 345 GLY D C 1
ATOM 5692 O O . GLY D 1 140 ? 84.033 97.174 15.108 1.00 31.97 345 GLY D O 1
ATOM 5693 N N . SER D 1 141 ? 84.313 95.751 16.837 1.00 30.75 346 SER D N 1
ATOM 5694 C CA . SER D 1 141 ? 85.129 94.789 16.073 1.00 30.62 346 SER D CA 1
ATOM 5695 C C . SER D 1 141 ? 84.293 93.749 15.303 1.00 30.90 346 SER D C 1
ATOM 5696 O O . SER D 1 141 ? 84.853 92.935 14.530 1.00 31.43 346 SER D O 1
ATOM 5699 N N . LEU D 1 142 ? 82.970 93.777 15.517 1.00 29.44 347 LEU D N 1
ATOM 5700 C CA . LEU D 1 142 ? 82.047 92.879 14.837 1.00 28.27 347 LEU D CA 1
ATOM 5701 C C . LEU D 1 142 ? 81.975 93.196 13.348 1.00 27.71 347 LEU D C 1
ATOM 5702 O O . LEU D 1 142 ? 81.718 94.324 12.954 1.00 26.77 347 LEU D O 1
ATOM 5707 N N . ASN D 1 143 ? 82.190 92.172 12.532 1.00 27.26 348 ASN D N 1
ATOM 5708 C CA . ASN D 1 143 ? 82.096 92.271 11.082 1.00 26.58 348 ASN D CA 1
ATOM 5709 C C . ASN D 1 143 ? 81.489 90.963 10.549 1.00 25.70 348 ASN D C 1
ATOM 5710 O O . ASN D 1 143 ? 82.180 89.961 10.413 1.00 25.92 348 ASN D O 1
ATOM 5715 N N . THR D 1 144 ? 80.186 90.990 10.288 1.00 24.69 349 THR D N 1
ATOM 5716 C CA . THR D 1 144 ? 79.428 89.845 9.767 1.00 23.92 349 THR D CA 1
ATOM 5717 C C . THR D 1 144 ? 79.613 89.686 8.249 1.00 23.35 349 THR D C 1
ATOM 5718 O O . THR D 1 144 ? 79.157 88.694 7.666 1.00 22.83 349 THR D O 1
ATOM 5722 N N . GLY D 1 145 ? 80.261 90.671 7.614 1.00 22.55 350 GLY D N 1
ATOM 5723 C CA . GLY D 1 145 ? 80.232 90.800 6.154 1.00 22.00 350 GLY D CA 1
ATOM 5724 C C . GLY D 1 145 ? 78.802 91.062 5.722 1.00 21.25 350 GLY D C 1
ATOM 5725 O O . GLY D 1 145 ? 77.954 91.403 6.544 1.00 21.94 350 GLY D O 1
ATOM 5726 N N . SER D 1 146 ? 78.532 90.941 4.433 1.00 20.58 351 SER D N 1
ATOM 5727 C CA . SER D 1 146 ? 77.157 91.060 3.924 1.00 20.24 351 SER D CA 1
ATOM 5728 C C . SER D 1 146 ? 76.240 89.936 4.437 1.00 18.94 351 SER D C 1
ATOM 5729 O O . SER D 1 146 ? 76.700 88.878 4.891 1.00 18.04 351 SER D O 1
ATOM 5732 N N . ILE D 1 147 ? 74.935 90.189 4.402 1.00 18.31 352 ILE D N 1
ATOM 5733 C CA . ILE D 1 147 ? 73.964 89.274 5.001 1.00 17.86 352 ILE D CA 1
ATOM 5734 C C . ILE D 1 147 ? 72.860 89.007 3.999 1.00 17.49 352 ILE D C 1
ATOM 5735 O O . ILE D 1 147 ? 72.246 89.928 3.524 1.00 17.76 352 ILE D O 1
ATOM 5740 N N . ASP D 1 148 ? 72.637 87.743 3.657 1.00 16.20 353 ASP D N 1
ATOM 5741 C CA . ASP D 1 148 ? 71.494 87.360 2.827 1.00 16.22 353 ASP D CA 1
ATOM 5742 C C . ASP D 1 148 ? 70.332 86.952 3.734 1.00 14.54 353 ASP D C 1
ATOM 5743 O O . ASP D 1 148 ? 70.543 86.364 4.795 1.00 16.02 353 ASP D O 1
ATOM 5748 N N . VAL D 1 149 ? 69.126 87.280 3.316 1.00 13.19 354 VAL D N 1
ATOM 5749 C CA . VAL D 1 149 ? 67.902 86.980 4.061 1.00 12.80 354 VAL D CA 1
ATOM 5750 C C . VAL D 1 149 ? 66.943 86.158 3.220 1.00 12.19 354 VAL D C 1
ATOM 5751 O O . VAL D 1 149 ? 66.577 86.549 2.149 1.00 12.17 354 VAL D O 1
ATOM 5755 N N . ARG D 1 150 ? 66.599 84.982 3.739 1.00 12.35 355 ARG D N 1
ATOM 5756 C CA . ARG D 1 150 ? 65.610 84.099 3.163 1.00 12.33 355 ARG D CA 1
ATOM 5757 C C . ARG D 1 150 ? 64.314 84.297 3.902 1.00 11.63 355 ARG D C 1
ATOM 5758 O O . ARG D 1 150 ? 64.282 84.298 5.133 1.00 10.92 355 ARG D O 1
ATOM 5766 N N . MET D 1 151 ? 63.257 84.444 3.127 1.00 12.32 356 MET D N 1
ATOM 5767 C CA . MET D 1 151 ? 61.937 84.789 3.641 1.00 12.82 356 MET D CA 1
ATOM 5768 C C . MET D 1 151 ? 60.926 83.727 3.212 1.00 11.97 356 MET D C 1
ATOM 5769 O O . MET D 1 151 ? 60.700 83.458 2.003 1.00 11.23 356 MET D O 1
ATOM 5774 N N . GLN D 1 152 ? 60.305 83.135 4.217 1.00 10.52 357 GLN D N 1
ATOM 5775 C CA . GLN D 1 152 ? 59.447 81.973 4.013 1.00 10.97 357 GLN D CA 1
ATOM 5776 C C . GLN D 1 152 ? 58.268 81.996 4.948 1.00 10.33 357 GLN D C 1
ATOM 5777 O O . GLN D 1 152 ? 58.424 81.831 6.160 1.00 10.57 357 GLN D O 1
ATOM 5783 N N . VAL D 1 153 ? 57.081 82.147 4.377 1.00 11.12 358 VAL D N 1
ATOM 5784 C CA . VAL D 1 153 ? 55.828 81.899 5.123 1.00 10.83 358 VAL D CA 1
ATOM 5785 C C . VAL D 1 153 ? 55.777 80.407 5.479 1.00 10.96 358 VAL D C 1
ATOM 5786 O O . VAL D 1 153 ? 55.934 79.548 4.595 1.00 12.30 358 VAL D O 1
ATOM 5790 N N . THR D 1 154 ? 55.554 80.125 6.769 1.00 10.22 359 THR D N 1
ATOM 5791 C CA . THR D 1 154 ? 55.705 78.783 7.333 1.00 10.26 359 THR D CA 1
ATOM 5792 C C . THR D 1 154 ? 54.529 78.424 8.290 1.00 10.99 359 THR D C 1
ATOM 5793 O O . THR D 1 154 ? 54.130 79.234 9.106 1.00 10.47 359 THR D O 1
ATOM 5797 N N . PRO D 1 155 ? 54.025 77.185 8.214 1.00 10.55 360 PRO D N 1
ATOM 5798 C CA . PRO D 1 155 ? 53.158 76.675 9.271 1.00 10.34 360 PRO D CA 1
ATOM 5799 C C . PRO D 1 155 ? 53.933 76.345 10.561 1.00 10.90 360 PRO D C 1
ATOM 5800 O O . PRO D 1 155 ? 55.003 75.699 10.527 1.00 10.27 360 PRO D O 1
ATOM 5804 N N . VAL D 1 156 ? 53.425 76.855 11.680 1.00 10.98 361 VAL D N 1
ATOM 5805 C CA . VAL D 1 156 ? 54.073 76.750 12.961 1.00 10.65 361 VAL D CA 1
ATOM 5806 C C . VAL D 1 156 ? 53.035 76.095 13.862 1.00 11.22 361 VAL D C 1
ATOM 5807 O O . VAL D 1 156 ? 51.924 76.629 14.051 1.00 12.38 361 VAL D O 1
ATOM 5811 N N . LEU D 1 157 ? 53.379 74.930 14.407 1.00 11.74 362 LEU D N 1
ATOM 5812 C CA . LEU D 1 157 ? 52.534 74.256 15.381 1.00 11.07 362 LEU D CA 1
ATOM 5813 C C . LEU D 1 157 ? 52.905 74.799 16.740 1.00 11.04 362 LEU D C 1
ATOM 5814 O O . LEU D 1 157 ? 53.983 74.522 17.245 1.00 10.18 362 LEU D O 1
ATOM 5819 N N . ALA D 1 158 ? 52.005 75.591 17.310 1.00 10.82 363 ALA D N 1
ATOM 5820 C CA . ALA D 1 158 ? 52.199 76.191 18.614 1.00 11.63 363 ALA D CA 1
ATOM 5821 C C . ALA D 1 158 ? 51.985 75.175 19.745 1.00 12.30 363 ALA D C 1
ATOM 5822 O O . ALA D 1 158 ? 51.437 74.081 19.540 1.00 11.90 363 ALA D O 1
ATOM 5824 N N . THR D 1 159 ? 52.395 75.550 20.951 1.00 13.42 364 THR D N 1
ATOM 5825 C CA . THR D 1 159 ? 52.219 74.693 22.118 1.00 14.05 364 THR D CA 1
ATOM 5826 C C . THR D 1 159 ? 50.751 74.473 22.483 1.00 15.32 364 THR D C 1
ATOM 5827 O O . THR D 1 159 ? 50.441 73.549 23.250 1.00 17.47 364 THR D O 1
ATOM 5831 N N . ASN D 1 160 ? 49.835 75.287 21.955 1.00 14.55 365 ASN D N 1
ATOM 5832 C CA . ASN D 1 160 ? 48.405 74.987 22.110 1.00 14.84 365 ASN D CA 1
ATOM 5833 C C . ASN D 1 160 ? 47.888 73.959 21.075 1.00 14.54 365 ASN D C 1
ATOM 5834 O O . ASN D 1 160 ? 46.682 73.692 20.973 1.00 13.95 365 ASN D O 1
ATOM 5839 N N . ASN D 1 161 ? 48.822 73.342 20.366 1.00 15.13 366 ASN D N 1
ATOM 5840 C CA . ASN D 1 161 ? 48.535 72.426 19.260 1.00 14.95 366 ASN D CA 1
ATOM 5841 C C . ASN D 1 161 ? 47.735 72.962 18.056 1.00 14.82 366 ASN D C 1
ATOM 5842 O O . ASN D 1 161 ? 47.289 72.190 17.199 1.00 14.74 366 ASN D O 1
ATOM 5847 N N . THR D 1 162 ? 47.636 74.280 17.939 1.00 13.48 367 THR D N 1
ATOM 5848 C CA . THR D 1 162 ? 47.084 74.883 16.730 1.00 13.12 367 THR D CA 1
ATOM 5849 C C . THR D 1 162 ? 48.222 75.286 15.822 1.00 12.42 367 THR D C 1
ATOM 5850 O O . THR D 1 162 ? 49.277 75.735 16.283 1.00 11.87 367 THR D O 1
ATOM 5854 N N . THR D 1 163 ? 48.003 75.081 14.530 1.00 12.07 368 THR D N 1
ATOM 5855 C CA . THR D 1 163 ? 48.944 75.489 13.497 1.00 11.45 368 THR D CA 1
ATOM 5856 C C . THR D 1 163 ? 48.674 76.917 13.018 1.00 10.92 368 THR D C 1
ATOM 5857 O O . THR D 1 163 ? 47.552 77.248 12.664 1.00 11.36 368 THR D O 1
ATOM 5861 N N . TYR D 1 164 ? 49.704 77.751 12.994 1.00 10.09 369 TYR D N 1
ATOM 5862 C CA . TYR D 1 164 ? 49.568 79.171 12.587 1.00 10.81 369 TYR D CA 1
ATOM 5863 C C . TYR D 1 164 ? 50.527 79.472 11.475 1.00 9.47 369 TYR D C 1
ATOM 5864 O O . TYR D 1 164 ? 51.594 78.909 11.435 1.00 9.65 369 TYR D O 1
ATOM 5873 N N . ASN D 1 165 ? 50.153 80.337 10.543 1.00 10.09 370 ASN D N 1
ATOM 5874 C CA . ASN D 1 165 ? 51.061 80.756 9.486 1.00 9.93 370 ASN D CA 1
ATOM 5875 C C . ASN D 1 165 ? 51.779 82.026 9.906 1.00 9.58 370 ASN D C 1
ATOM 5876 O O . ASN D 1 165 ? 51.142 83.039 10.208 1.00 9.17 370 ASN D O 1
ATOM 5881 N N . LEU D 1 166 ? 53.108 81.942 9.956 1.00 8.92 371 LEU D N 1
ATOM 5882 C CA . LEU D 1 166 ? 53.971 83.082 10.300 1.00 9.61 371 LEU D CA 1
ATOM 5883 C C . LEU D 1 166 ? 54.980 83.292 9.183 1.00 10.22 371 LEU D C 1
ATOM 5884 O O . LEU D 1 166 ? 55.019 82.511 8.226 1.00 10.83 371 LEU D O 1
ATOM 5889 N N . ILE D 1 167 ? 55.820 84.318 9.314 1.00 10.30 372 ILE D N 1
ATOM 5890 C CA . ILE D 1 167 ? 56.914 84.548 8.363 1.00 10.37 372 ILE D CA 1
ATOM 5891 C C . ILE D 1 167 ? 58.252 84.367 9.034 1.00 9.86 372 ILE D C 1
ATOM 5892 O O . ILE D 1 167 ? 58.543 85.042 10.018 1.00 9.61 372 ILE D O 1
ATOM 5897 N N . ALA D 1 168 ? 59.049 83.429 8.525 1.00 10.28 373 ALA D N 1
ATOM 5898 C CA . ALA D 1 168 ? 60.391 83.188 9.034 1.00 10.45 373 ALA D CA 1
ATOM 5899 C C . ALA D 1 168 ? 61.367 83.966 8.165 1.00 10.95 373 ALA D C 1
ATOM 5900 O O . ALA D 1 168 ? 61.309 83.895 6.913 1.00 10.84 373 ALA D O 1
ATOM 5902 N N . PHE D 1 169 ? 62.227 84.745 8.824 1.00 11.44 374 PHE D N 1
ATOM 5903 C CA . PHE D 1 169 ? 63.340 85.445 8.192 1.00 11.41 374 PHE D CA 1
ATOM 5904 C C . PHE D 1 169 ? 64.612 84.842 8.742 1.00 11.32 374 PHE D C 1
ATOM 5905 O O . PHE D 1 169 ? 64.845 84.909 9.934 1.00 11.22 374 PHE D O 1
ATOM 5913 N N . THR D 1 170 ? 65.436 84.242 7.892 1.00 10.17 375 THR D N 1
ATOM 5914 C CA . THR D 1 170 ? 66.714 83.734 8.344 1.00 10.95 375 THR D CA 1
ATOM 5915 C C . THR D 1 170 ? 67.825 84.581 7.724 1.00 10.72 375 THR D C 1
ATOM 5916 O O . THR D 1 170 ? 67.908 84.747 6.508 1.00 10.21 375 THR D O 1
ATOM 5920 N N . PHE D 1 171 ? 68.617 85.163 8.611 1.00 12.02 376 PHE D N 1
ATOM 5921 C CA . PHE D 1 171 ? 69.711 86.055 8.277 1.00 12.81 376 PHE D CA 1
ATOM 5922 C C . PHE D 1 171 ? 70.972 85.228 8.177 1.00 12.84 376 PHE D C 1
ATOM 5923 O O . PHE D 1 171 ? 71.364 84.564 9.126 1.00 13.33 376 PHE D O 1
ATOM 5931 N N . GLN D 1 172 ? 71.616 85.284 7.015 1.00 13.26 377 GLN D N 1
ATOM 5932 C CA . GLN D 1 172 ? 72.732 84.422 6.686 1.00 13.79 377 GLN D CA 1
ATOM 5933 C C . GLN D 1 172 ? 73.969 85.314 6.506 1.00 14.49 377 GLN D C 1
ATOM 5934 O O . GLN D 1 172 ? 74.141 85.936 5.467 1.00 13.13 377 GLN D O 1
ATOM 5940 N N . CYS D 1 173 ? 74.792 85.397 7.543 1.00 15.47 378 CYS D N 1
ATOM 5941 C CA . CYS D 1 173 ? 76.012 86.211 7.512 1.00 17.26 378 CYS D CA 1
ATOM 5942 C C . CYS D 1 173 ? 77.114 85.527 6.692 1.00 17.75 378 CYS D C 1
ATOM 5943 O O . CYS D 1 173 ? 77.246 84.310 6.741 1.00 17.51 378 CYS D O 1
ATOM 5946 N N . ALA D 1 174 ? 77.891 86.321 5.957 1.00 19.22 379 ALA D N 1
ATOM 5947 C CA . ALA D 1 174 ? 79.092 85.837 5.244 1.00 20.15 379 ALA D CA 1
ATOM 5948 C C . ALA D 1 174 ? 80.185 85.383 6.208 1.00 21.00 379 ALA D C 1
ATOM 5949 O O . ALA D 1 174 ? 80.906 84.420 5.929 1.00 21.71 379 ALA D O 1
ATOM 5951 N N . SER D 1 175 ? 80.307 86.064 7.338 1.00 21.74 380 SER D N 1
ATOM 5952 C CA . SER D 1 175 ? 81.337 85.764 8.323 1.00 22.50 380 SER D CA 1
ATOM 5953 C C . SER D 1 175 ? 80.786 85.515 9.714 1.00 22.58 380 SER D C 1
ATOM 5954 O O . SER D 1 175 ? 79.851 86.195 10.170 1.00 22.61 380 SER D O 1
ATOM 5957 N N . ALA D 1 176 ? 81.414 84.558 10.387 1.00 22.75 381 ALA D N 1
ATOM 5958 C CA . ALA D 1 176 ? 81.169 84.290 11.805 1.00 22.40 381 ALA D CA 1
ATOM 5959 C C . ALA D 1 176 ? 81.722 85.458 12.643 1.00 22.33 381 ALA D C 1
ATOM 5960 O O . ALA D 1 176 ? 82.523 86.257 12.164 1.00 22.51 381 ALA D O 1
ATOM 5962 N N . GLY D 1 177 ? 81.282 85.544 13.889 1.00 21.75 382 GLY D N 1
ATOM 5963 C CA . GLY D 1 177 ? 81.708 86.606 14.797 1.00 21.36 382 GLY D CA 1
ATOM 5964 C C . GLY D 1 177 ? 80.600 87.021 15.737 1.00 20.54 382 GLY D C 1
ATOM 5965 O O . GLY D 1 177 ? 80.855 87.273 16.912 1.00 20.26 382 GLY D O 1
ATOM 5966 N N . LEU D 1 178 ? 79.369 87.112 15.218 1.00 20.53 383 LEU D N 1
ATOM 5967 C CA . LEU D 1 178 ? 78.240 87.608 16.016 1.00 20.47 383 LEU D CA 1
ATOM 5968 C C . LEU D 1 178 ? 78.060 86.769 17.300 1.00 21.18 383 LEU D C 1
ATOM 5969 O O . LEU D 1 178 ? 77.681 87.312 18.363 1.00 21.10 383 LEU D O 1
ATOM 5974 N N . PHE D 1 179 ? 78.363 85.469 17.213 1.00 20.33 384 PHE D N 1
ATOM 5975 C CA . PHE D 1 179 ? 78.164 84.575 18.336 1.00 21.32 384 PHE D CA 1
ATOM 5976 C C . PHE D 1 179 ? 79.455 84.145 19.014 1.00 21.98 384 PHE D C 1
ATOM 5977 O O . PHE D 1 179 ? 79.454 83.221 19.804 1.00 22.77 384 PHE D O 1
ATOM 5985 N N . ASN D 1 180 ? 80.525 84.885 18.754 1.00 23.48 385 ASN D N 1
ATOM 5986 C CA . ASN D 1 180 ? 81.820 84.671 19.397 1.00 24.06 385 ASN D CA 1
ATOM 5987 C C . ASN D 1 180 ? 81.989 85.644 20.574 1.00 24.15 385 ASN D C 1
ATOM 5988 O O . ASN D 1 180 ? 82.007 86.836 20.358 1.00 24.30 385 ASN D O 1
ATOM 5993 N N . PRO D 1 181 ? 82.090 85.139 21.826 1.00 25.18 386 PRO D N 1
ATOM 5994 C CA . PRO D 1 181 ? 82.134 86.073 22.978 1.00 25.59 386 PRO D CA 1
ATOM 5995 C C . PRO D 1 181 ? 83.352 87.006 23.060 1.00 26.01 386 PRO D C 1
ATOM 5996 O O . PRO D 1 181 ? 83.339 87.943 23.849 1.00 26.91 386 PRO D O 1
ATOM 6000 N N . THR D 1 182 ? 84.377 86.781 22.259 1.00 26.37 387 THR D N 1
ATOM 6001 C CA . THR D 1 182 ? 85.495 87.710 22.207 1.00 27.01 387 THR D CA 1
ATOM 6002 C C . THR D 1 182 ? 85.291 88.822 21.152 1.00 27.86 387 THR D C 1
ATOM 6003 O O . THR D 1 182 ? 86.193 89.633 20.921 1.00 29.53 387 THR D O 1
ATOM 6007 N N . VAL D 1 183 ? 84.127 88.851 20.504 1.00 27.38 388 VAL D N 1
ATOM 6008 C CA . VAL D 1 183 ? 83.835 89.843 19.473 1.00 26.45 388 VAL D CA 1
ATOM 6009 C C . VAL D 1 183 ? 82.720 90.711 19.993 1.00 26.08 388 VAL D C 1
ATOM 6010 O O . VAL D 1 183 ? 81.682 90.232 20.396 1.00 25.80 388 VAL D O 1
ATOM 6014 N N . ASN D 1 184 ? 82.976 92.007 19.987 1.00 25.81 389 ASN D N 1
ATOM 6015 C CA . ASN D 1 184 ? 82.113 92.991 20.585 1.00 25.18 389 ASN D CA 1
ATOM 6016 C C . ASN D 1 184 ? 81.760 94.033 19.529 1.00 24.49 389 ASN D C 1
ATOM 6017 O O . ASN D 1 184 ? 82.573 94.329 18.663 1.00 24.47 389 ASN D O 1
ATOM 6022 N N . GLY D 1 185 ? 80.536 94.565 19.592 1.00 23.41 390 GLY D N 1
ATOM 6023 C CA . GLY D 1 185 ? 80.090 95.572 18.633 1.00 22.54 390 GLY D CA 1
ATOM 6024 C C . GLY D 1 185 ? 78.603 95.459 18.398 1.00 21.92 390 GLY D C 1
ATOM 6025 O O . GLY D 1 185 ? 77.886 94.903 19.228 1.00 22.35 390 GLY D O 1
ATOM 6026 N N . THR D 1 186 ? 78.139 95.996 17.272 1.00 20.39 391 THR D N 1
ATOM 6027 C CA . THR D 1 186 ? 76.728 95.961 16.914 1.00 20.20 391 THR D CA 1
ATOM 6028 C C . THR D 1 186 ? 76.637 95.697 15.420 1.00 19.08 391 THR D C 1
ATOM 6029 O O . THR D 1 186 ? 77.587 95.961 14.679 1.00 20.14 391 THR D O 1
ATOM 6033 N N . VAL D 1 187 ? 75.493 95.182 15.003 1.00 17.61 392 VAL D N 1
ATOM 6034 C CA . VAL D 1 187 ? 75.150 95.057 13.586 1.00 17.19 392 VAL D CA 1
ATOM 6035 C C . VAL D 1 187 ? 73.675 95.434 13.426 1.00 16.04 392 VAL D C 1
ATOM 6036 O O . VAL D 1 187 ? 72.848 95.048 14.234 1.00 15.72 392 VAL D O 1
ATOM 6040 N N . ALA D 1 188 ? 73.392 96.233 12.402 1.00 15.04 393 ALA D N 1
ATOM 6041 C CA . ALA D 1 188 ? 72.062 96.733 12.126 1.00 15.74 393 ALA D CA 1
ATOM 6042 C C . ALA D 1 188 ? 71.802 96.540 10.634 1.00 15.86 393 ALA D C 1
ATOM 6043 O O . ALA D 1 188 ? 72.683 96.786 9.801 1.00 16.23 393 ALA D O 1
ATOM 6045 N N . ILE D 1 189 ? 70.618 96.025 10.317 1.00 15.97 394 ILE D N 1
ATOM 6046 C CA . ILE D 1 189 ? 70.290 95.627 8.963 1.00 16.23 394 ILE D CA 1
ATOM 6047 C C . ILE D 1 189 ? 68.901 96.105 8.635 1.00 15.47 394 ILE D C 1
ATOM 6048 O O . ILE D 1 189 ? 68.006 96.108 9.477 1.00 14.32 394 ILE D O 1
ATOM 6053 N N . GLY D 1 190 ? 68.742 96.538 7.397 1.00 15.12 395 GLY D N 1
ATOM 6054 C CA . GLY D 1 190 ? 67.440 96.905 6.894 1.00 14.83 395 GLY D CA 1
ATOM 6055 C C . GLY D 1 190 ? 67.456 98.146 6.043 1.00 14.06 395 GLY D C 1
ATOM 6056 O O . GLY D 1 190 ? 68.518 98.692 5.785 1.00 15.37 395 GLY D O 1
ATOM 6057 N N . PRO D 1 191 ? 66.280 98.555 5.548 1.00 13.71 396 PRO D N 1
ATOM 6058 C CA . PRO D 1 191 ? 65.006 97.865 5.739 1.00 13.32 396 PRO D CA 1
ATOM 6059 C C . PRO D 1 191 ? 64.959 96.575 4.895 1.00 13.67 396 PRO D C 1
ATOM 6060 O O . PRO D 1 191 ? 65.279 96.620 3.707 1.00 13.02 396 PRO D O 1
ATOM 6064 N N . VAL D 1 192 ? 64.562 95.455 5.517 1.00 12.98 397 VAL D N 1
ATOM 6065 C CA . VAL D 1 192 ? 64.396 94.189 4.839 1.00 12.74 397 VAL D CA 1
ATOM 6066 C C . VAL D 1 192 ? 62.940 94.142 4.470 1.00 12.38 397 VAL D C 1
ATOM 6067 O O . VAL D 1 192 ? 62.113 94.104 5.355 1.00 11.88 397 VAL D O 1
ATOM 6071 N N . VAL D 1 193 ? 62.635 94.181 3.173 1.00 12.59 398 VAL D N 1
ATOM 6072 C CA . VAL D 1 193 ? 61.261 94.244 2.718 1.00 13.05 398 VAL D CA 1
ATOM 6073 C C . VAL D 1 193 ? 60.809 92.931 2.071 1.00 13.51 398 VAL D C 1
ATOM 6074 O O . VAL D 1 193 ? 61.420 92.443 1.128 1.00 14.19 398 VAL D O 1
ATOM 6078 N N . HIS D 1 194 ? 59.704 92.380 2.570 1.00 12.96 399 HIS D N 1
ATOM 6079 C CA . HIS D 1 194 ? 59.152 91.143 2.066 1.00 12.48 399 HIS D CA 1
ATOM 6080 C C . HIS D 1 194 ? 57.719 91.378 1.638 1.00 12.70 399 HIS D C 1
ATOM 6081 O O . HIS D 1 194 ? 56.941 91.978 2.366 1.00 13.52 399 HIS D O 1
ATOM 6088 N N . THR D 1 195 ? 57.349 90.849 0.477 1.00 12.39 400 THR D N 1
ATOM 6089 C CA . THR D 1 195 ? 55.939 90.805 0.053 1.00 12.16 400 THR D CA 1
ATOM 6090 C C . THR D 1 195 ? 55.448 89.385 -0.148 1.00 12.76 400 THR D C 1
ATOM 6091 O O . THR D 1 195 ? 56.139 88.573 -0.755 1.00 13.11 400 THR D O 1
ATOM 6095 N N . CYS D 1 196 ? 54.238 89.122 0.342 1.00 12.56 401 CYS D N 1
ATOM 6096 C CA . CYS D 1 196 ? 53.526 87.872 0.155 1.00 12.31 401 CYS D CA 1
ATOM 6097 C C . CYS D 1 196 ? 52.019 88.123 0.239 1.00 12.13 401 CYS D C 1
ATOM 6098 O O . CYS D 1 196 ? 51.591 89.166 0.727 1.00 13.43 401 CYS D O 1
ATOM 6101 N N . PRO D 1 197 ? 51.208 87.177 -0.241 1.00 11.56 402 PRO D N 1
ATOM 6102 C CA . PRO D 1 197 ? 49.764 87.252 -0.008 1.00 10.92 402 PRO D CA 1
ATOM 6103 C C . PRO D 1 197 ? 49.364 87.162 1.464 1.00 10.88 402 PRO D C 1
ATOM 6104 O O . PRO D 1 197 ? 49.929 86.368 2.231 1.00 8.70 402 PRO D O 1
ATOM 6108 N N . ALA D 1 198 ? 48.405 88.010 1.843 1.00 11.13 403 ALA D N 1
ATOM 6109 C CA . ALA D 1 198 ? 47.777 87.998 3.147 1.00 11.25 403 ALA D CA 1
ATOM 6110 C C . ALA D 1 198 ? 46.645 86.996 3.112 1.00 10.98 403 ALA D C 1
ATOM 6111 O O . ALA D 1 198 ? 46.138 86.651 2.046 1.00 12.21 403 ALA D O 1
ATOM 6113 N N . ALA D 1 199 ? 46.260 86.523 4.280 1.00 11.25 404 ALA D N 1
ATOM 6114 C CA . ALA D 1 199 ? 45.152 85.596 4.419 1.00 12.90 404 ALA D CA 1
ATOM 6115 C C . ALA D 1 199 ? 43.849 86.283 3.965 1.00 13.70 404 ALA D C 1
ATOM 6116 O O . ALA D 1 199 ? 42.964 85.645 3.480 1.00 12.77 404 ALA D O 1
ATOM 6118 N N . ARG D 1 200 ? 43.782 87.607 4.061 1.00 14.77 405 ARG D N 1
ATOM 6119 C CA . ARG D 1 200 ? 42.548 88.320 3.765 1.00 15.59 405 ARG D CA 1
ATOM 6120 C C . ARG D 1 200 ? 42.836 89.799 3.561 1.00 15.82 405 ARG D C 1
ATOM 6121 O O . ARG D 1 200 ? 43.903 90.286 3.926 1.00 15.48 405 ARG D O 1
ATOM 6129 N N . ALA D 1 201 ? 41.872 90.502 2.966 1.00 16.78 406 ALA D N 1
ATOM 6130 C CA . ALA D 1 201 ? 41.871 91.964 2.881 1.00 17.91 406 ALA D CA 1
ATOM 6131 C C . ALA D 1 201 ? 41.590 92.497 4.290 1.00 18.28 406 ALA D C 1
ATOM 6132 O O . ALA D 1 201 ? 41.090 91.775 5.113 1.00 19.33 406 ALA D O 1
ATOM 6134 N N . PRO D 1 202 ? 41.979 93.731 4.599 1.00 19.48 407 PRO D N 1
ATOM 6135 C CA . PRO D 1 202 ? 41.831 94.165 6.000 1.00 20.19 407 PRO D CA 1
ATOM 6136 C C . PRO D 1 202 ? 40.405 94.020 6.562 1.00 20.91 407 PRO D C 1
ATOM 6137 O O . PRO D 1 202 ? 39.436 94.151 5.822 1.00 19.70 407 PRO D O 1
ATOM 6141 N N . VAL D 1 203 ? 40.296 93.704 7.854 1.00 22.94 408 VAL D N 1
ATOM 6142 C CA . VAL D 1 203 ? 38.993 93.581 8.539 1.00 24.89 408 VAL D CA 1
ATOM 6143 C C . VAL D 1 203 ? 39.061 94.252 9.899 1.00 26.54 408 VAL D C 1
ATOM 6144 O O . VAL D 1 203 ? 40.123 94.320 10.511 1.00 26.57 408 VAL D O 1
ATOM 6148 N N . THR D 1 204 ? 37.919 94.754 10.359 1.00 29.03 409 THR D N 1
ATOM 6149 C CA . THR D 1 204 ? 37.841 95.447 11.652 1.00 30.14 409 THR D CA 1
ATOM 6150 C C . THR D 1 204 ? 37.521 94.447 12.743 1.00 31.35 409 THR D C 1
ATOM 6151 O O . THR D 1 204 ? 36.952 93.378 12.486 1.00 31.99 409 THR D O 1
ATOM 6155 N N . VAL D 1 205 ? 37.875 94.802 13.964 1.00 33.37 410 VAL D N 1
ATOM 6156 C CA . VAL D 1 205 ? 37.666 93.916 15.112 1.00 34.43 410 VAL D CA 1
ATOM 6157 C C . VAL D 1 205 ? 36.188 93.811 15.411 1.00 36.27 410 VAL D C 1
ATOM 6158 O O . VAL D 1 205 ? 35.441 94.754 15.105 1.00 37.65 410 VAL D O 1
ATOM 6163 N N . THR E 1 1 ? 13.942 79.648 14.900 1.00 20.00 206 THR E N 1
ATOM 6164 C CA . THR E 1 1 ? 13.181 79.748 13.661 1.00 20.00 206 THR E CA 1
ATOM 6165 C C . THR E 1 1 ? 13.714 78.781 12.608 1.00 20.00 206 THR E C 1
ATOM 6166 O O . THR E 1 1 ? 12.943 77.894 12.141 1.00 38.99 206 THR E O 1
ATOM 6170 N N . SER E 1 2 ? 14.790 78.899 12.056 1.00 37.41 207 SER E N 1
ATOM 6171 C CA . SER E 1 2 ? 15.286 77.953 11.021 1.00 35.84 207 SER E CA 1
ATOM 6172 C C . SER E 1 2 ? 15.127 76.515 11.531 1.00 34.24 207 SER E C 1
ATOM 6173 O O . SER E 1 2 ? 15.507 76.195 12.669 1.00 34.45 207 SER E O 1
ATOM 6176 N N . SER E 1 3 ? 14.535 75.672 10.687 1.00 31.72 208 SER E N 1
ATOM 6177 C CA . SER E 1 3 ? 14.355 74.256 10.958 1.00 30.06 208 SER E CA 1
ATOM 6178 C C . SER E 1 3 ? 15.644 73.407 10.696 1.00 27.60 208 SER E C 1
ATOM 6179 O O . SER E 1 3 ? 15.685 72.196 10.987 1.00 27.11 208 SER E O 1
ATOM 6182 N N . VAL E 1 4 ? 16.649 74.064 10.135 1.00 25.05 209 VAL E N 1
ATOM 6183 C CA . VAL E 1 4 ? 17.965 73.485 9.800 1.00 23.59 209 VAL E CA 1
ATOM 6184 C C . VAL E 1 4 ? 19.077 74.382 10.346 1.00 21.73 209 VAL E C 1
ATOM 6185 O O . VAL E 1 4 ? 19.014 75.595 10.227 1.00 21.84 209 VAL E O 1
ATOM 6189 N N . ALA E 1 5 ? 20.100 73.774 10.949 1.00 20.42 210 ALA E N 1
ATOM 6190 C CA . ALA E 1 5 ? 21.283 74.494 11.400 1.00 18.99 210 ALA E CA 1
ATOM 6191 C C . ALA E 1 5 ? 22.550 73.604 11.266 1.00 17.95 210 ALA E C 1
ATOM 6192 O O . ALA E 1 5 ? 22.449 72.376 11.200 1.00 17.11 210 ALA E O 1
ATOM 6194 N N . ALA E 1 6 ? 23.707 74.269 11.226 1.00 17.36 211 ALA E N 1
ATOM 6195 C CA . ALA E 1 6 ? 25.025 73.675 11.030 1.00 17.65 211 ALA E CA 1
ATOM 6196 C C . ALA E 1 6 ? 26.046 74.131 12.077 1.00 17.15 211 ALA E C 1
ATOM 6197 O O . ALA E 1 6 ? 26.068 75.298 12.455 1.00 17.25 211 ALA E O 1
ATOM 6199 N N . PHE E 1 7 ? 26.913 73.202 12.504 1.00 16.90 212 PHE E N 1
ATOM 6200 C CA . PHE E 1 7 ? 28.081 73.501 13.342 1.00 16.44 212 PHE E CA 1
ATOM 6201 C C . PHE E 1 7 ? 29.351 72.913 12.696 1.00 16.11 212 PHE E C 1
ATOM 6202 O O . PHE E 1 7 ? 29.345 71.789 12.201 1.00 16.59 212 PHE E O 1
ATOM 6210 N N . THR E 1 8 ? 30.433 73.675 12.722 1.00 15.31 213 THR E N 1
ATOM 6211 C CA . THR E 1 8 ? 31.703 73.263 12.105 1.00 14.84 213 THR E CA 1
ATOM 6212 C C . THR E 1 8 ? 32.837 73.523 13.057 1.00 14.25 213 THR E C 1
ATOM 6213 O O . THR E 1 8 ? 32.972 74.613 13.574 1.00 15.45 213 THR E O 1
ATOM 6217 N N . SER E 1 9 ? 33.670 72.521 13.281 1.00 14.22 214 SER E N 1
ATOM 6218 C CA . SER E 1 9 ? 34.777 72.638 14.199 1.00 14.33 214 SER E CA 1
ATOM 6219 C C . SER E 1 9 ? 35.973 71.844 13.702 1.00 13.89 214 SER E C 1
ATOM 6220 O O . SER E 1 9 ? 35.827 70.895 12.914 1.00 13.69 214 SER E O 1
ATOM 6223 N N . GLY E 1 10 ? 37.151 72.222 14.190 1.00 13.98 215 GLY E N 1
ATOM 6224 C CA . GLY E 1 10 ? 38.414 71.634 13.735 1.00 13.93 215 GLY E CA 1
ATOM 6225 C C . GLY E 1 10 ? 38.971 72.414 12.537 1.00 13.76 215 GLY E C 1
ATOM 6226 O O . GLY E 1 10 ? 38.661 73.578 12.373 1.00 12.23 215 GLY E O 1
ATOM 6227 N N . THR E 1 11 ? 39.783 71.748 11.706 1.00 13.99 216 THR E N 1
ATOM 6228 C CA . THR E 1 11 ? 40.355 72.361 10.507 1.00 14.69 216 THR E CA 1
ATOM 6229 C C . THR E 1 11 ? 40.354 71.404 9.319 1.00 14.17 216 THR E C 1
ATOM 6230 O O . THR E 1 11 ? 40.572 70.215 9.470 1.00 14.27 216 THR E O 1
ATOM 6234 N N . ILE E 1 12 ? 40.082 71.935 8.134 1.00 14.76 217 ILE E N 1
ATOM 6235 C CA . ILE E 1 12 ? 40.098 71.144 6.891 1.00 15.06 217 ILE E CA 1
ATOM 6236 C C . ILE E 1 12 ? 41.512 70.645 6.586 1.00 14.73 217 ILE E C 1
ATOM 6237 O O . ILE E 1 12 ? 41.694 69.598 5.964 1.00 16.57 217 ILE E O 1
ATOM 6242 N N . GLY E 1 13 ? 42.507 71.385 7.062 1.00 14.72 218 GLY E N 1
ATOM 6243 C CA . GLY E 1 13 ? 43.912 70.991 6.982 1.00 14.60 218 GLY E CA 1
ATOM 6244 C C . GLY E 1 13 ? 44.267 69.686 7.682 1.00 14.29 218 GLY E C 1
ATOM 6245 O O . GLY E 1 13 ? 45.252 69.050 7.316 1.00 14.32 218 GLY E O 1
ATOM 6246 N N . LEU E 1 14 ? 43.462 69.269 8.659 1.00 13.44 219 LEU E N 1
ATOM 6247 C CA . LEU E 1 14 ? 43.787 68.129 9.518 1.00 13.20 219 LEU E CA 1
ATOM 6248 C C . LEU E 1 14 ? 45.243 68.166 9.995 1.00 13.59 219 LEU E C 1
ATOM 6249 O O . LEU E 1 14 ? 45.928 67.148 10.002 1.00 14.49 219 LEU E O 1
ATOM 6254 N N . SER E 1 15 ? 45.668 69.352 10.419 1.00 14.19 220 SER E N 1
ATOM 6255 C CA A SER E 1 15 ? 47.082 69.486 10.852 0.50 14.13 220 SER E CA 1
ATOM 6256 C CA B SER E 1 15 ? 47.020 69.804 10.670 0.50 13.63 220 SER E CA 1
ATOM 6257 C C . SER E 1 15 ? 47.204 70.382 12.081 1.00 14.26 220 SER E C 1
ATOM 6258 O O . SER E 1 15 ? 48.194 71.043 12.329 1.00 15.06 220 SER E O 1
ATOM 6263 N N . SER E 1 16 ? 46.193 70.281 12.926 1.00 13.83 221 SER E N 1
ATOM 6264 C CA A SER E 1 16 ? 46.115 71.037 14.165 0.50 13.53 221 SER E CA 1
ATOM 6265 C CA B SER E 1 16 ? 46.126 71.020 14.192 0.50 12.98 221 SER E CA 1
ATOM 6266 C C . SER E 1 16 ? 45.623 70.024 15.227 1.00 12.83 221 SER E C 1
ATOM 6267 O O . SER E 1 16 ? 44.407 69.893 15.468 1.00 13.25 221 SER E O 1
ATOM 6272 N N . PRO E 1 17 ? 46.556 69.258 15.822 1.00 12.09 222 PRO E N 1
ATOM 6273 C CA . PRO E 1 17 ? 46.204 68.142 16.694 1.00 12.05 222 PRO E CA 1
ATOM 6274 C C . PRO E 1 17 ? 45.746 68.529 18.106 1.00 11.78 222 PRO E C 1
ATOM 6275 O O . PRO E 1 17 ? 46.318 68.124 19.105 1.00 10.09 222 PRO E O 1
ATOM 6279 N N . THR E 1 18 ? 44.664 69.302 18.169 1.00 13.03 223 THR E N 1
ATOM 6280 C CA . THR E 1 18 ? 44.131 69.767 19.435 1.00 13.35 223 THR E CA 1
ATOM 6281 C C . THR E 1 18 ? 43.183 68.730 20.063 1.00 14.53 223 THR E C 1
ATOM 6282 O O . THR E 1 18 ? 42.817 68.861 21.220 1.00 13.95 223 THR E O 1
ATOM 6286 N N . GLY E 1 19 ? 42.730 67.737 19.281 1.00 14.76 224 GLY E N 1
ATOM 6287 C CA . GLY E 1 19 ? 41.899 66.694 19.824 1.00 14.96 224 GLY E CA 1
ATOM 6288 C C . GLY E 1 19 ? 42.638 65.861 20.873 1.00 15.41 224 GLY E C 1
ATOM 6289 O O . GLY E 1 19 ? 43.771 65.442 20.642 1.00 15.16 224 GLY E O 1
ATOM 6290 N N . ASN E 1 20 ? 41.982 65.653 22.018 1.00 16.34 225 ASN E N 1
ATOM 6291 C CA . ASN E 1 20 ? 42.400 64.683 23.049 1.00 15.63 225 ASN E CA 1
ATOM 6292 C C . ASN E 1 20 ? 41.697 63.319 22.865 1.00 14.83 225 ASN E C 1
ATOM 6293 O O . ASN E 1 20 ? 40.590 63.100 23.336 1.00 14.84 225 ASN E O 1
ATOM 6298 N N . PHE E 1 21 ? 42.381 62.394 22.197 1.00 13.84 226 PHE E N 1
ATOM 6299 C CA . PHE E 1 21 ? 41.878 61.045 21.926 1.00 13.11 226 PHE E CA 1
ATOM 6300 C C . PHE E 1 21 ? 42.619 60.035 22.823 1.00 12.12 226 PHE E C 1
ATOM 6301 O O . PHE E 1 21 ? 43.634 60.380 23.391 1.00 11.07 226 PHE E O 1
ATOM 6309 N N . VAL E 1 22 ? 42.066 58.824 22.975 1.00 10.74 227 VAL E N 1
ATOM 6310 C CA . VAL E 1 22 ? 42.567 57.857 23.941 1.00 10.84 227 VAL E CA 1
ATOM 6311 C C . VAL E 1 22 ? 42.522 56.423 23.359 1.00 10.77 227 VAL E C 1
ATOM 6312 O O . VAL E 1 22 ? 41.473 55.963 22.849 1.00 9.78 227 VAL E O 1
ATOM 6316 N N . SER E 1 23 ? 43.671 55.750 23.418 1.00 10.99 228 SER E N 1
ATOM 6317 C CA . SER E 1 23 ? 43.785 54.334 23.036 1.00 11.14 228 SER E CA 1
ATOM 6318 C C . SER E 1 23 ? 43.122 53.434 24.051 1.00 10.98 228 SER E C 1
ATOM 6319 O O . SER E 1 23 ? 42.974 53.812 25.203 1.00 11.51 228 SER E O 1
ATOM 6322 N N . SER E 1 24 ? 42.764 52.219 23.626 1.00 11.86 229 SER E N 1
ATOM 6323 C CA . SER E 1 24 ? 42.246 51.190 24.523 1.00 12.67 229 SER E CA 1
ATOM 6324 C C . SER E 1 24 ? 43.165 50.814 25.713 1.00 13.44 229 SER E C 1
ATOM 6325 O O . SER E 1 24 ? 42.722 50.182 26.648 1.00 14.09 229 SER E O 1
ATOM 6328 N N . SER E 1 25 ? 44.415 51.249 25.684 1.00 14.30 230 SER E N 1
ATOM 6329 C CA . SER E 1 25 ? 45.359 51.063 26.802 1.00 13.99 230 SER E CA 1
ATOM 6330 C C . SER E 1 25 ? 45.402 52.256 27.757 1.00 14.43 230 SER E C 1
ATOM 6331 O O . SER E 1 25 ? 46.309 52.372 28.611 1.00 14.75 230 SER E O 1
ATOM 6334 N N . ASN E 1 26 ? 44.422 53.154 27.605 1.00 13.83 231 ASN E N 1
ATOM 6335 C CA . ASN E 1 26 ? 44.275 54.298 28.460 1.00 13.92 231 ASN E CA 1
ATOM 6336 C C . ASN E 1 26 ? 45.427 55.284 28.289 1.00 14.58 231 ASN E C 1
ATOM 6337 O O . ASN E 1 26 ? 45.775 56.013 29.197 1.00 15.82 231 ASN E O 1
ATOM 6342 N N . ASN E 1 27 ? 46.003 55.329 27.082 1.00 13.87 232 ASN E N 1
ATOM 6343 C CA . ASN E 1 27 ? 46.997 56.322 26.756 1.00 13.93 232 ASN E CA 1
ATOM 6344 C C . ASN E 1 27 ? 46.390 57.443 25.916 1.00 13.71 232 ASN E C 1
ATOM 6345 O O . ASN E 1 27 ? 45.995 57.209 24.777 1.00 11.95 232 ASN E O 1
ATOM 6350 N N . PRO E 1 28 ? 46.332 58.670 26.471 1.00 14.00 233 PRO E N 1
ATOM 6351 C CA . PRO E 1 28 ? 45.946 59.844 25.688 1.00 13.97 233 PRO E CA 1
ATOM 6352 C C . PRO E 1 28 ? 46.952 60.183 24.582 1.00 13.87 233 PRO E C 1
ATOM 6353 O O . PRO E 1 28 ? 48.146 59.840 24.673 1.00 13.74 233 PRO E O 1
ATOM 6357 N N . PHE E 1 29 ? 46.442 60.769 23.501 1.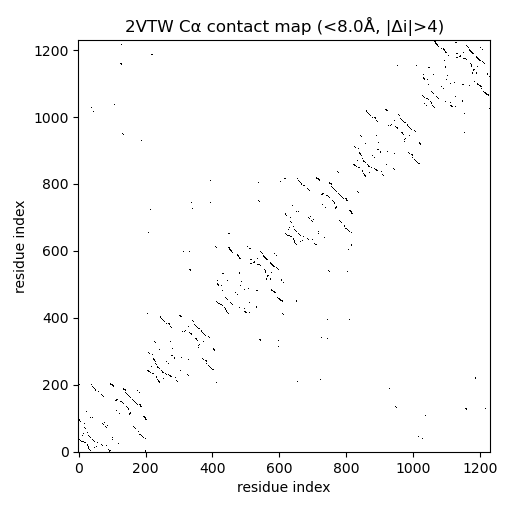00 13.55 234 PHE E N 1
ATOM 6358 C CA . PHE E 1 29 ? 47.273 61.273 22.407 1.00 13.28 234 PHE E CA 1
ATOM 6359 C C . PHE E 1 29 ? 46.567 62.422 21.686 1.00 13.32 234 PHE E C 1
ATOM 6360 O O . PHE E 1 29 ? 45.350 62.641 21.861 1.00 12.59 234 PHE E O 1
ATOM 6368 N N . ASN E 1 30 ? 47.355 63.158 20.901 1.00 12.68 235 ASN E N 1
ATOM 6369 C CA . ASN E 1 30 ? 46.897 64.342 20.209 1.00 13.03 235 ASN E CA 1
ATOM 6370 C C . ASN E 1 30 ? 46.578 63.995 18.772 1.00 12.44 235 ASN E C 1
ATOM 6371 O O . ASN E 1 30 ? 47.400 63.408 18.059 1.00 12.10 235 ASN E O 1
ATOM 6376 N N . GLY E 1 31 ? 45.370 64.352 18.344 1.00 12.46 236 GLY E N 1
ATOM 6377 C CA . GLY E 1 31 ? 44.962 64.148 16.962 1.00 12.00 236 GLY E CA 1
ATOM 6378 C C . GLY E 1 31 ? 44.162 65.293 16.376 1.00 12.15 236 GLY E C 1
ATOM 6379 O O . GLY E 1 31 ? 43.566 66.113 17.100 1.00 11.48 236 GLY E O 1
ATOM 6380 N N . SER E 1 32 ? 44.159 65.350 15.045 1.00 11.20 237 SER E N 1
ATOM 6381 C CA . SER E 1 32 ? 43.466 66.391 14.313 1.00 11.06 237 SER E CA 1
ATOM 6382 C C . SER E 1 32 ? 42.065 65.886 13.892 1.00 10.64 237 SER E C 1
ATOM 6383 O O . SER E 1 32 ? 41.829 64.706 13.752 1.00 9.34 237 SER E O 1
ATOM 6386 N N . TYR E 1 33 ? 41.144 66.805 13.679 1.00 10.97 238 TYR E N 1
ATOM 6387 C CA . TYR E 1 33 ? 39.808 66.445 13.255 1.00 11.53 238 TYR E CA 1
ATOM 6388 C C . TYR E 1 33 ? 39.185 67.610 12.462 1.00 11.87 238 TYR E C 1
ATOM 6389 O O . TYR E 1 33 ? 39.652 68.765 12.512 1.00 10.74 238 TYR E O 1
ATOM 6398 N N . PHE E 1 34 ? 38.094 67.273 11.778 1.00 11.48 239 PHE E N 1
ATOM 6399 C CA . PHE E 1 34 ? 37.212 68.245 11.140 1.00 11.77 239 PHE E CA 1
ATOM 6400 C C . PHE E 1 34 ? 35.814 67.675 11.292 1.00 11.50 239 PHE E C 1
ATOM 6401 O O . PHE E 1 34 ? 35.524 66.579 10.846 1.00 10.48 239 PHE E O 1
ATOM 6409 N N . LEU E 1 35 ? 34.976 68.436 11.983 1.00 12.15 240 LEU E N 1
ATOM 6410 C CA . LEU E 1 35 ? 33.638 68.053 12.381 1.00 12.07 240 LEU E CA 1
ATOM 6411 C C . LEU E 1 35 ? 32.634 68.996 11.716 1.00 11.68 240 LEU E C 1
ATOM 6412 O O . LEU E 1 35 ? 32.730 70.180 11.852 1.00 10.52 240 LEU E O 1
ATOM 6417 N N . GLN E 1 36 ? 31.698 68.439 10.966 1.00 12.07 241 GLN E N 1
ATOM 6418 C CA . GLN E 1 36 ? 30.654 69.202 10.351 1.00 12.71 241 GLN E CA 1
ATOM 6419 C C . GLN E 1 36 ? 29.360 68.483 10.688 1.00 12.93 241 GLN E C 1
ATOM 6420 O O . GLN E 1 36 ? 29.218 67.274 10.389 1.00 13.52 241 GLN E O 1
ATOM 6426 N N . GLN E 1 37 ? 28.467 69.221 11.356 1.00 12.72 242 GLN E N 1
ATOM 6427 C CA . GLN E 1 37 ? 27.210 68.710 11.841 1.00 13.80 242 GLN E CA 1
ATOM 6428 C C . GLN E 1 37 ? 26.057 69.556 11.328 1.00 14.35 242 GLN E C 1
ATOM 6429 O O . GLN E 1 37 ? 26.187 70.741 11.140 1.00 14.40 242 GLN E O 1
ATOM 6435 N N . ILE E 1 38 ? 24.943 68.908 11.059 1.00 15.80 243 ILE E N 1
ATOM 6436 C CA . ILE E 1 38 ? 23.713 69.586 10.719 1.00 16.70 243 ILE E CA 1
ATOM 6437 C C . ILE E 1 38 ? 22.609 68.963 11.577 1.00 16.70 243 ILE E C 1
ATOM 6438 O O . ILE E 1 38 ? 22.623 67.750 11.889 1.00 16.54 243 ILE E O 1
ATOM 6443 N N . ASN E 1 39 ? 21.690 69.824 11.982 1.00 17.26 244 ASN E N 1
ATOM 6444 C CA . ASN E 1 39 ? 20.451 69.427 12.648 1.00 18.02 244 ASN E CA 1
ATOM 6445 C C . ASN E 1 39 ? 19.340 69.811 11.673 1.00 17.64 244 ASN E C 1
ATOM 6446 O O . ASN E 1 39 ? 19.240 70.969 11.282 1.00 17.83 244 ASN E O 1
ATOM 6451 N N . THR E 1 40 ? 18.599 68.818 11.207 1.00 18.49 245 THR E N 1
ATOM 6452 C CA . THR E 1 40 ? 17.432 69.059 10.353 1.00 19.22 245 THR E CA 1
ATOM 6453 C C . THR E 1 40 ? 16.243 68.633 11.180 1.00 19.26 245 THR E C 1
ATOM 6454 O O . THR E 1 40 ? 16.016 67.443 11.366 1.00 18.49 245 THR E O 1
ATOM 6458 N N . MET E 1 41 ? 15.541 69.633 11.726 1.00 20.57 246 MET E N 1
ATOM 6459 C CA . MET E 1 41 ? 14.279 69.433 12.457 1.00 21.14 246 MET E CA 1
ATOM 6460 C C . MET E 1 41 ? 14.337 68.243 13.428 1.00 20.07 246 MET E C 1
ATOM 6461 O O . MET E 1 41 ? 13.459 67.381 13.436 1.00 19.70 246 MET E O 1
ATOM 6466 N N . GLY E 1 42 ? 15.393 68.213 14.245 1.00 20.18 247 GLY E N 1
ATOM 6467 C CA . GLY E 1 42 ? 15.551 67.203 15.297 1.00 19.57 247 GLY E CA 1
ATOM 6468 C C . GLY E 1 42 ? 16.345 65.952 14.930 1.00 19.78 247 GLY E C 1
ATOM 6469 O O . GLY E 1 42 ? 16.457 65.052 15.756 1.00 20.32 247 GLY E O 1
ATOM 6470 N N . MET E 1 43 ? 16.865 65.873 13.700 1.00 19.22 248 MET E N 1
ATOM 6471 C CA . MET E 1 43 ? 17.729 64.765 13.301 1.00 18.52 248 MET E CA 1
ATOM 6472 C C . MET E 1 43 ? 19.163 65.296 13.133 1.00 18.39 248 MET E C 1
ATOM 6473 O O . MET E 1 43 ? 19.413 66.249 12.375 1.00 17.68 248 MET E O 1
ATOM 6478 N N . LEU E 1 44 ? 20.091 64.695 13.884 1.00 17.72 249 LEU E N 1
ATOM 6479 C CA . LEU E 1 44 ? 21.479 65.171 13.936 1.00 16.88 249 LEU E CA 1
ATOM 6480 C C . LEU E 1 44 ? 22.334 64.363 12.953 1.00 15.85 249 LEU E C 1
ATOM 6481 O O . LEU E 1 44 ? 22.433 63.141 13.067 1.00 15.38 249 LEU E O 1
ATOM 6486 N N . THR E 1 45 ? 22.926 65.042 11.980 1.00 15.31 250 THR E N 1
ATOM 6487 C CA . THR E 1 45 ? 23.901 64.396 11.104 1.00 15.89 250 THR E CA 1
ATOM 6488 C C . THR E 1 45 ? 25.302 64.964 11.399 1.00 15.17 250 THR E C 1
ATOM 6489 O O . THR E 1 45 ? 25.515 66.180 11.391 1.00 13.81 250 THR E O 1
ATOM 6493 N N . THR E 1 46 ? 26.233 64.037 11.645 1.00 14.93 251 THR E N 1
ATOM 6494 C CA . THR E 1 46 ? 27.603 64.343 11.966 1.00 15.22 251 THR E CA 1
ATOM 6495 C C . THR E 1 46 ? 28.556 63.760 10.909 1.00 14.29 251 THR E C 1
ATOM 6496 O O . THR E 1 46 ? 28.560 62.574 10.705 1.00 15.78 251 THR E O 1
ATOM 6500 N N . SER E 1 47 ? 29.363 64.607 10.275 1.00 14.13 252 SER E N 1
ATOM 6501 C CA . SER E 1 47 ? 30.531 64.185 9.479 1.00 13.22 252 SER E CA 1
ATOM 6502 C C . SER E 1 47 ? 31.841 64.478 10.234 1.00 12.14 252 SER E C 1
ATOM 6503 O O . SER E 1 47 ? 32.125 65.612 10.606 1.00 12.23 252 SER E O 1
ATOM 6506 N N . LEU E 1 48 ? 32.648 63.446 10.422 1.00 11.43 253 LEU E N 1
ATOM 6507 C CA . LEU E 1 48 ? 33.907 63.554 11.154 1.00 11.05 253 LEU E CA 1
ATOM 6508 C C . LEU E 1 48 ? 35.044 63.011 10.327 1.00 10.73 253 LEU E C 1
ATOM 6509 O O . LEU E 1 48 ? 34.993 61.882 9.845 1.00 11.02 253 LEU E O 1
ATOM 6514 N N . TYR E 1 49 ? 36.080 63.822 10.179 1.00 11.06 254 TYR E N 1
ATOM 6515 C CA . TYR E 1 49 ? 37.393 63.348 9.754 1.00 10.49 254 TYR E CA 1
ATOM 6516 C C . TYR E 1 49 ? 38.348 63.361 10.960 1.00 10.34 254 TYR E C 1
ATOM 6517 O O . TYR E 1 49 ? 38.281 64.258 11.820 1.00 9.95 254 TYR E O 1
ATOM 6526 N N . VAL E 1 50 ? 39.183 62.331 11.035 1.00 9.95 255 VAL E N 1
ATOM 6527 C CA . VAL E 1 50 ? 40.226 62.193 12.060 1.00 10.22 255 VAL E CA 1
ATOM 6528 C C . VAL E 1 50 ? 41.537 61.963 11.342 1.00 9.45 255 VAL E C 1
ATOM 6529 O O . VAL E 1 50 ? 41.569 61.255 10.343 1.00 9.67 255 VAL E O 1
ATOM 6533 N N . LYS E 1 51 ? 42.604 62.584 11.832 1.00 10.05 256 LYS E N 1
ATOM 6534 C CA . LYS E 1 51 ? 43.958 62.347 11.323 1.00 10.55 256 LYS E CA 1
ATOM 6535 C C . LYS E 1 51 ? 44.928 62.300 12.483 1.00 10.77 256 LYS E C 1
ATOM 6536 O O . LYS E 1 51 ? 44.804 63.093 13.401 1.00 10.47 256 LYS E O 1
ATOM 6542 N N . VAL E 1 52 ? 45.846 61.315 12.469 1.00 11.13 257 VAL E N 1
ATOM 6543 C CA . VAL E 1 52 ? 46.861 61.166 13.518 1.00 10.67 257 VAL E CA 1
ATOM 6544 C C . VAL E 1 52 ? 48.223 61.114 12.823 1.00 11.55 257 VAL E C 1
ATOM 6545 O O . VAL E 1 52 ? 48.416 60.392 11.812 1.00 10.02 257 VAL E O 1
ATOM 6549 N N . ASP E 1 53 ? 49.146 61.924 13.359 1.00 12.05 258 ASP E N 1
ATOM 6550 C CA . ASP E 1 53 ? 50.499 62.071 12.838 1.00 10.95 258 ASP E CA 1
ATOM 6551 C C . ASP E 1 53 ? 51.369 61.645 13.989 1.00 10.50 258 ASP E C 1
ATOM 6552 O O . ASP E 1 53 ? 51.303 62.218 15.090 1.00 10.04 258 ASP E O 1
ATOM 6557 N N . THR E 1 54 ? 52.130 60.575 13.771 1.00 9.83 259 THR E N 1
ATOM 6558 C CA . THR E 1 54 ? 52.904 59.986 14.875 1.00 10.45 259 THR E CA 1
ATOM 6559 C C . THR E 1 54 ? 53.892 61.020 15.489 1.00 10.23 259 THR E C 1
ATOM 6560 O O . THR E 1 54 ? 54.261 60.915 16.646 1.00 10.56 259 THR E O 1
ATOM 6564 N N . THR E 1 55 ? 54.329 61.980 14.694 1.00 11.10 260 THR E N 1
ATOM 6565 C CA . THR E 1 55 ? 55.300 62.980 15.159 1.00 12.02 260 THR E CA 1
ATOM 6566 C C . THR E 1 55 ? 54.666 64.077 16.023 1.00 12.18 260 THR E C 1
ATOM 6567 O O . THR E 1 55 ? 55.366 64.791 16.716 1.00 13.02 260 THR E O 1
ATOM 6571 N N . THR E 1 56 ? 53.356 64.227 15.978 1.00 12.53 261 THR E N 1
ATOM 6572 C CA . THR E 1 56 ? 52.682 65.257 16.797 1.00 12.41 261 THR E CA 1
ATOM 6573 C C . THR E 1 56 ? 51.752 64.696 17.841 1.00 12.28 261 THR E C 1
ATOM 6574 O O . THR E 1 56 ? 51.207 65.466 18.612 1.00 12.31 261 THR E O 1
ATOM 6578 N N . MET E 1 57 ? 51.552 63.385 17.860 1.00 12.71 262 MET E N 1
ATOM 6579 C CA . MET E 1 57 ? 50.509 62.795 18.711 1.00 13.04 262 MET E CA 1
ATOM 6580 C C . MET E 1 57 ? 50.980 62.660 20.182 1.00 14.25 262 MET E C 1
ATOM 6581 O O . MET E 1 57 ? 50.155 62.402 21.083 1.00 14.57 262 MET E O 1
ATOM 6586 N N . GLY E 1 58 ? 52.292 62.802 20.405 1.00 13.79 263 GLY E N 1
ATOM 6587 C CA . GLY E 1 58 ? 52.865 62.688 21.738 1.00 14.41 263 GLY E CA 1
ATOM 6588 C C . GLY E 1 58 ? 53.601 61.376 21.937 1.00 14.40 263 GLY E C 1
ATOM 6589 O O . GLY E 1 58 ? 53.482 60.440 21.123 1.00 13.94 263 GLY E O 1
ATOM 6590 N N . THR E 1 59 ? 54.392 61.311 23.016 1.00 14.42 264 THR E N 1
ATOM 6591 C CA . THR E 1 59 ? 55.177 60.111 23.344 1.00 14.00 264 THR E CA 1
ATOM 6592 C C . THR E 1 59 ? 54.342 58.811 23.411 1.00 13.48 264 THR E C 1
ATOM 6593 O O . THR E 1 59 ? 53.316 58.747 24.108 1.00 13.97 264 THR E O 1
ATOM 6597 N N . ARG E 1 60 ? 54.785 57.774 22.702 1.00 13.83 265 ARG E N 1
ATOM 6598 C CA . ARG E 1 60 ? 54.140 56.450 22.783 1.00 13.36 265 ARG E CA 1
ATOM 6599 C C . ARG E 1 60 ? 54.978 55.490 23.647 1.00 14.16 265 ARG E C 1
ATOM 6600 O O . ARG E 1 60 ? 56.033 55.054 23.227 1.00 12.94 265 ARG E O 1
ATOM 6608 N N . PRO E 1 61 ? 54.494 55.152 24.869 1.00 14.62 266 PRO E N 1
ATOM 6609 C CA . PRO E 1 61 ? 55.254 54.224 25.714 1.00 14.50 266 PRO E CA 1
ATOM 6610 C C . PRO E 1 61 ? 55.354 52.812 25.146 1.00 15.20 266 PRO E C 1
ATOM 6611 O O . PRO E 1 61 ? 54.482 52.368 24.357 1.00 14.24 266 PRO E O 1
ATOM 6615 N N . THR E 1 62 ? 56.433 52.135 25.534 1.00 14.02 267 THR E N 1
ATOM 6616 C CA . THR E 1 62 ? 56.715 50.782 25.100 1.00 14.91 267 THR E CA 1
ATOM 6617 C C . THR E 1 62 ? 55.958 49.774 25.967 1.00 14.51 267 THR E C 1
ATOM 6618 O O . THR E 1 62 ? 55.322 50.138 26.941 1.00 15.50 267 THR E O 1
ATOM 6622 N N . GLY E 1 63 ? 56.024 48.509 25.580 1.00 14.54 268 GLY E N 1
ATOM 6623 C CA . GLY E 1 63 ? 55.391 47.434 26.296 1.00 15.18 268 GLY E CA 1
ATOM 6624 C C . GLY E 1 63 ? 54.259 46.880 25.477 1.00 14.98 268 GLY E C 1
ATOM 6625 O O . GLY E 1 63 ? 53.573 47.630 24.801 1.00 14.57 268 GLY E O 1
ATOM 6626 N N . ALA E 1 64 ? 54.043 45.571 25.555 1.00 15.58 269 ALA E N 1
ATOM 6627 C CA . ALA E 1 64 ? 53.019 44.912 24.737 1.00 16.01 269 ALA E CA 1
ATOM 6628 C C . ALA E 1 64 ? 51.658 45.576 24.919 1.00 16.93 269 ALA E C 1
ATOM 6629 O O . ALA E 1 64 ? 50.992 45.819 23.919 1.00 17.29 269 ALA E O 1
ATOM 6631 N N . VAL E 1 65 ? 51.242 45.861 26.163 1.00 16.67 270 VAL E N 1
ATOM 6632 C CA . VAL E 1 65 ? 49.873 46.379 26.392 1.00 17.34 270 VAL E CA 1
ATOM 6633 C C . VAL E 1 65 ? 49.627 47.707 25.658 1.00 16.35 270 VAL E C 1
ATOM 6634 O O . VAL E 1 65 ? 48.590 47.909 25.029 1.00 17.12 270 VAL E O 1
ATOM 6638 N N . ASN E 1 66 ? 50.619 48.576 25.690 1.00 15.17 271 ASN E N 1
ATOM 6639 C CA . ASN E 1 66 ? 50.549 49.884 25.043 1.00 14.95 271 ASN E CA 1
ATOM 6640 C C . ASN E 1 66 ? 50.640 49.820 23.524 1.00 14.61 271 ASN E C 1
ATOM 6641 O O . ASN E 1 66 ? 49.793 50.378 22.813 1.00 13.37 271 ASN E O 1
ATOM 6646 N N . GLU E 1 67 ? 51.649 49.101 23.024 1.00 14.59 272 GLU E N 1
ATOM 6647 C CA . GLU E 1 67 ? 51.974 49.057 21.585 1.00 15.13 272 GLU E CA 1
ATOM 6648 C C . GLU E 1 67 ? 51.035 48.221 20.726 1.00 14.74 272 GLU E C 1
ATOM 6649 O O . GLU E 1 67 ? 50.962 48.454 19.529 1.00 14.51 272 GLU E O 1
ATOM 6655 N N . ASN E 1 68 ? 50.394 47.196 21.302 1.00 14.28 273 ASN E N 1
ATOM 6656 C CA . ASN E 1 68 ? 49.496 46.313 20.563 1.00 14.73 273 ASN E CA 1
ATOM 6657 C C . ASN E 1 68 ? 48.032 46.810 20.488 1.00 13.72 273 ASN E C 1
ATOM 6658 O O . ASN E 1 68 ? 47.197 46.188 19.829 1.00 14.12 273 ASN E O 1
ATOM 6663 N N . ALA E 1 69 ? 47.733 47.908 21.185 1.00 13.12 274 ALA E N 1
ATOM 6664 C CA . ALA E 1 69 ? 46.420 48.547 21.175 1.00 12.30 274 ALA E CA 1
ATOM 6665 C C . ALA E 1 69 ? 45.953 48.870 19.735 1.00 12.18 274 ALA E C 1
ATOM 6666 O O . ALA E 1 69 ? 46.690 49.497 18.940 1.00 11.98 274 ALA E O 1
ATOM 6668 N N . ARG E 1 70 ? 44.736 48.435 19.406 1.00 12.05 275 ARG E N 1
ATOM 6669 C CA . ARG E 1 70 ? 44.163 48.664 18.090 1.00 12.10 275 ARG E CA 1
ATOM 6670 C C . ARG E 1 70 ? 42.973 49.616 18.070 1.00 11.42 275 ARG E C 1
ATOM 6671 O O . ARG E 1 70 ? 42.602 50.073 16.995 1.00 12.15 275 ARG E O 1
ATOM 6679 N N . TYR E 1 71 ? 42.408 49.933 19.224 1.00 10.19 276 TYR E N 1
ATOM 6680 C CA . TYR E 1 71 ? 41.202 50.751 19.289 1.00 10.88 276 TYR E CA 1
ATOM 6681 C C . TYR E 1 71 ? 41.514 52.063 19.929 1.00 10.79 276 TYR E C 1
ATOM 6682 O O . TYR E 1 71 ? 42.426 52.159 20.759 1.00 11.01 276 TYR E O 1
ATOM 6691 N N . PHE E 1 72 ? 40.771 53.094 19.516 1.00 10.88 277 PHE E N 1
ATOM 6692 C CA . PHE E 1 72 ? 40.819 54.399 20.141 1.00 9.75 277 PHE E CA 1
ATOM 6693 C C . PHE E 1 72 ? 39.500 55.148 20.013 1.00 9.15 277 PHE E C 1
ATOM 6694 O O . PHE E 1 72 ? 38.741 54.941 19.079 1.00 8.82 277 PHE E O 1
ATOM 6702 N N . THR E 1 73 ? 39.244 56.042 20.965 1.00 9.50 278 THR E N 1
ATOM 6703 C CA . THR E 1 73 ? 37.949 56.701 21.063 1.00 9.31 278 THR E CA 1
ATOM 6704 C C . THR E 1 73 ? 38.070 58.194 20.890 1.00 10.12 278 THR E C 1
ATOM 6705 O O . THR E 1 73 ? 39.027 58.830 21.355 1.00 8.57 278 THR E O 1
ATOM 6709 N N . VAL E 1 74 ? 37.100 58.751 20.169 1.00 10.26 279 VAL E N 1
ATOM 6710 C CA . VAL E 1 74 ? 36.949 60.189 20.019 1.00 10.35 279 VAL E CA 1
ATOM 6711 C C . VAL E 1 74 ? 35.565 60.572 20.490 1.00 10.80 279 VAL E C 1
ATOM 6712 O O . VAL E 1 74 ? 34.596 60.002 20.046 1.00 12.11 279 VAL E O 1
ATOM 6716 N N . TRP E 1 75 ? 35.471 61.554 21.378 1.00 12.12 280 TRP E N 1
ATOM 6717 C CA . TRP E 1 75 ? 34.174 62.003 21.892 1.00 11.93 280 TRP E CA 1
ATOM 6718 C C . TRP E 1 75 ? 33.745 63.252 21.141 1.00 12.42 280 TRP E C 1
ATOM 6719 O O . TRP E 1 75 ? 34.500 64.224 21.080 1.00 11.41 280 TRP E O 1
ATOM 6730 N N . VAL E 1 76 ? 32.549 63.228 20.551 1.00 12.78 281 VAL E N 1
ATOM 6731 C CA . VAL E 1 76 ? 31.970 64.486 19.995 1.00 12.96 281 VAL E CA 1
ATOM 6732 C C . VAL E 1 76 ? 30.983 65.057 21.007 1.00 12.88 281 VAL E C 1
ATOM 6733 O O . VAL E 1 76 ? 30.092 64.356 21.476 1.00 12.19 281 VAL E O 1
ATOM 6737 N N . SER E 1 77 ? 31.176 66.340 21.320 1.00 13.63 282 SER E N 1
ATOM 6738 C CA . SER E 1 77 ? 30.447 67.055 22.320 1.00 13.19 282 SER E CA 1
ATOM 6739 C C . SER E 1 77 ? 29.863 68.351 21.762 1.00 13.64 282 SER E C 1
ATOM 6740 O O . SER E 1 77 ? 30.410 68.935 20.839 1.00 12.69 282 SER E O 1
ATOM 6743 N N . SER E 1 78 ? 28.736 68.747 22.357 1.00 13.42 283 SER E N 1
ATOM 6744 C CA . SER E 1 78 ? 28.065 70.053 22.173 1.00 14.00 283 SER E CA 1
ATOM 6745 C C . SER E 1 78 ? 28.195 70.889 23.453 1.00 14.55 283 SER E C 1
ATOM 6746 O O . SER E 1 78 ? 27.734 72.028 23.486 1.00 16.27 283 SER E O 1
ATOM 6749 N N . PHE E 1 79 ? 28.845 70.329 24.483 1.00 14.64 284 PHE E N 1
ATOM 6750 C CA . PHE E 1 79 ? 29.061 70.984 25.796 1.00 14.95 284 PHE E CA 1
ATOM 6751 C C . PHE E 1 79 ? 30.561 71.259 25.946 1.00 16.24 284 PHE E C 1
ATOM 6752 O O . PHE E 1 79 ? 31.304 70.554 26.670 1.00 16.87 284 PHE E O 1
ATOM 6760 N N . LEU E 1 80 ? 31.008 72.288 25.256 1.00 16.27 285 LEU E N 1
ATOM 6761 C CA . LEU E 1 80 ? 32.418 72.432 24.986 1.00 17.48 285 LEU E CA 1
ATOM 6762 C C . LEU E 1 80 ? 33.201 72.886 26.215 1.00 18.12 285 LEU E C 1
ATOM 6763 O O . LEU E 1 80 ? 34.425 72.761 26.245 1.00 17.63 285 LEU E O 1
ATOM 6768 N N . THR E 1 81 ? 32.505 73.420 27.224 1.00 19.20 286 THR E N 1
ATOM 6769 C CA . THR E 1 81 ? 33.170 73.818 28.442 1.00 19.69 286 THR E CA 1
ATOM 6770 C C . THR E 1 81 ? 32.900 72.827 29.581 1.00 20.21 286 THR E C 1
ATOM 6771 O O . THR E 1 81 ? 33.837 72.486 30.310 1.00 21.05 286 THR E O 1
ATOM 6775 N N . GLN E 1 82 ? 31.671 72.324 29.700 1.00 19.64 287 GLN E N 1
ATOM 6776 C CA . GLN E 1 82 ? 31.273 71.526 30.858 1.00 19.26 287 GLN E CA 1
ATOM 6777 C C . GLN E 1 82 ? 31.540 70.029 30.715 1.00 18.32 287 GLN E C 1
ATOM 6778 O O . GLN E 1 82 ? 31.801 69.359 31.719 1.00 17.12 287 GLN E O 1
ATOM 6784 N N . CYS E 1 83 ? 31.461 69.498 29.493 1.00 16.36 288 CYS E N 1
ATOM 6785 C CA . CYS E 1 83 ? 31.724 68.058 29.287 1.00 15.35 288 CYS E CA 1
ATOM 6786 C C . CYS E 1 83 ? 32.265 67.770 27.870 1.00 13.66 288 CYS E C 1
ATOM 6787 O O . CYS E 1 83 ? 31.503 67.549 26.928 1.00 13.25 288 CYS E O 1
ATOM 6790 N N . ASN E 1 84 ? 33.578 67.760 27.743 1.00 13.03 289 ASN E N 1
ATOM 6791 C CA . ASN E 1 84 ? 34.251 67.737 26.452 1.00 13.10 289 ASN E CA 1
ATOM 6792 C C . ASN E 1 84 ? 35.549 66.926 26.561 1.00 12.49 289 ASN E C 1
ATOM 6793 O O . ASN E 1 84 ? 36.620 67.485 26.433 1.00 11.14 289 ASN E O 1
ATOM 6798 N N . PRO E 1 85 ? 35.442 65.602 26.768 1.00 12.93 290 PRO E N 1
ATOM 6799 C CA . PRO E 1 85 ? 36.630 64.756 27.003 1.00 13.64 290 PRO E CA 1
ATOM 6800 C C . PRO E 1 85 ? 37.723 64.863 25.909 1.00 13.96 290 PRO E C 1
ATOM 6801 O O . PRO E 1 85 ? 38.906 64.872 26.234 1.00 14.43 290 PRO E O 1
ATOM 6805 N N . SER E 1 86 ? 37.318 64.983 24.638 1.00 14.30 291 SER E N 1
ATOM 6806 C CA . SER E 1 86 ? 38.259 65.051 23.506 1.00 14.83 291 SER E CA 1
ATOM 6807 C C . SER E 1 86 ? 38.602 66.466 23.024 1.00 15.58 291 SER E C 1
ATOM 6808 O O . SER E 1 86 ? 39.306 66.620 22.007 1.00 15.72 291 SER E O 1
ATOM 6811 N N . ASN E 1 87 ? 38.146 67.493 23.757 1.00 16.04 292 ASN E N 1
ATOM 6812 C CA . ASN E 1 87 ? 38.528 68.871 23.481 1.00 15.58 292 ASN E CA 1
ATOM 6813 C C . ASN E 1 87 ? 38.145 69.343 22.068 1.00 15.70 292 ASN E C 1
ATOM 6814 O O . ASN E 1 87 ? 38.926 69.953 21.374 1.00 14.87 292 ASN E O 1
ATOM 6819 N N . ILE E 1 88 ? 36.914 69.058 21.666 1.00 16.45 293 ILE E N 1
ATOM 6820 C CA . ILE E 1 88 ? 36.298 69.693 20.494 1.00 16.23 293 ILE E CA 1
ATOM 6821 C C . ILE E 1 88 ? 36.372 71.218 20.717 1.00 16.56 293 ILE E C 1
ATOM 6822 O O . ILE E 1 88 ? 35.999 71.725 21.788 1.00 15.86 293 ILE E O 1
ATOM 6827 N N . GLY E 1 89 ? 36.906 71.915 19.723 1.00 16.30 294 GLY E N 1
ATOM 6828 C CA . GLY E 1 89 ? 37.121 73.334 19.805 1.00 17.42 294 GLY E CA 1
ATOM 6829 C C . GLY E 1 89 ? 35.884 74.148 19.478 1.00 17.69 294 GLY E C 1
ATOM 6830 O O . GLY E 1 89 ? 34.936 73.666 18.854 1.00 16.14 294 GLY E O 1
ATOM 6831 N N . GLN E 1 90 ? 35.894 75.405 19.934 1.00 18.78 295 GLN E N 1
ATOM 6832 C CA . GLN E 1 90 ? 34.897 76.373 19.523 1.00 20.46 295 GLN E CA 1
ATOM 6833 C C . GLN E 1 90 ? 34.917 76.438 18.003 1.00 20.88 295 GLN E C 1
ATOM 6834 O O . GLN E 1 90 ? 35.976 76.352 17.371 1.00 21.62 295 GLN E O 1
ATOM 6840 N N . GLY E 1 91 ? 33.749 76.580 17.415 1.00 21.47 296 GLY E N 1
ATOM 6841 C CA . GLY E 1 91 ? 33.620 76.524 15.974 1.00 21.70 296 GLY E CA 1
ATOM 6842 C C . GLY E 1 91 ? 32.686 77.587 15.453 1.00 22.40 296 GLY E C 1
ATOM 6843 O O . GLY E 1 91 ? 32.492 78.622 16.093 1.00 23.98 296 GLY E O 1
ATOM 6844 N N . THR E 1 92 ? 32.122 77.318 14.283 1.00 22.10 297 THR E N 1
ATOM 6845 C CA . THR E 1 92 ? 31.266 78.231 13.577 1.00 22.01 297 THR E CA 1
ATOM 6846 C C . THR E 1 92 ? 29.858 77.672 13.515 1.00 21.51 297 THR E C 1
ATOM 6847 O O . THR E 1 92 ? 29.660 76.513 13.147 1.00 19.76 297 THR E O 1
ATOM 6851 N N . LEU E 1 93 ? 28.895 78.520 13.886 1.00 21.70 298 LEU E N 1
ATOM 6852 C CA . LEU E 1 93 ? 27.465 78.187 13.914 1.00 22.31 298 LEU E CA 1
ATOM 6853 C C . LEU E 1 93 ? 26.792 78.888 12.757 1.00 22.21 298 LEU E C 1
ATOM 6854 O O . LEU E 1 93 ? 27.117 80.051 12.495 1.00 21.69 298 LEU E O 1
ATOM 6859 N N . GLU E 1 94 ? 25.913 78.162 12.062 1.00 22.99 299 GLU E N 1
ATOM 6860 C CA . GLU E 1 94 ? 25.028 78.721 11.028 1.00 24.96 299 GLU E CA 1
ATOM 6861 C C . GLU E 1 94 ? 23.569 78.305 11.263 1.00 25.28 299 GLU E C 1
ATOM 6862 O O . GLU E 1 94 ? 23.250 77.111 11.324 1.00 24.81 299 GLU E O 1
ATOM 6868 N N . PRO E 1 95 ? 22.662 79.299 11.396 1.00 26.39 300 PRO E N 1
ATOM 6869 C CA . PRO E 1 95 ? 22.945 80.734 11.422 1.00 26.74 300 PRO E CA 1
ATOM 6870 C C . PRO E 1 95 ? 23.716 81.146 12.679 1.00 26.77 300 PRO E C 1
ATOM 6871 O O . PRO E 1 95 ? 23.803 80.395 13.667 1.00 26.50 300 PRO E O 1
ATOM 6875 N N . SER E 1 96 ? 24.317 82.312 12.633 1.00 27.02 301 SER E N 1
ATOM 6876 C CA . SER E 1 96 ? 25.301 82.683 13.652 1.00 28.13 301 SER E CA 1
ATOM 6877 C C . SER E 1 96 ? 24.747 82.788 15.096 1.00 28.63 301 SER E C 1
ATOM 6878 O O . SER E 1 96 ? 25.503 82.718 16.080 1.00 28.73 301 SER E O 1
ATOM 6881 N N . ASN E 1 97 ? 23.431 82.924 15.226 1.00 28.57 302 ASN E N 1
ATOM 6882 C CA . ASN E 1 97 ? 22.800 83.004 16.547 1.00 28.63 302 ASN E CA 1
ATOM 6883 C C . ASN E 1 97 ? 22.144 81.701 17.006 1.00 28.14 302 ASN E C 1
ATOM 6884 O O . ASN E 1 97 ? 21.373 81.700 17.974 1.00 28.65 302 ASN E O 1
ATOM 6889 N N . ILE E 1 98 ? 22.430 80.593 16.327 1.00 26.71 303 ILE E N 1
ATOM 6890 C CA . ILE E 1 98 ? 21.861 79.328 16.756 1.00 26.29 303 ILE E CA 1
ATOM 6891 C C . ILE E 1 98 ? 22.591 78.857 18.061 1.00 24.92 303 ILE E C 1
ATOM 6892 O O . ILE E 1 98 ? 23.742 79.161 18.282 1.00 24.70 303 ILE E O 1
ATOM 6897 N N . SER E 1 99 ? 21.885 78.168 18.943 1.00 24.13 304 SER E N 1
ATOM 6898 C CA . SER E 1 99 ? 22.479 77.670 20.189 1.00 23.60 304 SER E CA 1
ATOM 6899 C C . SER E 1 99 ? 23.255 76.361 19.957 1.00 22.65 304 SER E C 1
ATOM 6900 O O . SER E 1 99 ? 22.836 75.540 19.180 1.00 23.15 304 SER E O 1
ATOM 6903 N N . MET E 1 100 ? 24.389 76.175 20.627 1.00 22.47 305 MET E N 1
ATOM 6904 C CA . MET E 1 100 ? 25.068 74.858 20.640 1.00 21.57 305 MET E CA 1
ATOM 6905 C C . MET E 1 100 ? 24.154 73.725 21.066 1.00 20.43 305 MET E C 1
ATOM 6906 O O . MET E 1 100 ? 24.343 72.578 20.654 1.00 19.56 305 MET E O 1
ATOM 6911 N N . THR E 1 101 ? 23.159 74.025 21.901 1.00 19.97 306 THR E N 1
ATOM 6912 C CA . THR E 1 101 ? 22.234 72.993 22.352 1.00 19.55 306 THR E CA 1
ATOM 6913 C C . THR E 1 101 ? 21.468 72.387 21.178 1.00 18.67 306 THR E C 1
ATOM 6914 O O . THR E 1 101 ? 20.850 71.324 21.329 1.00 18.64 306 THR E O 1
ATOM 6918 N N . SER E 1 102 ? 21.473 73.070 20.029 1.00 18.33 307 SER E N 1
ATOM 6919 C CA . SER E 1 102 ? 20.929 72.507 18.776 1.00 18.46 307 SER E CA 1
ATOM 6920 C C . SER E 1 102 ? 21.688 71.269 18.268 1.00 18.02 307 SER E C 1
ATOM 6921 O O . SER E 1 102 ? 21.193 70.576 17.365 1.00 18.77 307 SER E O 1
ATOM 6924 N N . PHE E 1 103 ? 22.884 71.012 18.805 1.00 17.26 308 PHE E N 1
ATOM 6925 C CA . PHE E 1 103 ? 23.707 69.870 18.360 1.00 17.04 308 PHE E CA 1
ATOM 6926 C C . PHE E 1 103 ? 23.878 68.791 19.415 1.00 17.17 308 PHE E C 1
ATOM 6927 O O . PHE E 1 103 ? 24.652 67.850 19.232 1.00 17.64 308 PHE E O 1
ATOM 6935 N N . GLU E 1 104 ? 23.068 68.890 20.472 1.00 17.22 309 GLU E N 1
ATOM 6936 C CA . GLU E 1 104 ? 22.976 67.888 21.509 1.00 17.18 309 GLU E CA 1
ATOM 6937 C C . GLU E 1 104 ? 22.245 66.665 21.006 1.00 16.37 309 GLU E C 1
ATOM 6938 O O . GLU E 1 104 ? 21.147 66.763 20.505 1.00 16.78 309 GLU E O 1
ATOM 6944 N N . PRO E 1 105 ? 22.850 65.481 21.142 1.00 16.37 310 PRO E N 1
ATOM 6945 C CA . PRO E 1 105 ? 22.082 64.299 20.770 1.00 16.83 310 PRO E CA 1
ATOM 6946 C C . PRO E 1 105 ? 21.004 64.037 21.835 1.00 16.93 310 PRO E C 1
ATOM 6947 O O . PRO E 1 105 ? 21.199 64.433 22.990 1.00 17.41 310 PRO E O 1
ATOM 6951 N N . ALA E 1 106 ? 19.900 63.403 21.450 1.00 17.14 311 ALA E N 1
ATOM 6952 C CA . ALA E 1 106 ? 18.857 62.984 22.387 1.00 17.85 311 ALA E CA 1
ATOM 6953 C C . ALA E 1 106 ? 19.337 61.792 23.204 1.00 19.31 311 ALA E C 1
ATOM 6954 O O . ALA E 1 106 ? 20.114 60.973 22.711 1.00 18.97 311 ALA E O 1
ATOM 6956 N N . ARG E 1 107 ? 18.862 61.695 24.452 1.00 19.41 312 ARG E N 1
ATOM 6957 C CA . ARG E 1 107 ? 19.270 60.612 25.330 1.00 19.74 312 ARG E CA 1
ATOM 6958 C C . ARG E 1 107 ? 19.064 59.316 24.596 1.00 19.24 312 ARG E C 1
ATOM 6959 O O . ARG E 1 107 ? 18.025 59.110 24.003 1.00 19.35 312 ARG E O 1
ATOM 6967 N N . ASN E 1 108 ? 20.048 58.424 24.652 1.00 18.98 313 ASN E N 1
ATOM 6968 C CA . ASN E 1 108 ? 19.930 57.111 24.031 1.00 19.04 313 ASN E CA 1
ATOM 6969 C C . ASN E 1 108 ? 19.007 56.190 24.858 1.00 19.47 313 ASN E C 1
ATOM 6970 O O . ASN E 1 108 ? 19.352 55.776 25.985 1.00 18.98 313 ASN E O 1
ATOM 6975 N N . PRO E 1 109 ? 17.821 55.854 24.299 1.00 19.77 314 PRO E N 1
ATOM 6976 C CA . PRO E 1 109 ? 16.860 55.059 25.052 1.00 19.63 314 PRO E CA 1
ATOM 6977 C C . PRO E 1 109 ? 17.283 53.635 25.306 1.00 19.77 314 PRO E C 1
ATOM 6978 O O . PRO E 1 109 ? 16.698 52.988 26.183 1.00 21.13 314 PRO E O 1
ATOM 6982 N N . ILE E 1 110 ? 18.306 53.126 24.609 1.00 18.91 315 ILE E N 1
ATOM 6983 C CA . ILE E 1 110 ? 18.787 51.773 24.912 1.00 18.16 315 ILE E CA 1
ATOM 6984 C C . ILE E 1 110 ? 19.678 51.722 26.184 1.00 17.96 315 ILE E C 1
ATOM 6985 O O . ILE E 1 110 ? 20.021 50.639 26.632 1.00 16.72 315 ILE E O 1
ATOM 6990 N N . SER E 1 111 ? 20.004 52.893 26.743 1.00 18.06 316 SER E N 1
ATOM 6991 C CA . SER E 1 111 ? 20.716 53.051 28.038 1.00 19.18 316 SER E CA 1
ATOM 6992 C C . SER E 1 111 ? 22.036 52.277 28.163 1.00 19.25 316 SER E C 1
ATOM 6993 O O . SER E 1 111 ? 22.108 51.320 28.925 1.00 18.95 316 SER E O 1
ATOM 6996 N N . PRO E 1 112 ? 23.069 52.702 27.406 1.00 18.65 317 PRO E N 1
ATOM 6997 C CA . PRO E 1 112 ? 24.371 52.058 27.479 1.00 18.11 317 PRO E CA 1
ATOM 6998 C C . PRO E 1 112 ? 25.134 52.552 28.726 1.00 17.35 317 PRO E C 1
ATOM 6999 O O . PRO E 1 112 ? 24.728 53.532 29.365 1.00 16.73 317 PRO E O 1
ATOM 7003 N N . PRO E 1 113 ? 26.220 51.864 29.102 1.00 17.44 318 PRO E N 1
ATOM 7004 C CA . PRO E 1 113 ? 26.882 52.177 30.377 1.00 17.25 318 PRO E CA 1
ATOM 7005 C C . PRO E 1 113 ? 27.381 53.614 30.379 1.00 16.25 318 PRO E C 1
ATOM 7006 O O . PRO E 1 113 ? 27.823 54.080 29.342 1.00 15.10 318 PRO E O 1
ATOM 7010 N N . VAL E 1 114 ? 27.302 54.311 31.505 1.00 16.28 319 VAL E N 1
ATOM 7011 C CA . VAL E 1 114 ? 27.753 55.699 31.527 1.00 17.08 319 VAL E CA 1
ATOM 7012 C C . VAL E 1 114 ? 29.280 55.792 31.550 1.00 17.23 319 VAL E C 1
ATOM 7013 O O . VAL E 1 114 ? 29.969 54.907 32.092 1.00 17.14 319 VAL E O 1
ATOM 7017 N N . PHE E 1 115 ? 29.798 56.806 30.868 1.00 16.01 320 PHE E N 1
ATOM 7018 C CA . PHE E 1 115 ? 31.186 57.141 30.939 1.00 15.88 320 PHE E CA 1
ATOM 7019 C C . PHE E 1 115 ? 31.367 58.095 32.101 1.00 15.96 320 PHE E C 1
ATOM 7020 O O . PHE E 1 115 ? 30.917 59.240 32.046 1.00 15.49 320 PHE E O 1
ATOM 7028 N N . ASN E 1 116 ? 32.032 57.614 33.150 1.00 15.31 321 ASN E N 1
ATOM 7029 C CA . ASN E 1 116 ? 32.253 58.402 34.341 1.00 15.50 321 ASN E CA 1
ATOM 7030 C C . ASN E 1 116 ? 33.621 59.048 34.283 1.00 15.87 321 ASN E C 1
ATOM 7031 O O . ASN E 1 116 ? 34.647 58.371 34.441 1.00 16.07 321 ASN E O 1
ATOM 7036 N N . MET E 1 117 ? 33.643 60.360 34.088 1.00 15.74 322 MET E N 1
ATOM 7037 C CA . MET E 1 117 ? 34.898 61.082 33.909 1.00 16.75 322 MET E CA 1
ATOM 7038 C C . MET E 1 117 ? 35.694 61.178 35.226 1.00 17.31 322 MET E C 1
ATOM 7039 O O . MET E 1 117 ? 36.916 61.420 35.220 1.00 17.41 322 MET E O 1
ATOM 7044 N N . ASN E 1 118 ? 34.999 60.964 36.353 1.00 17.71 323 ASN E N 1
ATOM 7045 C CA . ASN E 1 118 ? 35.585 61.084 37.681 1.00 18.58 323 ASN E CA 1
ATOM 7046 C C . ASN E 1 118 ? 36.438 59.914 38.111 1.00 18.89 323 ASN E C 1
ATOM 7047 O O . ASN E 1 118 ? 37.136 59.990 39.125 1.00 19.53 323 ASN E O 1
ATOM 7052 N N . GLN E 1 119 ? 36.349 58.825 37.363 1.00 20.05 324 GLN E N 1
ATOM 7053 C CA . GLN E 1 119 ? 37.103 57.599 37.633 1.00 20.89 324 GLN E CA 1
ATOM 7054 C C . GLN E 1 119 ? 38.571 57.732 37.232 1.00 20.59 324 GLN E C 1
ATOM 7055 O O . GLN E 1 119 ? 39.372 56.868 37.584 1.00 20.45 324 GLN E O 1
ATOM 7061 N N . ASN E 1 120 ? 38.917 58.792 36.485 1.00 21.12 325 ASN E N 1
ATOM 7062 C CA . ASN E 1 120 ? 40.278 58.980 35.983 1.00 21.16 325 ASN E CA 1
ATOM 7063 C C . ASN E 1 120 ? 40.756 57.780 35.139 1.00 20.37 325 ASN E C 1
ATOM 7064 O O . ASN E 1 120 ? 41.935 57.457 35.154 1.00 20.67 325 ASN E O 1
ATOM 7069 N N . ILE E 1 121 ? 39.817 57.138 34.411 1.00 18.98 326 ILE E N 1
ATOM 7070 C CA . ILE E 1 121 ? 40.092 56.079 33.402 1.00 18.38 326 ILE E CA 1
ATOM 7071 C C . ILE E 1 121 ? 39.672 56.685 32.042 1.00 17.37 326 ILE E C 1
ATOM 7072 O O . ILE E 1 121 ? 38.493 56.788 31.750 1.00 15.60 326 ILE E O 1
ATOM 7077 N N . PRO E 1 122 ? 40.638 57.179 31.262 1.00 15.93 327 PRO E N 1
ATOM 7078 C CA . PRO E 1 122 ? 40.227 58.011 30.130 1.00 15.62 327 PRO E CA 1
ATOM 7079 C C . PRO E 1 122 ? 39.599 57.325 28.881 1.00 14.42 327 PRO E C 1
ATOM 7080 O O . PRO E 1 122 ? 38.943 58.001 28.084 1.00 14.42 327 PRO E O 1
ATOM 7084 N N . TYR E 1 123 ? 39.781 56.015 28.736 1.00 12.49 328 TYR E N 1
ATOM 7085 C CA . TYR E 1 123 ? 39.280 55.288 27.601 1.00 12.21 328 TYR E CA 1
ATOM 7086 C C . TYR E 1 123 ? 37.932 54.672 27.914 1.00 11.48 328 TYR E C 1
ATOM 7087 O O . TYR E 1 123 ? 37.760 54.014 28.944 1.00 10.96 328 TYR E O 1
ATOM 7096 N N . TYR E 1 124 ? 36.995 54.871 26.989 1.00 11.20 329 TYR E N 1
ATOM 7097 C CA . TYR E 1 124 ? 35.677 54.279 27.034 1.00 11.73 329 TYR E CA 1
ATOM 7098 C C . TYR E 1 124 ? 35.487 53.588 25.692 1.00 11.62 329 TYR E C 1
ATOM 7099 O O . TYR E 1 124 ? 35.714 54.216 24.668 1.00 12.57 329 TYR E O 1
ATOM 7108 N N . ALA E 1 125 ? 35.086 52.322 25.678 1.00 11.73 330 ALA E N 1
ATOM 7109 C CA . ALA E 1 125 ? 34.843 51.587 24.427 1.00 12.49 330 ALA E CA 1
ATOM 7110 C C . ALA E 1 125 ? 33.399 51.776 23.929 1.00 13.10 330 ALA E C 1
ATOM 7111 O O . ALA E 1 125 ? 32.471 51.257 24.545 1.00 13.90 330 ALA E O 1
ATOM 7113 N N . SER E 1 126 ? 33.210 52.463 22.800 1.00 12.97 331 SER E N 1
ATOM 7114 C CA . SER E 1 126 ? 31.883 52.540 22.165 1.00 14.01 331 SER E CA 1
ATOM 7115 C C . SER E 1 126 ? 31.502 51.129 21.706 1.00 14.29 331 SER E C 1
ATOM 7116 O O . SER E 1 126 ? 32.292 50.450 21.051 1.00 15.26 331 SER E O 1
ATOM 7119 N N . ARG E 1 127 ? 30.328 50.646 22.114 1.00 14.90 332 ARG E N 1
ATOM 7120 C CA . ARG E 1 127 ? 29.911 49.257 21.865 1.00 15.73 332 ARG E CA 1
ATOM 7121 C C . ARG E 1 127 ? 28.532 49.069 21.191 1.00 15.76 332 ARG E C 1
ATOM 7122 O O . ARG E 1 127 ? 28.339 48.114 20.463 1.00 15.99 332 ARG E O 1
ATOM 7130 N N . PHE E 1 128 ? 27.587 49.961 21.473 1.00 15.75 333 PHE E N 1
ATOM 7131 C CA . PHE E 1 128 ? 26.162 49.726 21.197 1.00 15.77 333 PHE E CA 1
ATOM 7132 C C . PHE E 1 128 ? 25.612 50.744 20.240 1.00 15.38 333 PHE E C 1
ATOM 7133 O O . PHE E 1 128 ? 25.383 51.895 20.603 1.00 17.75 333 PHE E O 1
ATOM 7141 N N . GLY E 1 129 ? 25.392 50.302 19.010 1.00 15.05 334 GLY E N 1
ATOM 7142 C CA . GLY E 1 129 ? 24.989 51.170 17.912 1.00 14.31 334 GLY E CA 1
ATOM 7143 C C . GLY E 1 129 ? 25.551 50.617 16.629 1.00 13.82 334 GLY E C 1
ATOM 7144 O O . GLY E 1 129 ? 25.995 49.460 16.590 1.00 13.90 334 GLY E O 1
ATOM 7145 N N . VAL E 1 130 ? 25.543 51.446 15.587 1.00 13.06 335 VAL E N 1
ATOM 7146 C CA . VAL E 1 130 ? 25.968 51.030 14.254 1.00 13.23 335 VAL E CA 1
ATOM 7147 C C . VAL E 1 130 ? 27.485 50.845 14.231 1.00 12.72 335 VAL E C 1
ATOM 7148 O O . VAL E 1 130 ? 28.205 51.558 14.903 1.00 14.03 335 VAL E O 1
ATOM 7152 N N . LEU E 1 131 ? 27.950 49.876 13.457 1.00 13.45 336 LEU E N 1
ATOM 7153 C CA . LEU E 1 131 ? 29.377 49.753 13.094 1.00 12.97 336 LEU E CA 1
ATOM 7154 C C . LEU E 1 131 ? 29.546 49.985 11.589 1.00 12.57 336 LEU E C 1
ATOM 7155 O O . LEU E 1 131 ? 29.084 49.174 10.786 1.00 11.58 336 LEU E O 1
ATOM 7160 N N . GLU E 1 132 ? 30.240 51.063 11.210 1.00 12.11 337 GLU E N 1
ATOM 7161 C CA . GLU E 1 132 ? 30.543 51.322 9.795 1.00 12.49 337 GLU E CA 1
ATOM 7162 C C . GLU E 1 132 ? 32.007 50.995 9.482 1.00 12.31 337 GLU E C 1
ATOM 7163 O O . GLU E 1 132 ? 32.865 51.220 10.319 1.00 11.42 337 GLU E O 1
ATOM 7169 N N . SER E 1 133 ? 32.268 50.511 8.262 1.00 12.44 338 SER E N 1
ATOM 7170 C CA . SER E 1 133 ? 33.611 50.075 7.812 1.00 12.12 338 SER E CA 1
ATOM 7171 C C . SER E 1 133 ? 34.257 51.093 6.868 1.00 11.16 338 SER E C 1
ATOM 7172 O O . SER E 1 133 ? 33.619 51.492 5.898 1.00 9.28 338 SER E O 1
ATOM 7175 N N . TYR E 1 134 ? 35.510 51.486 7.163 1.00 11.48 339 TYR E N 1
ATOM 7176 C CA . TYR E 1 134 ? 36.319 52.452 6.367 1.00 11.00 339 TYR E CA 1
ATOM 7177 C C . TYR E 1 134 ? 37.680 51.905 6.033 1.00 11.52 339 TYR E C 1
ATOM 7178 O O . TYR E 1 134 ? 38.257 51.164 6.808 1.00 11.09 339 TYR E O 1
ATOM 7187 N N . ARG E 1 135 ? 38.195 52.264 4.867 1.00 11.32 340 ARG E N 1
ATOM 7188 C CA . ARG E 1 135 ? 39.608 52.139 4.591 1.00 11.78 340 ARG E CA 1
ATOM 7189 C C . ARG E 1 135 ? 40.188 53.549 4.708 1.00 11.65 340 ARG E C 1
ATOM 7190 O O . ARG E 1 135 ? 39.733 54.470 4.022 1.00 10.78 340 ARG E O 1
ATOM 7198 N N . PRO E 1 136 ? 41.181 53.738 5.598 1.00 12.45 341 PRO E N 1
ATOM 7199 C CA . PRO E 1 136 ? 41.861 55.001 5.723 1.00 12.17 341 PRO E CA 1
ATOM 7200 C C . PRO E 1 136 ? 43.040 55.140 4.775 1.00 12.69 341 PRO E C 1
ATOM 7201 O O . PRO E 1 136 ? 43.401 54.182 4.087 1.00 13.81 341 PRO E O 1
ATOM 7205 N N . ILE E 1 137 ? 43.669 56.308 4.762 1.00 13.54 342 ILE E N 1
ATOM 7206 C CA . ILE E 1 137 ? 44.865 56.530 3.955 1.00 14.50 342 ILE E CA 1
ATOM 7207 C C . ILE E 1 137 ? 46.055 56.743 4.901 1.00 14.57 342 ILE E C 1
ATOM 7208 O O . ILE E 1 137 ? 45.957 57.481 5.891 1.00 12.96 342 ILE E O 1
ATOM 7213 N N . PHE E 1 138 ? 47.169 56.089 4.586 1.00 16.28 343 PHE E N 1
ATOM 7214 C CA . PHE E 1 138 ? 48.399 56.259 5.350 1.00 17.68 343 PHE E CA 1
ATOM 7215 C C . PHE E 1 138 ? 49.512 56.933 4.608 1.00 19.76 343 PHE E C 1
ATOM 7216 O O . PHE E 1 138 ? 49.541 56.957 3.370 1.00 20.83 343 PHE E O 1
ATOM 7224 N N . THR E 1 139 ? 50.438 57.490 5.394 1.00 20.53 344 THR E N 1
ATOM 7225 C CA . THR E 1 139 ? 51.786 57.775 4.943 1.00 20.27 344 THR E CA 1
ATOM 7226 C C . THR E 1 139 ? 52.765 57.045 5.880 1.00 20.25 344 THR E C 1
ATOM 7227 O O . THR E 1 139 ? 52.435 56.681 7.034 1.00 19.05 344 THR E O 1
ATOM 7231 N N . GLY E 1 140 ? 53.976 56.807 5.395 1.00 20.01 345 GLY E N 1
ATOM 7232 C CA . GLY E 1 140 ? 55.016 56.231 6.247 1.00 19.85 345 GLY E CA 1
ATOM 7233 C C . GLY E 1 140 ? 54.907 54.743 6.282 1.00 19.92 345 GLY E C 1
ATOM 7234 O O . GLY E 1 140 ? 54.341 54.162 5.385 1.00 21.47 345 GLY E O 1
ATOM 7235 N N . SER E 1 141 ? 55.460 54.123 7.320 1.00 20.30 346 SER E N 1
ATOM 7236 C CA . SER E 1 141 ? 55.361 52.675 7.492 1.00 19.61 346 SER E CA 1
ATOM 7237 C C . SER E 1 141 ? 54.097 52.254 8.273 1.00 18.92 346 SER E C 1
ATOM 7238 O O . SER E 1 141 ? 53.712 51.080 8.257 1.00 18.76 346 SER E O 1
ATOM 7241 N N . LEU E 1 142 ? 53.433 53.224 8.913 1.00 15.89 347 LEU E N 1
ATOM 7242 C CA . LEU E 1 142 ? 52.200 52.960 9.620 1.00 14.73 347 LEU E CA 1
ATOM 7243 C C . LEU E 1 142 ? 51.159 52.316 8.709 1.00 14.25 347 LEU E C 1
ATOM 7244 O O . LEU E 1 142 ? 50.901 52.794 7.618 1.00 13.39 347 LEU E O 1
ATOM 7249 N N . ASN E 1 143 ? 50.583 51.213 9.171 1.00 14.38 348 ASN E N 1
ATOM 7250 C CA . ASN E 1 143 ? 49.589 50.498 8.432 1.00 14.03 348 ASN E CA 1
ATOM 7251 C C . ASN E 1 143 ? 48.640 49.830 9.413 1.00 13.37 348 ASN E C 1
ATOM 7252 O O . ASN E 1 143 ? 48.987 48.846 10.068 1.00 12.58 348 ASN E O 1
ATOM 7257 N N . THR E 1 144 ? 47.457 50.422 9.542 1.00 12.02 349 THR E N 1
ATOM 7258 C CA . THR E 1 144 ? 46.440 50.012 10.514 1.00 12.33 349 THR E CA 1
ATOM 7259 C C . THR E 1 144 ? 45.489 49.016 9.885 1.00 12.00 349 THR E C 1
ATOM 7260 O O . THR E 1 144 ? 44.637 48.511 10.547 1.00 11.55 349 THR E O 1
ATOM 7264 N N . GLY E 1 145 ? 45.608 48.789 8.579 1.00 12.08 350 GLY E N 1
ATOM 7265 C CA . GLY E 1 145 ? 44.568 48.105 7.835 1.00 12.32 350 GLY E CA 1
ATOM 7266 C C . GLY E 1 145 ? 43.279 48.919 7.780 1.00 12.34 350 GLY E C 1
ATOM 7267 O O . GLY E 1 145 ? 43.265 50.141 8.047 1.00 12.76 350 GLY E O 1
ATOM 7268 N N . SER E 1 146 ? 42.192 48.250 7.426 1.00 12.62 351 SER E N 1
ATOM 7269 C CA . SER E 1 146 ? 40.864 48.860 7.497 1.00 12.00 351 SER E CA 1
ATOM 7270 C C . SER E 1 146 ? 40.495 49.160 8.951 1.00 11.80 351 SER E C 1
ATOM 7271 O O . SER E 1 146 ? 41.025 48.551 9.882 1.00 10.22 351 SER E O 1
ATOM 7274 N N . ILE E 1 147 ? 39.624 50.156 9.130 1.00 11.20 352 ILE E N 1
ATOM 7275 C CA . ILE E 1 147 ? 39.211 50.633 10.424 1.00 11.65 352 ILE E CA 1
ATOM 7276 C C . ILE E 1 147 ? 37.663 50.618 10.454 1.00 12.51 352 ILE E C 1
ATOM 7277 O O . ILE E 1 147 ? 37.018 51.225 9.579 1.00 12.23 352 ILE E O 1
ATOM 7282 N N . ASP E 1 148 ? 37.055 49.869 11.382 1.00 12.96 353 ASP E N 1
ATOM 7283 C CA . ASP E 1 148 ? 35.614 49.984 11.625 1.00 12.89 353 ASP E CA 1
ATOM 7284 C C . ASP E 1 148 ? 35.405 50.983 12.712 1.00 12.77 353 ASP E C 1
ATOM 7285 O O . ASP E 1 148 ? 36.231 51.094 13.608 1.00 12.44 353 ASP E O 1
ATOM 7290 N N . VAL E 1 149 ? 34.276 51.694 12.655 1.00 12.81 354 VAL E N 1
ATOM 7291 C CA . VAL E 1 149 ? 33.952 52.752 13.631 1.00 12.18 354 VAL E CA 1
ATOM 7292 C C . VAL E 1 149 ? 32.593 52.485 14.262 1.00 12.44 354 VAL E C 1
ATOM 7293 O O . VAL E 1 149 ? 31.580 52.364 13.551 1.00 11.98 354 VAL E O 1
ATOM 7297 N N . ARG E 1 150 ? 32.581 52.346 15.590 1.00 12.57 355 ARG E N 1
ATOM 7298 C CA . ARG E 1 150 ? 31.347 52.143 16.341 1.00 12.68 355 ARG E CA 1
ATOM 7299 C C . ARG E 1 150 ? 30.896 53.462 16.931 1.00 12.56 355 ARG E C 1
ATOM 7300 O O . ARG E 1 150 ? 31.690 54.211 17.504 1.00 12.23 355 ARG E O 1
ATOM 7308 N N . MET E 1 151 ? 29.607 53.721 16.811 1.00 12.99 356 MET E N 1
ATOM 7309 C CA . MET E 1 151 ? 29.039 55.036 17.095 1.00 13.90 356 MET E CA 1
ATOM 7310 C C . MET E 1 151 ? 27.894 54.902 18.094 1.00 13.74 356 MET E C 1
ATOM 7311 O O . MET E 1 151 ? 26.907 54.215 17.831 1.00 12.88 356 MET E O 1
ATOM 7316 N N . GLN E 1 152 ? 28.053 55.558 19.248 1.00 13.54 357 GLN E N 1
ATOM 7317 C CA . GLN E 1 152 ? 27.164 55.369 20.388 1.00 13.37 357 GLN E CA 1
ATOM 7318 C C . GLN E 1 152 ? 26.936 56.691 21.124 1.00 13.34 357 GLN E C 1
ATOM 7319 O O . GLN E 1 152 ? 27.865 57.252 21.721 1.00 11.64 357 GLN E O 1
ATOM 7325 N N . VAL E 1 153 ? 25.700 57.192 21.084 1.00 12.87 358 VAL E N 1
ATOM 7326 C CA . VAL E 1 153 ? 25.324 58.257 22.010 1.00 12.16 358 VAL E CA 1
ATOM 7327 C C . VAL E 1 153 ? 25.308 57.643 23.453 1.00 12.03 358 VAL E C 1
ATOM 7328 O O . VAL E 1 153 ? 24.741 56.544 23.696 1.00 11.62 358 VAL E O 1
ATOM 7332 N N . THR E 1 154 ? 25.927 58.369 24.374 1.00 11.87 359 THR E N 1
ATOM 7333 C CA . THR E 1 154 ? 26.274 57.845 25.693 1.00 12.39 359 THR E CA 1
ATOM 7334 C C . THR E 1 154 ? 26.087 58.924 26.735 1.00 12.19 359 THR E C 1
ATOM 7335 O O . THR E 1 154 ? 26.483 60.055 26.531 1.00 12.46 359 THR E O 1
ATOM 7339 N N . PRO E 1 155 ? 25.495 58.561 27.888 1.00 13.54 360 PRO E N 1
ATOM 7340 C CA . PRO E 1 155 ? 25.514 59.446 29.033 1.00 13.60 360 PRO E CA 1
ATOM 7341 C C . PRO E 1 155 ? 26.905 59.505 29.658 1.00 13.85 360 PRO E C 1
ATOM 7342 O O . PRO E 1 155 ? 27.536 58.449 29.861 1.00 14.49 360 PRO E O 1
ATOM 7346 N N . VAL E 1 156 ? 27.358 60.708 29.967 1.00 13.24 361 VAL E N 1
ATOM 7347 C CA . VAL E 1 156 ? 28.679 60.948 30.526 1.00 14.11 361 VAL E CA 1
ATOM 7348 C C . VAL E 1 156 ? 28.564 61.702 31.870 1.00 14.29 361 VAL E C 1
ATOM 7349 O O . VAL E 1 156 ? 28.020 62.828 31.923 1.00 14.55 361 VAL E O 1
ATOM 7353 N N . LEU E 1 157 ? 29.086 61.127 32.941 1.00 14.28 362 LEU E N 1
ATOM 7354 C CA . LEU E 1 157 ? 29.061 61.829 34.233 1.00 14.72 362 LEU E CA 1
ATOM 7355 C C . LEU E 1 157 ? 30.281 62.752 34.212 1.00 14.73 362 LEU E C 1
ATOM 7356 O O . LEU E 1 157 ? 31.437 62.308 34.271 1.00 14.69 362 LEU E O 1
ATOM 7361 N N . ALA E 1 158 ? 29.998 64.039 34.087 1.00 14.55 363 ALA E N 1
ATOM 7362 C CA . ALA E 1 158 ? 31.022 65.059 33.993 1.00 15.88 363 ALA E CA 1
ATOM 7363 C C . ALA E 1 158 ? 31.669 65.310 35.328 1.00 15.89 363 ALA E C 1
ATOM 7364 O O . ALA E 1 158 ? 31.186 64.847 36.360 1.00 16.51 363 ALA E O 1
ATOM 7366 N N . THR E 1 159 ? 32.776 66.043 35.316 1.00 17.29 364 THR E N 1
ATOM 7367 C CA . THR E 1 159 ? 33.498 66.321 36.549 1.00 17.94 364 THR E CA 1
ATOM 7368 C C . THR E 1 159 ? 32.752 67.228 37.531 1.00 18.20 364 THR E C 1
ATOM 7369 O O . THR E 1 159 ? 33.189 67.389 38.650 1.00 17.31 364 THR E O 1
ATOM 7373 N N . ASN E 1 160 ? 31.662 67.865 37.086 1.00 17.97 365 ASN E N 1
ATOM 7374 C CA . ASN E 1 160 ? 30.790 68.596 37.983 1.00 18.65 365 ASN E CA 1
ATOM 7375 C C . ASN E 1 160 ? 29.617 67.724 38.451 1.00 18.99 365 ASN E C 1
ATOM 7376 O O . ASN E 1 160 ? 28.741 68.222 39.113 1.00 20.30 365 ASN E O 1
ATOM 7381 N N . ASN E 1 161 ? 29.619 66.435 38.081 1.00 19.00 366 ASN E N 1
ATOM 7382 C CA . ASN E 1 161 ? 28.587 65.468 38.419 1.00 18.34 366 ASN E CA 1
ATOM 7383 C C . ASN E 1 161 ? 27.170 65.718 37.833 1.00 19.23 366 ASN E C 1
ATOM 7384 O O . ASN E 1 161 ? 26.175 65.159 38.322 1.00 19.41 366 ASN E O 1
ATOM 7389 N N . THR E 1 162 ? 27.110 66.507 36.758 1.00 18.95 367 THR E N 1
ATOM 7390 C CA . THR E 1 162 ? 25.955 66.539 35.867 1.00 18.73 367 THR E CA 1
ATOM 7391 C C . THR E 1 162 ? 26.219 65.502 34.780 1.00 18.52 367 THR E C 1
ATOM 7392 O O . THR E 1 162 ? 27.369 65.261 34.383 1.00 18.60 367 THR E O 1
ATOM 7396 N N . THR E 1 163 ? 25.151 64.824 34.380 1.00 18.12 368 THR E N 1
ATOM 7397 C CA . THR E 1 163 ? 25.186 63.833 33.336 1.00 18.06 368 THR E CA 1
ATOM 7398 C C . THR E 1 163 ? 24.824 64.513 32.002 1.00 17.98 368 THR E C 1
ATOM 7399 O O . THR E 1 163 ? 23.777 65.178 31.888 1.00 18.55 368 THR E O 1
ATOM 7403 N N . TYR E 1 164 ? 25.687 64.339 31.006 1.00 17.63 369 TYR E N 1
ATOM 7404 C CA . TYR E 1 164 ? 25.503 64.920 29.679 1.00 17.62 369 TYR E CA 1
ATOM 7405 C C . TYR E 1 164 ? 25.507 63.830 28.604 1.00 18.27 369 TYR E C 1
ATOM 7406 O O . TYR E 1 164 ? 26.229 62.835 28.728 1.00 17.53 369 TYR E O 1
ATOM 7415 N N . ASN E 1 165 ? 24.723 64.019 27.540 1.00 17.48 370 ASN E N 1
ATOM 7416 C CA . ASN E 1 165 ? 24.733 63.064 26.431 1.00 16.95 370 ASN E CA 1
ATOM 7417 C C . ASN E 1 165 ? 25.675 63.538 25.317 1.00 16.26 370 ASN E C 1
ATOM 7418 O O . ASN E 1 165 ? 25.550 64.666 24.825 1.00 15.93 370 ASN E O 1
ATOM 7423 N N . LEU E 1 166 ? 26.637 62.671 24.981 1.00 15.46 371 LEU E N 1
ATOM 7424 C CA . LEU E 1 166 ? 27.693 62.906 23.964 1.00 14.27 371 LEU E CA 1
ATOM 7425 C C . LEU E 1 166 ? 27.677 61.730 22.988 1.00 13.51 371 LEU E C 1
ATOM 7426 O O . LEU E 1 166 ? 26.889 60.805 23.183 1.00 14.37 371 LEU E O 1
ATOM 7431 N N . ILE E 1 167 ? 28.494 61.796 21.921 1.00 12.86 372 ILE E N 1
ATOM 7432 C CA . ILE E 1 167 ? 28.642 60.696 20.960 1.00 12.70 372 ILE E CA 1
ATOM 7433 C C . ILE E 1 167 ? 30.058 60.116 21.048 1.00 12.05 372 ILE E C 1
ATOM 7434 O O . ILE E 1 167 ? 31.035 60.838 20.906 1.00 11.21 372 ILE E O 1
ATOM 7439 N N . ALA E 1 168 ? 30.143 58.818 21.308 1.00 11.68 373 ALA E N 1
ATOM 7440 C CA . ALA E 1 168 ? 31.426 58.121 21.326 1.00 12.30 373 ALA E CA 1
ATOM 7441 C C . ALA E 1 168 ? 31.640 57.454 19.989 1.00 12.00 373 ALA E C 1
ATOM 7442 O O . ALA E 1 168 ? 30.782 56.728 19.515 1.00 12.75 373 ALA E O 1
ATOM 7444 N N . PHE E 1 169 ? 32.799 57.714 19.401 1.00 12.50 374 PHE E N 1
ATOM 7445 C CA . PHE E 1 169 ? 33.241 57.052 18.199 1.00 12.05 374 PHE E CA 1
ATOM 7446 C C . PHE E 1 169 ? 34.469 56.229 18.590 1.00 11.39 374 PHE E C 1
ATOM 7447 O O . PHE E 1 169 ? 35.452 56.796 18.966 1.00 10.21 374 PHE E O 1
ATOM 7455 N N . THR E 1 170 ? 34.404 54.918 18.485 1.00 10.82 375 THR E N 1
ATOM 7456 C CA . THR E 1 170 ? 35.572 54.082 18.692 1.00 11.58 375 THR E CA 1
ATOM 7457 C C . THR E 1 170 ? 36.029 53.489 17.355 1.00 11.73 375 THR E C 1
ATOM 7458 O O . THR E 1 170 ? 35.289 52.761 16.670 1.00 13.09 375 THR E O 1
ATOM 7462 N N . PHE E 1 171 ? 37.258 53.817 17.018 1.00 11.65 376 PHE E N 1
ATOM 7463 C CA . PHE E 1 171 ? 37.914 53.412 15.800 1.00 11.66 376 PHE E CA 1
ATOM 7464 C C . PHE E 1 171 ? 38.691 52.104 16.065 1.00 11.92 376 PHE E C 1
ATOM 7465 O O . PHE E 1 171 ? 39.572 52.044 16.926 1.00 10.66 376 PHE E O 1
ATOM 7473 N N . GLN E 1 172 ? 38.360 51.075 15.297 1.00 11.51 377 GLN E N 1
ATOM 7474 C CA . GLN E 1 172 ? 38.848 49.747 15.526 1.00 11.92 377 GLN E CA 1
ATOM 7475 C C . GLN E 1 172 ? 39.736 49.335 14.368 1.00 11.97 377 GLN E C 1
ATOM 7476 O O . GLN E 1 172 ? 39.256 48.985 13.285 1.00 11.51 377 GLN E O 1
ATOM 7482 N N . CYS E 1 173 ? 41.043 49.413 14.585 1.00 12.09 378 CYS E N 1
ATOM 7483 C CA . CYS E 1 173 ? 42.031 49.052 13.533 1.00 12.26 378 CYS E CA 1
ATOM 7484 C C . CYS E 1 173 ? 42.192 47.541 13.349 1.00 12.13 378 CYS E C 1
ATOM 7485 O O . CYS E 1 173 ? 42.158 46.800 14.301 1.00 12.01 378 CYS E O 1
ATOM 7488 N N . ALA E 1 174 ? 42.390 47.104 12.109 1.00 12.72 379 ALA E N 1
ATOM 7489 C CA . ALA E 1 174 ? 42.712 45.707 11.813 1.00 13.33 379 ALA E CA 1
ATOM 7490 C C . ALA E 1 174 ? 44.087 45.277 12.326 1.00 12.87 379 ALA E C 1
ATOM 7491 O O . ALA E 1 174 ? 44.255 44.122 12.748 1.00 12.65 379 ALA E O 1
ATOM 7493 N N . SER E 1 175 ? 45.050 46.198 12.253 1.00 13.10 380 SER E N 1
ATOM 7494 C CA . SER E 1 175 ? 46.431 45.975 12.636 1.00 12.91 380 SER E CA 1
ATOM 7495 C C . SER E 1 175 ? 46.881 46.980 13.671 1.00 13.01 380 SER E C 1
ATOM 7496 O O . SER E 1 175 ? 46.509 48.163 13.613 1.00 12.43 380 SER E O 1
ATOM 7499 N N . ALA E 1 176 ? 47.715 46.505 14.602 1.00 11.88 381 ALA E N 1
ATOM 7500 C CA . ALA E 1 176 ? 48.433 47.357 15.539 1.00 11.70 381 ALA E CA 1
ATOM 7501 C C . ALA E 1 176 ? 49.498 48.171 14.804 1.00 11.43 381 ALA E C 1
ATOM 7502 O O . ALA E 1 176 ? 49.867 47.839 13.678 1.00 12.26 381 ALA E O 1
ATOM 7504 N N . GLY E 1 177 ? 50.007 49.203 15.473 1.00 11.61 382 GLY E N 1
ATOM 7505 C CA . GLY E 1 177 ? 51.063 50.038 14.953 1.00 11.09 382 GLY E CA 1
ATOM 7506 C C . GLY E 1 177 ? 50.955 51.494 15.319 1.00 11.33 382 GLY E C 1
ATOM 7507 O O . GLY E 1 177 ? 51.978 52.166 15.561 1.00 11.35 382 GLY E O 1
ATOM 7508 N N . LEU E 1 178 ? 49.723 52.012 15.353 1.00 11.58 383 LEU E N 1
ATOM 7509 C CA . LEU E 1 178 ? 49.496 53.411 15.680 1.00 11.56 383 LEU E CA 1
ATOM 7510 C C . LEU E 1 178 ? 50.056 53.816 17.035 1.00 11.16 383 LEU E C 1
ATOM 7511 O O . LEU E 1 178 ? 50.518 54.933 17.204 1.00 12.09 383 LEU E O 1
ATOM 7516 N N . PHE E 1 179 ? 50.039 52.907 17.982 1.00 10.09 384 PHE E N 1
ATOM 7517 C CA . PHE E 1 179 ? 50.570 53.170 19.303 1.00 10.84 384 PHE E CA 1
ATOM 7518 C C . PHE E 1 179 ? 51.927 52.484 19.578 1.00 10.22 384 PHE E C 1
ATOM 7519 O O . PHE E 1 179 ? 52.343 52.358 20.717 1.00 10.38 384 PHE E O 1
ATOM 7527 N N . ASN E 1 180 ? 52.622 52.113 18.510 1.00 10.95 385 ASN E N 1
ATOM 7528 C CA . ASN E 1 180 ? 53.972 51.551 18.595 1.00 10.67 385 ASN E CA 1
ATOM 7529 C C . ASN E 1 180 ? 55.002 52.605 18.297 1.00 10.04 385 ASN E C 1
ATOM 7530 O O . ASN E 1 180 ? 55.027 53.082 17.184 1.00 10.15 385 ASN E O 1
ATOM 7535 N N . PRO E 1 181 ? 55.860 52.997 19.277 1.00 10.06 386 PRO E N 1
ATOM 7536 C CA . PRO E 1 181 ? 56.814 54.093 19.018 1.00 10.93 386 PRO E CA 1
ATOM 7537 C C . PRO E 1 181 ? 57.877 53.841 17.933 1.00 11.93 386 PRO E C 1
ATOM 7538 O O . PRO E 1 181 ? 58.600 54.778 17.556 1.00 12.43 386 PRO E O 1
ATOM 7542 N N . THR E 1 182 ? 57.982 52.609 17.435 1.00 12.40 387 THR E N 1
ATOM 7543 C CA . THR E 1 182 ? 58.913 52.298 16.328 1.00 12.39 387 THR E CA 1
ATOM 7544 C C . THR E 1 182 ? 58.219 52.383 14.959 1.00 12.44 387 THR E C 1
ATOM 7545 O O . THR E 1 182 ? 58.865 52.173 13.925 1.00 12.33 387 THR E O 1
ATOM 7549 N N . VAL E 1 183 ? 56.915 52.706 14.954 1.00 11.89 388 VAL E N 1
ATOM 7550 C CA . VAL E 1 183 ? 56.107 52.754 13.702 1.00 11.73 388 VAL E CA 1
ATOM 7551 C C . VAL E 1 183 ? 55.685 54.215 13.456 1.00 11.36 388 VAL E C 1
ATOM 7552 O O . VAL E 1 183 ? 55.039 54.810 14.301 1.00 10.92 388 VAL E O 1
ATOM 7556 N N . ASN E 1 184 ? 56.102 54.779 12.324 1.00 10.97 389 ASN E N 1
ATOM 7557 C CA . ASN E 1 184 ? 55.921 56.202 12.035 1.00 11.85 389 ASN E CA 1
ATOM 7558 C C . ASN E 1 184 ? 55.117 56.426 10.792 1.00 11.84 389 ASN E C 1
ATOM 7559 O O . ASN E 1 184 ? 55.167 55.622 9.855 1.00 12.95 389 ASN E O 1
ATOM 7564 N N . GLY E 1 185 ? 54.364 57.518 10.809 1.00 11.41 390 GLY E N 1
ATOM 7565 C CA . GLY E 1 185 ? 53.552 57.927 9.671 1.00 11.51 390 GLY E CA 1
ATOM 7566 C C . GLY E 1 185 ? 52.328 58.750 10.061 1.00 11.29 390 GLY E C 1
ATOM 7567 O O . GLY E 1 185 ? 52.289 59.401 11.112 1.00 11.58 390 GLY E O 1
ATOM 7568 N N . THR E 1 186 ? 51.335 58.708 9.183 1.00 10.78 391 THR E N 1
ATOM 7569 C CA . THR E 1 186 ? 50.059 59.351 9.392 1.00 10.75 391 THR E CA 1
ATOM 7570 C C . THR E 1 186 ? 48.982 58.368 8.961 1.00 10.51 391 THR E C 1
ATOM 7571 O O . THR E 1 186 ? 49.230 57.522 8.105 1.00 9.55 391 THR E O 1
ATOM 7575 N N . VAL E 1 187 ? 47.826 58.476 9.603 1.00 9.78 392 VAL E N 1
ATOM 7576 C CA . VAL E 1 187 ? 46.597 57.817 9.187 1.00 10.34 392 VAL E CA 1
ATOM 7577 C C . VAL E 1 187 ? 45.494 58.893 9.175 1.00 10.54 392 VAL E C 1
ATOM 7578 O O . VAL E 1 187 ? 45.311 59.668 10.146 1.00 9.72 392 VAL E O 1
ATOM 7582 N N . ALA E 1 188 ? 44.752 58.925 8.076 1.00 10.55 393 ALA E N 1
ATOM 7583 C CA . ALA E 1 188 ? 43.598 59.811 7.949 1.00 9.84 393 ALA E CA 1
ATOM 7584 C C . ALA E 1 188 ? 42.352 58.996 7.533 1.00 10.02 393 ALA E C 1
ATOM 7585 O O . ALA E 1 188 ? 42.403 58.131 6.650 1.00 9.36 393 ALA E O 1
ATOM 7587 N N . ILE E 1 189 ? 41.247 59.236 8.218 1.00 9.50 394 ILE E N 1
ATOM 7588 C CA . ILE E 1 189 ? 40.030 58.503 8.022 1.00 10.62 394 ILE E CA 1
ATOM 7589 C C . ILE E 1 189 ? 38.829 59.461 7.879 1.00 10.76 394 ILE E C 1
ATOM 7590 O O . ILE E 1 189 ? 38.764 60.503 8.540 1.00 10.22 394 ILE E O 1
ATOM 7595 N N . GLY E 1 190 ? 37.904 59.077 7.000 1.00 10.30 395 GLY E N 1
ATOM 7596 C CA . GLY E 1 190 ? 36.675 59.805 6.788 1.00 9.77 395 GLY E CA 1
ATOM 7597 C C . GLY E 1 190 ? 36.224 59.970 5.347 1.00 9.15 395 GLY E C 1
ATOM 7598 O O . GLY E 1 190 ? 36.897 59.508 4.427 1.00 8.20 395 GLY E O 1
ATOM 7599 N N . PRO E 1 191 ? 35.080 60.661 5.144 1.00 9.27 396 PRO E N 1
ATOM 7600 C CA . PRO E 1 191 ? 34.197 61.177 6.188 1.00 9.69 396 PRO E CA 1
ATOM 7601 C C . PRO E 1 191 ? 33.440 60.047 6.870 1.00 9.90 396 PRO E C 1
ATOM 7602 O O . PRO E 1 191 ? 32.899 59.171 6.207 1.00 12.29 396 PRO E O 1
ATOM 7606 N N . VAL E 1 192 ? 33.481 60.053 8.192 1.00 11.03 397 VAL E N 1
ATOM 7607 C CA . VAL E 1 192 ? 32.731 59.146 9.029 1.00 11.00 397 VAL E CA 1
ATOM 7608 C C . VAL E 1 192 ? 31.452 59.888 9.352 1.00 11.11 397 VAL E C 1
ATOM 7609 O O . VAL E 1 192 ? 31.471 60.933 10.020 1.00 11.89 397 VAL E O 1
ATOM 7613 N N . VAL E 1 193 ? 30.352 59.339 8.858 1.00 12.02 398 VAL E N 1
ATOM 7614 C CA . VAL E 1 193 ? 29.038 59.979 8.963 1.00 12.26 398 VAL E CA 1
ATOM 7615 C C . VAL E 1 193 ? 28.087 59.184 9.843 1.00 12.80 398 VAL E C 1
ATOM 7616 O O . VAL E 1 193 ? 27.870 57.974 9.658 1.00 15.47 398 VAL E O 1
ATOM 7620 N N . HIS E 1 194 ? 27.551 59.901 10.828 1.00 13.21 399 HIS E N 1
ATOM 7621 C CA . HIS E 1 194 ? 26.651 59.364 11.831 1.00 12.92 399 HIS E CA 1
ATOM 7622 C C . HIS E 1 194 ? 25.331 60.153 11.829 1.00 13.03 399 HIS E C 1
ATOM 7623 O O . HIS E 1 194 ? 25.337 61.351 11.733 1.00 13.43 399 HIS E O 1
ATOM 7630 N N . THR E 1 195 ? 24.219 59.443 11.940 1.00 13.57 400 THR E N 1
ATOM 7631 C CA . THR E 1 195 ? 22.902 60.056 12.148 1.00 13.96 400 THR E CA 1
ATOM 7632 C C . THR E 1 195 ? 22.243 59.481 13.410 1.00 13.54 400 THR E C 1
ATOM 7633 O O . THR E 1 195 ? 22.203 58.249 13.623 1.00 13.44 400 THR E O 1
ATOM 7637 N N . CYS E 1 196 ? 21.759 60.386 14.246 1.00 14.04 401 CYS E N 1
ATOM 7638 C CA . CYS E 1 196 ? 20.994 60.032 15.442 1.00 14.96 401 CYS E CA 1
ATOM 7639 C C . CYS E 1 196 ? 19.985 61.136 15.713 1.00 15.20 401 CYS E C 1
ATOM 7640 O O . CYS E 1 196 ? 20.123 62.241 15.185 1.00 16.07 401 CYS E O 1
ATOM 7643 N N . PRO E 1 197 ? 18.929 60.826 16.489 1.00 15.73 402 PRO E N 1
ATOM 7644 C CA . PRO E 1 197 ? 18.025 61.895 16.922 1.00 15.83 402 PRO E CA 1
ATOM 7645 C C . PRO E 1 197 ? 18.714 62.986 17.730 1.00 16.21 402 PRO E C 1
ATOM 7646 O O . PRO E 1 197 ? 19.531 62.693 18.626 1.00 16.90 402 PRO E O 1
ATOM 7650 N N . ALA E 1 198 ? 18.414 64.241 17.421 1.00 15.69 403 ALA E N 1
ATOM 7651 C CA . ALA E 1 198 ? 18.844 65.338 18.273 1.00 17.36 403 ALA E CA 1
ATOM 7652 C C . ALA E 1 198 ? 17.897 65.458 19.507 1.00 18.12 403 ALA E C 1
ATOM 7653 O O . ALA E 1 198 ? 16.800 64.907 19.508 1.00 19.36 403 ALA E O 1
ATOM 7655 N N . ALA E 1 199 ? 18.348 66.132 20.564 1.00 19.67 404 ALA E N 1
ATOM 7656 C CA . ALA E 1 199 ? 17.477 66.422 21.724 1.00 20.35 404 ALA E CA 1
ATOM 7657 C C . ALA E 1 199 ? 16.333 67.406 21.370 1.00 21.76 404 ALA E C 1
ATOM 7658 O O . ALA E 1 199 ? 15.266 67.357 21.976 1.00 22.42 404 ALA E O 1
ATOM 7660 N N . ARG E 1 200 ? 16.553 68.279 20.394 1.00 22.60 405 ARG E N 1
ATOM 7661 C CA . ARG E 1 200 ? 15.525 69.239 19.977 1.00 22.77 405 ARG E CA 1
ATOM 7662 C C . ARG E 1 200 ? 15.756 69.627 18.511 1.00 23.79 405 ARG E C 1
ATOM 7663 O O . ARG E 1 200 ? 16.817 69.323 17.950 1.00 23.40 405 ARG E O 1
ATOM 7671 N N . ALA E 1 201 ? 14.761 70.288 17.904 1.00 23.69 406 ALA E N 1
ATOM 7672 C CA . ALA E 1 201 ? 14.947 70.993 16.650 1.00 23.57 406 ALA E CA 1
ATOM 7673 C C . ALA E 1 201 ? 15.811 72.188 16.983 1.00 23.96 406 ALA E C 1
ATOM 7674 O O . ALA E 1 201 ? 15.983 72.502 18.141 1.00 24.14 406 ALA E O 1
ATOM 7676 N N . PRO E 1 202 ? 16.399 72.840 15.975 1.00 24.39 407 PRO E N 1
ATOM 7677 C CA . PRO E 1 202 ? 17.252 73.972 16.265 1.00 25.04 407 PRO E CA 1
ATOM 7678 C C . PRO E 1 202 ? 16.559 75.146 16.984 1.00 26.36 407 PRO E C 1
ATOM 7679 O O . PRO E 1 202 ? 15.398 75.444 16.696 1.00 25.91 407 PRO E O 1
ATOM 7683 N N . VAL E 1 203 ? 17.297 75.783 17.894 1.00 27.06 408 VAL E N 1
ATOM 7684 C CA . VAL E 1 203 ? 16.842 76.914 18.704 1.00 28.37 408 VAL E CA 1
ATOM 7685 C C . VAL E 1 203 ? 17.943 77.981 18.729 1.00 29.51 408 VAL E C 1
ATOM 7686 O O . VAL E 1 203 ? 19.120 77.645 18.692 1.00 28.46 408 VAL E O 1
ATOM 7690 N N . THR E 1 204 ? 17.549 79.257 18.763 1.00 31.08 409 THR E N 1
ATOM 7691 C CA . THR E 1 204 ? 18.483 80.368 18.864 1.00 32.75 409 THR E CA 1
ATOM 7692 C C . THR E 1 204 ? 18.844 80.611 20.343 1.00 34.07 409 THR E C 1
ATOM 7693 O O . THR E 1 204 ? 18.133 80.148 21.257 1.00 33.94 409 THR E O 1
ATOM 7697 N N . VAL E 1 205 ? 19.960 81.306 20.566 1.00 35.36 410 VAL E N 1
ATOM 7698 C CA . VAL E 1 205 ? 20.387 81.675 21.912 1.00 36.33 410 VAL E CA 1
ATOM 7699 C C . VAL E 1 205 ? 19.475 82.762 22.488 1.00 38.23 410 VAL E C 1
ATOM 7700 O O . VAL E 1 205 ? 18.462 83.185 21.869 1.00 39.22 410 VAL E O 1
ATOM 7705 N N . THR F 1 1 ? 17.240 82.471 0.081 1.00 20.00 206 THR F N 1
ATOM 7706 C CA . THR F 1 1 ? 17.460 81.267 -0.710 1.00 20.00 206 THR F CA 1
ATOM 7707 C C . THR F 1 1 ? 17.453 80.020 0.170 1.00 20.00 206 THR F C 1
ATOM 7708 O O . THR F 1 1 ? 17.869 80.064 1.324 1.00 35.72 206 THR F O 1
ATOM 7712 N N . SER F 1 2 ? 17.024 79.244 -0.251 1.00 34.12 207 SER F N 1
ATOM 7713 C CA . SER F 1 2 ? 16.816 78.025 0.520 1.00 32.70 207 SER F CA 1
ATOM 7714 C C . SER F 1 2 ? 18.142 77.507 1.023 1.00 31.01 207 SER F C 1
ATOM 7715 O O . SER F 1 2 ? 19.159 77.622 0.341 1.00 30.95 207 SER F O 1
ATOM 7718 N N . SER F 1 3 ? 18.118 76.954 2.232 1.00 28.87 208 SER F N 1
ATOM 7719 C CA . SER F 1 3 ? 19.254 76.204 2.733 1.00 27.36 208 SER F CA 1
ATOM 7720 C C . SER F 1 3 ? 19.163 74.719 2.391 1.00 25.40 208 SER F C 1
ATOM 7721 O O . SER F 1 3 ? 20.041 73.944 2.779 1.00 23.77 208 SER F O 1
ATOM 7724 N N . VAL F 1 4 ? 18.087 74.322 1.699 1.00 23.10 209 VAL F N 1
ATOM 7725 C CA . VAL F 1 4 ? 17.928 72.965 1.169 1.00 22.61 209 VAL F CA 1
ATOM 7726 C C . VAL F 1 4 ? 17.714 73.026 -0.345 1.00 21.47 209 VAL F C 1
ATOM 7727 O O . VAL F 1 4 ? 17.060 73.942 -0.833 1.00 20.33 209 VAL F O 1
ATOM 7731 N N . ALA F 1 5 ? 18.312 72.084 -1.080 1.00 20.14 210 ALA F N 1
ATOM 7732 C CA . ALA F 1 5 ? 18.183 71.990 -2.561 1.00 19.05 210 ALA F CA 1
ATOM 7733 C C . ALA F 1 5 ? 18.261 70.543 -3.049 1.00 18.18 210 ALA F C 1
ATOM 7734 O O . ALA F 1 5 ? 18.852 69.693 -2.372 1.00 17.69 210 ALA F O 1
ATOM 7736 N N . ALA F 1 6 ? 17.680 70.257 -4.217 1.00 16.07 211 ALA F N 1
ATOM 7737 C CA . ALA F 1 6 ? 17.640 68.915 -4.757 1.00 15.63 211 ALA F CA 1
ATOM 7738 C C . ALA F 1 6 ? 18.058 68.874 -6.234 1.00 15.55 211 ALA F C 1
ATOM 7739 O O . ALA F 1 6 ? 17.860 69.851 -6.989 1.00 14.30 211 ALA F O 1
ATOM 7741 N N . PHE F 1 7 ? 18.629 67.723 -6.631 1.00 14.85 212 PHE F N 1
ATOM 7742 C CA . PHE F 1 7 ? 18.986 67.412 -8.037 1.00 14.65 212 PHE F CA 1
ATOM 7743 C C . PHE F 1 7 ? 18.597 66.001 -8.331 1.00 15.06 212 PHE F C 1
ATOM 7744 O O . PHE F 1 7 ? 18.821 65.120 -7.504 1.00 16.03 212 PHE F O 1
ATOM 7752 N N . THR F 1 8 ? 18.020 65.780 -9.511 1.00 14.81 213 THR F N 1
ATOM 7753 C CA . THR F 1 8 ? 17.540 64.486 -9.921 1.00 15.69 213 THR F CA 1
ATOM 7754 C C . THR F 1 8 ? 17.985 64.266 -11.354 1.00 15.85 213 THR F C 1
ATOM 7755 O O . THR F 1 8 ? 17.845 65.162 -12.158 1.00 15.91 213 THR F O 1
ATOM 7759 N N . SER F 1 9 ? 18.556 63.096 -11.650 1.00 15.88 214 SER F N 1
ATOM 7760 C CA . SER F 1 9 ? 19.031 62.766 -12.993 1.00 16.06 214 SER F CA 1
ATOM 7761 C C . SER F 1 9 ? 18.805 61.297 -13.260 1.00 16.06 214 SER F C 1
ATOM 7762 O O . SER F 1 9 ? 18.775 60.482 -12.335 1.00 15.95 214 SER F O 1
ATOM 7765 N N . GLY F 1 10 ? 18.655 60.956 -14.524 1.00 16.50 215 GLY F N 1
ATOM 7766 C CA . GLY F 1 10 ? 18.449 59.584 -14.933 1.00 17.81 215 GLY F CA 1
ATOM 7767 C C . GLY F 1 10 ? 16.964 59.296 -15.021 1.00 18.49 215 GLY F C 1
ATOM 7768 O O . GLY F 1 10 ? 16.158 60.222 -15.138 1.00 19.07 215 GLY F O 1
ATOM 7769 N N . THR F 1 11 ? 16.597 58.022 -14.986 1.00 19.24 216 THR F N 1
ATOM 7770 C CA . THR F 1 11 ? 15.202 57.622 -15.110 1.00 20.68 216 THR F CA 1
ATOM 7771 C C . THR F 1 11 ? 14.832 56.634 -14.024 1.00 20.65 216 THR F C 1
ATOM 7772 O O . THR F 1 11 ? 15.585 55.700 -13.750 1.00 19.18 216 THR F O 1
ATOM 7776 N N . ILE F 1 12 ? 13.662 56.830 -13.413 1.00 21.11 217 ILE F N 1
ATOM 7777 C CA . ILE F 1 12 ? 13.117 55.854 -12.447 1.00 21.76 217 ILE F CA 1
ATOM 7778 C C . ILE F 1 12 ? 12.911 54.484 -13.077 1.00 21.22 217 ILE F C 1
ATOM 7779 O O . ILE F 1 12 ? 13.011 53.457 -12.424 1.00 21.92 217 ILE F O 1
ATOM 7784 N N . GLY F 1 13 ? 12.627 54.461 -14.362 1.00 21.06 218 GLY F N 1
ATOM 7785 C CA . GLY F 1 13 ? 12.423 53.197 -15.082 1.00 21.23 218 GLY F CA 1
ATOM 7786 C C . GLY F 1 13 ? 13.655 52.313 -15.176 1.00 20.93 218 GLY F C 1
ATOM 7787 O O . GLY F 1 13 ? 13.542 51.084 -15.408 1.00 22.15 218 GLY F O 1
ATOM 7788 N N . LEU F 1 14 ? 14.831 52.920 -14.987 1.00 20.53 219 LEU F N 1
ATOM 7789 C CA . LEU F 1 14 ? 16.106 52.194 -15.061 1.00 20.32 219 LEU F CA 1
ATOM 7790 C C . LEU F 1 14 ? 16.213 51.397 -16.372 1.00 20.43 219 LEU F C 1
ATOM 7791 O O . LEU F 1 14 ? 16.640 50.239 -16.400 1.00 21.11 219 LEU F O 1
ATOM 7796 N N . SER F 1 15 ? 15.860 52.056 -17.471 1.00 21.01 220 SER F N 1
ATOM 7797 C CA . SER F 1 15 ? 15.809 51.417 -18.777 1.00 22.09 220 SER F CA 1
ATOM 7798 C C . SER F 1 15 ? 16.234 52.352 -19.889 1.00 21.94 220 SER F C 1
ATOM 7799 O O . SER F 1 15 ? 15.705 52.298 -20.989 1.00 22.16 220 SER F O 1
ATOM 7802 N N . SER F 1 16 ? 17.189 53.212 -19.572 1.00 21.17 221 SER F N 1
ATOM 7803 C CA . SER F 1 16 ? 17.781 54.113 -20.503 1.00 20.39 221 SER F CA 1
ATOM 7804 C C . SER F 1 16 ? 19.314 54.098 -20.267 1.00 19.48 221 SER F C 1
ATOM 7805 O O . SER F 1 16 ? 19.851 54.886 -19.469 1.00 18.95 221 SER F O 1
ATOM 7808 N N . PRO F 1 17 ? 20.015 53.163 -20.938 1.00 18.87 222 PRO F N 1
ATOM 7809 C CA . PRO F 1 17 ? 21.409 52.834 -20.557 1.00 18.33 222 PRO F CA 1
ATOM 7810 C C . PRO F 1 17 ? 22.415 53.803 -21.127 1.00 17.53 222 PRO F C 1
ATOM 7811 O O . PRO F 1 17 ? 23.225 53.446 -21.961 1.00 17.17 222 PRO F O 1
ATOM 7815 N N . THR F 1 18 ? 22.338 55.045 -20.675 1.00 17.08 223 THR F N 1
ATOM 7816 C CA . THR F 1 18 ? 23.199 56.132 -21.173 1.00 17.06 223 THR F CA 1
ATOM 7817 C C . THR F 1 18 ? 24.407 56.363 -20.269 1.00 15.63 223 THR F C 1
ATOM 7818 O O . THR F 1 18 ? 25.315 57.117 -20.627 1.00 15.49 223 THR F O 1
ATOM 7822 N N . GLY F 1 19 ? 24.419 55.734 -19.094 1.00 14.68 224 GLY F N 1
ATOM 7823 C CA . GLY F 1 19 ? 25.578 55.852 -18.201 1.00 14.68 224 GLY F CA 1
ATOM 7824 C C . GLY F 1 19 ? 26.747 55.095 -18.778 1.00 14.09 224 GLY F C 1
ATOM 7825 O O . GLY F 1 19 ? 26.577 54.023 -19.337 1.00 14.48 224 GLY F O 1
ATOM 7826 N N . ASN F 1 20 ? 27.948 55.644 -18.647 1.00 14.69 225 ASN F N 1
ATOM 7827 C CA . ASN F 1 20 ? 29.163 55.008 -19.197 1.00 13.58 225 ASN F CA 1
ATOM 7828 C C . ASN F 1 20 ? 29.987 54.541 -18.009 1.00 12.76 225 ASN F C 1
ATOM 7829 O O . ASN F 1 20 ? 30.569 55.347 -17.316 1.00 12.34 225 ASN F O 1
ATOM 7834 N N . PHE F 1 21 ? 29.964 53.239 -17.731 1.00 11.92 226 PHE F N 1
ATOM 7835 C CA . PHE F 1 21 ? 30.645 52.682 -16.585 1.00 11.97 226 PHE F CA 1
ATOM 7836 C C . PHE F 1 21 ? 31.833 51.833 -17.078 1.00 11.45 226 PHE F C 1
ATOM 7837 O O . PHE F 1 21 ? 31.930 51.527 -18.272 1.00 11.39 226 PHE F O 1
ATOM 7845 N N . VAL F 1 22 ? 32.751 51.497 -16.177 1.00 11.27 227 VAL F N 1
ATOM 7846 C CA . VAL F 1 22 ? 33.984 50.783 -16.526 1.00 10.37 227 VAL F CA 1
ATOM 7847 C C . VAL F 1 22 ? 34.281 49.692 -15.549 1.00 10.37 227 VAL F C 1
ATOM 7848 O O . VAL F 1 22 ? 34.301 49.922 -14.332 1.00 9.95 227 VAL F O 1
ATOM 7852 N N . SER F 1 23 ? 34.523 48.485 -16.083 1.00 9.89 228 SER F N 1
ATOM 7853 C CA . SER F 1 23 ? 34.958 47.372 -15.279 1.00 10.35 228 SER F CA 1
ATOM 7854 C C . SER F 1 23 ? 36.424 47.461 -14.891 1.00 10.41 228 SER F C 1
ATOM 7855 O O . SER F 1 23 ? 37.225 48.146 -15.540 1.00 10.54 228 SER F O 1
ATOM 7858 N N . SER F 1 24 ? 36.776 46.678 -13.866 1.00 11.27 229 SER F N 1
ATOM 7859 C CA . SER F 1 24 ? 38.160 46.480 -13.438 1.00 10.71 229 SER F CA 1
ATOM 7860 C C . SER F 1 24 ? 39.128 45.909 -14.483 1.00 11.15 229 SER F C 1
ATOM 7861 O O . SER F 1 24 ? 40.349 46.035 -14.323 1.00 11.46 229 SER F O 1
ATOM 7864 N N . SER F 1 25 ? 38.623 45.419 -15.602 1.00 11.45 230 SER F N 1
ATOM 7865 C CA . SER F 1 25 ? 39.494 45.021 -16.709 1.00 11.17 230 SER F CA 1
ATOM 7866 C C . SER F 1 25 ? 39.558 46.072 -17.800 1.00 11.70 230 SER F C 1
ATOM 7867 O O . SER F 1 25 ? 39.967 45.794 -18.943 1.00 12.73 230 SER F O 1
ATOM 7870 N N . ASN F 1 26 ? 39.189 47.296 -17.437 1.00 12.52 231 ASN F N 1
ATOM 7871 C CA . ASN F 1 26 ? 39.241 48.457 -18.301 1.00 12.00 231 ASN F CA 1
ATOM 7872 C C . ASN F 1 26 ? 38.356 48.386 -19.518 1.00 13.01 231 ASN F C 1
ATOM 7873 O O . ASN F 1 26 ? 38.676 48.960 -20.567 1.00 14.14 231 ASN F O 1
ATOM 7878 N N . ASN F 1 27 ? 37.201 47.752 -19.354 1.00 13.71 232 ASN F N 1
ATOM 7879 C CA . ASN F 1 27 ? 36.220 47.676 -20.424 1.00 13.19 232 ASN F CA 1
ATOM 7880 C C . ASN F 1 27 ? 34.990 48.537 -20.104 1.00 13.75 232 ASN F C 1
ATOM 7881 O O . ASN F 1 27 ? 34.343 48.332 -19.085 1.00 13.11 232 ASN F O 1
ATOM 7886 N N . PRO F 1 28 ? 34.664 49.497 -20.977 1.00 15.02 233 PRO F N 1
ATOM 7887 C CA . PRO F 1 28 ? 33.491 50.296 -20.776 1.00 14.96 233 PRO F CA 1
ATOM 7888 C C . PRO F 1 28 ? 32.223 49.532 -21.101 1.00 14.86 233 PRO F C 1
ATOM 7889 O O . PRO F 1 28 ? 32.233 48.498 -21.781 1.00 14.06 233 PRO F O 1
ATOM 7893 N N . PHE F 1 29 ? 31.143 49.983 -20.498 1.00 14.97 234 PHE F N 1
ATOM 7894 C CA . PHE F 1 29 ? 29.841 49.410 -20.743 1.00 14.91 234 PHE F CA 1
ATOM 7895 C C . PHE F 1 29 ? 28.773 50.428 -20.363 1.00 15.60 234 PHE F C 1
ATOM 7896 O O . PHE F 1 29 ? 29.061 51.432 -19.715 1.00 15.48 234 PHE F O 1
ATOM 7904 N N . ASN F 1 30 ? 27.552 50.165 -20.812 1.00 15.87 235 ASN F N 1
ATOM 7905 C CA . ASN F 1 30 ? 26.446 51.058 -20.565 1.00 16.50 235 ASN F CA 1
ATOM 7906 C C . ASN F 1 30 ? 25.513 50.507 -19.502 1.00 16.44 235 ASN F C 1
ATOM 7907 O O . ASN F 1 30 ? 25.181 49.308 -19.486 1.00 16.96 235 ASN F O 1
ATOM 7912 N N . GLY F 1 31 ? 25.111 51.405 -18.610 1.00 15.86 236 GLY F N 1
ATOM 7913 C CA . GLY F 1 31 ? 24.106 51.134 -17.622 1.00 15.45 236 GLY F CA 1
ATOM 7914 C C . GLY F 1 31 ? 23.114 52.257 -17.453 1.00 14.95 236 GLY F C 1
ATOM 7915 O O . GLY F 1 31 ? 23.310 53.381 -17.916 1.00 13.23 236 GLY F O 1
ATOM 7916 N N . SER F 1 32 ? 22.026 51.912 -16.767 1.00 15.84 237 SER F N 1
ATOM 7917 C CA . SER F 1 32 ? 20.962 52.833 -16.437 1.00 15.13 237 SER F CA 1
ATOM 7918 C C . SER F 1 32 ? 21.198 53.248 -14.966 1.00 14.79 237 SER F C 1
ATOM 7919 O O . SER F 1 32 ? 21.827 52.527 -14.200 1.00 12.88 237 SER F O 1
ATOM 7922 N N . TYR F 1 33 ? 20.706 54.422 -14.590 1.00 13.87 238 TYR F N 1
ATOM 7923 C CA . TYR F 1 33 ? 20.886 54.945 -13.253 1.00 14.26 238 TYR F CA 1
ATOM 7924 C C . TYR F 1 33 ? 19.742 55.921 -12.939 1.00 14.26 238 TYR F C 1
ATOM 7925 O O . TYR F 1 33 ? 19.089 56.491 -13.853 1.00 13.62 238 TYR F O 1
ATOM 7934 N N . PHE F 1 34 ? 19.504 56.091 -11.644 1.00 13.46 239 PHE F N 1
ATOM 7935 C CA . PHE F 1 34 ? 18.612 57.105 -11.130 1.00 13.67 239 PHE F CA 1
ATOM 7936 C C . PHE F 1 34 ? 19.283 57.743 -9.921 1.00 13.05 239 PHE F C 1
ATOM 7937 O O . PHE F 1 34 ? 19.545 57.083 -8.924 1.00 12.44 239 PHE F O 1
ATOM 7945 N N . LEU F 1 35 ? 19.577 59.027 -10.057 1.00 12.77 240 LEU F N 1
ATOM 7946 C CA . LEU F 1 35 ? 20.343 59.779 -9.113 1.00 12.83 240 LEU F CA 1
ATOM 7947 C C . LEU F 1 35 ? 19.472 60.890 -8.519 1.00 13.21 240 LEU F C 1
ATOM 7948 O O . LEU F 1 35 ? 18.957 61.742 -9.246 1.00 13.13 240 LEU F O 1
ATOM 7953 N N . GLN F 1 36 ? 19.339 60.875 -7.194 1.00 12.38 241 GLN F N 1
ATOM 7954 C CA . GLN F 1 36 ? 18.646 61.918 -6.457 1.00 12.46 241 GLN F CA 1
ATOM 7955 C C . GLN F 1 36 ? 19.536 62.406 -5.324 1.00 11.54 241 GLN F C 1
ATOM 7956 O O . GLN F 1 36 ? 19.987 61.636 -4.471 1.00 11.11 241 GLN F O 1
ATOM 7962 N N . GLN F 1 37 ? 19.856 63.680 -5.357 1.00 12.02 242 GLN F N 1
ATOM 7963 C CA . GLN F 1 37 ? 20.726 64.263 -4.377 1.00 12.76 242 GLN F CA 1
ATOM 7964 C C . GLN F 1 37 ? 20.044 65.421 -3.655 1.00 13.62 242 GLN F C 1
ATOM 7965 O O . GLN F 1 37 ? 19.209 66.139 -4.216 1.00 12.78 242 GLN F O 1
ATOM 7971 N N . ILE F 1 38 ? 20.423 65.615 -2.413 1.00 14.25 243 ILE F N 1
ATOM 7972 C CA . ILE F 1 38 ? 20.033 66.818 -1.698 1.00 14.78 243 ILE F CA 1
ATOM 7973 C C . ILE F 1 38 ? 21.219 67.433 -0.996 1.00 14.48 243 ILE F C 1
ATOM 7974 O O . ILE F 1 38 ? 22.112 66.701 -0.502 1.00 13.73 243 ILE F O 1
ATOM 7979 N N . ASN F 1 39 ? 21.265 68.767 -0.994 1.00 13.42 244 ASN F N 1
ATOM 7980 C CA . ASN F 1 39 ? 22.190 69.552 -0.204 1.00 14.44 244 ASN F CA 1
ATOM 7981 C C . ASN F 1 39 ? 21.399 70.209 0.945 1.00 15.74 244 ASN F C 1
ATOM 7982 O O . ASN F 1 39 ? 20.525 71.060 0.694 1.00 14.99 244 ASN F O 1
ATOM 7987 N N . THR F 1 40 ? 21.656 69.779 2.183 1.00 16.64 245 THR F N 1
ATOM 7988 C CA . THR F 1 40 ? 21.070 70.420 3.373 1.00 17.03 245 THR F CA 1
ATOM 7989 C C . THR F 1 40 ? 22.141 71.230 4.042 1.00 17.42 245 THR F C 1
ATOM 7990 O O . THR F 1 40 ? 23.015 70.677 4.688 1.00 17.75 245 THR F O 1
ATOM 7994 N N . MET F 1 41 ? 22.104 72.534 3.842 1.00 18.05 246 MET F N 1
ATOM 7995 C CA . MET F 1 41 ? 23.017 73.458 4.495 1.00 18.96 246 MET F CA 1
ATOM 7996 C C . MET F 1 41 ? 24.492 72.977 4.478 1.00 18.24 246 MET F C 1
ATOM 7997 O O . MET F 1 41 ? 25.210 73.035 5.491 1.00 18.09 246 MET F O 1
ATOM 8002 N N . GLY F 1 42 ? 24.943 72.506 3.315 1.00 17.26 247 GLY F N 1
ATOM 8003 C CA . GLY F 1 42 ? 26.336 72.107 3.153 1.00 16.22 247 GLY F CA 1
ATOM 8004 C C . GLY F 1 42 ? 26.617 70.643 3.416 1.00 15.06 247 GLY F C 1
ATOM 8005 O O . GLY F 1 42 ? 27.754 70.223 3.373 1.00 13.38 247 GLY F O 1
ATOM 8006 N N . MET F 1 43 ? 25.589 69.841 3.632 1.00 15.21 248 MET F N 1
ATOM 8007 C CA . MET F 1 43 ? 25.759 68.385 3.700 1.00 14.57 248 MET F CA 1
ATOM 8008 C C . MET F 1 43 ? 25.095 67.775 2.495 1.00 14.46 248 MET F C 1
ATOM 8009 O O . MET F 1 43 ? 23.891 67.989 2.266 1.00 15.55 248 MET F O 1
ATOM 8014 N N . LEU F 1 44 ? 25.879 67.027 1.713 1.00 13.66 249 LEU F N 1
ATOM 8015 C CA . LEU F 1 44 ? 25.425 66.423 0.466 1.00 13.06 249 LEU F CA 1
ATOM 8016 C C . LEU F 1 44 ? 24.971 64.994 0.718 1.00 13.27 249 LEU F C 1
ATOM 8017 O O . LEU F 1 44 ? 25.765 64.189 1.155 1.00 12.87 249 LEU F O 1
ATOM 8022 N N . THR F 1 45 ? 23.704 64.665 0.460 1.00 12.71 250 THR F N 1
ATOM 8023 C CA . THR F 1 45 ? 23.251 63.272 0.474 1.00 13.78 250 THR F CA 1
ATOM 8024 C C . THR F 1 45 ? 22.943 62.824 -0.956 1.00 14.01 250 THR F C 1
ATOM 8025 O O . THR F 1 45 ? 22.270 63.552 -1.702 1.00 12.79 250 THR F O 1
ATOM 8029 N N . THR F 1 46 ? 23.434 61.629 -1.318 1.00 12.94 251 THR F N 1
ATOM 8030 C CA . THR F 1 46 ? 23.303 61.064 -2.662 1.00 12.78 251 THR F CA 1
ATOM 8031 C C . THR F 1 46 ? 22.612 59.726 -2.580 1.00 13.27 251 THR F C 1
ATOM 8032 O O . THR F 1 46 ? 23.068 58.819 -1.889 1.00 14.28 251 THR F O 1
ATOM 8036 N N . SER F 1 47 ? 21.486 59.602 -3.270 1.00 12.51 252 SER F N 1
ATOM 8037 C CA . SER F 1 47 ? 20.821 58.337 -3.500 1.00 12.83 252 SER F CA 1
ATOM 8038 C C . SER F 1 47 ? 21.027 57.909 -4.970 1.00 13.51 252 SER F C 1
ATOM 8039 O O . SER F 1 47 ? 20.715 58.666 -5.895 1.00 13.77 252 SER F O 1
ATOM 8042 N N . LEU F 1 48 ? 21.545 56.693 -5.170 1.00 13.00 253 LEU F N 1
ATOM 8043 C CA . LEU F 1 48 ? 21.893 56.192 -6.483 1.00 12.55 253 LEU F CA 1
ATOM 8044 C C . LEU F 1 48 ? 21.359 54.785 -6.682 1.00 12.28 253 LEU F C 1
ATOM 8045 O O . LEU F 1 48 ? 21.562 53.902 -5.847 1.00 12.53 253 LEU F O 1
ATOM 8050 N N . TYR F 1 49 ? 20.620 54.591 -7.776 1.00 11.99 254 TYR F N 1
ATOM 8051 C CA . TYR F 1 49 ? 20.249 53.265 -8.251 1.00 11.32 254 TYR F CA 1
ATOM 8052 C C . TYR F 1 49 ? 21.008 53.067 -9.541 1.00 10.28 254 TYR F C 1
ATOM 8053 O O . TYR F 1 49 ? 21.147 53.989 -10.318 1.00 7.60 254 TYR F O 1
ATOM 8062 N N . VAL F 1 50 ? 21.477 51.843 -9.749 1.00 11.11 255 VAL F N 1
ATOM 8063 C CA . VAL F 1 50 ? 22.171 51.417 -10.959 1.00 11.80 255 VAL F CA 1
ATOM 8064 C C . VAL F 1 50 ? 21.537 50.121 -11.454 1.00 11.53 255 VAL F C 1
ATOM 8065 O O . VAL F 1 50 ? 21.200 49.258 -10.657 1.00 11.54 255 VAL F O 1
ATOM 8069 N N . LYS F 1 51 ? 21.336 50.014 -12.756 1.00 11.72 256 LYS F N 1
ATOM 8070 C CA . LYS F 1 51 ? 20.886 48.759 -13.344 1.00 13.26 256 LYS F CA 1
ATOM 8071 C C . LYS F 1 51 ? 21.694 48.434 -14.603 1.00 13.50 256 LYS F C 1
ATOM 8072 O O . LYS F 1 51 ? 21.940 49.292 -15.435 1.00 14.05 256 LYS F O 1
ATOM 8078 N N . VAL F 1 52 ? 22.109 47.186 -14.730 1.00 14.93 257 VAL F N 1
ATOM 8079 C CA . VAL F 1 52 ? 22.832 46.748 -15.914 1.00 14.55 257 VAL F CA 1
ATOM 8080 C C . VAL F 1 52 ? 22.040 45.580 -16.524 1.00 15.82 257 VAL F C 1
ATOM 8081 O O . VAL F 1 52 ? 21.530 44.712 -15.809 1.00 14.92 257 VAL F O 1
ATOM 8085 N N . ASP F 1 53 ? 21.871 45.649 -17.844 1.00 16.90 258 ASP F N 1
ATOM 8086 C CA . ASP F 1 53 ? 21.171 44.655 -18.652 1.00 16.95 258 ASP F CA 1
ATOM 8087 C C . ASP F 1 53 ? 22.147 44.158 -19.718 1.00 16.24 258 ASP F C 1
ATOM 8088 O O . ASP F 1 53 ? 22.641 44.937 -20.538 1.00 15.50 258 ASP F O 1
ATOM 8093 N N . THR F 1 54 ? 22.404 42.862 -19.735 1.00 17.59 259 THR F N 1
ATOM 8094 C CA . THR F 1 54 ? 23.404 42.310 -20.680 1.00 18.00 259 THR F CA 1
ATOM 8095 C C . THR F 1 54 ? 23.040 42.566 -22.168 1.00 18.15 259 THR F C 1
ATOM 8096 O O . THR F 1 54 ? 23.926 42.763 -23.020 1.00 17.59 259 THR F O 1
ATOM 8100 N N . THR F 1 55 ? 21.741 42.649 -22.460 1.00 18.89 260 THR F N 1
ATOM 8101 C CA . THR F 1 55 ? 21.264 42.983 -23.817 1.00 18.65 260 THR F CA 1
ATOM 8102 C C . THR F 1 55 ? 21.533 44.435 -24.271 1.00 19.27 260 THR F C 1
ATOM 8103 O O . THR F 1 55 ? 21.588 44.718 -25.490 1.00 18.75 260 THR F O 1
ATOM 8107 N N . THR F 1 56 ? 21.736 45.357 -23.330 1.00 18.60 261 THR F N 1
ATOM 8108 C CA . THR F 1 56 ? 21.981 46.768 -23.693 1.00 17.97 261 THR F CA 1
ATOM 8109 C C . THR F 1 56 ? 23.337 47.357 -23.261 1.00 18.01 261 THR F C 1
ATOM 8110 O O . THR F 1 56 ? 23.648 48.495 -23.621 1.00 18.03 261 THR F O 1
ATOM 8114 N N . MET F 1 57 ? 24.149 46.590 -22.531 1.00 17.36 262 MET F N 1
ATOM 8115 C CA . MET F 1 57 ? 25.377 47.112 -21.928 1.00 17.33 262 MET F CA 1
ATOM 8116 C C . MET F 1 57 ? 26.538 47.235 -22.913 1.00 17.47 262 MET F C 1
ATOM 8117 O O . MET F 1 57 ? 27.514 47.937 -22.658 1.00 16.22 262 MET F O 1
ATOM 8122 N N . GLY F 1 58 ? 26.443 46.513 -24.027 1.00 18.18 263 GLY F N 1
ATOM 8123 C CA . GLY F 1 58 ? 27.421 46.592 -25.054 1.00 19.39 263 GLY F CA 1
ATOM 8124 C C . GLY F 1 58 ? 28.251 45.336 -25.096 1.00 20.08 263 GLY F C 1
ATOM 8125 O O . GLY F 1 58 ? 28.053 44.409 -24.313 1.00 21.22 263 GLY F O 1
ATOM 8126 N N . THR F 1 59 ? 29.176 45.315 -26.044 1.00 22.25 264 THR F N 1
ATOM 8127 C CA . THR F 1 59 ? 29.992 44.123 -26.309 1.00 23.01 264 THR F CA 1
ATOM 8128 C C . THR F 1 59 ? 30.872 43.810 -25.125 1.00 22.91 264 THR F C 1
ATOM 8129 O O . THR F 1 59 ? 31.534 44.697 -24.611 1.00 24.19 264 THR F O 1
ATOM 8133 N N . ARG F 1 60 ? 30.832 42.562 -24.672 1.00 22.51 265 ARG F N 1
ATOM 8134 C CA . ARG F 1 60 ? 31.684 42.117 -23.604 1.00 21.83 265 ARG F CA 1
ATOM 8135 C C . ARG F 1 60 ? 32.741 41.214 -24.234 1.00 22.36 265 ARG F C 1
ATOM 8136 O O . ARG F 1 60 ? 32.442 40.074 -24.619 1.00 21.91 265 ARG F O 1
ATOM 8144 N N . PRO F 1 61 ? 33.976 41.720 -24.350 1.00 22.21 266 PRO F N 1
ATOM 8145 C CA . PRO F 1 61 ? 35.026 40.901 -24.970 1.00 22.32 266 PRO F CA 1
ATOM 8146 C C . PRO F 1 61 ? 35.331 39.601 -24.216 1.00 22.08 266 PRO F C 1
ATOM 8147 O O . PRO F 1 61 ? 35.195 39.514 -22.981 1.00 21.59 266 PRO F O 1
ATOM 8151 N N . THR F 1 62 ? 35.723 38.590 -24.983 1.00 22.05 267 THR F N 1
ATOM 8152 C CA . THR F 1 62 ? 35.971 37.262 -24.438 1.00 22.26 267 THR F CA 1
ATOM 8153 C C . THR F 1 62 ? 37.371 37.162 -23.808 1.00 21.50 267 THR F C 1
ATOM 8154 O O . THR F 1 62 ? 38.220 38.009 -24.024 1.00 21.02 267 THR F O 1
ATOM 8158 N N . GLY F 1 63 ? 37.589 36.098 -23.042 1.00 21.35 268 GLY F N 1
ATOM 8159 C CA . GLY F 1 63 ? 38.889 35.818 -22.425 1.00 20.39 268 GLY F CA 1
ATOM 8160 C C . GLY F 1 63 ? 38.755 36.083 -20.943 1.00 19.90 268 GLY F C 1
ATOM 8161 O O . GLY F 1 63 ? 38.176 37.115 -20.563 1.00 19.40 268 GLY F O 1
ATOM 8162 N N . ALA F 1 64 ? 39.269 35.170 -20.116 1.00 18.64 269 ALA F N 1
ATOM 8163 C CA . ALA F 1 64 ? 39.247 35.314 -18.658 1.00 19.03 269 ALA F CA 1
ATOM 8164 C C . ALA F 1 64 ? 39.741 36.703 -18.192 1.00 18.44 269 ALA F C 1
ATOM 8165 O O . ALA F 1 64 ? 39.204 37.250 -17.252 1.00 18.46 269 ALA F O 1
ATOM 8167 N N . VAL F 1 65 ? 40.768 37.242 -18.853 1.00 17.57 270 VAL F N 1
ATOM 8168 C CA . VAL F 1 65 ? 41.314 38.585 -18.552 1.00 17.44 270 VAL F CA 1
ATOM 8169 C C . VAL F 1 65 ? 40.198 39.688 -18.519 1.00 17.94 270 VAL F C 1
ATOM 8170 O O . VAL F 1 65 ? 40.292 40.664 -17.768 1.00 16.99 270 VAL F O 1
ATOM 8174 N N . ASN F 1 66 ? 39.149 39.511 -19.341 1.00 18.03 271 ASN F N 1
ATOM 8175 C CA . ASN F 1 66 ? 37.992 40.395 -19.378 1.00 18.15 271 ASN F CA 1
ATOM 8176 C C . ASN F 1 66 ? 36.796 39.857 -18.565 1.00 18.31 271 ASN F C 1
ATOM 8177 O O . ASN F 1 66 ? 36.173 40.585 -17.760 1.00 17.07 271 ASN F O 1
ATOM 8182 N N . GLU F 1 67 ? 36.502 38.569 -18.751 1.00 18.44 272 GLU F N 1
ATOM 8183 C CA . GLU F 1 67 ? 35.297 37.936 -18.201 1.00 18.93 272 GLU F CA 1
ATOM 8184 C C . GLU F 1 67 ? 35.286 37.773 -16.680 1.00 18.55 272 GLU F C 1
ATOM 8185 O O . GLU F 1 67 ? 34.233 37.636 -16.057 1.00 18.93 272 GLU F O 1
ATOM 8191 N N . ASN F 1 68 ? 36.453 37.772 -16.051 1.00 18.05 273 ASN F N 1
ATOM 8192 C CA . ASN F 1 68 ? 36.493 37.517 -14.613 1.00 17.97 273 ASN F CA 1
ATOM 8193 C C . ASN F 1 68 ? 36.425 38.773 -13.743 1.00 15.91 273 ASN F C 1
ATOM 8194 O O . ASN F 1 68 ? 36.445 38.669 -12.515 1.00 14.58 273 ASN F O 1
ATOM 8199 N N . ALA F 1 69 ? 36.308 39.947 -14.357 1.00 14.30 274 ALA F N 1
ATOM 8200 C CA . ALA F 1 69 ? 36.149 41.200 -13.564 1.00 14.60 274 ALA F CA 1
ATOM 8201 C C . ALA F 1 69 ? 34.899 41.144 -12.676 1.00 13.76 274 ALA F C 1
ATOM 8202 O O . ALA F 1 69 ? 33.836 40.718 -13.115 1.00 14.42 274 ALA F O 1
ATOM 8204 N N . ARG F 1 70 ? 35.058 41.506 -11.409 1.00 14.29 275 ARG F N 1
ATOM 8205 C CA . ARG F 1 70 ? 33.961 41.623 -10.462 1.00 14.86 275 ARG F CA 1
ATOM 8206 C C . ARG F 1 70 ? 33.635 43.065 -10.030 1.00 14.13 275 ARG F C 1
ATOM 8207 O O . ARG F 1 70 ? 32.555 43.315 -9.447 1.00 15.17 275 ARG F O 1
ATOM 8215 N N . TYR F 1 71 ? 34.544 44.004 -10.289 1.00 13.74 276 TYR F N 1
ATOM 8216 C CA . TYR F 1 71 ? 34.381 45.412 -9.871 1.00 12.78 276 TYR F CA 1
ATOM 8217 C C . TYR F 1 71 ? 34.028 46.354 -11.042 1.00 12.14 276 TYR F C 1
ATOM 8218 O O . TYR F 1 71 ? 34.524 46.206 -12.163 1.00 11.32 276 TYR F O 1
ATOM 8227 N N . PHE F 1 72 ? 33.184 47.348 -10.776 1.00 10.88 277 PHE F N 1
ATOM 8228 C CA . PHE F 1 72 ? 33.029 48.461 -11.722 1.00 11.26 277 PHE F CA 1
ATOM 8229 C C . PHE F 1 72 ? 32.825 49.774 -11.045 1.00 10.22 277 PHE F C 1
ATOM 8230 O O . PHE F 1 72 ? 32.346 49.819 -9.947 1.00 9.33 277 PHE F O 1
ATOM 8238 N N . THR F 1 73 ? 33.198 50.864 -11.729 1.00 10.37 278 THR F N 1
ATOM 8239 C CA . THR F 1 73 ? 33.100 52.195 -11.147 1.00 10.31 278 THR F CA 1
ATOM 8240 C C . THR F 1 73 ? 32.055 53.040 -11.887 1.00 10.39 278 THR F C 1
ATOM 8241 O O . THR F 1 73 ? 31.912 52.961 -13.122 1.00 10.49 278 THR F O 1
ATOM 8245 N N . VAL F 1 74 ? 31.297 53.782 -11.088 1.00 10.39 279 VAL F N 1
ATOM 8246 C CA . VAL F 1 74 ? 30.345 54.800 -11.522 1.00 10.61 279 VAL F CA 1
ATOM 8247 C C . VAL F 1 74 ? 30.755 56.122 -10.891 1.00 11.37 279 VAL F C 1
ATOM 8248 O O . VAL F 1 74 ? 30.950 56.210 -9.655 1.00 12.68 279 VAL F O 1
ATOM 8252 N N . TRP F 1 75 ? 30.904 57.136 -11.731 1.00 10.05 280 TRP F N 1
ATOM 8253 C CA . TRP F 1 75 ? 31.263 58.471 -11.279 1.00 9.69 280 TRP F CA 1
ATOM 8254 C C . TRP F 1 75 ? 30.025 59.359 -11.198 1.00 10.05 280 TRP F C 1
ATOM 8255 O O . TRP F 1 75 ? 29.306 59.513 -12.200 1.00 9.88 280 TRP F O 1
ATOM 8266 N N . VAL F 1 76 ? 29.745 59.878 -10.003 1.00 9.51 281 VAL F N 1
ATOM 8267 C CA . VAL F 1 76 ? 28.729 60.892 -9.835 1.00 9.22 281 VAL F CA 1
ATOM 8268 C C . VAL F 1 76 ? 29.422 62.262 -9.911 1.00 9.50 281 VAL F C 1
ATOM 8269 O O . VAL F 1 76 ? 30.353 62.563 -9.187 1.00 8.59 281 VAL F O 1
ATOM 8273 N N . SER F 1 77 ? 28.916 63.096 -10.807 1.00 10.03 282 SER F N 1
ATOM 8274 C CA . SER F 1 77 ? 29.499 64.406 -11.064 1.00 10.70 282 SER F CA 1
ATOM 8275 C C . SER F 1 77 ? 28.464 65.525 -10.988 1.00 10.85 282 SER F C 1
ATOM 8276 O O . SER F 1 77 ? 27.264 65.298 -11.264 1.00 11.13 282 SER F O 1
ATOM 8279 N N . SER F 1 78 ? 28.956 66.735 -10.673 1.00 11.04 283 SER F N 1
ATOM 8280 C CA . SER F 1 78 ? 28.151 67.944 -10.707 1.00 11.47 283 SER F CA 1
ATOM 8281 C C . SER F 1 78 ? 28.607 68.882 -11.815 1.00 12.18 283 SER F C 1
ATOM 8282 O O . SER F 1 78 ? 28.033 69.974 -11.993 1.00 12.38 283 SER F O 1
ATOM 8285 N N . PHE F 1 79 ? 29.605 68.445 -12.576 1.00 12.20 284 PHE F N 1
ATOM 8286 C CA . PHE F 1 79 ? 30.206 69.257 -13.617 1.00 12.41 284 PHE F CA 1
ATOM 8287 C C . PHE F 1 79 ? 29.910 68.546 -14.941 1.00 13.06 284 PHE F C 1
ATOM 8288 O O . PHE F 1 79 ? 30.764 67.889 -15.514 1.00 13.22 284 PHE F O 1
ATOM 8296 N N . LEU F 1 80 ? 28.678 68.676 -15.403 1.00 13.01 285 LEU F N 1
ATOM 8297 C CA . LEU F 1 80 ? 28.157 67.755 -16.371 1.00 13.58 285 LEU F CA 1
ATOM 8298 C C . LEU F 1 80 ? 28.736 67.934 -17.786 1.00 13.41 285 LEU F C 1
ATOM 8299 O O . LEU F 1 80 ? 28.718 66.995 -18.583 1.00 13.79 285 LEU F O 1
ATOM 8304 N N . THR F 1 81 ? 29.274 69.102 -18.098 1.00 13.49 286 THR F N 1
ATOM 8305 C CA . THR F 1 81 ? 29.903 69.301 -19.396 1.00 14.78 286 THR F CA 1
ATOM 8306 C C . THR F 1 81 ? 31.414 69.251 -19.363 1.00 15.35 286 THR F C 1
ATOM 8307 O O . THR F 1 81 ? 32.028 68.948 -20.380 1.00 16.59 286 THR F O 1
ATOM 8311 N N . GLN F 1 82 ? 32.018 69.567 -18.222 1.00 15.67 287 GLN F N 1
ATOM 8312 C CA . GLN F 1 82 ? 33.492 69.671 -18.138 1.00 17.00 287 GLN F CA 1
ATOM 8313 C C . GLN F 1 82 ? 34.221 68.466 -17.554 1.00 14.94 287 GLN F C 1
ATOM 8314 O O . GLN F 1 82 ? 35.362 68.209 -17.902 1.00 16.56 287 GLN F O 1
ATOM 8320 N N . CYS F 1 83 ? 33.573 67.743 -16.665 1.00 13.88 288 CYS F N 1
ATOM 8321 C CA . CYS F 1 83 ? 34.197 66.619 -15.984 1.00 13.03 288 CYS F CA 1
ATOM 8322 C C . CYS F 1 83 ? 33.143 65.630 -15.499 1.00 12.58 288 CYS F C 1
ATOM 8323 O O . CYS F 1 83 ? 32.674 65.704 -14.354 1.00 13.08 288 CYS F O 1
ATOM 8326 N N . ASN F 1 84 ? 32.803 64.692 -16.377 1.00 11.49 289 ASN F N 1
ATOM 8327 C CA . ASN F 1 84 ? 31.635 63.829 -16.211 1.00 11.64 289 ASN F CA 1
ATOM 8328 C C . ASN F 1 84 ? 31.872 62.442 -16.843 1.00 11.11 289 ASN F C 1
ATOM 8329 O O . ASN F 1 84 ? 31.213 62.069 -17.842 1.00 9.70 289 ASN F O 1
ATOM 8334 N N . PRO F 1 85 ? 32.863 61.678 -16.301 1.00 12.11 290 PRO F N 1
ATOM 8335 C CA . PRO F 1 85 ? 33.293 60.383 -16.882 1.00 11.66 290 PRO F CA 1
ATOM 8336 C C . PRO F 1 85 ? 32.206 59.343 -17.157 1.00 10.96 290 PRO F C 1
ATOM 8337 O O . PRO F 1 85 ? 32.326 58.623 -18.121 1.00 10.84 290 PRO F O 1
ATOM 8341 N N . SER F 1 86 ? 31.142 59.289 -16.357 1.00 10.90 291 SER F N 1
ATOM 8342 C CA . SER F 1 86 ? 30.053 58.312 -16.531 1.00 10.52 291 SER F CA 1
ATOM 8343 C C . SER F 1 86 ? 28.835 58.872 -17.263 1.00 10.88 291 SER F C 1
ATOM 8344 O O . SER F 1 86 ? 27.811 58.197 -17.396 1.00 9.82 291 SER F O 1
ATOM 8347 N N . ASN F 1 87 ? 28.942 60.113 -17.718 1.00 12.16 292 ASN F N 1
ATOM 8348 C CA . ASN F 1 87 ? 27.891 60.748 -18.508 1.00 12.64 292 ASN F CA 1
ATOM 8349 C C . ASN F 1 87 ? 26.550 60.893 -17.747 1.00 12.71 292 ASN F C 1
ATOM 8350 O O . ASN F 1 87 ? 25.501 60.457 -18.228 1.00 13.86 292 ASN F O 1
ATOM 8355 N N . ILE F 1 88 ? 26.603 61.437 -16.532 1.00 12.75 293 ILE F N 1
ATOM 8356 C CA . ILE F 1 88 ? 25.384 61.767 -15.799 1.00 13.09 293 ILE F CA 1
ATOM 8357 C C . ILE F 1 88 ? 24.647 62.856 -16.615 1.00 13.62 293 ILE F C 1
ATOM 8358 O O . ILE F 1 88 ? 25.234 63.867 -16.998 1.00 12.77 293 ILE F O 1
ATOM 8363 N N . GLY F 1 89 ? 23.379 62.617 -16.911 1.00 13.77 294 GLY F N 1
ATOM 8364 C CA . GLY F 1 89 ? 22.612 63.516 -17.751 1.00 15.77 294 GLY F CA 1
ATOM 8365 C C . GLY F 1 89 ? 22.128 64.775 -17.062 1.00 16.24 294 GLY F C 1
ATOM 8366 O O . GLY F 1 89 ? 22.001 64.838 -15.838 1.00 14.74 294 GLY F O 1
ATOM 8367 N N . GLN F 1 90 ? 21.827 65.791 -17.864 1.00 18.13 295 GLN F N 1
ATOM 8368 C CA . GLN F 1 90 ? 21.193 66.987 -17.314 1.00 19.62 295 GLN F CA 1
ATOM 8369 C C . GLN F 1 90 ? 19.903 66.501 -16.664 1.00 19.46 295 GLN F C 1
ATOM 8370 O O . GLN F 1 90 ? 19.301 65.510 -17.086 1.00 19.32 295 GLN F O 1
ATOM 8376 N N . GLY F 1 91 ? 19.507 67.151 -15.593 1.00 19.91 296 GLY F N 1
ATOM 8377 C CA . GLY F 1 91 ? 18.352 66.677 -14.860 1.00 20.47 296 GLY F CA 1
ATOM 8378 C C . GLY F 1 91 ? 17.497 67.824 -14.426 1.00 21.07 296 GLY F C 1
ATOM 8379 O O . GLY F 1 91 ? 17.348 68.786 -15.153 1.00 22.27 296 GLY F O 1
ATOM 8380 N N . THR F 1 92 ? 16.968 67.731 -13.220 1.00 21.90 297 THR F N 1
ATOM 8381 C CA . THR F 1 92 ? 16.003 68.677 -12.705 1.00 22.22 297 THR F CA 1
ATOM 8382 C C . THR F 1 92 ? 16.478 69.196 -11.370 1.00 22.45 297 THR F C 1
ATOM 8383 O O . THR F 1 92 ? 16.765 68.401 -10.470 1.00 21.80 297 THR F O 1
ATOM 8387 N N . LEU F 1 93 ? 16.518 70.528 -11.258 1.00 22.96 298 LEU F N 1
ATOM 8388 C CA . LEU F 1 93 ? 16.922 71.247 -10.063 1.00 23.29 298 LEU F CA 1
ATOM 8389 C C . LEU F 1 93 ? 15.721 71.812 -9.314 1.00 23.86 298 LEU F C 1
ATOM 8390 O O . LEU F 1 93 ? 14.810 72.381 -9.921 1.00 22.43 298 LEU F O 1
ATOM 8395 N N . GLU F 1 94 ? 15.727 71.644 -7.991 1.00 24.67 299 GLU F N 1
ATOM 8396 C CA . GLU F 1 94 ? 14.776 72.307 -7.107 1.00 25.93 299 GLU F CA 1
ATOM 8397 C C . GLU F 1 94 ? 15.502 73.066 -6.001 1.00 26.18 299 GLU F C 1
ATOM 8398 O O . GLU F 1 94 ? 16.331 72.489 -5.287 1.00 25.47 299 GLU F O 1
ATOM 8404 N N . PRO F 1 95 ? 15.192 74.355 -5.826 1.00 26.48 300 PRO F N 1
ATOM 8405 C CA . PRO F 1 95 ? 14.384 75.191 -6.719 1.00 26.84 300 PRO F CA 1
ATOM 8406 C C . PRO F 1 95 ? 15.056 75.321 -8.072 1.00 26.80 300 PRO F C 1
ATOM 8407 O O . PRO F 1 95 ? 16.254 75.063 -8.208 1.00 26.34 300 PRO F O 1
ATOM 8411 N N . SER F 1 96 ? 14.270 75.670 -9.081 1.00 27.09 301 SER F N 1
ATOM 8412 C CA . SER F 1 96 ? 14.736 75.608 -10.459 1.00 26.77 301 SER F CA 1
ATOM 8413 C C . SER F 1 96 ? 15.839 76.609 -10.776 1.00 26.34 301 SER F C 1
ATOM 8414 O O . SER F 1 96 ? 16.505 76.458 -11.787 1.00 26.81 301 SER F O 1
ATOM 8417 N N . ASN F 1 97 ? 16.035 77.623 -9.933 1.00 25.95 302 ASN F N 1
ATOM 8418 C CA . ASN F 1 97 ? 17.132 78.584 -10.128 1.00 25.82 302 ASN F CA 1
ATOM 8419 C C . ASN F 1 97 ? 18.393 78.291 -9.278 1.00 25.25 302 ASN F C 1
ATOM 8420 O O . ASN F 1 97 ? 19.303 79.110 -9.181 1.00 24.85 302 ASN F O 1
ATOM 8425 N N . ILE F 1 98 ? 18.455 77.112 -8.676 1.00 24.59 303 ILE F N 1
ATOM 8426 C CA . ILE F 1 98 ? 19.612 76.757 -7.865 1.00 23.75 303 ILE F CA 1
ATOM 8427 C C . ILE F 1 98 ? 20.769 76.304 -8.789 1.00 22.73 303 ILE F C 1
ATOM 8428 O O . ILE F 1 98 ? 20.546 75.669 -9.818 1.00 22.17 303 ILE F O 1
ATOM 8433 N N . SER F 1 99 ? 21.992 76.694 -8.432 1.00 21.87 304 SER F N 1
ATOM 8434 C CA . SER F 1 99 ? 23.205 76.326 -9.183 1.00 21.33 304 SER F CA 1
ATOM 8435 C C . SER F 1 99 ? 23.582 74.845 -8.970 1.00 20.58 304 SER F C 1
ATOM 8436 O O . SER F 1 99 ? 23.432 74.298 -7.870 1.00 21.19 304 SER F O 1
ATOM 8439 N N . MET F 1 100 ? 24.061 74.201 -10.031 1.00 19.51 305 MET F N 1
ATOM 8440 C CA . MET F 1 100 ? 24.660 72.861 -9.964 1.00 19.14 305 MET F CA 1
ATOM 8441 C C . MET F 1 100 ? 25.865 72.782 -9.021 1.00 17.65 305 MET F C 1
ATOM 8442 O O . MET F 1 100 ? 26.238 71.695 -8.585 1.00 17.53 305 MET F O 1
ATOM 8447 N N . THR F 1 101 ? 26.483 73.925 -8.752 1.00 17.18 306 THR F N 1
ATOM 8448 C CA . THR F 1 101 ? 27.561 74.024 -7.802 1.00 17.40 306 THR F CA 1
ATOM 8449 C C . THR F 1 101 ? 27.126 73.726 -6.372 1.00 16.12 306 THR F C 1
ATOM 8450 O O . THR F 1 101 ? 27.965 73.502 -5.521 1.00 15.79 306 THR F O 1
ATOM 8454 N N . SER F 1 102 ? 25.817 73.661 -6.140 1.00 15.59 307 SER F N 1
ATOM 8455 C CA . SER F 1 102 ? 25.256 73.250 -4.863 1.00 15.08 307 SER F CA 1
ATOM 8456 C C . SER F 1 102 ? 25.386 71.736 -4.622 1.00 14.22 307 SER F C 1
ATOM 8457 O O . SER F 1 102 ? 25.182 71.276 -3.514 1.00 13.77 307 SER F O 1
ATOM 8460 N N . PHE F 1 103 ? 25.713 70.967 -5.664 1.00 13.31 308 PHE F N 1
ATOM 8461 C CA . PHE F 1 103 ? 25.886 69.520 -5.547 1.00 13.17 308 PHE F CA 1
ATOM 8462 C C . PHE F 1 103 ? 27.337 69.050 -5.674 1.00 12.80 308 PHE F C 1
ATOM 8463 O O . PHE F 1 103 ? 27.590 67.858 -5.718 1.00 11.93 308 PHE F O 1
ATOM 8471 N N . GLU F 1 104 ? 28.259 70.004 -5.717 1.00 12.71 309 GLU F N 1
ATOM 8472 C CA . GLU F 1 104 ? 29.673 69.724 -5.692 1.00 13.42 309 GLU F CA 1
ATOM 8473 C C . GLU F 1 104 ? 30.082 69.252 -4.287 1.00 12.68 309 GLU F C 1
ATOM 8474 O O . GLU F 1 104 ? 29.774 69.932 -3.291 1.00 11.17 309 GLU F O 1
ATOM 8480 N N . PRO F 1 105 ? 30.755 68.077 -4.204 1.00 11.44 310 PRO F N 1
ATOM 8481 C CA . PRO F 1 105 ? 31.247 67.643 -2.916 1.00 11.28 310 PRO F CA 1
ATOM 8482 C C . PRO F 1 105 ? 32.483 68.460 -2.520 1.00 10.09 310 PRO F C 1
ATOM 8483 O O . PRO F 1 105 ? 33.211 68.953 -3.389 1.00 9.46 310 PRO F O 1
ATOM 8487 N N . ALA F 1 106 ? 32.660 68.695 -1.226 1.00 10.35 311 ALA F N 1
ATOM 8488 C CA . ALA F 1 106 ? 33.850 69.408 -0.745 1.00 10.81 311 ALA F CA 1
ATOM 8489 C C . ALA F 1 106 ? 35.075 68.588 -1.098 1.00 10.45 311 ALA F C 1
ATOM 8490 O O . ALA F 1 106 ? 35.025 67.356 -1.134 1.00 10.58 311 ALA F O 1
ATOM 8492 N N . ARG F 1 107 ? 36.193 69.262 -1.301 1.00 12.03 312 ARG F N 1
ATOM 8493 C CA . ARG F 1 107 ? 37.464 68.568 -1.427 1.00 12.17 312 ARG F CA 1
ATOM 8494 C C . ARG F 1 107 ? 37.651 67.595 -0.254 1.00 11.86 312 ARG F C 1
ATOM 8495 O O . ARG F 1 107 ? 37.371 67.938 0.901 1.00 11.72 312 ARG F O 1
ATOM 8503 N N . ASN F 1 108 ? 38.092 66.377 -0.578 1.00 11.10 313 ASN F N 1
ATOM 8504 C CA . ASN F 1 108 ? 38.357 65.328 0.397 1.00 11.07 313 ASN F CA 1
ATOM 8505 C C . ASN F 1 108 ? 39.730 65.548 1.039 1.00 10.74 313 ASN F C 1
ATOM 8506 O O . ASN F 1 108 ? 40.762 65.376 0.379 1.00 9.59 313 ASN F O 1
ATOM 8511 N N . PRO F 1 109 ? 39.758 65.918 2.316 1.00 11.33 314 PRO F N 1
ATOM 8512 C CA . PRO F 1 109 ? 41.012 66.286 2.959 1.00 12.17 314 PRO F CA 1
ATOM 8513 C C . PRO F 1 109 ? 41.934 65.100 3.317 1.00 12.54 314 PRO F C 1
ATOM 8514 O O . PRO F 1 109 ? 43.070 65.295 3.758 1.00 12.79 314 PRO F O 1
ATOM 8518 N N . ILE F 1 110 ? 41.477 63.867 3.115 1.00 13.12 315 ILE F N 1
ATOM 8519 C CA . ILE F 1 110 ? 42.370 62.731 3.273 1.00 13.48 315 ILE F CA 1
ATOM 8520 C C . ILE F 1 110 ? 43.212 62.512 2.006 1.00 13.62 315 ILE F C 1
ATOM 8521 O O . ILE F 1 110 ? 44.100 61.698 2.026 1.00 15.21 315 ILE F O 1
ATOM 8526 N N . SER F 1 111 ? 42.897 63.221 0.923 1.00 14.44 316 SER F N 1
ATOM 8527 C CA . SER F 1 111 ? 43.749 63.319 -0.267 1.00 14.73 316 SER F CA 1
ATOM 8528 C C . SER F 1 111 ? 44.015 61.997 -0.937 1.00 13.77 316 SER F C 1
ATOM 8529 O O . SER F 1 111 ? 45.162 61.560 -1.019 1.00 14.56 316 SER F O 1
ATOM 8532 N N . PRO F 1 112 ? 42.970 61.357 -1.456 1.00 13.51 317 PRO F N 1
ATOM 8533 C CA . PRO F 1 112 ? 43.210 60.094 -2.137 1.00 12.78 317 PRO F CA 1
ATOM 8534 C C . PRO F 1 112 ? 43.833 60.340 -3.546 1.00 12.67 317 PRO F C 1
ATOM 8535 O O . PRO F 1 112 ? 43.972 61.495 -3.989 1.00 11.70 317 PRO F O 1
ATOM 8539 N N . PRO F 1 113 ? 44.294 59.268 -4.201 1.00 12.21 318 PRO F N 1
ATOM 8540 C CA . PRO F 1 113 ? 44.940 59.398 -5.487 1.00 12.25 318 PRO F CA 1
ATOM 8541 C C . PRO F 1 113 ? 44.081 60.103 -6.527 1.00 12.15 318 PRO F C 1
ATOM 8542 O O . PRO F 1 113 ? 42.876 59.819 -6.625 1.00 10.38 318 PRO F O 1
ATOM 8546 N N . VAL F 1 114 ? 44.685 61.037 -7.260 1.00 11.94 319 VAL F N 1
ATOM 8547 C CA . VAL F 1 114 ? 43.961 61.641 -8.371 1.00 12.84 319 VAL F CA 1
ATOM 8548 C C . VAL F 1 114 ? 43.681 60.688 -9.533 1.00 12.50 319 VAL F C 1
ATOM 8549 O O . VAL F 1 114 ? 44.464 59.775 -9.823 1.00 11.04 319 VAL F O 1
ATOM 8553 N N . PHE F 1 115 ? 42.493 60.873 -10.119 1.00 12.00 320 PHE F N 1
ATOM 8554 C CA . PHE F 1 115 ? 42.137 60.243 -11.373 1.00 12.41 320 PHE F CA 1
ATOM 8555 C C . PHE F 1 115 ? 42.381 61.210 -12.525 1.00 12.02 320 PHE F C 1
ATOM 8556 O O . PHE F 1 115 ? 41.719 62.229 -12.625 1.00 11.57 320 PHE F O 1
ATOM 8564 N N . ASN F 1 116 ? 43.346 60.904 -13.381 1.00 12.55 321 ASN F N 1
ATOM 8565 C CA . ASN F 1 116 ? 43.707 61.797 -14.467 1.00 13.04 321 ASN F CA 1
ATOM 8566 C C . ASN F 1 116 ? 43.038 61.302 -15.748 1.00 13.50 321 ASN F C 1
ATOM 8567 O O . ASN F 1 116 ? 43.413 60.301 -16.290 1.00 14.34 321 ASN F O 1
ATOM 8572 N N . MET F 1 117 ? 42.020 62.021 -16.214 1.00 13.90 322 MET F N 1
ATOM 8573 C CA . MET F 1 117 ? 41.284 61.665 -17.407 1.00 14.86 322 MET F CA 1
ATOM 8574 C C . MET F 1 117 ? 42.047 61.859 -18.711 1.00 14.76 322 MET F C 1
ATOM 8575 O O . MET F 1 117 ? 41.596 61.375 -19.754 1.00 15.22 322 MET F O 1
ATOM 8580 N N . ASN F 1 118 ? 43.208 62.503 -18.654 1.00 15.47 323 ASN F N 1
ATOM 8581 C CA . ASN F 1 118 ? 44.027 62.725 -19.859 1.00 16.71 323 ASN F CA 1
ATOM 8582 C C . ASN F 1 118 ? 44.882 61.503 -20.239 1.00 17.86 323 ASN F C 1
ATOM 8583 O O . ASN F 1 118 ? 45.277 61.361 -21.408 1.00 19.45 323 ASN F O 1
ATOM 8588 N N . GLN F 1 119 ? 45.209 60.659 -19.260 1.00 17.79 324 GLN F N 1
ATOM 8589 C CA . GLN F 1 119 ? 45.871 59.383 -19.558 1.00 17.29 324 GLN F CA 1
ATOM 8590 C C . GLN F 1 119 ? 44.835 58.334 -19.972 1.00 17.26 324 GLN F C 1
ATOM 8591 O O . GLN F 1 119 ? 43.633 58.604 -19.945 1.00 17.98 324 GLN F O 1
ATOM 8597 N N . ASN F 1 120 ? 45.282 57.145 -20.381 1.00 17.06 325 ASN F N 1
ATOM 8598 C CA . ASN F 1 120 ? 44.400 56.229 -21.116 1.00 17.23 325 ASN F CA 1
ATOM 8599 C C . ASN F 1 120 ? 43.766 55.052 -20.339 1.00 16.55 325 ASN F C 1
ATOM 8600 O O . ASN F 1 120 ? 42.958 54.327 -20.916 1.00 16.98 325 ASN F O 1
ATOM 8605 N N . ILE F 1 121 ? 44.080 54.884 -19.047 1.00 15.43 326 ILE F N 1
ATOM 8606 C CA . ILE F 1 121 ? 43.441 53.827 -18.219 1.00 14.80 326 ILE F CA 1
ATOM 8607 C C . ILE F 1 121 ? 42.070 54.337 -17.747 1.00 13.83 326 ILE F C 1
ATOM 8608 O O . ILE F 1 121 ? 42.011 55.315 -17.031 1.00 13.61 326 ILE F O 1
ATOM 8613 N N . PRO F 1 122 ? 40.976 53.701 -18.192 1.00 13.24 327 PRO F N 1
ATOM 8614 C CA . PRO F 1 122 ? 39.630 54.209 -17.854 1.00 12.69 327 PRO F CA 1
ATOM 8615 C C . PRO F 1 122 ? 39.060 53.836 -16.475 1.00 11.68 327 PRO F C 1
ATOM 8616 O O . PRO F 1 122 ? 38.174 54.537 -15.977 1.00 11.86 327 PRO F O 1
ATOM 8620 N N . TYR F 1 123 ? 39.548 52.744 -15.884 1.00 11.18 328 TYR F N 1
ATOM 8621 C CA . TYR F 1 123 ? 39.078 52.251 -14.595 1.00 10.54 328 TYR F CA 1
ATOM 8622 C C . TYR F 1 123 ? 39.884 52.841 -13.476 1.00 10.08 328 TYR F C 1
ATOM 8623 O O . TYR F 1 123 ? 41.126 52.774 -13.461 1.00 8.36 328 TYR F O 1
ATOM 8632 N N . TYR F 1 124 ? 39.137 53.415 -12.534 1.00 10.19 329 TYR F N 1
ATOM 8633 C CA . TYR F 1 124 ? 39.647 53.932 -11.274 1.00 10.41 329 TYR F CA 1
ATOM 8634 C C . TYR F 1 124 ? 38.949 53.181 -10.166 1.00 10.14 329 TYR F C 1
ATOM 8635 O O . TYR F 1 124 ? 37.723 53.093 -10.158 1.00 10.52 329 TYR F O 1
ATOM 8644 N N . ALA F 1 125 ? 39.729 52.621 -9.239 1.00 10.12 330 ALA F N 1
ATOM 8645 C CA . ALA F 1 125 ? 39.180 51.899 -8.083 1.00 10.49 330 ALA F CA 1
ATOM 8646 C C . ALA F 1 125 ? 38.964 52.811 -6.907 1.00 10.58 330 ALA F C 1
ATOM 8647 O O . ALA F 1 125 ? 39.913 53.337 -6.354 1.00 10.89 330 ALA F O 1
ATOM 8649 N N . SER F 1 126 ? 37.718 53.008 -6.506 1.00 10.37 331 SER F N 1
ATOM 8650 C CA . SER F 1 126 ? 37.426 53.733 -5.278 1.00 11.80 331 SER F CA 1
ATOM 8651 C C . SER F 1 126 ? 37.948 52.857 -4.120 1.00 11.91 331 SER F C 1
ATOM 8652 O O . SER F 1 126 ? 37.667 51.656 -4.073 1.00 13.31 331 SER F O 1
ATOM 8655 N N . ARG F 1 127 ? 38.716 53.448 -3.224 1.00 11.87 332 ARG F N 1
ATOM 8656 C CA . ARG F 1 127 ? 39.349 52.728 -2.119 1.00 12.86 332 ARG F CA 1
ATOM 8657 C C . ARG F 1 127 ? 39.144 53.324 -0.736 1.00 12.11 332 ARG F C 1
ATOM 8658 O O . ARG F 1 127 ? 39.104 52.581 0.240 1.00 13.26 332 ARG F O 1
ATOM 8666 N N . PHE F 1 128 ? 39.130 54.643 -0.609 1.00 11.51 333 PHE F N 1
ATOM 8667 C CA . PHE F 1 128 ? 39.257 55.266 0.709 1.00 11.90 333 PHE F CA 1
ATOM 8668 C C . PHE F 1 128 ? 37.994 56.002 1.137 1.00 11.55 333 PHE F C 1
ATOM 8669 O O . PHE F 1 128 ? 37.688 57.084 0.653 1.00 13.50 333 PHE F O 1
ATOM 8677 N N . GLY F 1 129 ? 37.312 55.397 2.091 1.00 11.44 334 GLY F N 1
ATOM 8678 C CA . GLY F 1 129 ? 36.065 55.880 2.644 1.00 11.19 334 GLY F CA 1
ATOM 8679 C C . GLY F 1 129 ? 35.231 54.718 3.071 1.00 10.84 334 GLY F C 1
ATOM 8680 O O . GLY F 1 129 ? 35.749 53.628 3.263 1.00 10.30 334 GLY F O 1
ATOM 8681 N N . VAL F 1 130 ? 33.925 54.948 3.190 1.00 10.64 335 VAL F N 1
ATOM 8682 C CA . VAL F 1 130 ? 32.998 53.973 3.677 1.00 10.41 335 VAL F CA 1
ATOM 8683 C C . VAL F 1 130 ? 32.791 52.845 2.666 1.00 11.54 335 VAL F C 1
ATOM 8684 O O . VAL F 1 130 ? 32.854 53.058 1.439 1.00 10.59 335 VAL F O 1
ATOM 8688 N N . LEU F 1 131 ? 32.575 51.640 3.207 1.00 10.74 336 LEU F N 1
ATOM 8689 C CA . LEU F 1 131 ? 32.137 50.486 2.442 1.00 11.36 336 LEU F CA 1
ATOM 8690 C C . LEU F 1 131 ? 30.774 50.040 2.963 1.00 11.47 336 LEU F C 1
ATOM 8691 O O . LEU F 1 131 ? 30.596 49.733 4.169 1.00 12.13 336 LEU F O 1
ATOM 8696 N N . GLU F 1 132 ? 29.805 49.973 2.062 1.00 12.41 337 GLU F N 1
ATOM 8697 C CA . GLU F 1 132 ? 28.418 49.589 2.450 1.00 13.68 337 GLU F CA 1
ATOM 8698 C C . GLU F 1 132 ? 28.002 48.352 1.702 1.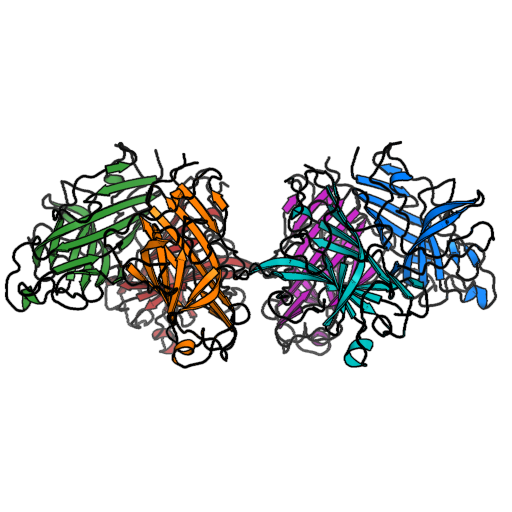00 13.26 337 GLU F C 1
ATOM 8699 O O . GLU F 1 132 ? 28.357 48.196 0.525 1.00 13.78 337 GLU F O 1
ATOM 8705 N N . SER F 1 133 ? 27.253 47.482 2.371 1.00 13.03 338 SER F N 1
ATOM 8706 C CA . SER F 1 133 ? 26.873 46.181 1.819 1.00 14.23 338 SER F CA 1
ATOM 8707 C C . SER F 1 133 ? 25.422 46.159 1.333 1.00 13.54 338 SER F C 1
ATOM 8708 O O . SER F 1 133 ? 24.508 46.554 2.055 1.00 13.75 338 SER F O 1
ATOM 8711 N N . TYR F 1 134 ? 25.241 45.742 0.091 1.00 14.39 339 TYR F N 1
ATOM 8712 C CA . TYR F 1 134 ? 23.918 45.649 -0.544 1.00 14.86 339 TYR F CA 1
ATOM 8713 C C . TYR F 1 134 ? 23.736 44.276 -1.094 1.00 15.75 339 TYR F C 1
ATOM 8714 O O . TYR F 1 134 ? 24.719 43.635 -1.493 1.00 16.40 339 TYR F O 1
ATOM 8723 N N . ARG F 1 135 ? 22.490 43.818 -1.134 1.00 15.51 340 ARG F N 1
ATOM 8724 C CA . ARG F 1 135 ? 22.128 42.708 -1.989 1.00 16.84 340 ARG F CA 1
ATOM 8725 C C . ARG F 1 135 ? 21.239 43.260 -3.123 1.00 16.64 340 ARG F C 1
ATOM 8726 O O . ARG F 1 135 ? 20.194 43.880 -2.853 1.00 16.55 340 ARG F O 1
ATOM 8734 N N . PRO F 1 136 ? 21.645 43.052 -4.384 1.00 17.53 341 PRO F N 1
ATOM 8735 C CA . PRO F 1 136 ? 20.865 43.470 -5.563 1.00 18.46 341 PRO F CA 1
ATOM 8736 C C . PRO F 1 136 ? 19.829 42.426 -6.005 1.00 19.29 341 PRO F C 1
ATOM 8737 O O . PRO F 1 136 ? 19.815 41.337 -5.469 1.00 19.00 341 PRO F O 1
ATOM 8741 N N . ILE F 1 137 ? 19.000 42.771 -6.991 1.00 20.97 342 ILE F N 1
ATOM 8742 C CA . ILE F 1 137 ? 18.019 41.857 -7.619 1.00 21.45 342 ILE F CA 1
ATOM 8743 C C . ILE F 1 137 ? 18.467 41.433 -9.025 1.00 21.32 342 ILE F C 1
ATOM 8744 O O . ILE F 1 137 ? 18.845 42.272 -9.820 1.00 20.38 342 ILE F O 1
ATOM 8749 N N . PHE F 1 138 ? 18.377 40.140 -9.331 1.00 22.83 343 PHE F N 1
ATOM 8750 C CA . PHE F 1 138 ? 18.713 39.577 -10.658 1.00 24.01 343 PHE F CA 1
ATOM 8751 C C . PHE F 1 138 ? 17.532 39.104 -11.441 1.00 25.84 343 PHE F C 1
ATOM 8752 O O . PHE F 1 138 ? 16.482 38.772 -10.885 1.00 26.76 343 PHE F O 1
ATOM 8760 N N . THR F 1 139 ? 17.735 39.064 -12.755 1.00 27.07 344 THR F N 1
ATOM 8761 C CA . THR F 1 139 ? 16.886 38.309 -13.663 1.00 27.62 344 THR F CA 1
ATOM 8762 C C . THR F 1 139 ? 17.841 37.602 -14.601 1.00 27.70 344 THR F C 1
ATOM 8763 O O . THR F 1 139 ? 18.963 38.065 -14.806 1.00 27.32 344 THR F O 1
ATOM 8767 N N . GLY F 1 140 ? 17.417 36.445 -15.113 1.00 27.69 345 GLY F N 1
ATOM 8768 C CA . GLY F 1 140 ? 18.218 35.659 -16.044 1.00 27.48 345 GLY F CA 1
ATOM 8769 C C . GLY F 1 140 ? 19.160 34.726 -15.343 1.00 27.25 345 GLY F C 1
ATOM 8770 O O . GLY F 1 140 ? 18.932 34.354 -14.206 1.00 28.13 345 GLY F O 1
ATOM 8771 N N . SER F 1 141 ? 20.222 34.326 -16.028 1.00 27.59 346 SER F N 1
ATOM 8772 C CA . SER F 1 141 ? 21.240 33.468 -15.405 1.00 27.70 346 SER F CA 1
ATOM 8773 C C . SER F 1 141 ? 22.239 34.265 -14.552 1.00 27.43 346 SER F C 1
ATOM 8774 O O . SER F 1 141 ? 22.955 33.666 -13.733 1.00 27.60 346 SER F O 1
ATOM 8777 N N . LEU F 1 142 ? 22.251 35.600 -14.732 1.00 26.51 347 LEU F N 1
ATOM 8778 C CA . LEU F 1 142 ? 23.195 36.498 -14.047 1.00 25.70 347 LEU F CA 1
ATOM 8779 C C . LEU F 1 142 ? 23.029 36.422 -12.527 1.00 25.53 347 LEU F C 1
ATOM 8780 O O . LEU F 1 142 ? 21.926 36.602 -12.010 1.00 25.32 347 LEU F O 1
ATOM 8785 N N . ASN F 1 143 ? 24.136 36.126 -11.844 1.00 24.61 348 ASN F N 1
ATOM 8786 C CA . ASN F 1 143 ? 24.224 36.151 -10.397 1.00 24.72 348 ASN F CA 1
ATOM 8787 C C . ASN F 1 143 ? 25.606 36.682 -9.949 1.00 24.44 348 ASN F C 1
ATOM 8788 O O . ASN F 1 143 ? 26.629 36.029 -10.136 1.00 24.45 348 ASN F O 1
ATOM 8793 N N . THR F 1 144 ? 25.592 37.894 -9.395 1.00 23.36 349 THR F N 1
ATOM 8794 C CA . THR F 1 144 ? 26.783 38.625 -8.996 1.00 22.08 349 THR F CA 1
ATOM 8795 C C . THR F 1 144 ? 27.046 38.377 -7.529 1.00 21.36 349 THR F C 1
ATOM 8796 O O . THR F 1 144 ? 28.074 38.810 -7.000 1.00 21.00 349 THR F O 1
ATOM 8800 N N . GLY F 1 145 ? 26.105 37.693 -6.881 1.00 20.21 350 GLY F N 1
ATOM 8801 C CA . GLY F 1 145 ? 26.021 37.659 -5.429 1.00 19.81 350 GLY F CA 1
ATOM 8802 C C . GLY F 1 145 ? 25.753 39.048 -4.865 1.00 18.96 350 GLY F C 1
ATOM 8803 O O . GLY F 1 145 ? 25.373 39.964 -5.590 1.00 18.28 350 GLY F O 1
ATOM 8804 N N . SER F 1 146 ? 25.954 39.193 -3.561 1.00 18.12 351 SER F N 1
ATOM 8805 C CA . SER F 1 146 ? 26.002 40.494 -2.941 1.00 18.39 351 SER F CA 1
ATOM 8806 C C . SER F 1 146 ? 27.086 41.439 -3.501 1.00 17.57 351 SER F C 1
ATOM 8807 O O . SER F 1 146 ? 28.110 41.006 -4.071 1.00 17.73 351 SER F O 1
ATOM 8810 N N . ILE F 1 147 ? 26.851 42.732 -3.300 1.00 16.21 352 ILE F N 1
ATOM 8811 C CA . ILE F 1 147 ? 27.713 43.779 -3.843 1.00 15.87 352 ILE F CA 1
ATOM 8812 C C . ILE F 1 147 ? 28.053 44.795 -2.757 1.00 15.98 352 ILE F C 1
ATOM 8813 O O . ILE F 1 147 ? 27.144 45.378 -2.159 1.00 15.83 352 ILE F O 1
ATOM 8818 N N . ASP F 1 148 ? 29.344 44.991 -2.484 1.00 14.68 353 ASP F N 1
ATOM 8819 C CA . ASP F 1 148 ? 29.739 46.067 -1.579 1.00 14.63 353 ASP F CA 1
ATOM 8820 C C . ASP F 1 148 ? 30.067 47.300 -2.428 1.00 13.48 353 ASP F C 1
ATOM 8821 O O . ASP F 1 148 ? 30.558 47.178 -3.553 1.00 14.05 353 ASP F O 1
ATOM 8826 N N . VAL F 1 149 ? 29.798 48.473 -1.875 1.00 12.52 354 VAL F N 1
ATOM 8827 C CA . VAL F 1 149 ? 30.053 49.727 -2.584 1.00 11.61 354 VAL F CA 1
ATOM 8828 C C . VAL F 1 149 ? 30.978 50.590 -1.744 1.00 10.58 354 VAL F C 1
ATOM 8829 O O . VAL F 1 149 ? 30.687 50.893 -0.589 1.00 9.18 354 VAL F O 1
ATOM 8833 N N . ARG F 1 150 ? 32.141 50.885 -2.323 1.00 10.69 355 ARG F N 1
ATOM 8834 C CA . ARG F 1 150 ? 33.085 51.804 -1.749 1.00 10.60 355 ARG F CA 1
ATOM 8835 C C . ARG F 1 150 ? 32.824 53.208 -2.322 1.00 10.44 355 ARG F C 1
ATOM 8836 O O . ARG F 1 150 ? 32.698 53.386 -3.544 1.00 9.91 355 ARG F O 1
ATOM 8844 N N . MET F 1 151 ? 32.752 54.183 -1.435 1.00 10.44 356 MET F N 1
ATOM 8845 C CA . MET F 1 151 ? 32.362 55.556 -1.811 1.00 11.84 356 MET F CA 1
ATOM 8846 C C . MET F 1 151 ? 33.453 56.547 -1.433 1.00 10.15 356 MET F C 1
ATOM 8847 O O . MET F 1 151 ? 33.817 56.663 -0.278 1.00 10.41 356 MET F O 1
ATOM 8852 N N . GLN F 1 152 ? 33.963 57.279 -2.418 1.00 10.60 357 GLN F N 1
ATOM 8853 C CA . GLN F 1 152 ? 35.136 58.127 -2.189 1.00 10.05 357 GLN F CA 1
ATOM 8854 C C . GLN F 1 152 ? 35.056 59.418 -2.993 1.00 9.75 357 GLN F C 1
ATOM 8855 O O . GLN F 1 152 ? 35.042 59.354 -4.212 1.00 9.84 357 GLN F O 1
ATOM 8861 N N . VAL F 1 153 ? 35.017 60.576 -2.325 1.00 8.59 358 VAL F N 1
ATOM 8862 C CA . VAL F 1 153 ? 35.166 61.838 -3.028 1.00 8.58 358 VAL F CA 1
ATOM 8863 C C . VAL F 1 153 ? 36.618 61.925 -3.474 1.00 8.69 358 VAL F C 1
ATOM 8864 O O . VAL F 1 153 ? 37.520 61.646 -2.683 1.00 9.08 358 VAL F O 1
ATOM 8868 N N . THR F 1 154 ? 36.817 62.293 -4.740 1.00 8.61 359 THR F N 1
ATOM 8869 C CA . THR F 1 154 ? 38.095 62.121 -5.420 1.00 8.57 359 THR F CA 1
ATOM 8870 C C . THR F 1 154 ? 38.386 63.336 -6.314 1.00 8.71 359 THR F C 1
ATOM 8871 O O . THR F 1 154 ? 37.485 63.812 -7.018 1.00 9.06 359 THR F O 1
ATOM 8875 N N . PRO F 1 155 ? 39.638 63.819 -6.319 1.00 8.81 360 PRO F N 1
ATOM 8876 C CA . PRO F 1 155 ? 40.055 64.802 -7.318 1.00 9.45 360 PRO F CA 1
ATOM 8877 C C . PRO F 1 155 ? 40.282 64.159 -8.678 1.00 9.46 360 PRO F C 1
ATOM 8878 O O . PRO F 1 155 ? 40.978 63.151 -8.781 1.00 9.16 360 PRO F O 1
ATOM 8882 N N . VAL F 1 156 ? 39.660 64.739 -9.703 1.00 9.38 361 VAL F N 1
ATOM 8883 C CA . VAL F 1 156 ? 39.680 64.219 -11.051 1.00 9.05 361 VAL F CA 1
ATOM 8884 C C . VAL F 1 156 ? 40.245 65.329 -11.936 1.00 10.07 361 VAL F C 1
ATOM 8885 O O . VAL F 1 156 ? 39.719 66.464 -11.950 1.00 8.67 361 VAL F O 1
ATOM 8889 N N . LEU F 1 157 ? 41.328 65.020 -12.620 1.00 10.55 362 LEU F N 1
ATOM 8890 C CA . LEU F 1 157 ? 41.923 65.924 -13.600 1.00 11.12 362 LEU F CA 1
ATOM 8891 C C . LEU F 1 157 ? 41.232 65.739 -14.945 1.00 11.27 362 LEU F C 1
ATOM 8892 O O . LEU F 1 157 ? 41.388 64.708 -15.613 1.00 10.46 362 LEU F O 1
ATOM 8897 N N . ALA F 1 158 ? 40.445 66.748 -15.309 1.00 11.66 363 ALA F N 1
ATOM 8898 C CA . ALA F 1 158 ? 39.674 66.738 -16.526 1.00 12.47 363 ALA F CA 1
ATOM 8899 C C . ALA F 1 158 ? 40.550 67.008 -17.753 1.00 13.05 363 ALA F C 1
ATOM 8900 O O . ALA F 1 158 ? 41.687 67.468 -17.655 1.00 12.38 363 ALA F O 1
ATOM 8902 N N . THR F 1 159 ? 39.978 66.786 -18.925 1.00 14.75 364 THR F N 1
ATOM 8903 C CA . THR F 1 159 ? 40.728 67.026 -20.165 1.00 15.45 364 THR F CA 1
ATOM 8904 C C . THR F 1 159 ? 41.014 68.521 -20.450 1.00 16.43 364 THR F C 1
ATOM 8905 O O . THR F 1 159 ? 41.887 68.855 -21.269 1.00 17.72 364 THR F O 1
ATOM 8909 N N . ASN F 1 160 ? 40.297 69.420 -19.779 1.00 16.10 365 ASN F N 1
ATOM 8910 C CA . ASN F 1 160 ? 40.623 70.838 -19.809 1.00 15.50 365 ASN F CA 1
ATOM 8911 C C . ASN F 1 160 ? 41.733 71.237 -18.794 1.00 15.26 365 ASN F C 1
ATOM 8912 O O . ASN F 1 160 ? 42.059 72.404 -18.638 1.00 15.25 365 ASN F O 1
ATOM 8917 N N . ASN F 1 161 ? 42.318 70.235 -18.133 1.00 15.05 366 ASN F N 1
ATOM 8918 C CA . ASN F 1 161 ? 43.406 70.386 -17.171 1.00 14.44 366 ASN F CA 1
ATOM 8919 C C . ASN F 1 161 ? 43.066 71.075 -15.845 1.00 13.87 366 ASN F C 1
ATOM 8920 O O . ASN F 1 161 ? 43.974 71.430 -15.085 1.00 13.02 366 ASN F O 1
ATOM 8925 N N . THR F 1 162 ? 41.772 71.258 -15.595 1.00 12.13 367 THR F N 1
ATOM 8926 C CA . THR F 1 162 ? 41.248 71.629 -14.307 1.00 12.51 367 THR F CA 1
ATOM 8927 C C . THR F 1 162 ? 40.853 70.370 -13.509 1.00 12.35 367 THR F C 1
ATOM 8928 O O . THR F 1 162 ? 40.307 69.400 -14.052 1.00 11.12 367 THR F O 1
ATOM 8932 N N . THR F 1 163 ? 41.149 70.424 -12.209 1.00 11.57 368 THR F N 1
ATOM 8933 C CA . THR F 1 163 ? 40.817 69.373 -11.282 1.00 10.79 368 THR F CA 1
ATOM 8934 C C . THR F 1 163 ? 39.455 69.686 -10.643 1.00 10.69 368 THR F C 1
ATOM 8935 O O . THR F 1 163 ? 39.215 70.804 -10.155 1.00 8.88 368 THR F O 1
ATOM 8939 N N . TYR F 1 164 ? 38.572 68.689 -10.656 1.00 9.32 369 TYR F N 1
ATOM 8940 C CA . TYR F 1 164 ? 37.252 68.798 -10.072 1.00 9.67 369 TYR F CA 1
ATOM 8941 C C . TYR F 1 164 ? 37.059 67.675 -9.066 1.00 9.78 369 TYR F C 1
ATOM 8942 O O . TYR F 1 164 ? 37.590 66.572 -9.250 1.00 9.52 369 TYR F O 1
ATOM 8951 N N . ASN F 1 165 ? 36.309 67.947 -8.008 1.00 9.00 370 ASN F N 1
ATOM 8952 C CA . ASN F 1 165 ? 35.950 66.930 -7.045 1.00 9.38 370 ASN F CA 1
ATOM 8953 C C . ASN F 1 165 ? 34.658 66.222 -7.440 1.00 9.86 370 ASN F C 1
ATOM 8954 O O . ASN F 1 165 ? 33.643 66.868 -7.678 1.00 11.28 370 ASN F O 1
ATOM 8959 N N . LEU F 1 166 ? 34.723 64.896 -7.569 1.00 9.04 371 LEU F N 1
ATOM 8960 C CA . LEU F 1 166 ? 33.606 64.069 -7.937 1.00 9.09 371 LEU F CA 1
ATOM 8961 C C . LEU F 1 166 ? 33.501 62.938 -6.922 1.00 8.77 371 LEU F C 1
ATOM 8962 O O . LEU F 1 166 ? 34.349 62.817 -6.032 1.00 10.02 371 LEU F O 1
ATOM 8967 N N . ILE F 1 167 ? 32.468 62.118 -7.038 1.00 8.70 372 ILE F N 1
ATOM 8968 C CA . ILE F 1 167 ? 32.257 60.954 -6.160 1.00 9.06 372 ILE F CA 1
ATOM 8969 C C . ILE F 1 167 ? 32.348 59.678 -6.974 1.00 8.89 372 ILE F C 1
ATOM 8970 O O . ILE F 1 167 ? 31.576 59.457 -7.919 1.00 9.93 372 ILE F O 1
ATOM 8975 N N . ALA F 1 168 ? 33.325 58.862 -6.593 1.00 8.75 373 ALA F N 1
ATOM 8976 C CA . ALA F 1 168 ? 33.594 57.556 -7.177 1.00 8.93 373 ALA F CA 1
ATOM 8977 C C . ALA F 1 168 ? 32.918 56.447 -6.340 1.00 8.21 373 ALA F C 1
ATOM 8978 O O . ALA F 1 168 ? 33.101 56.357 -5.124 1.00 7.21 373 ALA F O 1
ATOM 8980 N N . PHE F 1 169 ? 32.049 55.691 -7.002 1.00 8.64 374 PHE F N 1
ATOM 8981 C CA . PHE F 1 169 ? 31.350 54.547 -6.450 1.00 9.25 374 PHE F CA 1
ATOM 8982 C C . PHE F 1 169 ? 31.941 53.346 -7.167 1.00 9.51 374 PHE F C 1
ATOM 8983 O O . PHE F 1 169 ? 31.832 53.245 -8.388 1.00 9.80 374 PHE F O 1
ATOM 8991 N N . THR F 1 170 ? 32.577 52.456 -6.428 1.00 9.98 375 THR F N 1
ATOM 8992 C CA . THR F 1 170 ? 33.048 51.209 -7.002 1.00 10.05 375 THR F CA 1
ATOM 8993 C C . THR F 1 170 ? 32.214 50.073 -6.387 1.00 10.10 375 THR F C 1
ATOM 8994 O O . THR F 1 170 ? 32.128 49.878 -5.169 1.00 8.77 375 THR F O 1
ATOM 8998 N N . PHE F 1 171 ? 31.560 49.361 -7.291 1.00 10.61 376 PHE F N 1
ATOM 8999 C CA . PHE F 1 171 ? 30.671 48.268 -6.976 1.00 11.08 376 PHE F CA 1
ATOM 9000 C C . PHE F 1 171 ? 31.500 46.985 -7.079 1.00 11.72 376 PHE F C 1
ATOM 9001 O O . PHE F 1 171 ? 32.052 46.684 -8.130 1.00 10.88 376 PHE F O 1
ATOM 9009 N N . GLN F 1 172 ? 31.544 46.238 -5.975 1.00 13.02 377 GLN F N 1
ATOM 9010 C CA . GLN F 1 172 ? 32.418 45.087 -5.813 1.00 13.14 377 GLN F CA 1
ATOM 9011 C C . GLN F 1 172 ? 31.520 43.853 -5.699 1.00 13.79 377 GLN F C 1
ATOM 9012 O O . GLN F 1 172 ? 30.924 43.599 -4.640 1.00 13.37 377 GLN F O 1
ATOM 9018 N N . CYS F 1 173 ? 31.379 43.127 -6.798 1.00 14.30 378 CYS F N 1
ATOM 9019 C CA . CYS F 1 173 ? 30.532 41.936 -6.815 1.00 15.54 378 CYS F CA 1
ATOM 9020 C C . CYS F 1 173 ? 31.253 40.761 -6.161 1.00 16.30 378 CYS F C 1
ATOM 9021 O O . CYS F 1 173 ? 32.470 40.592 -6.333 1.00 15.97 378 CYS F O 1
ATOM 9024 N N . ALA F 1 174 ? 30.480 39.947 -5.450 1.00 16.67 379 ALA F N 1
ATOM 9025 C CA . ALA F 1 174 ? 30.983 38.735 -4.801 1.00 17.29 379 ALA F CA 1
ATOM 9026 C C . ALA F 1 174 ? 31.405 37.722 -5.837 1.00 17.52 379 ALA F C 1
ATOM 9027 O O . ALA F 1 174 ? 32.458 37.136 -5.686 1.00 17.13 379 ALA F O 1
ATOM 9029 N N . SER F 1 175 ? 30.593 37.535 -6.887 1.00 17.79 380 SER F N 1
ATOM 9030 C CA . SER F 1 175 ? 30.900 36.595 -7.958 1.00 18.81 380 SER F CA 1
ATOM 9031 C C . SER F 1 175 ? 31.041 37.256 -9.324 1.00 18.10 380 SER F C 1
ATOM 9032 O O . SER F 1 175 ? 30.412 38.255 -9.593 1.00 17.77 380 SER F O 1
ATOM 9035 N N . ALA F 1 176 ? 31.858 36.655 -10.178 1.00 17.36 381 ALA F N 1
ATOM 9036 C CA . ALA F 1 176 ? 31.913 37.035 -11.566 1.00 17.33 381 ALA F CA 1
ATOM 9037 C C . ALA F 1 176 ? 30.676 36.580 -12.318 1.00 16.87 381 ALA F C 1
ATOM 9038 O O . ALA F 1 176 ? 29.926 35.701 -11.879 1.00 16.81 381 ALA F O 1
ATOM 9040 N N . GLY F 1 177 ? 30.485 37.181 -13.480 1.00 16.82 382 GLY F N 1
ATOM 9041 C CA . GLY F 1 177 ? 29.383 36.821 -14.353 1.00 16.79 382 GLY F CA 1
ATOM 9042 C C . GLY F 1 177 ? 28.924 37.990 -15.175 1.00 16.46 382 GLY F C 1
ATOM 9043 O O . GLY F 1 177 ? 28.609 37.835 -16.356 1.00 17.59 382 GLY F O 1
ATOM 9044 N N . LEU F 1 178 ? 28.885 39.168 -14.568 1.00 16.10 383 LEU F N 1
ATOM 9045 C CA . LEU F 1 178 ? 28.424 40.373 -15.271 1.00 15.76 383 LEU F CA 1
ATOM 9046 C C . LEU F 1 178 ? 29.160 40.600 -16.585 1.00 15.62 383 LEU F C 1
ATOM 9047 O O . LEU F 1 178 ? 28.564 41.051 -17.578 1.00 15.67 383 LEU F O 1
ATOM 9052 N N . PHE F 1 179 ? 30.444 40.271 -16.644 1.00 15.85 384 PHE F N 1
ATOM 9053 C CA . PHE F 1 179 ? 31.252 40.637 -17.836 1.00 16.50 384 PHE F CA 1
ATOM 9054 C C . PHE F 1 179 ? 31.663 39.418 -18.707 1.00 17.47 384 PHE F C 1
ATOM 9055 O O . PHE F 1 179 ? 32.514 39.510 -19.610 1.00 17.81 384 PHE F O 1
ATOM 9063 N N . ASN F 1 180 ? 31.010 38.298 -18.415 1.00 18.74 385 ASN F N 1
ATOM 9064 C CA . ASN F 1 180 ? 31.138 37.058 -19.158 1.00 19.46 385 ASN F CA 1
ATOM 9065 C C . ASN F 1 180 ? 30.034 37.058 -20.202 1.00 19.87 385 ASN F C 1
ATOM 9066 O O . ASN F 1 180 ? 28.871 37.004 -19.833 1.00 20.25 385 ASN F O 1
ATOM 9071 N N . PRO F 1 181 ? 30.383 37.148 -21.504 1.00 20.65 386 PRO F N 1
ATOM 9072 C CA . PRO F 1 181 ? 29.372 37.230 -22.572 1.00 21.59 386 PRO F CA 1
ATOM 9073 C C . PRO F 1 181 ? 28.414 36.029 -22.740 1.00 22.39 386 PRO F C 1
ATOM 9074 O O . PRO F 1 181 ? 27.479 36.095 -23.532 1.00 22.57 386 PRO F O 1
ATOM 9078 N N . THR F 1 182 ? 28.623 34.960 -21.996 1.00 23.62 387 THR F N 1
ATOM 9079 C CA . THR F 1 182 ? 27.714 33.821 -22.039 1.00 24.44 387 THR F CA 1
ATOM 9080 C C . THR F 1 182 ? 26.678 33.861 -20.921 1.00 24.89 387 THR F C 1
ATOM 9081 O O . THR F 1 182 ? 25.812 32.986 -20.850 1.00 24.83 387 THR F O 1
ATOM 9085 N N . VAL F 1 183 ? 26.790 34.854 -20.041 1.00 24.76 388 VAL F N 1
ATOM 9086 C CA . VAL F 1 183 ? 25.843 35.074 -18.951 1.00 24.34 388 VAL F CA 1
ATOM 9087 C C . VAL F 1 183 ? 24.917 36.211 -19.353 1.00 24.65 388 VAL F C 1
ATOM 9088 O O . VAL F 1 183 ? 25.374 37.280 -19.790 1.00 25.07 388 VAL F O 1
ATOM 9092 N N . ASN F 1 184 ? 23.609 35.986 -19.220 1.00 24.60 389 ASN F N 1
ATOM 9093 C CA . ASN F 1 184 ? 22.617 36.964 -19.629 1.00 23.71 389 ASN F CA 1
ATOM 9094 C C . ASN F 1 184 ? 21.681 37.290 -18.481 1.00 22.80 389 ASN F C 1
ATOM 9095 O O . ASN F 1 184 ? 21.429 36.467 -17.605 1.00 23.16 389 ASN F O 1
ATOM 9100 N N . GLY F 1 185 ? 21.157 38.501 -18.478 1.00 21.56 390 GLY F N 1
ATOM 9101 C CA . GLY F 1 185 ? 20.230 38.913 -17.450 1.00 20.90 390 GLY F CA 1
ATOM 9102 C C . GLY F 1 185 ? 20.335 40.377 -17.123 1.00 20.22 390 GLY F C 1
ATOM 9103 O O . GLY F 1 185 ? 20.823 41.169 -17.919 1.00 21.26 390 GLY F O 1
ATOM 9104 N N . THR F 1 186 ? 19.847 40.728 -15.943 1.00 19.66 391 THR F N 1
ATOM 9105 C CA . THR F 1 186 ? 19.912 42.086 -15.428 1.00 18.47 391 THR F CA 1
ATOM 9106 C C . THR F 1 186 ? 20.345 42.016 -13.961 1.00 17.76 391 THR F C 1
ATOM 9107 O O . THR F 1 186 ? 20.186 40.992 -13.308 1.00 17.45 391 THR F O 1
ATOM 9111 N N . VAL F 1 187 ? 20.913 43.117 -13.465 1.00 16.63 392 VAL F N 1
ATOM 9112 C CA . VAL F 1 187 ? 21.162 43.313 -12.026 1.00 15.25 392 VAL F CA 1
ATOM 9113 C C . VAL F 1 187 ? 20.834 44.750 -11.717 1.00 14.82 392 VAL F C 1
ATOM 9114 O O . VAL F 1 187 ? 21.228 45.683 -12.465 1.00 13.62 392 VAL F O 1
ATOM 9118 N N . ALA F 1 188 ? 20.078 44.927 -10.635 1.00 14.12 393 ALA F N 1
ATOM 9119 C CA . ALA F 1 188 ? 19.647 46.226 -10.188 1.00 13.32 393 ALA F CA 1
ATOM 9120 C C . ALA F 1 188 ? 20.004 46.360 -8.709 1.00 12.74 393 ALA F C 1
ATOM 9121 O O . ALA F 1 188 ? 19.747 45.463 -7.935 1.00 14.04 393 ALA F O 1
ATOM 9123 N N . ILE F 1 189 ? 20.608 47.478 -8.334 1.00 12.85 394 ILE F N 1
ATOM 9124 C CA . ILE F 1 189 ? 21.117 47.723 -6.974 1.00 13.37 394 ILE F CA 1
ATOM 9125 C C . ILE F 1 189 ? 20.672 49.091 -6.498 1.00 12.87 394 ILE F C 1
ATOM 9126 O O . ILE F 1 189 ? 20.647 50.065 -7.249 1.00 12.34 394 ILE F O 1
ATOM 9131 N N . GLY F 1 190 ? 20.273 49.129 -5.233 1.00 12.94 395 GLY F N 1
ATOM 9132 C CA . GLY F 1 190 ? 20.063 50.364 -4.536 1.00 11.90 395 GLY F CA 1
ATOM 9133 C C . GLY F 1 190 ? 18.843 50.283 -3.637 1.00 12.14 395 GLY F C 1
ATOM 9134 O O . GLY F 1 190 ? 18.276 49.192 -3.430 1.00 12.06 395 GLY F O 1
ATOM 9135 N N . PRO F 1 191 ? 18.468 51.414 -3.058 1.00 11.83 396 PRO F N 1
ATOM 9136 C CA . PRO F 1 191 ? 19.159 52.702 -3.187 1.00 12.41 396 PRO F CA 1
ATOM 9137 C C . PRO F 1 191 ? 20.494 52.705 -2.422 1.00 12.90 396 PRO F C 1
ATOM 9138 O O . PRO F 1 191 ? 20.536 52.308 -1.251 1.00 13.92 396 PRO F O 1
ATOM 9142 N N . VAL F 1 192 ? 21.565 53.095 -3.110 1.00 13.55 397 VAL F N 1
ATOM 9143 C CA . VAL F 1 192 ? 22.893 53.266 -2.525 1.00 11.91 397 VAL F CA 1
ATOM 9144 C C . VAL F 1 192 ? 22.988 54.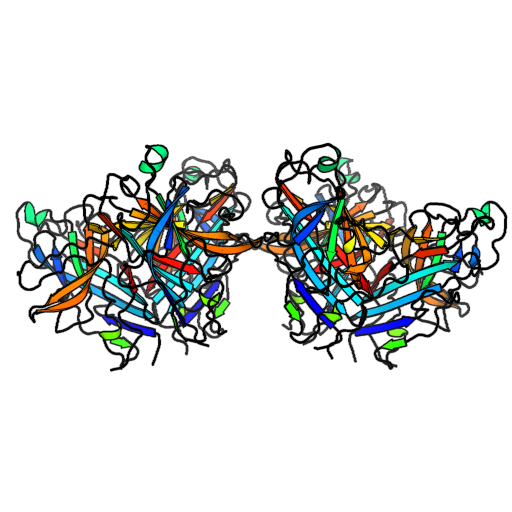703 -2.050 1.00 12.12 397 VAL F C 1
ATOM 9145 O O . VAL F 1 192 ? 23.009 55.621 -2.861 1.00 11.15 397 VAL F O 1
ATOM 9149 N N . VAL F 1 193 ? 23.009 54.899 -0.730 1.00 11.48 398 VAL F N 1
ATOM 9150 C CA . VAL F 1 193 ? 23.026 56.224 -0.167 1.00 11.92 398 VAL F CA 1
ATOM 9151 C C . VAL F 1 193 ? 24.403 56.581 0.451 1.00 12.75 398 VAL F C 1
ATOM 9152 O O . VAL F 1 193 ? 24.997 55.807 1.203 1.00 14.20 398 VAL F O 1
ATOM 9156 N N . HIS F 1 194 ? 24.881 57.762 0.088 1.00 11.27 399 HIS F N 1
ATOM 9157 C CA . HIS F 1 194 ? 26.149 58.286 0.479 1.00 11.45 399 HIS F CA 1
ATOM 9158 C C . HIS F 1 194 ? 25.949 59.673 1.048 1.00 11.14 399 HIS F C 1
ATOM 9159 O O . HIS F 1 194 ? 25.195 60.457 0.489 1.00 10.15 399 HIS F O 1
ATOM 9166 N N . THR F 1 195 ? 26.606 59.969 2.153 1.00 11.10 400 THR F N 1
ATOM 9167 C CA . THR F 1 195 ? 26.647 61.335 2.672 1.00 11.77 400 THR F CA 1
ATOM 9168 C C . THR F 1 195 ? 28.077 61.794 2.794 1.00 12.50 400 THR F C 1
ATOM 9169 O O . THR F 1 195 ? 28.974 61.014 3.225 1.00 13.67 400 THR F O 1
ATOM 9173 N N . CYS F 1 196 ? 28.295 63.046 2.395 1.00 11.18 401 CYS F N 1
ATOM 9174 C CA . CYS F 1 196 ? 29.580 63.691 2.562 1.00 11.00 401 CYS F CA 1
ATOM 9175 C C . CYS F 1 196 ? 29.343 65.195 2.636 1.00 10.23 401 CYS F C 1
ATOM 9176 O O . CYS F 1 196 ? 28.254 65.680 2.273 1.00 10.69 401 CYS F O 1
ATOM 9179 N N . PRO F 1 197 ? 30.326 65.946 3.138 1.00 9.72 402 PRO F N 1
ATOM 9180 C CA . PRO F 1 197 ? 30.218 67.410 3.060 1.00 9.84 402 PRO F CA 1
ATOM 9181 C C . PRO F 1 197 ? 30.213 67.979 1.638 1.00 10.43 402 PRO F C 1
ATOM 9182 O O . PRO F 1 197 ? 30.992 67.535 0.776 1.00 9.49 402 PRO F O 1
ATOM 9186 N N . ALA F 1 198 ? 29.344 68.979 1.407 1.00 10.34 403 ALA F N 1
ATOM 9187 C CA . ALA F 1 198 ? 29.289 69.722 0.128 1.00 10.17 403 ALA F CA 1
ATOM 9188 C C . ALA F 1 198 ? 30.303 70.847 0.179 1.00 10.64 403 ALA F C 1
ATOM 9189 O O . ALA F 1 198 ? 30.690 71.286 1.246 1.00 11.11 403 ALA F O 1
ATOM 9191 N N . ALA F 1 199 ? 30.754 71.297 -0.980 1.00 10.38 404 ALA F N 1
ATOM 9192 C CA . ALA F 1 199 ? 31.642 72.427 -1.071 1.00 10.92 404 ALA F CA 1
ATOM 9193 C C . ALA F 1 199 ? 31.005 73.697 -0.495 1.00 12.12 404 ALA F C 1
ATOM 9194 O O . ALA F 1 199 ? 31.691 74.573 -0.032 1.00 12.82 404 ALA F O 1
ATOM 9196 N N . ARG F 1 200 ? 29.691 73.791 -0.508 1.00 12.86 405 ARG F N 1
ATOM 9197 C CA . ARG F 1 200 ? 29.025 75.015 -0.054 1.00 14.04 405 ARG F CA 1
ATOM 9198 C C . ARG F 1 200 ? 27.565 74.682 0.235 1.00 14.40 405 ARG F C 1
ATOM 9199 O O . ARG F 1 200 ? 27.042 73.617 -0.150 1.00 13.40 405 ARG F O 1
ATOM 9207 N N . ALA F 1 201 ? 26.930 75.586 0.975 1.00 15.51 406 ALA F N 1
ATOM 9208 C CA . ALA F 1 201 ? 25.484 75.594 1.129 1.00 15.87 406 ALA F CA 1
ATOM 9209 C C . ALA F 1 201 ? 24.830 75.938 -0.217 1.00 16.86 406 ALA F C 1
ATOM 9210 O O . ALA F 1 201 ? 25.505 76.469 -1.104 1.00 16.81 406 ALA F O 1
ATOM 9212 N N . PRO F 1 202 ? 23.529 75.587 -0.413 1.00 17.10 407 PRO F N 1
ATOM 9213 C CA . PRO F 1 202 ? 22.936 75.915 -1.715 1.00 18.48 407 PRO F CA 1
ATOM 9214 C C . PRO F 1 202 ? 23.032 77.414 -2.105 1.00 20.16 407 PRO F C 1
ATOM 9215 O O . PRO F 1 202 ? 22.992 78.315 -1.234 1.00 19.92 407 PRO F O 1
ATOM 9219 N N . VAL F 1 203 ? 23.252 77.639 -3.404 1.00 21.81 408 VAL F N 1
ATOM 9220 C CA . VAL F 1 203 ? 23.389 78.957 -4.003 1.00 24.05 408 VAL F CA 1
ATOM 9221 C C . VAL F 1 203 ? 22.633 78.974 -5.316 1.00 25.42 408 VAL F C 1
ATOM 9222 O O . VAL F 1 203 ? 22.623 77.990 -6.043 1.00 24.57 408 VAL F O 1
ATOM 9226 N N . THR F 1 204 ? 21.994 80.101 -5.607 1.00 28.05 409 THR F N 1
ATOM 9227 C CA . THR F 1 204 ? 21.242 80.269 -6.855 1.00 29.56 409 THR F CA 1
ATOM 9228 C C . THR F 1 204 ? 22.182 80.700 -7.989 1.00 30.99 409 THR F C 1
ATOM 9229 O O . THR F 1 204 ? 23.214 81.321 -7.743 1.00 31.29 409 THR F O 1
ATOM 9233 N N . VAL F 1 205 ? 21.838 80.343 -9.223 1.00 32.74 410 VAL F N 1
ATOM 9234 C CA . VAL F 1 205 ? 22.644 80.743 -10.385 1.00 34.09 410 VAL F CA 1
ATOM 9235 C C . VAL F 1 205 ? 22.829 82.266 -10.493 1.00 36.30 410 VAL F C 1
ATOM 9236 O O . VAL F 1 205 ? 22.055 83.060 -9.920 1.00 37.83 410 VAL F O 1
#

Secondary structure (DSSP, 8-state):
--SEEEEEEE-TTS----EEEEETTS-EEEEEEEEEEEEETTEEEEEEEEEEETTTS-----SHHHHT--EEEEEE-SBTTTB-TT-PPP-EEESTTB-GGGGPBPP-TT-PPPEEGGG--------SEEEEEEE-EEEET-----EEEEEEEEEEE-TTS-EEEEEEEEEEESSS-TT-TT--EEEEEEEEEEEEEBSSS--B-/--SEEEEEEE-TT-----EEEEETTS-EEEEEEEEEEEEETTEEEEEEEEEEETTTS-----SHHHHT--EEEEEE-SBTTTB-TT-PPP-EEESTTB-GGGGPBPP-TT-PPPEETTSS-------SEEEEEE--EEEES-----EEEEEEEEEEE-TTS-EEEEEEEEEEESS--TT-TT--EEEEEEEEEEEEEBSSS--B-/--SEEEEEEE-TTS----EEEEETTS-EEEEEEEEEEEEETTEEEEEEEEEEETTTS-----SHHHHT--EEEEEE-SBTTTB-TT-PPP-EEESTTB-GGGGPBPP-TT-PPPEETTS--------SEEEEEEE-EEEET-----EEEEEEEEEEE-TTS-EEEEEEEEEEESS--TT-TT--EEEEEEEEEEEEEBSSS--B-/--SEEEEEEE-TT-----EEEEETTS-EEEEEEEEEEEEETTEEEEEEEEEEETTTS-----SHHHHT--EEEEEE-SBTTTB-TT-PPP-EEESTTB-GGGGPBPP-TT-PPPEETTSS-------SSEEEEEE-EEEET----SEEEEEEEEEEE-TTS-EEEEEEEEEEESS--TT-TT--EEEEEEEEEEEEEBSSS--B-/--SEEEEEEE-TT-----EEEEETTS-EEEEEEEEEEEEETTEEEEEEEEEEETTTS-----SHHHHT--EEEEEE-SBTTTB-TT-PPP-EEESTTB-GGGGPBPP-TT-PPPEEGGG--------SEEEEEEE-EEEET-----EEEEEEEEEEE-TTS-EEEEEEEEEEESS--TT-TT--EEEEEEEEEEEEEBSSS--B-/--SEEEEEEE-TT-----EEEEETTS-EEEEEEEEEEEEETTEEEEEEEEEEETTTS-----SHHHHT--EEEEEE-SBTTTB-TT-PPP-EEESTTB-GGGGPBPP-TT-PPPEETTSS-------SEEEEEEE-EEEET-----EEEEEEEEEEE-TTS-EEEEEEEEEEESS--TT-TT--EEEEEEEEEEEEEBSSS--B-

Organism: Fowl adenovirus A serotype 1 (strain CELO / Phelps) (NCBI:txid10553)

Foldseek 3Di:
DDLKKKWKFWDPVFDDFQWWKAFPLQDTWTGTKIWMWMHHFFKIKIWMKIKDFLVHTDDQDDDCSRQFTFKMKGWADLCQPQDHLTNTDHTAMVVRQWRSLQRFFADDVVADDEAEVVVPSSDDDQDDADKAKWAKDWDFQDDQGIWIWRKDFHWYQTPVRHTGTIIMIMIGGPGGASRRSVGGTMIMTDRPMDMHGRNGRIDGD/DDLKKKWKFFDPVFPDFQWFKAFPLGDTWTKGKIWIWMHHQFKIKIWMKIKDFLVRGDDQDDDCSRQFTFKMKGWADLPQPFAHLTNTDHTQMVVRQWHSLQNFFAPDVVADDEAEPPPSRSGDDQDDADKAKWAKDKDFQDDQGIKIKHKDFHWYQTPVRDTGTIIMIMIGTPGGQSSHNVRGIMIMIDRPMDMHGRNGRIDGD/DDLKKKWKFFDPVFDDFQWWKAFPLQDIWTKGKIWMWMHHFFKIKIWMKIKDFLVRTDAFDDDPSRQFTFKMKGWADLCQPFDHLTNTDHTQMVVRQWHSLQRFFADDVVADDEAEVVVPRSTDDQDDADKAKWAWDKDFQADQGIWIKHKDFHWYQTPVRHTGTIIMIMIGTPGGQSRRSVGGIMIMIDRDMDMHGRNGRIDGD/DDLKKKWKFFDPVQPDFQWWKAFPLQRTWTWGKIWMWMGHFFKIKIWMKIKDFLVHTDDQDDDCSRQFTQKMKGWADLCQPFDHLGNTDHTQMVVRQWRSLQNFFAPDVVADDEAEPPDDRSGDDQDDADKDKWDKDKDFQDDLDIKIKHKDFHWYQTPVRDTGTIIMIMIGTPGGQSSHSVGGIMIMIDRPMDMHGRNGRIDGD/DDLKKKWKFFDPVQPFFQWFKAFPLLDTWTWGKIWMWMFHFFKIKIWMKIKDFLVRGDDQDDDCSRQFTFKMKGWADLCQPFDHLTNTDHTAMVVRQWHSLQNAFAPDPVADPEAEVVVSRSGDDQDDADKAKWAKDKDFQDDQGIKIKHKDFHWYLTPVRDTGTIIMIMIGTPGTQSSHNVGGIMIMIDRPMDMHGRNGRIDGD/DDLKKKWKFFDPVFPDFQWWKAFPLQDIWTGGKIWMWMGRFFKIKIWMKIKDFLVHTDDQDDDCSRQFTQKMKGWADLPQPWDHLGNTDHTAMVVRQWHSLQNFFADDVVADDEAEPVDDRSGDDQDDDDKAKWAKDKDFQDDQGIKIWHKDFHWYQTPVRDTGTIIMIMIGTPGTQSRHSVGGIMIMIDRPMDMHGRNGRIDGD